Protein AF-0000000074719824 (afdb_homodimer)

Structure (mmCIF, N/CA/C/O backbone):
data_AF-0000000074719824-model_v1
#
loop_
_entity.id
_entity.type
_entity.pdbx_description
1 polymer 'Uncharacterized protein'
#
loop_
_atom_site.group_PDB
_atom_site.id
_atom_site.type_symbol
_atom_site.label_atom_id
_atom_site.label_alt_id
_atom_site.label_comp_id
_atom_site.label_asym_id
_atom_site.label_entity_id
_atom_site.label_seq_id
_atom_site.pdbx_PDB_ins_code
_atom_site.Cartn_x
_atom_site.Cartn_y
_atom_site.Cartn_z
_atom_site.occupancy
_atom_site.B_iso_or_equiv
_atom_site.auth_seq_id
_atom_site.auth_comp_id
_atom_site.auth_asym_id
_atom_site.auth_atom_id
_atom_site.pdbx_PDB_model_num
ATOM 1 N N . MET A 1 1 ? -11.031 21.469 0.148 1 66.62 1 MET A N 1
ATOM 2 C CA . MET A 1 1 ? -9.773 21 0.731 1 66.62 1 MET A CA 1
ATOM 3 C C . MET A 1 1 ? -9.664 21.422 2.191 1 66.62 1 MET A C 1
ATOM 5 O O . MET A 1 1 ? -10.047 22.531 2.549 1 66.62 1 MET A O 1
ATOM 9 N N . PRO A 1 2 ? -9.133 20.484 2.832 1 76.75 2 PRO A N 1
ATOM 10 C CA . PRO A 1 2 ? -8.945 20.969 4.199 1 76.75 2 PRO A CA 1
ATOM 11 C C . PRO A 1 2 ? -7.859 22.047 4.301 1 76.75 2 PRO A C 1
ATOM 13 O O . PRO A 1 2 ? -6.699 21.781 3.973 1 76.75 2 PRO A O 1
ATOM 16 N N . VAL A 1 3 ? -8.273 23.266 4.398 1 85.31 3 VAL A N 1
ATOM 17 C CA . VAL A 1 3 ? -7.367 24.344 4.789 1 85.31 3 VAL A CA 1
ATOM 18 C C . VAL A 1 3 ? -7.469 24.594 6.293 1 85.31 3 VAL A C 1
ATOM 20 O O . VAL A 1 3 ? -8.352 25.312 6.75 1 85.31 3 VAL A O 1
ATOM 23 N N . PRO A 1 4 ? -6.551 24.062 6.957 1 84.12 4 PRO A N 1
ATOM 24 C CA . PRO A 1 4 ? -6.699 24 8.414 1 84.12 4 PRO A CA 1
ATOM 25 C C . PRO A 1 4 ? -6.934 25.375 9.039 1 84.12 4 PRO A C 1
ATOM 27 O O . PRO A 1 4 ? -7.656 25.5 10.031 1 84.12 4 PRO A O 1
ATOM 30 N N . TRP A 1 5 ? -6.445 26.484 8.453 1 79.25 5 TRP A N 1
ATOM 31 C CA . TRP A 1 5 ? -6.488 27.781 9.133 1 79.25 5 TRP A CA 1
ATOM 32 C C . TRP A 1 5 ? -7.742 28.562 8.742 1 79.25 5 TRP A C 1
ATOM 34 O O . TRP A 1 5 ? -8 29.641 9.281 1 79.25 5 TRP A O 1
ATOM 44 N N . MET A 1 6 ? -8.531 28.016 7.824 1 80.38 6 MET A N 1
ATOM 45 C CA . MET A 1 6 ? -9.742 28.703 7.383 1 80.38 6 MET A CA 1
ATOM 46 C C . MET A 1 6 ? -10.992 28.031 7.938 1 80.38 6 MET A C 1
ATOM 48 O O . MET A 1 6 ? -12.109 28.359 7.559 1 80.38 6 MET A O 1
ATOM 52 N N . LEU A 1 7 ? -10.781 27.047 8.688 1 74.38 7 LEU A N 1
ATOM 53 C CA . LEU A 1 7 ? -11.914 26.281 9.195 1 74.38 7 LEU A CA 1
ATOM 54 C C . LEU A 1 7 ? -12.781 27.141 10.117 1 74.38 7 LEU A C 1
ATOM 56 O O . LEU A 1 7 ? -14 26.984 10.156 1 74.38 7 LEU A O 1
ATOM 60 N N . HIS A 1 8 ? -12 28.078 10.844 1 75.5 8 HIS A N 1
ATOM 61 C CA . HIS A 1 8 ? -12.742 28.891 11.789 1 75.5 8 HIS A CA 1
ATOM 62 C C . HIS A 1 8 ? -12.562 30.375 11.492 1 75.5 8 HIS A C 1
ATOM 64 O O . HIS A 1 8 ? -11.461 30.828 11.148 1 75.5 8 HIS A O 1
ATOM 70 N N . LYS A 1 9 ? -13.617 31.047 11.602 1 73.38 9 LYS A N 1
ATOM 71 C CA . LYS A 1 9 ? -13.586 32.469 11.336 1 73.38 9 LYS A CA 1
ATOM 72 C C . LYS A 1 9 ? -12.742 33.219 12.375 1 73.38 9 LYS A C 1
ATOM 74 O O . LYS A 1 9 ? -12 34.125 12.039 1 73.38 9 LYS A O 1
ATOM 79 N N . HIS A 1 10 ? -12.883 32.656 13.656 1 81.5 10 HIS A N 1
ATOM 80 C CA . HIS A 1 10 ? -12.148 33.281 14.742 1 81.5 10 HIS A CA 1
ATOM 81 C C . HIS A 1 10 ? -11.273 32.281 15.477 1 81.5 10 HIS A C 1
ATOM 83 O O . HIS A 1 10 ? -11.586 31.094 15.523 1 81.5 10 HIS A O 1
ATOM 89 N N . ARG A 1 11 ? -10.18 32.875 15.922 1 84 11 ARG A N 1
ATOM 90 C CA . ARG A 1 11 ? -9.312 32 16.719 1 84 11 ARG A CA 1
ATOM 91 C C . ARG A 1 11 ? -9.953 31.703 18.078 1 84 11 ARG A C 1
ATOM 93 O O . ARG A 1 11 ? -10.75 32.5 18.578 1 84 11 ARG A O 1
ATOM 100 N N . SER A 1 12 ? -9.57 30.625 18.625 1 89.88 12 SER A N 1
ATOM 101 C CA . SER A 1 12 ? -10 30.25 19.969 1 89.88 12 SER A CA 1
ATOM 102 C C . SER A 1 12 ? -8.938 30.625 21.016 1 89.88 12 SER A C 1
ATOM 104 O O . SER A 1 12 ? -7.738 30.469 20.75 1 89.88 12 SER A O 1
ATOM 106 N N . TYR A 1 13 ? -9.414 31.203 22.047 1 91.75 13 TYR A N 1
ATOM 107 C CA . TYR A 1 13 ? -8.492 31.469 23.141 1 91.75 13 TYR A CA 1
ATOM 108 C C . TYR A 1 13 ? -8.43 30.297 24.109 1 91.75 13 TYR A C 1
ATOM 110 O O . TYR A 1 13 ? -9.438 29.922 24.703 1 91.75 13 TYR A O 1
ATOM 118 N N . ILE A 1 14 ? -7.23 29.766 24.266 1 94.81 14 ILE A N 1
ATOM 119 C CA . ILE A 1 14 ? -7.012 28.625 25.141 1 94.81 14 ILE A CA 1
ATOM 120 C C . ILE A 1 14 ? -5.891 28.938 26.125 1 94.81 14 ILE A C 1
ATOM 122 O O . ILE A 1 14 ? -4.715 28.703 25.844 1 94.81 14 ILE A O 1
ATOM 126 N N . PRO A 1 15 ? -6.207 29.328 27.281 1 91.25 15 PRO A N 1
ATOM 127 C CA . PRO A 1 15 ? -5.195 29.812 28.219 1 91.25 15 PRO A CA 1
ATOM 128 C C . PRO A 1 15 ? -4.312 28.688 28.766 1 91.25 15 PRO A C 1
ATOM 130 O O . PRO A 1 15 ? -3.117 28.891 28.984 1 91.25 15 PRO A O 1
ATOM 133 N N . HIS A 1 16 ? -4.906 27.547 29 1 93.31 16 HIS A N 1
ATOM 134 C CA . HIS A 1 16 ? -4.117 26.422 29.484 1 93.31 16 HIS A CA 1
ATOM 135 C C . HIS A 1 16 ? -3.379 25.719 28.344 1 93.31 16 HIS A C 1
ATOM 137 O O . HIS A 1 16 ? -3.963 24.906 27.625 1 93.31 16 HIS A O 1
ATOM 143 N N . ILE A 1 17 ? -2.146 25.859 28.312 1 94.31 17 ILE A N 1
ATOM 144 C CA . ILE A 1 17 ? -1.336 25.422 27.188 1 94.31 17 ILE A CA 1
ATOM 145 C C . ILE A 1 17 ? -1.427 23.906 27.031 1 94.31 17 ILE A C 1
ATOM 147 O O . ILE A 1 17 ? -1.361 23.375 25.922 1 94.31 17 ILE A O 1
ATOM 151 N N . ALA A 1 18 ? -1.631 23.219 28.125 1 94.38 18 ALA A N 1
ATOM 152 C CA . ALA A 1 18 ? -1.726 21.766 28.094 1 94.38 18 ALA A CA 1
ATOM 153 C C . ALA A 1 18 ? -2.945 21.312 27.297 1 94.38 18 ALA A C 1
ATOM 155 O O . ALA A 1 18 ? -3.002 20.156 26.828 1 94.38 18 ALA A O 1
ATOM 156 N N . GLU A 1 19 ? -3.834 22.234 27.062 1 96.25 19 GLU A N 1
ATOM 157 C CA . GLU A 1 19 ? -5.062 21.891 26.359 1 96.25 19 GLU A CA 1
ATOM 158 C C . GLU A 1 19 ? -5.004 22.344 24.906 1 96.25 19 GLU A C 1
ATOM 160 O O . GLU A 1 19 ? -6.027 22.406 24.219 1 96.25 19 GLU A O 1
ATOM 165 N N . ARG A 1 20 ? -3.852 22.672 24.484 1 97.44 20 ARG A N 1
ATOM 166 C CA . ARG A 1 20 ? -3.643 23.078 23.094 1 97.44 20 ARG A CA 1
ATOM 167 C C . ARG A 1 20 ? -3.131 21.906 22.25 1 97.44 20 ARG A C 1
ATOM 169 O O . ARG A 1 20 ? -2.17 22.047 21.5 1 97.44 20 ARG A O 1
ATOM 176 N N . ALA A 1 21 ? -3.783 20.766 22.438 1 97.25 21 ALA A N 1
ATOM 177 C CA . ALA A 1 21 ? -3.459 19.594 21.625 1 97.25 21 ALA A CA 1
ATOM 178 C C . ALA A 1 21 ? -4.125 19.688 20.25 1 97.25 21 ALA A C 1
ATOM 180 O O . ALA A 1 21 ? -5.055 20.484 20.062 1 97.25 21 ALA A O 1
ATOM 181 N N . LEU A 1 22 ? -3.584 19.016 19.297 1 96.44 22 LEU A N 1
ATOM 182 C CA . LEU A 1 22 ? -4.207 18.875 17.984 1 96.44 22 LEU A CA 1
ATOM 183 C C . LEU A 1 22 ? -4.809 17.484 17.828 1 96.44 22 LEU A C 1
ATOM 185 O O . LEU A 1 22 ? -4.215 16.484 18.25 1 96.44 22 LEU A O 1
ATOM 189 N N . THR A 1 23 ? -5.945 17.438 17.188 1 91.69 23 THR A N 1
ATOM 190 C CA . THR A 1 23 ? -6.496 16.141 16.828 1 91.69 23 THR A CA 1
ATOM 191 C C . THR A 1 23 ? -5.727 15.531 15.664 1 91.69 23 THR A C 1
ATOM 193 O O . THR A 1 23 ? -5.039 16.234 14.93 1 91.69 23 THR A O 1
ATOM 196 N N . VAL A 1 24 ? -5.867 14.219 15.539 1 91.75 24 VAL A N 1
ATOM 197 C CA . VAL A 1 24 ? -5.266 13.523 14.406 1 91.75 24 VAL A CA 1
ATOM 198 C C . VAL A 1 24 ? -5.805 14.094 13.094 1 91.75 24 VAL A C 1
ATOM 200 O O . VAL A 1 24 ? -5.059 14.273 12.133 1 91.75 24 VAL A O 1
ATOM 203 N N . LYS A 1 25 ? -7.012 14.469 13.062 1 87.94 25 LYS A N 1
ATOM 204 C CA . LYS A 1 25 ? -7.621 15.062 11.875 1 87.94 25 LYS A CA 1
ATOM 205 C C . LYS A 1 25 ? -6.949 16.391 11.516 1 87.94 25 LYS A C 1
ATOM 207 O O . LYS A 1 25 ? -6.629 16.625 10.352 1 87.94 25 LYS A O 1
ATOM 212 N N . GLN A 1 26 ? -6.773 17.172 12.5 1 92.44 26 GLN A N 1
ATOM 213 C CA . GLN A 1 26 ? -6.164 18.469 12.273 1 92.44 26 GLN A CA 1
ATOM 214 C C . GLN A 1 26 ? -4.73 18.328 11.766 1 92.44 26 GLN A C 1
ATOM 216 O O . GLN A 1 26 ? -4.281 19.125 10.93 1 92.44 26 GLN A O 1
ATOM 221 N N . LEU A 1 27 ? -4.016 17.328 12.258 1 94.56 27 LEU A N 1
ATOM 222 C CA . LEU A 1 27 ? -2.664 17.047 11.781 1 94.56 27 LEU A CA 1
ATOM 223 C C . LEU A 1 27 ? -2.686 16.578 10.336 1 94.56 27 LEU A C 1
ATOM 225 O O . LEU A 1 27 ? -1.843 16.969 9.531 1 94.56 27 LEU A O 1
ATOM 229 N N . CYS A 1 28 ? -3.629 15.75 10.039 1 92.25 28 CYS A N 1
ATOM 230 C CA . CYS A 1 28 ? -3.762 15.25 8.672 1 92.25 28 CYS A CA 1
ATOM 231 C C . CYS A 1 28 ? -4.109 16.375 7.711 1 92.25 28 CYS A C 1
ATOM 233 O O . CYS A 1 28 ? -3.615 16.406 6.582 1 92.25 28 CYS A O 1
ATOM 235 N N . ASP A 1 29 ? -4.953 17.297 8.164 1 92.56 29 ASP A N 1
ATOM 236 C CA . ASP A 1 29 ? -5.293 18.453 7.344 1 92.56 29 ASP A CA 1
ATOM 237 C C . ASP A 1 29 ? -4.055 19.297 7.055 1 92.56 29 ASP A C 1
ATOM 239 O O . ASP A 1 29 ? -3.883 19.797 5.938 1 92.56 29 ASP A O 1
ATOM 243 N N . LEU A 1 30 ? -3.252 19.469 8.078 1 95.69 30 LEU A N 1
ATOM 244 C CA . LEU A 1 30 ? -2.01 20.203 7.875 1 95.69 30 LEU A CA 1
ATOM 245 C C . LEU A 1 30 ? -1.107 19.5 6.879 1 95.69 30 LEU A C 1
ATOM 247 O O . LEU A 1 30 ? -0.512 20.125 6.004 1 95.69 30 LEU A O 1
ATOM 251 N N . ARG A 1 31 ? -0.983 18.188 7.016 1 95.12 31 ARG A N 1
ATOM 252 C CA . ARG A 1 31 ? -0.19 17.391 6.09 1 95.12 31 ARG A CA 1
ATOM 253 C C . ARG A 1 31 ? -0.635 17.609 4.652 1 95.12 31 ARG A C 1
ATOM 255 O O . ARG A 1 31 ? 0.193 17.859 3.771 1 95.12 31 ARG A O 1
ATOM 262 N N . ILE A 1 32 ? -1.917 17.531 4.418 1 93.94 32 ILE A N 1
ATOM 263 C CA . ILE A 1 32 ? -2.486 17.703 3.084 1 93.94 32 ILE A CA 1
ATOM 264 C C . ILE A 1 32 ? -2.197 19.109 2.566 1 93.94 32 ILE A C 1
ATOM 266 O O . ILE A 1 32 ? -1.807 19.281 1.409 1 93.94 32 ILE A O 1
ATOM 270 N N . PHE A 1 33 ? -2.355 20.062 3.438 1 95.62 33 PHE A N 1
ATOM 271 C CA . PHE A 1 33 ? -2.125 21.453 3.082 1 95.62 33 PHE A CA 1
ATOM 272 C C . PHE A 1 33 ? -0.678 21.688 2.662 1 95.62 33 PHE A C 1
ATOM 274 O O . PHE A 1 33 ? -0.412 22.297 1.63 1 95.62 33 PHE A O 1
ATOM 281 N N . LEU A 1 34 ? 0.245 21.125 3.414 1 96.62 34 LEU A N 1
ATOM 282 C CA . LEU A 1 34 ? 1.668 21.25 3.121 1 96.62 34 LEU A CA 1
ATOM 283 C C . LEU A 1 34 ? 2.021 20.531 1.821 1 96.62 34 LEU A C 1
ATOM 285 O O . LEU A 1 34 ? 2.809 21.047 1.021 1 96.62 34 LEU A O 1
ATOM 289 N N . GLN A 1 35 ? 1.52 19.344 1.572 1 95.19 35 GLN A N 1
ATOM 290 C CA . GLN A 1 35 ? 1.752 18.609 0.334 1 95.19 35 GLN A CA 1
ATOM 291 C C . GLN A 1 35 ? 1.313 19.422 -0.881 1 95.19 35 GLN A C 1
ATOM 293 O O . GLN A 1 35 ? 2.029 19.484 -1.883 1 95.19 35 GLN A O 1
ATOM 298 N N . ARG A 1 36 ? 0.176 20.047 -0.738 1 95.38 36 ARG A N 1
ATOM 299 C CA . ARG A 1 36 ? -0.362 20.844 -1.843 1 95.38 36 ARG A CA 1
ATOM 300 C C . ARG A 1 36 ? 0.542 22.031 -2.16 1 95.38 36 ARG A C 1
ATOM 302 O O . ARG A 1 36 ? 0.82 22.312 -3.328 1 95.38 36 ARG A O 1
ATOM 309 N N . LEU A 1 37 ? 0.993 22.703 -1.109 1 96 37 LEU A N 1
ATOM 310 C CA . LEU A 1 37 ? 1.884 23.844 -1.312 1 96 37 LEU A CA 1
ATOM 311 C C . LEU A 1 37 ? 3.193 23.406 -1.955 1 96 37 LEU A C 1
ATOM 313 O O . LEU A 1 37 ? 3.711 24.078 -2.848 1 96 37 LEU A O 1
ATOM 317 N N . CYS A 1 38 ? 3.686 22.234 -1.544 1 94.81 38 CYS A N 1
ATOM 318 C CA . CYS A 1 38 ? 4.961 21.75 -2.053 1 94.81 38 CYS A CA 1
ATOM 319 C C . CYS A 1 38 ? 4.836 21.312 -3.506 1 94.81 38 CYS A C 1
ATOM 321 O O . CYS A 1 38 ? 5.672 21.656 -4.34 1 94.81 38 CYS A O 1
ATOM 323 N N . LYS A 1 39 ? 3.826 20.531 -3.828 1 93.5 39 LYS A N 1
ATOM 324 C CA . LYS A 1 39 ? 3.727 20.016 -5.188 1 93.5 39 LYS A CA 1
ATOM 325 C C . LYS A 1 39 ? 3.428 21.141 -6.184 1 93.5 39 LYS A C 1
ATOM 327 O O . LYS A 1 39 ? 3.775 21.031 -7.363 1 93.5 39 LYS A O 1
ATOM 332 N N . ALA A 1 40 ? 2.791 22.266 -5.691 1 95.19 40 ALA A N 1
ATOM 333 C CA . ALA A 1 40 ? 2.549 23.422 -6.539 1 95.19 40 ALA A CA 1
ATOM 334 C C . ALA A 1 40 ? 3.744 24.375 -6.523 1 95.19 40 ALA A C 1
ATOM 336 O O . ALA A 1 40 ? 3.709 25.438 -7.145 1 95.19 40 ALA A O 1
ATOM 337 N N . LYS A 1 41 ? 4.828 24.062 -5.801 1 93.69 41 LYS A N 1
ATOM 338 C CA . LYS A 1 41 ? 6.07 24.812 -5.707 1 93.69 41 LYS A CA 1
ATOM 339 C C . LYS A 1 41 ? 5.82 26.219 -5.164 1 93.69 41 LYS A C 1
ATOM 341 O O . LYS A 1 41 ? 6.383 27.203 -5.668 1 93.69 41 LYS A O 1
ATOM 346 N N . LEU A 1 42 ? 4.969 26.312 -4.191 1 95.19 42 LEU A N 1
ATOM 347 C CA . LEU A 1 42 ? 4.625 27.625 -3.648 1 95.19 42 LEU A CA 1
ATOM 348 C C . LEU A 1 42 ? 5.363 27.875 -2.338 1 95.19 42 LEU A C 1
ATOM 350 O O . LEU A 1 42 ? 5.496 29.031 -1.909 1 95.19 42 LEU A O 1
ATOM 354 N N . LEU A 1 43 ? 5.75 26.812 -1.681 1 93.94 43 LEU A N 1
ATOM 355 C CA . LEU A 1 43 ? 6.461 26.938 -0.414 1 93.94 43 LEU A CA 1
ATOM 356 C C . LEU A 1 43 ? 7.961 27.109 -0.646 1 93.94 43 LEU A C 1
ATOM 358 O O . LEU A 1 43 ? 8.602 26.234 -1.233 1 93.94 43 LEU A O 1
ATOM 362 N N . THR A 1 44 ? 8.492 28.219 -0.263 1 91.31 44 THR A N 1
ATOM 363 C CA . THR A 1 44 ? 9.898 28.531 -0.455 1 91.31 44 THR A CA 1
ATOM 364 C C . THR A 1 44 ? 10.555 28.922 0.865 1 91.31 44 THR A C 1
ATOM 366 O O . THR A 1 44 ? 9.859 29.297 1.814 1 91.31 44 THR A O 1
ATOM 369 N N . ARG A 1 45 ? 11.852 28.812 0.874 1 86.19 45 ARG A N 1
ATOM 370 C CA . ARG A 1 45 ? 12.578 29.297 2.041 1 86.19 45 ARG A CA 1
ATOM 371 C C . ARG A 1 45 ? 12.805 30.812 1.965 1 86.19 45 ARG A C 1
ATOM 373 O O . ARG A 1 45 ? 13.555 31.281 1.116 1 86.19 45 ARG A O 1
ATOM 380 N N . ARG A 1 46 ? 12.227 31.562 2.709 1 72.75 46 ARG A N 1
ATOM 381 C CA . ARG A 1 46 ? 12.281 33.031 2.652 1 72.75 46 ARG A CA 1
ATOM 382 C C . ARG A 1 46 ? 13.656 33.531 3.076 1 72.75 46 ARG A C 1
ATOM 384 O O . ARG A 1 46 ? 14.156 34.5 2.518 1 72.75 46 ARG A O 1
ATOM 391 N N . GLN A 1 47 ? 14.188 32.906 4.074 1 64.75 47 GLN A N 1
ATOM 392 C CA . GLN A 1 47 ? 15.438 33.406 4.602 1 64.75 47 GLN A CA 1
ATOM 393 C C . GLN A 1 47 ? 16.625 33.031 3.715 1 64.75 47 GLN A C 1
ATOM 395 O O . GLN A 1 47 ? 17.719 33.562 3.846 1 64.75 47 GLN A O 1
ATOM 400 N N . ALA A 1 48 ? 16.406 32.094 2.736 1 58.88 48 ALA A N 1
ATOM 401 C CA . ALA A 1 48 ? 17.547 31.641 1.94 1 58.88 48 ALA A CA 1
ATOM 402 C C . ALA A 1 48 ? 17.703 32.5 0.693 1 58.88 48 ALA A C 1
ATOM 404 O O . ALA A 1 48 ? 16.734 33.062 0.181 1 58.88 48 ALA A O 1
ATOM 405 N N . SER A 1 49 ? 18.859 33.062 0.486 1 56.59 49 SER A N 1
ATOM 406 C CA . SER A 1 49 ? 19.234 33.906 -0.641 1 56.59 49 SER A CA 1
ATOM 407 C C . SER A 1 49 ? 18.594 33.406 -1.937 1 56.59 49 SER A C 1
ATOM 409 O O . SER A 1 49 ? 18.234 34.219 -2.799 1 56.59 49 SER A O 1
ATOM 411 N N . ASN A 1 50 ? 18.531 32 -1.997 1 59.66 50 ASN A N 1
ATOM 412 C CA . ASN A 1 50 ? 17.938 31.453 -3.201 1 59.66 50 ASN A CA 1
ATOM 413 C C . ASN A 1 50 ? 16.531 30.891 -2.924 1 59.66 50 ASN A C 1
ATOM 415 O O . ASN A 1 50 ? 16.344 30.109 -1.985 1 59.66 50 ASN A O 1
ATOM 419 N N . ALA A 1 51 ? 15.523 31.531 -3.246 1 68.81 51 ALA A N 1
ATOM 420 C CA . ALA A 1 51 ? 14.125 31.188 -3.041 1 68.81 51 ALA A CA 1
ATOM 421 C C . ALA A 1 51 ? 13.789 29.844 -3.67 1 68.81 51 ALA A C 1
ATOM 423 O O . ALA A 1 51 ? 12.859 29.734 -4.473 1 68.81 51 ALA A O 1
ATOM 424 N N . ASP A 1 52 ? 14.578 28.844 -3.297 1 82.31 52 ASP A N 1
ATOM 425 C CA . ASP A 1 52 ? 14.328 27.516 -3.846 1 82.31 52 ASP A CA 1
ATOM 426 C C . ASP A 1 52 ? 13.102 26.875 -3.193 1 82.31 52 ASP A C 1
ATOM 428 O O . ASP A 1 52 ? 12.93 26.953 -1.977 1 82.31 52 ASP A O 1
ATOM 432 N N . PRO A 1 53 ? 12.289 26.312 -4.035 1 88 53 PRO A N 1
ATOM 433 C CA . PRO A 1 53 ? 11.102 25.656 -3.49 1 88 53 PRO A CA 1
ATOM 434 C C . PRO A 1 53 ? 11.453 24.5 -2.551 1 88 53 PRO A C 1
ATOM 436 O O . PRO A 1 53 ? 12.422 23.766 -2.791 1 88 53 PRO A O 1
ATOM 439 N N . LEU A 1 54 ? 10.805 24.438 -1.438 1 91.88 54 LEU A N 1
ATOM 440 C CA . LEU A 1 54 ? 10.969 23.344 -0.494 1 91.88 54 LEU A CA 1
ATOM 441 C C . LEU A 1 54 ? 10.25 22.094 -0.987 1 91.88 54 LEU A C 1
ATOM 443 O O . LEU A 1 54 ? 9.094 22.156 -1.408 1 91.88 54 LEU A O 1
ATOM 447 N N . GLN A 1 55 ? 10.969 20.984 -0.946 1 89.69 55 GLN A N 1
ATOM 448 C CA . GLN A 1 55 ? 10.398 19.703 -1.392 1 89.69 55 GLN A CA 1
ATOM 449 C C . GLN A 1 55 ? 9.719 18.969 -0.239 1 89.69 55 GLN A C 1
ATOM 451 O O . GLN A 1 55 ? 10.172 19.062 0.907 1 89.69 55 GLN A O 1
ATOM 456 N N . TRP A 1 56 ? 8.711 18.203 -0.558 1 91.56 56 TRP A N 1
ATOM 457 C CA . TRP A 1 56 ? 7.867 17.516 0.413 1 91.56 56 TRP A CA 1
ATOM 458 C C . TRP A 1 56 ? 8.695 16.609 1.314 1 91.56 56 TRP A C 1
ATOM 460 O O . TRP A 1 56 ? 8.555 16.641 2.539 1 91.56 56 TRP A O 1
ATOM 470 N N . HIS A 1 57 ? 9.695 15.867 0.786 1 88.75 57 HIS A N 1
ATOM 471 C CA . HIS A 1 57 ? 10.43 14.867 1.551 1 88.75 57 HIS A CA 1
ATOM 472 C C . HIS A 1 57 ? 11.578 15.5 2.326 1 88.75 57 HIS A C 1
ATOM 474 O O . HIS A 1 57 ? 12.234 14.836 3.133 1 88.75 57 HIS A O 1
ATOM 480 N N . GLN A 1 58 ? 11.688 16.828 2.191 1 87 58 GLN A N 1
ATOM 481 C CA . GLN A 1 58 ? 12.781 17.5 2.875 1 87 58 GLN A CA 1
ATOM 482 C C . GLN A 1 58 ? 12.266 18.406 3.984 1 87 58 GLN A C 1
ATOM 484 O O . GLN A 1 58 ? 13.047 18.953 4.766 1 87 58 GLN A O 1
ATOM 489 N N . LEU A 1 59 ? 10.977 18.594 4.051 1 92.88 59 LEU A N 1
ATOM 490 C CA . LEU A 1 59 ? 10.391 19.469 5.062 1 92.88 59 LEU A CA 1
ATOM 491 C C . LEU A 1 59 ? 10.672 18.938 6.465 1 92.88 59 LEU A C 1
ATOM 493 O O . LEU A 1 59 ? 10.602 17.734 6.711 1 92.88 59 LEU A O 1
ATOM 497 N N . ASN A 1 60 ? 11.055 19.812 7.297 1 93.12 60 ASN A N 1
ATOM 498 C CA . ASN A 1 60 ? 11.102 19.516 8.727 1 93.12 60 ASN A CA 1
ATOM 499 C C . ASN A 1 60 ? 10.258 20.516 9.523 1 93.12 60 ASN A C 1
ATOM 501 O O . ASN A 1 60 ? 9.562 21.344 8.953 1 93.12 60 ASN A O 1
ATOM 505 N N . LEU A 1 61 ? 10.219 20.422 10.797 1 94.44 61 LEU A N 1
ATOM 506 C CA . LEU A 1 61 ? 9.297 21.219 11.602 1 94.44 61 LEU A CA 1
ATOM 507 C C . LEU A 1 61 ? 9.789 22.656 11.719 1 94.44 61 LEU A C 1
ATOM 509 O O . LEU A 1 61 ? 9.008 23.562 12.016 1 94.44 61 LEU A O 1
ATOM 513 N N . TYR A 1 62 ? 11.102 22.906 11.492 1 93.81 62 TYR A N 1
ATOM 514 C CA . TYR A 1 62 ? 11.57 24.281 11.406 1 93.81 62 TYR A CA 1
ATOM 515 C C . TYR A 1 62 ? 10.992 24.969 10.18 1 93.81 62 TYR A C 1
ATOM 517 O O . TYR A 1 62 ? 10.516 26.109 10.266 1 93.81 62 TYR A O 1
ATOM 525 N N . HIS A 1 63 ? 10.992 24.266 9.078 1 94.88 63 HIS A N 1
ATOM 526 C CA . HIS A 1 63 ? 10.406 24.797 7.848 1 94.88 63 HIS A CA 1
ATOM 527 C C . HIS 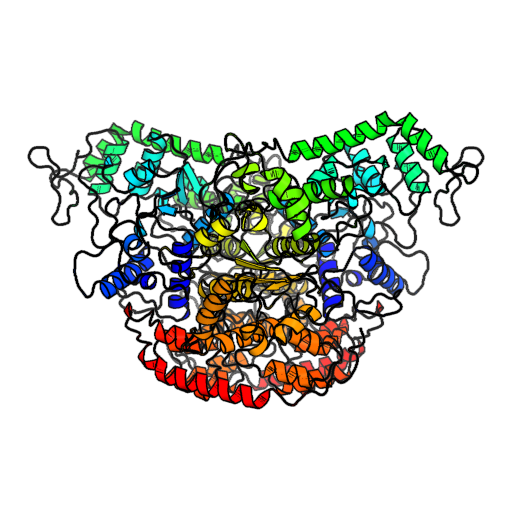A 1 63 ? 8.914 25.062 8.016 1 94.88 63 HIS A C 1
ATOM 529 O O . HIS A 1 63 ? 8.43 26.141 7.645 1 94.88 63 HIS A O 1
ATOM 535 N N . VAL A 1 64 ? 8.203 24.125 8.578 1 96.19 64 VAL A N 1
ATOM 536 C CA . VAL A 1 64 ? 6.754 24.219 8.734 1 96.19 64 VAL A CA 1
ATOM 537 C C . VAL A 1 64 ? 6.414 25.422 9.625 1 96.19 64 VAL A C 1
ATOM 539 O O . VAL A 1 64 ? 5.488 26.188 9.32 1 96.19 64 VAL A O 1
ATOM 542 N N . THR A 1 65 ? 7.16 25.562 10.703 1 95.38 65 THR A N 1
ATOM 543 C CA . THR A 1 65 ? 6.906 26.656 11.648 1 95.38 65 THR A CA 1
ATOM 544 C C . THR A 1 65 ? 7.227 28 11.016 1 95.38 65 THR A C 1
ATOM 546 O O . THR A 1 65 ? 6.41 28.922 11.062 1 95.38 65 THR A O 1
ATOM 549 N N . ASP A 1 66 ? 8.305 28.078 10.359 1 94 66 ASP A N 1
ATOM 550 C CA . ASP A 1 66 ? 8.812 29.359 9.883 1 94 66 ASP A CA 1
ATOM 551 C C . ASP A 1 66 ? 8.109 29.781 8.586 1 94 66 ASP A C 1
ATOM 553 O O . ASP A 1 66 ? 7.93 30.969 8.336 1 94 66 ASP A O 1
ATOM 557 N N . GLU A 1 67 ? 7.73 28.812 7.824 1 94.94 67 GLU A N 1
ATOM 558 C CA . GLU A 1 67 ? 7.254 29.156 6.488 1 94.94 67 GLU A CA 1
ATOM 559 C C . GLU A 1 67 ? 5.738 29.047 6.395 1 94.94 67 GLU A C 1
ATOM 561 O O . GLU A 1 67 ? 5.129 29.547 5.445 1 94.94 67 GLU A O 1
ATOM 566 N N . VAL A 1 68 ? 5.098 28.438 7.324 1 95.69 68 VAL A N 1
ATOM 567 C CA . VAL A 1 68 ? 3.656 28.266 7.199 1 95.69 68 VAL A CA 1
ATOM 568 C C . VAL A 1 68 ? 2.963 28.75 8.477 1 95.69 68 VAL A C 1
ATOM 570 O O . VAL A 1 68 ? 2.176 29.688 8.445 1 95.69 68 VAL A O 1
ATOM 573 N N . ILE A 1 69 ? 3.363 28.219 9.617 1 95.06 69 ILE A N 1
ATOM 574 C CA . ILE A 1 69 ? 2.65 28.484 10.859 1 95.06 69 ILE A CA 1
ATOM 575 C C . ILE A 1 69 ? 2.729 29.969 11.203 1 95.06 69 ILE A C 1
ATOM 577 O O . ILE A 1 69 ? 1.699 30.625 11.359 1 95.06 69 ILE A O 1
ATOM 581 N N . LYS A 1 70 ? 3.887 30.516 11.281 1 93.38 70 LYS A N 1
ATOM 582 C CA . LYS A 1 70 ? 4.059 31.922 11.664 1 93.38 70 LYS A CA 1
ATOM 583 C C . LYS A 1 70 ? 3.479 32.844 10.602 1 93.38 70 LYS A C 1
ATOM 585 O O . LYS A 1 70 ? 2.729 33.781 10.93 1 93.38 70 LYS A O 1
ATOM 590 N N . PRO A 1 71 ? 3.756 32.562 9.359 1 93.06 71 PRO A N 1
ATOM 591 C CA . PRO A 1 71 ? 3.203 33.438 8.336 1 93.06 71 PRO A CA 1
ATOM 592 C C . PRO A 1 71 ? 1.677 33.406 8.297 1 93.06 71 PRO A C 1
ATOM 594 O O . PRO A 1 71 ? 1.045 34.469 8.086 1 93.06 71 PRO A O 1
ATOM 597 N N . VAL A 1 72 ? 1.053 32.312 8.438 1 93.69 72 VAL A N 1
ATOM 598 C CA . VAL A 1 72 ? -0.403 32.188 8.422 1 93.69 72 VAL A CA 1
ATOM 599 C C . VAL A 1 72 ? -0.989 33 9.578 1 93.69 72 VAL A C 1
ATOM 601 O O . VAL A 1 72 ? -1.95 33.75 9.406 1 93.69 72 VAL A O 1
ATOM 604 N N . ILE A 1 73 ? -0.41 32.844 10.727 1 92.25 73 ILE A N 1
ATOM 605 C CA . ILE A 1 73 ? -0.908 33.5 11.914 1 92.25 73 ILE A CA 1
ATOM 606 C C . ILE A 1 73 ? -0.737 35.031 11.75 1 92.25 73 ILE A C 1
ATOM 608 O O . ILE A 1 73 ? -1.642 35.781 12.078 1 92.25 73 ILE A O 1
ATOM 612 N N . SER A 1 74 ? 0.38 35.438 11.25 1 90.69 74 SER A N 1
ATOM 613 C CA . SER A 1 74 ? 0.617 36.844 11 1 90.69 74 SER A CA 1
ATOM 614 C C . SER A 1 74 ? -0.37 37.406 9.977 1 90.69 74 SER A C 1
ATOM 616 O O . SER A 1 74 ? -0.842 38.531 10.109 1 90.69 74 SER A O 1
ATOM 618 N N . PHE A 1 75 ? -0.561 36.625 8.969 1 89.69 75 PHE A N 1
ATOM 619 C CA . PHE A 1 75 ? -1.486 37.031 7.906 1 89.69 75 PHE A CA 1
ATOM 620 C C . PHE A 1 75 ? -2.895 37.188 8.461 1 89.69 75 PHE A C 1
ATOM 622 O O . PHE A 1 75 ? -3.6 38.125 8.086 1 89.69 75 PHE A O 1
ATOM 629 N N . ARG A 1 76 ? -3.305 36.344 9.273 1 87.88 76 ARG A N 1
ATOM 630 C CA . ARG A 1 76 ? -4.648 36.375 9.844 1 87.88 76 ARG A CA 1
ATOM 631 C C . ARG A 1 76 ? -4.77 37.469 10.898 1 87.88 76 ARG A C 1
ATOM 633 O O . ARG A 1 76 ? -5.832 38.062 11.055 1 87.88 76 ARG A O 1
ATOM 640 N N . ALA A 1 77 ? -3.711 37.656 11.672 1 79.56 77 ALA A N 1
ATOM 641 C CA . ALA A 1 77 ? -3.734 38.625 12.766 1 79.56 77 ALA A CA 1
ATOM 642 C C . ALA A 1 77 ? -3.582 40.062 12.234 1 79.56 77 ALA A C 1
ATOM 644 O O . ALA A 1 77 ? -3.785 41.031 12.969 1 79.56 77 ALA A O 1
ATOM 645 N N . LYS A 1 78 ? -3.689 40.375 10.906 1 70.56 78 LYS A N 1
ATOM 646 C CA . LYS A 1 78 ? -3.564 41.656 10.25 1 70.56 78 LYS A CA 1
ATOM 647 C C . LYS A 1 78 ? -2.486 42.5 10.922 1 70.56 78 LYS A C 1
ATOM 649 O O . LYS A 1 78 ? -2.705 43.688 11.195 1 70.56 78 LYS A O 1
ATOM 654 N N . GLY A 1 79 ? -1.367 41.938 11.289 1 57.94 79 GLY A N 1
ATOM 655 C CA . GLY A 1 79 ? -0.231 42.719 11.766 1 57.94 79 GLY A CA 1
ATOM 656 C C . GLY A 1 79 ? -0.148 42.812 13.273 1 57.94 79 GLY A C 1
ATOM 657 O O . GLY A 1 79 ? 0.792 43.375 13.82 1 57.94 79 GLY A O 1
ATOM 658 N N . ALA A 1 80 ? -1.243 42.5 14.055 1 54.97 80 ALA A N 1
ATOM 659 C CA . ALA A 1 80 ? -1.157 42.75 15.5 1 54.97 80 ALA A CA 1
ATOM 660 C C . ALA A 1 80 ? -0.211 41.75 16.156 1 54.97 80 ALA A C 1
ATOM 662 O O . ALA A 1 80 ? -0.072 40.625 15.695 1 54.97 80 ALA A O 1
ATOM 663 N N . HIS A 1 81 ? 0.85 42.156 16.812 1 55.91 81 HIS A N 1
ATOM 664 C CA . HIS A 1 81 ? 2.125 41.656 17.297 1 55.91 81 HIS A CA 1
ATOM 665 C C . HIS A 1 81 ? 1.935 40.375 18.094 1 55.91 81 HIS A C 1
ATOM 667 O O . HIS A 1 81 ? 2.887 39.594 18.297 1 55.91 81 HIS A O 1
ATOM 673 N N . ALA A 1 82 ? 1.004 40.156 19.188 1 58.97 82 ALA A N 1
ATOM 674 C CA . ALA A 1 82 ? 1.281 39.156 20.234 1 58.97 82 ALA A CA 1
ATOM 675 C C . ALA A 1 82 ? 1.107 37.75 19.719 1 58.97 82 ALA A C 1
ATOM 677 O O . ALA A 1 82 ? 1.592 36.781 20.328 1 58.97 82 ALA A O 1
ATOM 678 N N . GLY A 1 83 ? 1.104 37.312 18.391 1 78.38 83 GLY A N 1
ATOM 679 C CA . GLY A 1 83 ? 0.912 36 17.75 1 78.38 83 GLY A CA 1
ATOM 680 C C . GLY A 1 83 ? 0.238 35 18.656 1 78.38 83 GLY A C 1
ATOM 681 O O . GLY A 1 83 ? -0.06 35.281 19.812 1 78.38 83 GLY A O 1
ATOM 682 N N . TYR A 1 84 ? -0.41 34.031 18.391 1 88.38 84 TYR A N 1
ATOM 683 C CA . TYR A 1 84 ? -1.003 32.906 19.094 1 88.38 84 TYR A CA 1
ATOM 684 C C . TYR A 1 84 ? -0.542 31.578 18.484 1 88.38 84 TYR A C 1
ATOM 686 O O . TYR A 1 84 ? 0.256 31.562 17.547 1 88.38 84 TYR A O 1
ATOM 694 N N . SER A 1 85 ? -0.912 30.547 19.25 1 93.75 85 SER A N 1
ATOM 695 C CA . SER A 1 85 ? -0.455 29.219 18.812 1 93.75 85 SER A CA 1
ATOM 696 C C . SER A 1 85 ? -1.285 28.719 17.641 1 93.75 85 SER A C 1
ATOM 698 O O . SER A 1 85 ? -2.395 29.188 17.406 1 93.75 85 SER A O 1
ATOM 700 N N . TRP A 1 86 ? -0.725 27.812 16.922 1 95.5 86 TRP A N 1
ATOM 701 C CA . TRP A 1 86 ? -1.44 27.172 15.82 1 95.5 86 TRP A CA 1
ATOM 702 C C . TRP A 1 86 ? -2.689 26.469 16.328 1 95.5 86 TRP A C 1
ATOM 704 O O . TRP A 1 86 ? -3.73 26.484 15.672 1 95.5 86 TRP A O 1
ATOM 714 N N . ALA A 1 87 ? -2.572 25.812 17.484 1 95.88 87 ALA A N 1
ATOM 715 C CA . ALA A 1 87 ? -3.711 25.125 18.078 1 95.88 87 ALA A CA 1
ATOM 716 C C . ALA A 1 87 ? -4.887 26.078 18.281 1 95.88 87 ALA A C 1
ATOM 718 O O . ALA A 1 87 ? -6.043 25.703 18.062 1 95.88 87 ALA A O 1
ATOM 719 N N . GLU A 1 88 ? -4.621 27.25 18.656 1 93.94 88 GLU A N 1
ATOM 720 C CA . GLU A 1 88 ? -5.672 28.234 18.906 1 93.94 88 GLU A CA 1
ATOM 721 C C . GLU A 1 88 ? -6.324 28.672 17.594 1 93.94 88 GLU A C 1
ATOM 723 O O . GLU A 1 88 ? -7.465 29.141 17.594 1 93.94 88 GLU A O 1
ATOM 728 N N . LEU A 1 89 ? -5.59 28.547 16.562 1 92.81 89 LEU A N 1
ATOM 729 C CA . LEU A 1 89 ? -6.113 28.922 15.25 1 92.81 89 LEU A CA 1
ATOM 730 C C . LEU A 1 89 ? -7.027 27.828 14.703 1 92.81 89 LEU A C 1
ATOM 732 O O . LEU A 1 89 ? -8.062 28.125 14.109 1 92.81 89 LEU A O 1
ATOM 736 N N . VAL A 1 90 ? -6.688 26.531 14.891 1 92.88 90 VAL A N 1
ATOM 737 C CA . VAL A 1 90 ? -7.352 25.469 14.141 1 92.88 90 VAL A CA 1
ATOM 738 C C . VAL A 1 90 ? -8.359 24.766 15.031 1 92.88 90 VAL A C 1
ATOM 740 O O . VAL A 1 90 ? -9.227 24.031 14.547 1 92.88 90 VAL A O 1
ATOM 743 N N . ALA A 1 91 ? -8.227 24.938 16.328 1 91.81 91 ALA A N 1
ATOM 744 C CA . ALA A 1 91 ? -9.148 24.266 17.234 1 91.81 91 ALA A CA 1
ATOM 745 C C . ALA A 1 91 ? -10.352 25.141 17.562 1 91.81 91 ALA A C 1
ATOM 747 O O . ALA A 1 91 ? -10.234 26.359 17.625 1 91.81 91 ALA A O 1
ATOM 748 N N . GLU A 1 92 ? -11.469 24.562 17.828 1 86.56 92 GLU A N 1
ATOM 749 C CA . GLU A 1 92 ? -12.672 25.297 18.219 1 86.56 92 GLU A CA 1
ATOM 750 C C . GLU A 1 92 ? -12.648 25.656 19.703 1 86.56 92 GLU A C 1
ATOM 752 O O . GLU A 1 92 ? -13.328 26.578 20.141 1 86.56 92 GLU A O 1
ATOM 757 N N . GLY A 1 93 ? -11.875 24.938 20.406 1 91.44 93 GLY A N 1
ATOM 758 C CA . GLY A 1 93 ? -11.727 25.109 21.844 1 91.44 93 GLY A CA 1
ATOM 759 C C . GLY A 1 93 ? -10.633 24.25 22.453 1 91.44 93 GLY A C 1
ATOM 760 O O . GLY A 1 93 ? -9.789 23.719 21.719 1 91.44 93 GLY A O 1
ATOM 761 N N . PRO A 1 94 ? -10.688 24.234 23.797 1 94.62 94 PRO A N 1
ATOM 762 C CA . PRO A 1 94 ? -9.648 23.438 24.438 1 94.62 94 PRO A CA 1
ATOM 763 C C . PRO A 1 94 ? -9.711 21.953 24.047 1 94.62 94 PRO A C 1
ATOM 765 O O . PRO A 1 94 ? -10.805 21.406 23.906 1 94.62 94 PRO A O 1
ATOM 768 N N . GLN A 1 95 ? -8.602 21.422 23.812 1 94.19 95 GLN A N 1
ATOM 769 C CA . GLN A 1 95 ? -8.453 20 23.469 1 94.19 95 GLN A CA 1
ATOM 770 C C . GLN A 1 95 ? -7.477 19.312 24.422 1 94.19 95 GLN A C 1
ATOM 772 O O . GLN A 1 95 ? -6.262 19.438 24.266 1 94.19 95 GLN A O 1
ATOM 777 N N . LYS A 1 96 ? -7.969 18.5 25.297 1 94.06 96 LYS A N 1
ATOM 778 C CA . LYS A 1 96 ? -7.125 17.766 26.234 1 94.06 96 LYS A CA 1
ATOM 779 C C . LYS A 1 96 ? -6.332 16.672 25.531 1 94.06 96 LYS A C 1
ATOM 781 O O . LYS A 1 96 ? -6.891 15.906 24.734 1 94.06 96 LYS A O 1
ATOM 786 N N . PRO A 1 97 ? -5.035 16.609 25.844 1 95.5 97 PRO A N 1
ATOM 787 C CA . PRO A 1 97 ? -4.23 15.609 25.125 1 95.5 97 PRO A CA 1
ATOM 788 C C . PRO A 1 97 ? -4.461 14.188 25.625 1 95.5 97 PRO A C 1
ATOM 790 O O . PRO A 1 97 ? -4.555 13.969 26.844 1 95.5 97 PRO A O 1
ATOM 793 N N . GLN A 1 98 ? -4.574 13.32 24.781 1 93.31 98 GLN A N 1
ATOM 794 C CA . GLN A 1 98 ? -4.516 11.898 25.109 1 93.31 98 GLN A CA 1
ATOM 795 C C . GLN A 1 98 ? -3.072 11.414 25.188 1 93.31 98 GLN A C 1
ATOM 797 O O . GLN A 1 98 ? -2.744 10.539 25.984 1 93.31 98 GLN A O 1
ATOM 802 N N . LEU A 1 99 ? -2.295 11.938 24.281 1 96.31 99 LEU A N 1
ATOM 803 C CA . LEU A 1 99 ? -0.88 11.586 24.234 1 96.31 99 LEU A CA 1
ATOM 804 C C . LEU A 1 99 ? -0.012 12.836 24.172 1 96.31 99 LEU A C 1
ATOM 806 O O . LEU A 1 99 ? -0.404 13.844 23.562 1 96.31 99 LEU A O 1
ATOM 810 N N . MET A 1 100 ? 1.104 12.742 24.828 1 97.38 100 MET A N 1
ATOM 811 C CA . MET A 1 100 ? 2.17 13.727 24.672 1 97.38 100 MET A CA 1
ATOM 812 C C . MET A 1 100 ? 3.246 13.219 23.719 1 97.38 100 MET A C 1
ATOM 814 O O . MET A 1 100 ? 3.789 12.133 23.906 1 97.38 100 MET A O 1
ATOM 818 N N . VAL A 1 101 ? 3.576 14 22.672 1 96.56 101 VAL A N 1
ATOM 819 C CA . VAL A 1 101 ? 4.523 13.539 21.656 1 96.56 101 VAL A CA 1
ATOM 820 C C . VAL A 1 101 ? 5.824 14.328 21.781 1 96.56 101 VAL A C 1
ATOM 822 O O . VAL A 1 101 ? 5.867 15.516 21.453 1 96.56 101 VAL A O 1
ATOM 825 N N . SER A 1 102 ? 6.832 13.688 22.203 1 94.56 102 SER A N 1
ATOM 826 C CA . SER A 1 102 ? 8.188 14.234 22.219 1 94.56 102 SER A CA 1
ATOM 827 C C . SER A 1 102 ? 8.891 13.992 20.875 1 94.56 102 SER A C 1
ATOM 829 O O . SER A 1 102 ? 8.805 12.898 20.312 1 94.56 102 SER A O 1
ATOM 831 N N . HIS A 1 103 ? 9.523 15.047 20.375 1 92.31 103 HIS A N 1
ATOM 832 C CA . HIS A 1 103 ? 10.086 14.93 19.031 1 92.31 103 HIS A CA 1
ATOM 833 C C . HIS A 1 103 ? 11.18 15.969 18.797 1 92.31 103 HIS A C 1
ATOM 835 O O . HIS A 1 103 ? 11.305 16.922 19.562 1 92.31 103 HIS A O 1
ATOM 841 N N . TRP A 1 104 ? 11.938 15.727 17.766 1 91.56 104 TRP A N 1
ATOM 842 C CA . TRP A 1 104 ? 12.93 16.688 17.297 1 91.56 104 TRP A CA 1
ATOM 843 C C . TRP A 1 104 ? 12.43 17.438 16.062 1 91.56 104 TRP A C 1
ATOM 845 O O . TRP A 1 104 ? 11.812 16.844 15.18 1 91.56 104 TRP A O 1
ATOM 855 N N . TRP A 1 105 ? 12.758 18.703 15.977 1 92.69 105 TRP A N 1
ATOM 856 C CA . TRP A 1 105 ? 12.234 19.547 14.906 1 92.69 105 TRP A CA 1
ATOM 857 C C . TRP A 1 105 ? 13.016 19.328 13.617 1 92.69 105 TRP A C 1
ATOM 859 O O . TRP A 1 105 ? 12.531 19.656 12.523 1 92.69 105 TRP A O 1
ATOM 869 N N . GLY A 1 106 ? 14.234 18.844 13.711 1 89.62 106 GLY A N 1
ATOM 870 C CA . GLY A 1 106 ? 15.117 18.75 12.555 1 89.62 106 GLY A CA 1
ATOM 871 C C . GLY A 1 106 ? 14.883 17.516 11.719 1 89.62 106 GLY A C 1
ATOM 872 O O . GLY A 1 106 ? 15.383 17.406 10.594 1 89.62 106 GLY A O 1
ATOM 873 N N . GLY A 1 107 ? 14.148 16.578 12.273 1 88.12 107 GLY A N 1
ATOM 874 C CA . GLY A 1 107 ? 13.797 15.414 11.477 1 88.12 107 GLY A CA 1
ATOM 875 C C . GLY A 1 107 ? 12.805 15.719 10.375 1 88.12 107 GLY A C 1
ATOM 876 O O . GLY A 1 107 ? 12.133 16.75 10.398 1 88.12 107 GLY A O 1
ATOM 877 N N . ARG A 1 108 ? 12.68 14.914 9.398 1 90.25 108 ARG A N 1
ATOM 878 C CA . ARG A 1 108 ? 11.742 15.117 8.289 1 90.25 108 ARG A CA 1
ATOM 879 C C . ARG A 1 108 ? 10.297 15.078 8.781 1 90.25 108 ARG A C 1
ATOM 881 O O . ARG A 1 108 ? 9.93 14.219 9.586 1 90.25 108 ARG A O 1
ATOM 888 N N . PHE A 1 109 ? 9.555 15.953 8.289 1 93.81 109 PHE A N 1
ATOM 889 C CA . PHE A 1 109 ? 8.141 16.031 8.664 1 93.81 109 PHE A CA 1
ATOM 890 C C . PHE A 1 109 ? 7.406 14.766 8.211 1 93.81 109 PHE A C 1
ATOM 892 O O . PHE A 1 109 ? 6.5 14.297 8.906 1 93.81 109 PHE A O 1
ATOM 899 N N . VAL A 1 110 ? 7.809 14.227 7.074 1 91.94 110 VAL A N 1
ATOM 900 C CA . VAL A 1 110 ? 7.168 13.023 6.555 1 91.94 110 VAL A CA 1
ATOM 901 C C . VAL A 1 110 ? 7.363 11.875 7.535 1 91.94 110 VAL A C 1
ATOM 903 O O . VAL A 1 110 ? 6.441 11.086 7.773 1 91.94 110 VAL A O 1
ATOM 906 N N . ASP A 1 111 ? 8.5 11.75 8.117 1 89.44 111 ASP A N 1
ATOM 907 C CA . ASP A 1 111 ? 8.766 10.719 9.109 1 89.44 111 ASP A CA 1
ATOM 908 C C . ASP A 1 111 ? 7.934 10.93 10.375 1 89.44 111 ASP A C 1
ATOM 910 O O . ASP A 1 111 ? 7.445 9.969 10.977 1 89.44 111 ASP A O 1
ATOM 914 N N . PHE A 1 112 ? 7.836 12.172 10.734 1 93 112 PHE A N 1
ATOM 915 C CA . PHE A 1 112 ? 7.004 12.531 11.875 1 93 112 PHE A CA 1
ATOM 916 C C . PHE A 1 112 ? 5.566 12.062 11.664 1 93 112 PHE A C 1
ATOM 918 O O . PHE A 1 112 ? 4.98 11.422 12.531 1 93 112 PHE A O 1
ATOM 925 N N . MET A 1 113 ? 5.027 12.289 10.5 1 94.31 113 MET A N 1
ATOM 926 C CA . MET A 1 113 ? 3.641 11.93 10.195 1 94.31 113 MET A CA 1
ATOM 927 C C . MET A 1 113 ? 3.48 10.422 10.07 1 94.31 113 MET A C 1
ATOM 929 O O . MET A 1 113 ? 2.443 9.867 10.445 1 94.31 113 MET A O 1
ATOM 933 N N . TYR A 1 114 ? 4.488 9.797 9.5 1 90.69 114 TYR A N 1
ATOM 934 C CA . TYR A 1 114 ? 4.422 8.344 9.422 1 90.69 114 TYR A CA 1
ATOM 935 C C . TYR A 1 114 ? 4.398 7.719 10.812 1 90.69 114 TYR A C 1
ATOM 937 O O . TYR A 1 114 ? 3.703 6.727 11.047 1 90.69 114 TYR A O 1
ATOM 945 N N . ALA A 1 115 ? 5.176 8.266 11.703 1 91.5 115 ALA A N 1
ATOM 946 C CA . ALA A 1 115 ? 5.148 7.785 13.078 1 91.5 115 ALA A CA 1
ATOM 947 C C . ALA A 1 115 ? 3.766 7.973 13.695 1 91.5 115 ALA A C 1
ATOM 949 O O . ALA A 1 115 ? 3.266 7.09 14.398 1 91.5 115 ALA A O 1
ATOM 950 N N . ILE A 1 116 ? 3.193 9.109 13.445 1 94.44 116 ILE A N 1
ATOM 951 C CA . ILE A 1 116 ? 1.85 9.375 13.945 1 94.44 116 ILE A CA 1
ATOM 952 C C . ILE A 1 116 ? 0.877 8.336 13.383 1 94.44 116 ILE A C 1
ATOM 954 O O . ILE A 1 116 ? 0.053 7.789 14.125 1 94.44 116 ILE A O 1
ATOM 958 N N . ASP A 1 117 ? 1.015 8.07 12.117 1 91.25 117 ASP A N 1
ATOM 959 C CA . ASP A 1 117 ? 0.152 7.066 11.5 1 91.25 117 ASP A CA 1
ATOM 960 C C . ASP A 1 117 ? 0.29 5.715 12.203 1 91.25 117 ASP A C 1
ATOM 962 O O . ASP A 1 117 ? -0.704 5.02 12.422 1 91.25 117 ASP A O 1
ATOM 966 N N . ARG A 1 118 ? 1.488 5.375 12.508 1 89.69 118 ARG A N 1
ATOM 967 C CA . ARG A 1 118 ? 1.743 4.098 13.172 1 89.69 118 ARG A CA 1
ATOM 968 C C . ARG A 1 118 ? 1.129 4.07 14.562 1 89.69 118 ARG A C 1
ATOM 970 O O . ARG A 1 118 ? 0.572 3.053 14.984 1 89.69 118 ARG A O 1
ATOM 977 N N . ILE A 1 119 ? 1.228 5.168 15.25 1 91.19 119 ILE A N 1
ATOM 978 C CA . ILE A 1 119 ? 0.67 5.277 16.594 1 91.19 119 ILE A CA 1
ATOM 979 C C . ILE A 1 119 ? -0.847 5.117 16.531 1 91.19 119 ILE A C 1
ATOM 981 O O . ILE A 1 119 ? -1.427 4.363 17.328 1 91.19 119 ILE A O 1
ATOM 985 N N . VAL A 1 120 ? -1.407 5.801 15.633 1 88.25 120 VAL A N 1
ATOM 986 C CA . VAL A 1 120 ? -2.857 5.766 15.484 1 88.25 120 VAL A CA 1
ATOM 987 C C . VAL A 1 120 ? -3.311 4.34 15.164 1 88.25 120 VAL A C 1
ATOM 989 O O . VAL A 1 120 ? -4.297 3.857 15.727 1 88.25 120 VAL A O 1
ATOM 992 N N . ASP A 1 121 ? -2.562 3.689 14.312 1 82.06 121 ASP A N 1
ATOM 993 C CA . ASP A 1 121 ? -2.887 2.318 13.93 1 82.06 121 ASP A CA 1
ATOM 994 C C . ASP A 1 121 ? -2.678 1.355 15.094 1 82.06 121 ASP A C 1
ATOM 996 O O . ASP A 1 121 ? -3.543 0.524 15.383 1 82.06 121 ASP A O 1
ATOM 1000 N N . ASP A 1 122 ? -1.563 1.486 15.727 1 81.62 122 ASP A N 1
ATOM 1001 C CA . ASP A 1 122 ? -1.186 0.575 16.797 1 81.62 122 ASP A CA 1
ATOM 1002 C C . ASP A 1 122 ? -2.139 0.702 17.984 1 81.62 122 ASP A C 1
ATOM 1004 O O . ASP A 1 122 ? -2.453 -0.291 18.641 1 81.62 122 ASP A O 1
ATOM 1008 N N . LYS A 1 123 ? -2.602 1.906 18.203 1 81.75 123 LYS A N 1
ATOM 1009 C CA . LYS A 1 123 ? -3.418 2.156 19.391 1 81.75 123 LYS A CA 1
ATOM 1010 C C . LYS A 1 123 ? -4.898 2.229 19.031 1 81.75 123 LYS A C 1
ATOM 1012 O O . LYS A 1 123 ? -5.734 2.529 19.891 1 81.75 123 LYS A O 1
ATOM 1017 N N . ALA A 1 124 ? -5.211 2.096 17.734 1 74.56 124 ALA A N 1
ATOM 1018 C CA . ALA A 1 124 ? -6.586 2.146 17.25 1 74.56 124 ALA A CA 1
ATOM 1019 C C . ALA A 1 124 ? -7.262 3.455 17.656 1 74.56 124 ALA A C 1
ATOM 1021 O O . ALA A 1 124 ? -8.367 3.447 18.203 1 74.56 124 ALA A O 1
ATOM 1022 N N . LEU A 1 125 ? -6.52 4.488 17.422 1 80.06 125 LEU A N 1
ATOM 1023 C CA . LEU A 1 125 ? -7.055 5.805 17.75 1 80.06 125 LEU A CA 1
ATOM 1024 C C . LEU A 1 125 ? -7.969 6.309 16.641 1 80.06 125 LEU A C 1
ATOM 1026 O O . LEU A 1 125 ? -7.734 6.023 15.461 1 80.06 125 LEU A O 1
ATOM 1030 N N . GLY A 1 126 ? -8.977 7.035 17.016 1 74.06 126 GLY A N 1
ATOM 1031 C CA . GLY A 1 126 ? -9.797 7.73 16.031 1 74.06 126 GLY A CA 1
ATOM 1032 C C . GLY A 1 126 ? -9.195 9.047 15.57 1 74.06 126 GLY A C 1
ATOM 1033 O O . GLY A 1 126 ? -8.219 9.523 16.156 1 74.06 126 GLY A O 1
ATOM 1034 N N . VAL A 1 127 ? -9.734 9.656 14.609 1 80.38 127 VAL A N 1
ATOM 1035 C CA . VAL A 1 127 ? -9.211 10.898 14.047 1 80.38 127 VAL A CA 1
ATOM 1036 C C . VAL A 1 127 ? -9.414 12.039 15.031 1 80.38 127 VAL A C 1
ATOM 1038 O O . VAL A 1 127 ? -8.758 13.086 14.922 1 80.38 127 VAL A O 1
ATOM 1041 N N . GLY A 1 128 ? -10.242 11.867 16 1 80.75 128 GLY A N 1
ATOM 1042 C CA . GLY A 1 128 ? -10.5 12.891 17.016 1 80.75 128 GLY A CA 1
ATOM 1043 C C . GLY A 1 128 ? -9.547 12.82 18.188 1 80.75 128 GLY A C 1
ATOM 1044 O O . GLY A 1 128 ? -9.57 13.688 19.062 1 80.75 128 GLY A O 1
ATOM 1045 N N . ALA A 1 129 ? -8.711 11.797 18.203 1 87.25 129 ALA A N 1
ATOM 1046 C CA . ALA A 1 129 ? -7.723 11.719 19.266 1 87.25 129 ALA A CA 1
ATOM 1047 C C . ALA A 1 129 ? -6.809 12.945 19.266 1 87.25 129 ALA A C 1
ATOM 1049 O O . ALA A 1 129 ? -6.414 13.43 18.203 1 87.25 129 ALA A O 1
ATOM 1050 N N . ALA A 1 130 ? -6.488 13.422 20.469 1 93.88 130 ALA A N 1
ATOM 1051 C CA . ALA A 1 130 ? -5.727 14.656 20.594 1 93.88 130 ALA A CA 1
ATOM 1052 C C . ALA A 1 130 ? -4.289 14.375 21.016 1 93.88 130 ALA A C 1
ATOM 1054 O O . ALA A 1 130 ? -4.043 13.609 21.953 1 93.88 130 ALA A O 1
ATOM 1055 N N . LEU A 1 131 ? -3.363 14.977 20.344 1 97.25 131 LEU A N 1
ATOM 1056 C CA . LEU A 1 131 ? -1.933 14.844 20.594 1 97.25 131 LEU A CA 1
ATOM 1057 C C . LEU A 1 131 ? -1.31 16.203 20.922 1 97.25 131 LEU A C 1
ATOM 1059 O O . LEU A 1 131 ? -1.483 17.156 20.156 1 97.25 131 LEU A O 1
ATOM 1063 N N . TRP A 1 132 ? -0.638 16.203 22.031 1 98.06 132 TRP A N 1
ATOM 1064 C CA . TRP A 1 132 ? 0.057 17.453 22.344 1 98.06 132 TRP A CA 1
ATOM 1065 C C . TRP A 1 132 ? 1.438 17.484 21.703 1 98.06 132 TRP A C 1
ATOM 1067 O O . TRP A 1 132 ? 2.27 16.609 21.953 1 98.06 132 TRP A O 1
ATOM 1077 N N . ILE A 1 133 ? 1.691 18.438 20.891 1 97.44 133 ILE A N 1
ATOM 1078 C CA . ILE A 1 133 ? 2.934 18.672 20.156 1 97.44 133 ILE A CA 1
ATOM 1079 C C . ILE A 1 133 ? 3.393 20.109 20.359 1 97.44 133 ILE A C 1
ATOM 1081 O O . ILE A 1 133 ? 2.672 21.047 20.016 1 97.44 133 ILE A O 1
ATOM 1085 N N . CYS A 1 134 ? 4.547 20.281 20.828 1 95.31 134 CYS A N 1
ATOM 1086 C CA . CYS A 1 134 ? 5.008 21.578 21.297 1 95.31 134 CYS A CA 1
ATOM 1087 C C . CYS A 1 134 ? 4.953 22.609 20.172 1 95.31 134 CYS A C 1
ATOM 1089 O O . CYS A 1 134 ? 4.578 23.766 20.406 1 95.31 134 CYS A O 1
ATOM 1091 N N . THR A 1 135 ? 5.328 22.234 18.938 1 95.12 135 THR A N 1
ATOM 1092 C CA . THR A 1 135 ? 5.391 23.156 17.812 1 95.12 135 THR A CA 1
ATOM 1093 C C . THR A 1 135 ? 4.031 23.797 17.562 1 95.12 135 THR A C 1
ATOM 1095 O O . THR A 1 135 ? 3.957 24.969 17.156 1 95.12 135 THR A O 1
ATOM 1098 N N . PHE A 1 136 ? 2.988 23.109 17.859 1 97.19 136 PHE A N 1
ATOM 1099 C CA . PHE A 1 136 ? 1.651 23.594 17.531 1 97.19 136 PHE A CA 1
ATOM 1100 C C . PHE A 1 136 ? 0.955 24.156 18.766 1 97.19 136 PHE A C 1
ATOM 1102 O O . PHE A 1 136 ? 0.081 25.016 18.656 1 97.19 136 PHE A O 1
ATOM 1109 N N . ALA A 1 137 ? 1.351 23.688 19.891 1 97.06 137 ALA A N 1
ATOM 1110 C CA . ALA A 1 137 ? 0.722 24.094 21.141 1 97.06 137 ALA A CA 1
ATOM 1111 C C . ALA A 1 137 ? 1.274 25.438 21.609 1 97.06 137 ALA A C 1
ATOM 1113 O O . ALA A 1 137 ? 0.532 26.266 22.141 1 97.06 137 ALA A O 1
ATOM 1114 N N . ASN A 1 138 ? 2.551 25.625 21.422 1 94.5 138 ASN A N 1
ATOM 1115 C CA . ASN A 1 138 ? 3.205 26.844 21.906 1 94.5 138 ASN A CA 1
ATOM 1116 C C . ASN A 1 138 ? 3.035 28 20.922 1 94.5 138 ASN A C 1
ATOM 1118 O O . ASN A 1 138 ? 3.016 27.797 19.703 1 94.5 138 ASN A O 1
ATOM 1122 N N . ASN A 1 139 ? 2.965 29.156 21.5 1 93.06 139 ASN A N 1
ATOM 1123 C CA . ASN A 1 139 ? 3.055 30.359 20.688 1 93.06 139 ASN A CA 1
ATOM 1124 C C . ASN A 1 139 ? 4.461 30.562 20.125 1 93.06 139 ASN A C 1
ATOM 1126 O O . ASN A 1 139 ? 5.395 30.859 20.875 1 93.06 139 ASN A O 1
ATOM 1130 N N . GLN A 1 140 ? 4.613 30.547 18.875 1 91.12 140 GLN A N 1
ATOM 1131 C CA . GLN A 1 140 ? 5.934 30.516 18.25 1 91.12 140 GLN A CA 1
ATOM 1132 C C . GLN A 1 140 ? 6.52 31.922 18.125 1 91.12 140 GLN A C 1
ATOM 1134 O O . GLN A 1 140 ? 7.676 32.094 17.734 1 91.12 140 GLN A O 1
ATOM 1139 N N . PHE A 1 141 ? 5.773 32.906 18.453 1 89 141 PHE A N 1
ATOM 1140 C CA . PHE A 1 141 ? 6.266 34.281 18.469 1 89 141 PHE A CA 1
ATOM 1141 C C . PHE A 1 141 ? 6.844 34.625 19.844 1 89 141 PHE A C 1
ATOM 1143 O O . PHE A 1 141 ? 7.449 35.688 20.016 1 89 141 PHE A O 1
ATOM 1150 N N . GLY A 1 142 ? 6.645 33.688 20.75 1 84.62 142 GLY A N 1
ATOM 1151 C CA . GLY A 1 142 ? 7.102 33.844 22.125 1 84.62 142 GLY A CA 1
ATOM 1152 C C . GLY A 1 142 ? 6.141 33.281 23.141 1 84.62 142 GLY A C 1
ATOM 1153 O O . GLY A 1 142 ? 5.012 33.75 23.281 1 84.62 142 GLY A O 1
ATOM 1154 N N . GLU A 1 143 ? 6.535 32.219 23.703 1 83.56 143 GLU A N 1
ATOM 1155 C CA . GLU A 1 143 ? 5.734 31.578 24.734 1 83.56 143 GLU A CA 1
ATOM 1156 C C . GLU A 1 143 ? 6.367 31.766 26.109 1 83.56 143 GLU A C 1
ATOM 1158 O O . GLU A 1 143 ? 7.59 31.672 26.25 1 83.56 143 GLU A O 1
ATOM 1163 N N . ASP A 1 144 ? 5.559 32.031 27.062 1 81.56 144 ASP A N 1
ATOM 1164 C CA . ASP A 1 144 ? 6.031 32.125 28.438 1 81.56 144 ASP A CA 1
ATOM 1165 C C . ASP A 1 144 ? 6.109 30.766 29.078 1 81.56 144 ASP A C 1
ATOM 1167 O O . ASP A 1 144 ? 5.082 30.141 29.391 1 81.56 144 ASP A O 1
ATOM 1171 N N . PHE A 1 145 ? 7.344 30.375 29.328 1 86.25 145 PHE A N 1
ATOM 1172 C CA . PHE A 1 145 ? 7.535 29.047 29.906 1 86.25 145 PHE A CA 1
ATOM 1173 C C . PHE A 1 145 ? 7.562 29.109 31.422 1 86.25 145 PHE A C 1
ATOM 1175 O O . PHE A 1 145 ? 7.598 28.078 32.094 1 86.25 145 PHE A O 1
ATOM 1182 N N . GLY A 1 146 ? 7.523 30.344 31.938 1 82.38 146 GLY A N 1
ATOM 1183 C CA . GLY A 1 146 ? 7.59 30.5 33.375 1 82.38 146 GLY A CA 1
ATOM 1184 C C . GLY A 1 146 ? 9.008 30.484 33.938 1 82.38 146 GLY A C 1
ATOM 1185 O O . GLY A 1 146 ? 9.961 30.328 33.156 1 82.38 146 GLY A O 1
ATOM 1186 N N . ALA A 1 147 ? 9.102 30.578 35.25 1 84.44 147 ALA A N 1
ATOM 1187 C CA . ALA A 1 147 ? 10.414 30.672 35.875 1 84.44 147 ALA A CA 1
ATOM 1188 C C . ALA A 1 147 ? 10.93 29.281 36.25 1 84.44 147 ALA A C 1
ATOM 1190 O O . ALA A 1 147 ? 12.141 29.062 36.375 1 84.44 147 ALA A O 1
ATOM 1191 N N . ASN A 1 148 ? 9.953 28.391 36.438 1 89.81 148 ASN A N 1
ATOM 1192 C CA . ASN A 1 148 ? 10.32 27.047 36.906 1 89.81 148 ASN A CA 1
ATOM 1193 C C . ASN A 1 148 ? 9.977 25.984 35.875 1 89.81 148 ASN A C 1
ATOM 1195 O O . ASN A 1 148 ? 9.047 26.156 35.094 1 89.81 148 ASN A O 1
ATOM 1199 N N . ILE A 1 149 ? 10.742 24.953 35.938 1 91.94 149 ILE A N 1
ATOM 1200 C CA . ILE A 1 149 ? 10.578 23.844 35 1 91.94 149 ILE A CA 1
ATOM 1201 C C . ILE A 1 149 ? 9.164 23.266 35.156 1 91.94 149 ILE A C 1
ATOM 1203 O O . ILE A 1 149 ? 8.539 22.891 34.156 1 91.94 149 ILE A O 1
ATOM 1207 N N . ARG A 1 150 ? 8.633 23.203 36.25 1 91.06 150 ARG A N 1
ATOM 1208 C CA . ARG A 1 150 ? 7.324 22.609 36.5 1 91.06 150 ARG A CA 1
ATOM 1209 C C . ARG A 1 150 ? 6.207 23.453 35.906 1 91.06 150 ARG A C 1
ATOM 1211 O O . ARG A 1 150 ? 5.094 22.953 35.719 1 91.06 150 ARG A O 1
ATOM 1218 N N . ASP A 1 151 ? 6.586 24.703 35.562 1 88.69 151 ASP A N 1
ATOM 1219 C CA . ASP A 1 151 ? 5.598 25.609 35 1 88.69 151 ASP A CA 1
ATOM 1220 C C . ASP A 1 151 ? 5.586 25.5 33.469 1 88.69 151 ASP A C 1
ATOM 1222 O O . ASP A 1 151 ? 4.695 26.047 32.812 1 88.69 151 ASP A O 1
ATOM 1226 N N . THR A 1 152 ? 6.527 24.859 33 1 90.44 152 THR A N 1
ATOM 1227 C CA . THR A 1 152 ? 6.645 24.797 31.531 1 90.44 152 THR A CA 1
ATOM 1228 C C . THR A 1 152 ? 5.492 24 30.938 1 90.44 152 THR A C 1
ATOM 1230 O O . THR A 1 152 ? 4.945 23.109 31.578 1 90.44 152 THR A O 1
ATOM 1233 N N . PRO A 1 153 ? 5.137 24.312 29.703 1 91 153 PRO A N 1
ATOM 1234 C CA . PRO A 1 153 ? 4.055 23.594 29.031 1 91 153 PRO A CA 1
ATOM 1235 C C . PRO A 1 153 ? 4.336 22.109 28.875 1 91 153 PRO A C 1
ATOM 1237 O O . PRO A 1 153 ? 3.404 21.297 28.844 1 91 153 PRO A O 1
ATOM 1240 N N . PHE A 1 154 ? 5.512 21.703 28.844 1 93.12 154 PHE A N 1
ATOM 1241 C CA . PHE A 1 154 ? 5.898 20.312 28.625 1 93.12 154 PHE A CA 1
ATOM 1242 C C . PHE A 1 154 ? 5.504 19.453 29.812 1 93.12 154 PHE A C 1
ATOM 1244 O O . PHE A 1 154 ? 4.898 18.391 29.641 1 93.12 154 PHE A O 1
ATOM 1251 N N . VAL A 1 155 ? 5.828 19.984 30.953 1 93.88 155 VAL A N 1
ATOM 1252 C CA . VAL A 1 155 ? 5.52 19.266 32.188 1 93.88 155 VAL A CA 1
ATOM 1253 C C . VAL A 1 155 ? 4.004 19.203 32.375 1 93.88 155 VAL A C 1
ATOM 1255 O O . VAL A 1 155 ? 3.469 18.156 32.75 1 93.88 155 VAL A O 1
ATOM 1258 N N . GLN A 1 156 ? 3.383 20.234 32.062 1 93.81 156 GLN A N 1
ATOM 1259 C CA . GLN A 1 156 ? 1.931 20.281 32.219 1 93.81 156 GLN A CA 1
ATOM 1260 C C . GLN A 1 156 ? 1.252 19.312 31.25 1 93.81 156 GLN A C 1
ATOM 1262 O O . GLN A 1 156 ? 0.278 18.656 31.609 1 93.81 156 GLN A O 1
ATOM 1267 N N . ALA A 1 157 ? 1.717 19.281 30.062 1 95.56 157 ALA A N 1
ATOM 1268 C CA . ALA A 1 157 ? 1.169 18.375 29.062 1 95.56 157 ALA A CA 1
ATOM 1269 C C . ALA A 1 157 ? 1.346 16.922 29.5 1 95.56 157 ALA A C 1
ATOM 1271 O O . ALA A 1 157 ? 0.442 16.094 29.328 1 95.56 157 ALA A O 1
ATOM 1272 N N . ILE A 1 158 ? 2.475 16.594 30.062 1 95.94 158 ILE A N 1
ATOM 1273 C CA . ILE A 1 158 ? 2.76 15.234 30.516 1 95.94 158 ILE A CA 1
ATOM 1274 C C . ILE A 1 158 ? 1.813 14.859 31.641 1 95.94 158 ILE A C 1
ATOM 1276 O O . ILE A 1 158 ? 1.314 13.734 31.703 1 95.94 158 ILE A O 1
ATOM 1280 N N . GLN A 1 159 ? 1.55 15.773 32.5 1 94.25 159 GLN A N 1
ATOM 1281 C CA . GLN A 1 159 ? 0.665 15.523 33.625 1 94.25 159 GLN A CA 1
ATOM 1282 C C . GLN A 1 159 ? -0.744 15.172 33.156 1 94.25 159 GLN A C 1
ATOM 1284 O O . GLN A 1 159 ? -1.415 14.336 33.75 1 94.25 159 GLN A O 1
ATOM 1289 N N . GLN A 1 160 ? -1.086 15.727 32.094 1 94 160 GLN A N 1
ATOM 1290 C CA . GLN A 1 160 ? -2.459 15.562 31.641 1 94 160 GLN A CA 1
ATOM 1291 C C . GLN A 1 160 ? -2.582 14.367 30.703 1 94 160 GLN A C 1
ATOM 1293 O O . GLN A 1 160 ? -3.629 13.711 30.656 1 94 160 GLN A O 1
ATOM 1298 N N . ALA A 1 161 ? -1.603 14.078 29.953 1 95.44 161 ALA A N 1
ATOM 1299 C CA . ALA A 1 161 ? -1.654 13.023 28.938 1 95.44 161 ALA A CA 1
ATOM 1300 C C . ALA A 1 161 ? -1.624 11.641 29.578 1 95.44 161 ALA A C 1
ATOM 1302 O O . ALA A 1 161 ? -1.103 11.477 30.688 1 95.44 161 ALA A O 1
ATOM 1303 N N . ASP A 1 162 ? -2.125 10.703 28.875 1 91.62 162 ASP A N 1
ATOM 1304 C CA . ASP A 1 162 ? -2.131 9.32 29.359 1 91.62 162 ASP A CA 1
ATOM 1305 C C . ASP A 1 162 ? -0.75 8.688 29.219 1 91.62 162 ASP A C 1
ATOM 1307 O O . ASP A 1 162 ? -0.372 7.824 30.016 1 91.62 162 ASP A O 1
ATOM 1311 N N . ALA A 1 163 ? -0.152 9.062 28.203 1 94.19 163 ALA A N 1
ATOM 1312 C CA . ALA A 1 163 ? 1.153 8.484 27.906 1 94.19 163 ALA A CA 1
ATOM 1313 C C . ALA A 1 163 ? 2.025 9.461 27.125 1 94.19 163 ALA A C 1
ATOM 1315 O O . ALA A 1 163 ? 1.521 10.422 26.531 1 94.19 163 ALA A O 1
ATOM 1316 N N . THR A 1 164 ? 3.318 9.25 27.172 1 95 164 THR A N 1
ATOM 1317 C CA . THR A 1 164 ? 4.289 10.008 26.391 1 95 164 THR A CA 1
ATOM 1318 C C . THR A 1 164 ? 4.926 9.141 25.312 1 95 164 THR A C 1
ATOM 1320 O O . THR A 1 164 ? 5.371 8.023 25.594 1 95 164 THR A O 1
ATOM 1323 N N . ILE A 1 165 ? 4.914 9.688 24.172 1 94.81 165 ILE A N 1
ATOM 1324 C CA . ILE A 1 165 ? 5.566 9.016 23.047 1 94.81 165 ILE A CA 1
ATOM 1325 C C . ILE A 1 165 ? 6.832 9.781 22.656 1 94.81 165 ILE A C 1
ATOM 1327 O O . ILE A 1 165 ? 6.781 10.984 22.406 1 94.81 165 ILE A O 1
ATOM 1331 N N . LEU A 1 166 ? 7.879 9.125 22.625 1 90.88 166 LEU A N 1
ATOM 1332 C CA . LEU A 1 166 ? 9.094 9.703 22.062 1 90.88 166 LEU A CA 1
ATOM 1333 C C . LEU A 1 166 ? 9.297 9.242 20.625 1 90.88 166 LEU A C 1
ATOM 1335 O O . LEU A 1 166 ? 9.43 8.047 20.359 1 90.88 166 LEU A O 1
ATOM 1339 N N . MET A 1 167 ? 9.289 10.188 19.75 1 89.75 167 MET A N 1
ATOM 1340 C CA . MET A 1 167 ? 9.57 9.891 18.359 1 89.75 167 MET A CA 1
ATOM 1341 C C . MET A 1 167 ? 11.07 9.961 18.078 1 89.75 167 MET A C 1
ATOM 1343 O O . MET A 1 167 ? 11.711 10.969 18.375 1 89.75 167 MET A O 1
ATOM 1347 N N . VAL A 1 168 ? 11.445 8.898 17.516 1 77.19 168 VAL A N 1
ATOM 1348 C CA . VAL A 1 168 ? 12.875 8.828 17.266 1 77.19 168 VAL A CA 1
ATOM 1349 C C . VAL A 1 168 ? 13.133 8.727 15.758 1 77.19 168 VAL A C 1
ATOM 1351 O O . VAL A 1 168 ? 12.609 7.832 15.094 1 77.19 168 VAL A O 1
ATOM 1354 N N . ASP A 1 169 ? 13.812 9.719 15.273 1 71.56 169 ASP A N 1
ATOM 1355 C CA . ASP A 1 169 ? 14.18 9.68 13.859 1 71.56 169 ASP A CA 1
ATOM 1356 C C . ASP A 1 169 ? 15.359 8.75 13.625 1 71.56 169 ASP A C 1
ATOM 1358 O O . ASP A 1 169 ? 15.859 8.125 14.562 1 71.56 169 ASP A O 1
ATOM 1362 N N . ARG A 1 170 ? 15.867 8.633 12.445 1 62.47 170 ARG A N 1
ATOM 1363 C CA . ARG A 1 170 ? 16.922 7.695 12.047 1 62.47 170 ARG A CA 1
ATOM 1364 C C . ARG A 1 170 ? 18.234 8.023 12.742 1 62.47 170 ARG A C 1
ATOM 1366 O O . ARG A 1 170 ? 19.031 7.125 13.031 1 62.47 170 ARG A O 1
ATOM 1373 N N . ASP A 1 171 ? 18.328 9.336 13.109 1 64.38 171 ASP A N 1
ATOM 1374 C CA . ASP A 1 171 ? 19.578 9.773 13.727 1 64.38 171 ASP A CA 1
ATOM 1375 C C . ASP A 1 171 ? 19.406 9.93 15.234 1 64.38 171 ASP A C 1
ATOM 1377 O O . ASP A 1 171 ? 20.344 10.367 15.922 1 64.38 171 ASP A O 1
ATOM 1381 N N . ALA A 1 172 ? 18.281 9.586 15.734 1 75.38 172 ALA A N 1
ATOM 1382 C CA . ALA A 1 172 ? 17.938 9.719 17.141 1 75.38 172 ALA A CA 1
ATOM 1383 C C . ALA A 1 172 ? 18.188 11.141 17.641 1 75.38 172 ALA A C 1
ATOM 1385 O O . ALA A 1 172 ? 18.734 11.344 18.734 1 75.38 172 ALA A O 1
ATOM 1386 N N . GLY A 1 173 ? 17.922 12.039 16.812 1 77.94 173 GLY A N 1
ATOM 1387 C CA . GLY A 1 173 ? 18.125 13.438 17.156 1 77.94 173 GLY A CA 1
ATOM 1388 C C . GLY A 1 173 ? 17.328 13.867 18.375 1 77.94 173 GLY A C 1
ATOM 1389 O O . GLY A 1 173 ? 17.781 14.727 19.141 1 77.94 173 GLY A O 1
ATOM 1390 N N . SER A 1 174 ? 16.203 13.25 18.578 1 86.5 174 SER A N 1
ATOM 1391 C CA . SER A 1 174 ? 15.352 13.617 19.703 1 86.5 174 SER A CA 1
ATOM 1392 C C . SER A 1 174 ? 16.047 13.344 21.031 1 86.5 174 SER A C 1
ATOM 1394 O O . SER A 1 174 ? 15.875 14.094 22 1 86.5 174 SER A O 1
ATOM 1396 N N . LEU A 1 175 ? 16.859 12.383 21.094 1 83.94 175 LEU A N 1
ATOM 1397 C CA . LEU A 1 175 ? 17.531 12.016 22.328 1 83.94 175 LEU A CA 1
ATOM 1398 C C . LEU A 1 175 ? 18.688 12.977 22.625 1 83.94 175 LEU A C 1
ATOM 1400 O O . LEU A 1 175 ? 19.203 13 23.75 1 83.94 175 LEU A O 1
ATOM 1404 N N . ARG A 1 176 ? 18.984 13.742 21.672 1 85.94 176 ARG A N 1
ATOM 1405 C CA . ARG A 1 176 ? 20.078 14.688 21.859 1 85.94 176 ARG A CA 1
ATOM 1406 C C . ARG A 1 176 ? 19.547 16.078 22.172 1 85.94 176 ARG A C 1
ATOM 1408 O O . ARG A 1 176 ? 20.312 17.047 22.25 1 85.94 176 ARG A O 1
ATOM 1415 N N . ARG A 1 177 ? 18.359 16.141 22.406 1 91.06 177 ARG A N 1
ATOM 1416 C CA . ARG A 1 177 ? 17.75 17.422 22.734 1 91.06 177 ARG A CA 1
ATOM 1417 C C . ARG A 1 177 ? 17.359 17.5 24.203 1 91.06 177 ARG A C 1
ATOM 1419 O O . ARG A 1 177 ? 16.641 16.625 24.703 1 91.06 177 ARG A O 1
ATOM 1426 N N . SER A 1 178 ? 17.766 18.578 24.859 1 92.62 178 SER A N 1
ATOM 1427 C CA . SER A 1 178 ? 17.594 18.688 26.312 1 92.62 178 SER A CA 1
ATOM 1428 C C . SER A 1 178 ? 16.109 18.672 26.688 1 92.62 178 SER A C 1
ATOM 1430 O O . SER A 1 178 ? 15.734 18.109 27.719 1 92.62 178 SER A O 1
ATOM 1432 N N . TRP A 1 179 ? 15.344 19.297 25.922 1 93.31 179 TRP A N 1
ATOM 1433 C CA . TRP A 1 179 ? 13.914 19.344 26.234 1 93.31 179 TRP A CA 1
ATOM 1434 C C . TRP A 1 179 ? 13.305 17.953 26.172 1 93.31 179 TRP A C 1
ATOM 1436 O O . TRP A 1 179 ? 12.438 17.609 26.984 1 93.31 179 TRP A O 1
ATOM 1446 N N . CYS A 1 180 ? 13.672 17.156 25.203 1 92.06 180 CYS A N 1
ATOM 1447 C CA . CYS A 1 180 ? 13.203 15.781 25.125 1 92.06 180 CYS A CA 1
ATOM 1448 C C . CYS A 1 180 ? 13.664 14.984 26.344 1 92.06 180 CYS A C 1
ATOM 1450 O O . CYS A 1 180 ? 12.914 14.148 26.859 1 92.06 180 CYS A O 1
ATOM 1452 N N . CYS A 1 181 ? 14.828 15.297 26.75 1 91.12 181 CYS A N 1
ATOM 1453 C CA . CYS A 1 181 ? 15.344 14.625 27.938 1 91.12 181 CYS A CA 1
ATOM 1454 C C . CYS A 1 181 ? 14.508 14.969 29.172 1 91.12 181 CYS A C 1
ATOM 1456 O O . CYS A 1 181 ? 14.258 14.109 30.016 1 91.12 181 CYS A O 1
ATOM 1458 N N . LEU A 1 182 ? 14.203 16.219 29.266 1 93.44 182 LEU A N 1
ATOM 1459 C CA . LEU A 1 182 ? 13.32 16.641 30.344 1 93.44 182 LEU A CA 1
ATOM 1460 C C . LEU A 1 182 ? 12.008 15.852 30.312 1 93.44 182 LEU A C 1
ATOM 1462 O O . LEU A 1 182 ? 11.539 15.383 31.344 1 93.44 182 LEU A O 1
ATOM 1466 N N . GLU A 1 183 ? 11.469 15.766 29.141 1 93.75 183 GLU A N 1
ATOM 1467 C CA . GLU A 1 183 ? 10.203 15.062 28.969 1 93.75 183 GLU A CA 1
ATOM 1468 C C . GLU A 1 183 ? 10.32 13.594 29.375 1 93.75 183 GLU A C 1
ATOM 1470 O O . GLU A 1 183 ? 9.43 13.055 30.031 1 93.75 183 GLU A O 1
ATOM 1475 N N . LEU A 1 184 ? 11.383 13.008 29 1 90.69 184 LEU A N 1
ATOM 1476 C CA . LEU A 1 184 ? 11.633 11.625 29.391 1 90.69 184 LEU A CA 1
ATOM 1477 C C . LEU A 1 184 ? 11.734 11.5 30.906 1 90.69 184 LEU A C 1
ATOM 1479 O O . LEU A 1 184 ? 11.07 10.648 31.516 1 90.69 184 LEU A O 1
ATOM 1483 N N . HIS A 1 185 ? 12.523 12.305 31.469 1 90.69 185 HIS A N 1
ATOM 1484 C CA . HIS A 1 185 ? 12.766 12.273 32.906 1 90.69 185 HIS A CA 1
ATOM 1485 C C . HIS A 1 185 ? 11.477 12.469 33.688 1 90.69 185 HIS A C 1
ATOM 1487 O O . HIS A 1 185 ? 11.18 11.703 34.625 1 90.69 185 HIS A O 1
ATOM 1493 N N . TYR A 1 186 ? 10.797 13.453 33.281 1 93.56 186 TYR A N 1
ATOM 1494 C CA . TYR A 1 186 ? 9.586 13.773 34.031 1 93.56 186 TYR A CA 1
ATOM 1495 C C . TYR A 1 186 ? 8.539 12.68 33.844 1 93.56 186 TYR A C 1
ATOM 1497 O O . TYR A 1 186 ? 7.777 12.383 34.781 1 93.56 186 TYR A O 1
ATOM 1505 N N . THR A 1 187 ? 8.375 12.141 32.719 1 93.56 187 THR A N 1
ATOM 1506 C CA . THR A 1 187 ? 7.457 11.031 32.5 1 93.56 187 THR A CA 1
ATOM 1507 C C . THR A 1 187 ? 7.77 9.867 33.406 1 93.56 187 THR A C 1
ATOM 1509 O O . THR A 1 187 ? 6.863 9.281 34.031 1 93.56 187 THR A O 1
ATOM 1512 N N . ILE A 1 188 ? 8.984 9.547 33.531 1 88.19 188 ILE A N 1
ATOM 1513 C CA . ILE A 1 188 ? 9.422 8.461 34.406 1 88.19 188 ILE A CA 1
ATOM 1514 C C . ILE A 1 188 ? 9.141 8.812 35.844 1 88.19 188 ILE A C 1
ATOM 1516 O O . ILE A 1 188 ? 8.672 7.973 36.625 1 88.19 188 ILE A O 1
ATOM 1520 N N . LEU A 1 189 ? 9.43 10.039 36.156 1 87.25 189 LEU A N 1
ATOM 1521 C CA . LEU A 1 189 ? 9.188 10.516 37.531 1 87.25 189 LEU A CA 1
ATOM 1522 C C . LEU A 1 189 ? 7.715 10.375 37.906 1 87.25 189 LEU A C 1
ATOM 1524 O O . LEU A 1 189 ? 7.391 10.062 39.031 1 87.25 189 LEU A O 1
ATOM 1528 N N . GLN A 1 190 ? 6.887 10.609 36.906 1 91.12 190 GLN A N 1
ATOM 1529 C CA . GLN A 1 190 ? 5.445 10.547 37.125 1 91.12 190 GLN A CA 1
ATOM 1530 C C . GLN A 1 190 ? 4.93 9.117 37 1 91.12 190 GLN A C 1
ATOM 1532 O O . GLN A 1 190 ? 3.727 8.867 37.125 1 91.12 190 GLN A O 1
ATOM 1537 N N . GLU A 1 191 ? 5.719 8.18 36.625 1 88.5 191 GLU A N 1
ATOM 1538 C CA . GLU A 1 191 ? 5.375 6.773 36.438 1 88.5 191 GLU A CA 1
ATOM 1539 C C . GLU A 1 191 ? 4.305 6.613 35.344 1 88.5 191 GLU A C 1
ATOM 1541 O O . GLU A 1 191 ? 3.35 5.855 35.531 1 88.5 191 GLU A O 1
ATOM 1546 N N . LYS A 1 192 ? 4.453 7.426 34.406 1 90.62 192 LYS A N 1
ATOM 1547 C CA . LYS A 1 192 ? 3.561 7.32 33.25 1 90.62 192 LYS A CA 1
ATOM 1548 C C . LYS A 1 192 ? 4.152 6.414 32.188 1 90.62 192 LYS A C 1
ATOM 1550 O O . LYS A 1 192 ? 5.363 6.188 32.156 1 90.62 192 LYS A O 1
ATOM 1555 N N . SER A 1 193 ? 3.305 5.969 31.359 1 90.25 193 SER A N 1
ATOM 1556 C CA . SER A 1 193 ? 3.742 5.105 30.266 1 90.25 193 SER A CA 1
ATOM 1557 C C . SER A 1 193 ? 4.613 5.867 29.266 1 90.25 193 SER A C 1
ATOM 1559 O O . SER A 1 193 ? 4.281 6.992 28.875 1 90.25 193 SER A O 1
ATOM 1561 N N . LEU A 1 194 ? 5.75 5.32 28.984 1 90 194 LEU A N 1
ATOM 1562 C CA . LEU A 1 194 ? 6.691 5.852 28 1 90 194 LEU A CA 1
ATOM 1563 C C . LEU A 1 194 ? 6.902 4.867 26.859 1 90 194 LEU A C 1
ATOM 1565 O O . LEU A 1 194 ? 7.293 3.721 27.078 1 90 194 LEU A O 1
ATOM 1569 N N . GLU A 1 195 ? 6.633 5.316 25.641 1 88.19 195 GLU A N 1
ATOM 1570 C CA . GLU A 1 195 ? 6.766 4.461 24.469 1 88.19 195 GLU A CA 1
ATOM 1571 C C . GLU A 1 195 ? 7.66 5.102 23.422 1 88.19 195 GLU A C 1
ATOM 1573 O O . GLU A 1 195 ? 7.742 6.328 23.328 1 88.19 195 GLU A O 1
ATOM 1578 N N . PHE A 1 196 ? 8.297 4.312 22.625 1 86.19 196 PHE A N 1
ATOM 1579 C CA . PHE A 1 196 ? 9.227 4.773 21.594 1 86.19 196 PHE A CA 1
ATOM 1580 C C . PHE A 1 196 ? 8.766 4.355 20.203 1 86.19 196 PHE A C 1
ATOM 1582 O O . PHE A 1 196 ? 8.469 3.182 19.969 1 86.19 196 PHE A O 1
ATOM 1589 N N . TYR A 1 197 ? 8.695 5.328 19.328 1 87.31 197 TYR A N 1
ATOM 1590 C CA . TYR A 1 197 ? 8.25 5.039 17.969 1 87.31 197 TYR A CA 1
ATOM 1591 C C . TYR A 1 197 ? 9.211 5.617 16.938 1 87.31 197 TYR A C 1
ATOM 1593 O O . TYR A 1 197 ? 9.766 6.699 17.141 1 87.31 197 TYR A O 1
ATOM 1601 N N . THR A 1 198 ? 9.438 4.957 15.852 1 84.81 198 THR A N 1
ATOM 1602 C CA . THR A 1 198 ? 10.031 5.473 14.625 1 84.81 198 THR A CA 1
ATOM 1603 C C . THR A 1 198 ? 8.992 5.551 13.508 1 84.81 198 THR A C 1
ATOM 1605 O O . THR A 1 198 ? 7.832 5.18 13.703 1 84.81 198 THR A O 1
ATOM 1608 N N . SER A 1 199 ? 9.422 6.055 12.359 1 84.12 199 SER A N 1
ATOM 1609 C CA . SER A 1 199 ? 8.531 6.094 11.203 1 84.12 199 SER A CA 1
ATOM 1610 C C . SER A 1 199 ? 8.156 4.691 10.742 1 84.12 199 SER A C 1
ATOM 1612 O O . SER A 1 199 ? 7.156 4.504 10.047 1 84.12 199 SER A O 1
ATOM 1614 N N . ALA A 1 200 ? 8.922 3.678 11.195 1 8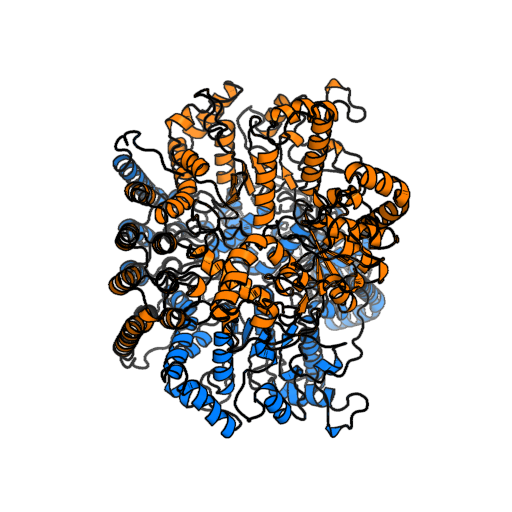0.88 200 ALA A N 1
ATOM 1615 C CA . ALA A 1 200 ? 8.672 2.303 10.773 1 80.88 200 ALA A CA 1
ATOM 1616 C C . ALA A 1 200 ? 7.812 1.562 11.797 1 80.88 200 ALA A C 1
ATOM 1618 O O . ALA A 1 200 ? 7.289 0.482 11.508 1 80.88 200 ALA A O 1
ATOM 1619 N N . GLY A 1 201 ? 7.703 2.133 13.055 1 82.62 201 GLY A N 1
ATOM 1620 C CA . GLY A 1 201 ? 6.918 1.481 14.086 1 82.62 201 GLY A CA 1
ATOM 1621 C C . GLY A 1 201 ? 7.547 1.584 15.469 1 82.62 201 GLY A C 1
ATOM 1622 O O . GLY A 1 201 ? 8.516 2.32 15.656 1 82.62 201 GLY A O 1
ATOM 1623 N N . PRO A 1 202 ? 6.926 0.876 16.359 1 84.06 202 PRO A N 1
ATOM 1624 C CA . PRO A 1 202 ? 7.457 0.937 17.719 1 84.06 202 PRO A CA 1
ATOM 1625 C C . PRO A 1 202 ? 8.789 0.196 17.859 1 84.06 202 PRO A C 1
ATOM 1627 O O . PRO A 1 202 ? 8.977 -0.861 17.266 1 84.06 202 PRO A O 1
ATOM 1630 N N . ILE A 1 203 ? 9.555 0.718 18.609 1 80.88 203 ILE A N 1
ATOM 1631 C CA . ILE A 1 203 ? 10.836 0.074 18.891 1 80.88 203 ILE A CA 1
ATOM 1632 C C . ILE A 1 203 ? 10.594 -1.246 19.625 1 80.88 203 ILE A C 1
ATOM 1634 O O . ILE A 1 203 ? 9.781 -1.315 20.547 1 80.88 203 ILE A O 1
ATOM 1638 N N . GLY A 1 204 ? 11.297 -2.266 19.188 1 75.31 204 GLY A N 1
ATOM 1639 C CA . GLY A 1 204 ? 11.125 -3.582 19.781 1 75.31 204 GLY A CA 1
ATOM 1640 C C . GLY A 1 204 ? 10.203 -4.48 18.984 1 75.31 204 GLY A C 1
ATOM 1641 O O . GLY A 1 204 ? 10.133 -5.688 19.234 1 75.31 204 GLY A O 1
ATOM 1642 N N . SER A 1 205 ? 9.492 -3.863 18.078 1 74.25 205 SER A N 1
ATOM 1643 C CA . SER A 1 205 ? 8.68 -4.664 17.156 1 74.25 205 SER A CA 1
ATOM 1644 C C . SER A 1 205 ? 9.539 -5.402 16.156 1 74.25 205 SER A C 1
ATOM 1646 O O . SER A 1 205 ? 10.758 -5.191 16.078 1 74.25 205 SER A O 1
ATOM 1648 N N . LYS A 1 206 ? 8.891 -6.242 15.406 1 69 206 LYS A N 1
ATOM 1649 C CA . LYS A 1 206 ? 9.609 -6.973 14.359 1 69 206 LYS A CA 1
ATOM 1650 C C . LYS A 1 206 ? 10.133 -6.023 13.289 1 69 206 LYS A C 1
ATOM 1652 O O . LYS A 1 206 ? 11.109 -6.336 12.594 1 69 206 LYS A O 1
ATOM 1657 N N . THR A 1 207 ? 9.516 -4.93 13.219 1 72.44 207 THR A N 1
ATOM 1658 C CA . THR A 1 207 ? 9.891 -3.977 12.18 1 72.44 207 THR A CA 1
ATOM 1659 C C . THR A 1 207 ? 11.117 -3.172 12.602 1 72.44 207 THR A C 1
ATOM 1661 O O . THR A 1 207 ? 11.914 -2.764 11.758 1 72.44 207 THR A O 1
ATOM 1664 N N . VAL A 1 208 ? 11.172 -2.91 13.891 1 75.5 208 VAL A N 1
ATOM 1665 C CA . VAL A 1 208 ? 12.281 -2.104 14.398 1 75.5 208 VAL A CA 1
ATOM 1666 C C . VAL A 1 208 ? 12.945 -2.82 15.57 1 75.5 208 VAL A C 1
ATOM 1668 O O . VAL A 1 208 ? 12.633 -2.553 16.734 1 75.5 208 VAL A O 1
ATOM 1671 N N . SER A 1 209 ? 13.719 -3.76 15.352 1 63.62 209 SER A N 1
ATOM 1672 C CA . SER A 1 209 ? 14.305 -4.547 16.422 1 63.62 209 SER A CA 1
ATOM 1673 C C . SER A 1 209 ? 15.797 -4.25 16.578 1 63.62 209 SER A C 1
ATOM 1675 O O . SER A 1 209 ? 16.406 -4.625 17.578 1 63.62 209 SER A O 1
ATOM 1677 N N . SER A 1 210 ? 16.312 -3.758 15.516 1 62.22 210 SER A N 1
ATOM 1678 C CA . SER A 1 210 ? 17.734 -3.455 15.516 1 62.22 210 SER A CA 1
ATOM 1679 C C . SER A 1 210 ? 18.031 -2.168 14.75 1 62.22 210 SER A C 1
ATOM 1681 O O . SER A 1 210 ? 17.109 -1.5 14.281 1 62.22 210 SER A O 1
ATOM 1683 N N . GLY A 1 211 ? 19.141 -1.453 15.008 1 56.94 211 GLY A N 1
ATOM 1684 C CA . GLY A 1 211 ? 19.5 -0.352 14.133 1 56.94 211 GLY A CA 1
ATOM 1685 C C . GLY A 1 211 ? 20.062 0.842 14.875 1 56.94 211 GLY A C 1
ATOM 1686 O O . GLY A 1 211 ? 20.359 0.75 16.062 1 56.94 211 GLY A O 1
ATOM 1687 N N . LEU A 1 212 ? 20.266 1.783 14.047 1 58.94 212 LEU A N 1
ATOM 1688 C CA . LEU A 1 212 ? 20.906 3.016 14.484 1 58.94 212 LEU A CA 1
ATOM 1689 C C . LEU A 1 212 ? 20.219 3.574 15.727 1 58.94 212 LEU A C 1
ATOM 1691 O O . LEU A 1 212 ? 20.891 4.035 16.656 1 58.94 212 LEU A O 1
ATOM 1695 N N . LEU A 1 213 ? 18.984 3.174 15.789 1 62.88 213 LEU A N 1
ATOM 1696 C CA . LEU A 1 213 ? 18.219 3.822 16.859 1 62.88 213 LEU A CA 1
ATOM 1697 C C . LEU A 1 213 ? 18.438 3.111 18.188 1 62.88 213 LEU A C 1
ATOM 1699 O O . LEU A 1 213 ? 18.625 3.758 19.219 1 62.88 213 LEU A O 1
ATOM 1703 N N . VAL A 1 214 ? 18.484 1.789 18.109 1 64.38 214 VAL A N 1
ATOM 1704 C CA . VAL A 1 214 ? 18.656 1.025 19.344 1 64.38 214 VAL A CA 1
ATOM 1705 C C . VAL A 1 214 ? 20.047 1.265 19.922 1 64.38 214 VAL A C 1
ATOM 1707 O O . VAL A 1 214 ? 20.219 1.451 21.125 1 64.38 214 VAL A O 1
ATOM 1710 N N . ASP A 1 215 ? 20.844 1.487 19.062 1 64.88 215 ASP A N 1
ATOM 1711 C CA . ASP A 1 215 ? 22.219 1.758 19.484 1 64.88 215 ASP A CA 1
ATOM 1712 C C . ASP A 1 215 ? 22.359 3.17 20.047 1 64.88 215 ASP A C 1
ATOM 1714 O O . ASP A 1 215 ? 23.016 3.377 21.062 1 64.88 215 ASP A O 1
ATOM 1718 N N . ALA A 1 216 ? 21.688 3.986 19.297 1 69.19 216 ALA A N 1
ATOM 1719 C CA . ALA A 1 216 ? 21.734 5.367 19.766 1 69.19 216 ALA A CA 1
ATOM 1720 C C . ALA A 1 216 ? 21.172 5.484 21.188 1 69.19 216 ALA A C 1
ATOM 1722 O O . ALA A 1 216 ? 21.719 6.223 22.016 1 69.19 216 ALA A O 1
ATOM 1723 N N . ILE A 1 217 ? 20.281 4.695 21.453 1 70.69 217 ILE A N 1
ATOM 1724 C CA . ILE A 1 217 ? 19.672 4.738 22.781 1 70.69 217 ILE A CA 1
ATOM 1725 C C . ILE A 1 217 ? 20.578 4.078 23.797 1 70.69 217 ILE A C 1
ATOM 1727 O O . ILE A 1 217 ? 20.719 4.559 24.938 1 70.69 217 ILE A O 1
ATOM 1731 N N . SER A 1 218 ? 21.297 3.102 23.297 1 68.88 218 SER A N 1
ATOM 1732 C CA . SER A 1 218 ? 22.219 2.41 24.203 1 68.88 218 SER A CA 1
ATOM 1733 C C . SER A 1 218 ? 23.406 3.293 24.578 1 68.88 218 SER A C 1
ATOM 1735 O O . SER A 1 218 ? 23.953 3.176 25.672 1 68.88 218 SER A O 1
ATOM 1737 N N . GLU A 1 219 ? 23.703 4.129 23.672 1 74.31 219 GLU A N 1
ATOM 1738 C CA . GLU A 1 219 ? 24.859 4.98 23.891 1 74.31 219 GLU A CA 1
ATOM 1739 C C . GLU A 1 219 ? 24.453 6.375 24.359 1 74.31 219 GLU A C 1
ATOM 1741 O O . GLU A 1 219 ? 25.297 7.23 24.609 1 74.31 219 GLU A O 1
ATOM 1746 N N . TRP A 1 220 ? 23.312 6.527 24.5 1 81.62 220 TRP A N 1
ATOM 1747 C CA . TRP A 1 220 ? 22.766 7.844 24.812 1 81.62 220 TRP A CA 1
ATOM 1748 C C . TRP A 1 220 ? 23.203 8.305 26.203 1 81.62 220 TRP A C 1
ATOM 1750 O O . TRP A 1 220 ? 23.203 7.52 27.141 1 81.62 220 TRP A O 1
ATOM 1760 N N . ASP A 1 221 ? 23.625 9.539 26.25 1 87.62 221 ASP A N 1
ATOM 1761 C CA . ASP A 1 221 ? 23.984 10.219 27.5 1 87.62 221 ASP A CA 1
ATOM 1762 C C . ASP A 1 221 ? 23.328 11.602 27.578 1 87.62 221 ASP A C 1
ATOM 1764 O O . ASP A 1 221 ? 23.625 12.477 26.766 1 87.62 221 ASP A O 1
ATOM 1768 N N . VAL A 1 222 ? 22.516 11.781 28.594 1 90.19 222 VAL A N 1
ATOM 1769 C CA . VAL A 1 222 ? 21.75 13.008 28.75 1 90.19 222 VAL A CA 1
ATOM 1770 C C . VAL A 1 222 ? 22.703 14.195 28.875 1 90.19 222 VAL A C 1
ATOM 1772 O O . VAL A 1 222 ? 22.359 15.32 28.516 1 90.19 222 VAL A O 1
ATOM 1775 N N . ARG A 1 223 ? 23.922 14.008 29.328 1 89.12 223 ARG A N 1
ATOM 1776 C CA . ARG A 1 223 ? 24.906 15.062 29.562 1 89.12 223 ARG A CA 1
ATOM 1777 C C . ARG A 1 223 ? 25.344 15.703 28.234 1 89.12 223 ARG A C 1
ATOM 1779 O O . ARG A 1 223 ? 25.812 16.844 28.219 1 89.12 223 ARG A O 1
ATOM 1786 N N . GLU A 1 224 ? 25.078 14.945 27.172 1 88.94 224 GLU A N 1
ATOM 1787 C CA . GLU A 1 224 ? 25.5 15.414 25.844 1 88.94 224 GLU A CA 1
ATOM 1788 C C . GLU A 1 224 ? 24.344 16.109 25.125 1 88.94 224 GLU A C 1
ATOM 1790 O O . GLU A 1 224 ? 24.5 16.516 23.969 1 88.94 224 GLU A O 1
ATOM 1795 N N . SER A 1 225 ? 23.281 16.266 25.766 1 90.44 225 SER A N 1
ATOM 1796 C CA . SER A 1 225 ? 22.125 16.891 25.141 1 90.44 225 SER A CA 1
ATOM 1797 C C . SER A 1 225 ? 22.344 18.375 24.906 1 90.44 225 SER A C 1
ATOM 1799 O O . SER A 1 225 ? 23.156 19 25.594 1 90.44 225 SER A O 1
ATOM 1801 N N . ALA A 1 226 ? 21.656 18.891 23.906 1 91.31 226 ALA A N 1
ATOM 1802 C CA . ALA A 1 226 ? 21.797 20.297 23.562 1 91.31 226 ALA A CA 1
ATOM 1803 C C . ALA A 1 226 ? 20.422 20.984 23.5 1 91.31 226 ALA A C 1
ATOM 1805 O O . ALA A 1 226 ? 19.406 20.312 23.344 1 91.31 226 ALA A O 1
ATOM 1806 N N . ALA A 1 227 ? 20.422 22.25 23.797 1 90.19 227 ALA A N 1
ATOM 1807 C CA . ALA A 1 227 ? 19.25 23.109 23.625 1 90.19 227 ALA A CA 1
ATOM 1808 C C . ALA A 1 227 ? 19.594 24.359 22.812 1 90.19 227 ALA A C 1
ATOM 1810 O O . ALA A 1 227 ? 20.766 24.734 22.719 1 90.19 227 ALA A O 1
ATOM 1811 N N . SER A 1 228 ? 18.656 24.891 22.203 1 84.94 228 SER A N 1
ATOM 1812 C CA . SER A 1 228 ? 18.891 26.109 21.438 1 84.94 228 SER A CA 1
ATOM 1813 C C . SER A 1 228 ? 19.422 27.219 22.328 1 84.94 228 SER A C 1
ATOM 1815 O O . SER A 1 228 ? 20.266 28.016 21.891 1 84.94 228 SER A O 1
ATOM 1817 N N . GLU A 1 229 ? 18.922 27.266 23.562 1 87.12 229 GLU A N 1
ATOM 1818 C CA . GLU A 1 229 ? 19.406 28.219 24.562 1 87.12 229 GLU A CA 1
ATOM 1819 C C . GLU A 1 229 ? 20.109 27.5 25.703 1 87.12 229 GLU A C 1
ATOM 1821 O O . GLU A 1 229 ? 19.516 26.672 26.391 1 87.12 229 GLU A O 1
ATOM 1826 N N . GLU A 1 230 ? 21.203 27.938 25.922 1 89.38 230 GLU A N 1
ATOM 1827 C CA . GLU A 1 230 ? 22.047 27.266 26.906 1 89.38 230 GLU A CA 1
ATOM 1828 C C . GLU A 1 230 ? 21.469 27.406 28.312 1 89.38 230 GLU A C 1
ATOM 1830 O O . GLU A 1 230 ? 21.609 26.5 29.141 1 89.38 230 GLU A O 1
ATOM 1835 N N . ALA A 1 231 ? 20.859 28.5 28.531 1 90.81 231 ALA A N 1
ATOM 1836 C CA . ALA A 1 231 ? 20.297 28.734 29.859 1 90.81 231 ALA A CA 1
ATOM 1837 C C . ALA A 1 231 ? 19.219 27.688 30.188 1 90.81 231 ALA A C 1
ATOM 1839 O O . ALA A 1 231 ? 19.125 27.219 31.328 1 90.81 231 ALA A O 1
ATOM 1840 N N . TYR A 1 232 ? 18.484 27.375 29.25 1 91.44 232 TYR A N 1
ATOM 1841 C CA . TYR A 1 232 ? 17.469 26.359 29.469 1 91.44 232 TYR A CA 1
ATOM 1842 C C . TYR A 1 232 ? 18.109 24.984 29.672 1 91.44 232 TYR A C 1
ATOM 1844 O O . TYR A 1 232 ? 17.641 24.188 30.469 1 91.44 232 TYR A O 1
ATOM 1852 N N . ARG A 1 233 ? 19.078 24.688 28.844 1 93.69 233 ARG A N 1
ATOM 1853 C CA . ARG A 1 233 ? 19.797 23.438 29.047 1 93.69 233 ARG A CA 1
ATOM 1854 C C . ARG A 1 233 ? 20.25 23.297 30.5 1 93.69 233 ARG A C 1
ATOM 1856 O O . ARG A 1 233 ? 20.047 22.25 31.125 1 93.69 233 ARG A O 1
ATOM 1863 N N . ARG A 1 234 ? 20.844 24.312 31 1 92.06 234 ARG A N 1
ATOM 1864 C CA . ARG A 1 234 ? 21.328 24.312 32.375 1 92.06 234 ARG A CA 1
ATOM 1865 C C . ARG A 1 234 ? 20.188 24.109 33.375 1 92.06 234 ARG A C 1
ATOM 1867 O O . ARG A 1 234 ? 20.312 23.297 34.281 1 92.06 234 ARG A O 1
ATOM 1874 N N . GLN A 1 235 ? 19.203 24.812 33.188 1 93.25 235 GLN A N 1
ATOM 1875 C CA . GLN A 1 235 ? 18.062 24.703 34.062 1 93.25 235 GLN A CA 1
ATOM 1876 C C . GLN A 1 235 ? 17.5 23.281 34.062 1 93.25 235 GLN A C 1
ATOM 1878 O O . GLN A 1 235 ? 17.172 22.75 35.125 1 93.25 235 GLN A O 1
ATOM 1883 N N . ILE A 1 236 ? 17.359 22.719 32.938 1 94.62 236 ILE A N 1
ATOM 1884 C CA . ILE A 1 236 ? 16.812 21.375 32.75 1 94.62 236 ILE A CA 1
ATOM 1885 C C . ILE A 1 236 ? 17.734 20.375 33.438 1 94.62 236 ILE A C 1
ATOM 1887 O O . ILE A 1 236 ? 17.266 19.5 34.188 1 94.62 236 ILE A O 1
ATOM 1891 N N . LEU A 1 237 ? 18.984 20.516 33.219 1 94 237 LEU A N 1
ATOM 1892 C CA . LEU A 1 237 ? 19.938 19.594 33.844 1 94 237 LEU A CA 1
ATOM 1893 C C . LEU A 1 237 ? 19.938 19.734 35.344 1 94 237 LEU A C 1
ATOM 1895 O O . LEU A 1 237 ? 20.094 18.75 36.094 1 94 237 LEU A O 1
ATOM 1899 N N . ASN A 1 238 ? 19.797 20.938 35.844 1 94.25 238 ASN A N 1
ATOM 1900 C CA . ASN A 1 238 ? 19.641 21.156 37.281 1 94.25 238 ASN A CA 1
ATOM 1901 C C . ASN A 1 238 ? 18.453 20.391 37.844 1 94.25 238 ASN A C 1
ATOM 1903 O O . ASN A 1 238 ? 18.531 19.766 38.875 1 94.25 238 ASN A O 1
ATOM 1907 N N . PHE A 1 239 ? 17.422 20.516 37.094 1 94.5 239 PHE A N 1
ATOM 1908 C CA . PHE A 1 239 ? 16.188 19.859 37.531 1 94.5 239 PHE A CA 1
ATOM 1909 C C . PHE A 1 239 ? 16.359 18.344 37.531 1 94.5 239 PHE A C 1
ATOM 1911 O O . PHE A 1 239 ? 15.938 17.688 38.5 1 94.5 239 PHE A O 1
ATOM 1918 N N . ILE A 1 240 ? 16.969 17.812 36.562 1 93.31 240 ILE A N 1
ATOM 1919 C CA . ILE A 1 240 ? 17.188 16.375 36.438 1 93.31 240 ILE A CA 1
ATOM 1920 C C . ILE A 1 240 ? 18.094 15.906 37.594 1 93.31 240 ILE A C 1
ATOM 1922 O O . ILE A 1 240 ? 17.875 14.844 38.156 1 93.31 240 ILE A O 1
ATOM 1926 N N . ALA A 1 241 ? 19.047 16.75 37.906 1 93.25 241 ALA A N 1
ATOM 1927 C CA . ALA A 1 241 ? 20.016 16.406 38.938 1 93.25 241 ALA A CA 1
ATOM 1928 C C . ALA A 1 241 ? 19.469 16.703 40.344 1 93.25 241 ALA A C 1
ATOM 1930 O O . ALA A 1 241 ? 20.125 16.391 41.344 1 93.25 241 ALA A O 1
ATOM 1931 N N . GLU A 1 242 ? 18.391 17.312 40.438 1 91.38 242 GLU A N 1
ATOM 1932 C CA . GLU A 1 242 ? 17.734 17.656 41.719 1 91.38 242 GLU A CA 1
ATOM 1933 C C . GLU A 1 242 ? 18.594 18.656 42.5 1 91.38 242 GLU A C 1
ATOM 1935 O O . GLU A 1 242 ? 18.828 18.453 43.688 1 91.38 242 GLU A O 1
ATOM 1940 N N . VAL A 1 243 ? 19.141 19.531 41.812 1 92.56 243 VAL A N 1
ATOM 1941 C CA . VAL A 1 243 ? 19.812 20.688 42.438 1 92.56 243 VAL A CA 1
ATOM 1942 C C . VAL A 1 243 ? 18.953 21.938 42.25 1 92.56 243 VAL A C 1
ATOM 1944 O O . VAL A 1 243 ? 17.969 21.906 41.5 1 92.56 243 VAL A O 1
ATOM 1947 N N . PRO A 1 244 ? 19.25 22.953 43 1 89.38 244 PRO A N 1
ATOM 1948 C CA . PRO A 1 244 ? 18.422 24.141 42.812 1 89.38 244 PRO A CA 1
ATOM 1949 C C . PRO A 1 244 ? 18.359 24.562 41.344 1 89.38 244 PRO A C 1
ATOM 1951 O O . PRO A 1 244 ? 19.391 24.734 40.688 1 89.38 244 PRO A O 1
ATOM 1954 N N . GLU A 1 245 ? 17.266 24.734 40.844 1 90.94 245 GLU A N 1
ATOM 1955 C CA . GLU A 1 245 ? 16.938 24.891 39.438 1 90.94 245 GLU A CA 1
ATOM 1956 C C . GLU A 1 245 ? 17.672 26.078 38.812 1 90.94 245 GLU A C 1
ATOM 1958 O O . GLU A 1 245 ? 17.969 26.078 37.625 1 90.94 245 GLU A O 1
ATOM 1963 N N . HIS A 1 246 ? 17.969 27.078 39.625 1 90.88 246 HIS A N 1
ATOM 1964 C CA . HIS A 1 246 ? 18.5 28.312 39.062 1 90.88 246 HIS A CA 1
ATOM 1965 C C . HIS A 1 246 ? 20 28.422 39.312 1 90.88 246 HIS A C 1
ATOM 1967 O O . HIS A 1 246 ? 20.609 29.453 39.062 1 90.88 246 HIS A O 1
ATOM 1973 N N . SER A 1 247 ? 20.516 27.312 39.781 1 89 247 SER A N 1
ATOM 1974 C CA . SER A 1 247 ? 21.969 27.281 39.969 1 89 247 SER A CA 1
ATOM 1975 C C . SER A 1 247 ? 22.703 27.516 38.656 1 89 247 SER A C 1
ATOM 1977 O O . SER A 1 247 ? 22.422 26.859 37.656 1 89 247 SER A O 1
ATOM 1979 N N . GLY A 1 248 ? 23.672 28.5 38.688 1 88.12 248 GLY A N 1
ATOM 1980 C CA . GLY A 1 248 ? 24.484 28.797 37.5 1 88.12 248 GLY A CA 1
ATOM 1981 C C . GLY A 1 248 ? 23.797 29.75 36.562 1 88.12 248 GLY A C 1
ATOM 1982 O O . GLY A 1 248 ? 24.344 30.062 35.5 1 88.12 248 GLY A O 1
ATOM 1983 N N . LEU A 1 249 ? 22.672 30.188 36.844 1 92.75 249 LEU A N 1
ATOM 1984 C CA . LEU A 1 249 ? 21.938 31.156 36.031 1 92.75 249 LEU A CA 1
ATOM 1985 C C . LEU A 1 249 ? 22 32.531 36.656 1 92.75 249 LEU A C 1
ATOM 1987 O O . LEU A 1 249 ? 22.391 32.688 37.812 1 92.75 249 LEU A O 1
ATOM 1991 N N . LEU A 1 250 ? 21.656 33.5 35.844 1 91.31 250 LEU A N 1
ATOM 1992 C CA . LEU A 1 250 ? 21.688 34.875 36.312 1 91.31 250 LEU A CA 1
ATOM 1993 C C . LEU A 1 250 ? 20.531 35.156 37.25 1 91.31 250 LEU A C 1
ATOM 1995 O O . LEU A 1 250 ? 19.359 35 36.875 1 91.31 250 LEU A O 1
ATOM 1999 N N . THR A 1 251 ? 20.891 35.406 38.531 1 89.44 251 THR A N 1
ATOM 2000 C CA . THR A 1 251 ? 19.875 35.688 39.531 1 89.44 251 THR A CA 1
ATOM 2001 C C . THR A 1 251 ? 20.125 37.031 40.219 1 89.44 251 THR A C 1
ATOM 2003 O O . THR A 1 251 ? 21.266 37.531 40.188 1 89.44 251 THR A O 1
ATOM 2006 N N . ALA A 1 252 ? 19.094 37.719 40.594 1 84.94 252 ALA A N 1
ATOM 2007 C CA . ALA A 1 252 ? 19.156 38.938 41.406 1 84.94 252 ALA A CA 1
ATOM 2008 C C . ALA A 1 252 ? 18.375 38.781 42.688 1 84.94 252 ALA A C 1
ATOM 2010 O O . ALA A 1 252 ? 17.172 38.562 42.656 1 84.94 252 ALA A O 1
ATOM 2011 N N . SER A 1 253 ? 19 39 43.875 1 84.12 253 SER A N 1
ATOM 2012 C CA . SER A 1 253 ? 18.391 38.844 45.188 1 84.12 253 SER A CA 1
ATOM 2013 C C . SER A 1 253 ? 17.703 37.5 45.312 1 84.12 253 SER A C 1
ATOM 2015 O O . SER A 1 253 ? 16.578 37.406 45.844 1 84.12 253 SER A O 1
ATOM 2017 N N . GLY A 1 254 ? 18.234 36.406 44.656 1 77.69 254 GLY A N 1
ATOM 2018 C CA . GLY A 1 254 ? 17.719 35.062 44.812 1 77.69 254 GLY A CA 1
ATOM 2019 C C . GLY A 1 254 ? 16.672 34.719 43.75 1 77.69 254 GLY A C 1
ATOM 2020 O O . GLY A 1 254 ? 16.172 33.594 43.75 1 77.69 254 GLY A O 1
ATOM 2021 N N . LYS A 1 255 ? 16.312 35.656 42.969 1 85.56 255 LYS A N 1
ATOM 2022 C CA . LYS A 1 255 ? 15.289 35.406 41.938 1 85.56 255 LYS A CA 1
ATOM 2023 C C . LYS A 1 255 ? 15.898 35.375 40.562 1 85.56 255 LYS A C 1
ATOM 2025 O O . LYS A 1 255 ? 16.828 36.125 40.25 1 85.56 255 LYS A O 1
ATOM 2030 N N . LEU A 1 256 ? 15.383 34.438 39.781 1 88.44 256 LEU A N 1
ATOM 2031 C CA . LEU A 1 256 ? 15.844 34.281 38.406 1 88.44 256 LEU A CA 1
ATOM 2032 C C . LEU A 1 256 ? 15.625 35.562 37.625 1 88.44 256 LEU A C 1
ATOM 2034 O O . LEU A 1 256 ? 14.531 36.156 37.656 1 88.44 256 LEU A O 1
ATOM 2038 N N . LEU A 1 257 ? 16.672 36.094 36.969 1 85.69 257 LEU A N 1
ATOM 2039 C CA . LEU A 1 257 ? 16.547 37.281 36.125 1 85.69 257 LEU A CA 1
ATOM 2040 C C . LEU A 1 257 ? 16.281 36.875 34.656 1 85.69 257 LEU A C 1
ATOM 2042 O O . LEU A 1 257 ? 17.094 36.156 34.062 1 85.69 257 LEU A O 1
ATOM 2046 N N . LEU A 1 258 ? 15.188 37.25 34.156 1 84.62 258 LEU A N 1
ATOM 2047 C CA . LEU A 1 258 ? 14.805 36.906 32.812 1 84.62 258 LEU A CA 1
ATOM 2048 C C . LEU A 1 258 ? 15.18 38.031 31.828 1 84.62 258 LEU A C 1
ATOM 2050 O O . LEU A 1 258 ? 15.227 39.188 32.188 1 84.62 258 LEU A O 1
ATOM 2054 N N . SER A 1 259 ? 15.555 37.688 30.688 1 82.88 259 SER A N 1
ATOM 2055 C CA . SER A 1 259 ? 15.828 38.656 29.609 1 82.88 259 SER A CA 1
ATOM 2056 C C . SER A 1 259 ? 14.555 39.375 29.188 1 82.88 259 SER A C 1
ATOM 2058 O O . SER A 1 259 ? 13.469 39.062 29.688 1 82.88 259 SER A O 1
ATOM 2060 N N . ASP A 1 260 ? 14.711 40.25 28.266 1 73.62 260 ASP A N 1
ATOM 2061 C CA . ASP A 1 260 ? 13.578 41.031 27.734 1 73.62 260 ASP A CA 1
ATOM 2062 C C . ASP A 1 260 ? 12.57 40.094 27.062 1 73.62 260 ASP A C 1
ATOM 2064 O O . ASP A 1 260 ? 11.367 40.375 27.062 1 73.62 260 ASP A O 1
ATOM 2068 N N . ASP A 1 261 ? 13.062 39 26.703 1 73.81 261 ASP A N 1
ATOM 2069 C CA . ASP A 1 261 ? 12.188 38.031 26.031 1 73.81 261 ASP A CA 1
ATOM 2070 C C . ASP A 1 261 ? 11.656 37 27.016 1 73.81 261 ASP A C 1
ATOM 2072 O O . ASP A 1 261 ? 11.164 35.969 26.609 1 73.81 261 ASP A O 1
ATOM 2076 N N . GLN A 1 262 ? 11.914 37.281 28.297 1 77.56 262 GLN A N 1
ATOM 2077 C CA . GLN A 1 262 ? 11.422 36.469 29.391 1 77.56 262 GLN A CA 1
ATOM 2078 C C . GLN A 1 262 ? 12.086 35.094 29.375 1 77.56 262 GLN A C 1
ATOM 2080 O O . GLN A 1 262 ? 11.406 34.062 29.547 1 77.56 262 GLN A O 1
ATOM 2085 N N . ARG A 1 263 ? 13.328 35.125 29.078 1 84.75 263 ARG A N 1
ATOM 2086 C CA . ARG A 1 263 ? 14.102 33.875 29.047 1 84.75 263 ARG A CA 1
ATOM 2087 C C . ARG A 1 263 ? 15.211 33.906 30.094 1 84.75 263 ARG A C 1
ATOM 2089 O O . ARG A 1 263 ? 15.75 34.969 30.422 1 84.75 263 ARG A O 1
ATOM 2096 N N . PRO A 1 264 ? 15.477 32.781 30.594 1 87.94 264 PRO A N 1
ATOM 2097 C CA . PRO A 1 264 ? 16.594 32.719 31.531 1 87.94 264 PRO A CA 1
ATOM 2098 C C . PRO A 1 264 ? 17.938 33.031 30.859 1 87.94 264 PRO A C 1
ATOM 2100 O O . PRO A 1 264 ? 18.047 32.938 29.625 1 87.94 264 PRO A O 1
ATOM 2103 N N . GLN A 1 265 ? 18.875 33.469 31.641 1 90.12 265 GLN A N 1
ATOM 2104 C CA . GLN A 1 265 ? 20.219 33.75 31.156 1 90.12 265 GLN A CA 1
ATOM 2105 C C . GLN A 1 265 ? 21.281 33.094 32 1 90.12 265 GLN A C 1
ATOM 2107 O O . GLN A 1 265 ? 21.109 32.938 33.219 1 90.12 265 GLN A O 1
ATOM 2112 N N . VAL A 1 266 ? 22.328 32.75 31.375 1 91.12 266 VAL A N 1
ATOM 2113 C CA . VAL A 1 266 ? 23.438 32.156 32.125 1 91.12 266 VAL A CA 1
ATOM 2114 C C . VAL A 1 266 ? 24.203 33.281 32.844 1 91.12 266 VAL A C 1
ATOM 2116 O O . VAL A 1 266 ? 24.297 34.406 32.375 1 91.12 266 VAL A O 1
ATOM 2119 N N . ASP A 1 267 ? 24.719 32.906 33.969 1 87.69 267 ASP A N 1
ATOM 2120 C CA . ASP A 1 267 ? 25.547 33.844 34.719 1 87.69 267 ASP A CA 1
ATOM 2121 C C . ASP A 1 267 ? 26.875 34.125 34 1 87.69 267 ASP A C 1
ATOM 2123 O O . ASP A 1 267 ? 27.719 33.219 33.906 1 87.69 267 ASP A O 1
ATOM 2127 N N . PRO A 1 268 ? 27.031 35.312 33.5 1 84.81 268 PRO A N 1
ATOM 2128 C CA . PRO A 1 268 ? 28.25 35.625 32.75 1 84.81 268 PRO A CA 1
ATOM 2129 C C . PRO A 1 268 ? 29.5 35.594 33.625 1 84.81 268 PRO A C 1
ATOM 2131 O O . PRO A 1 268 ? 30.625 35.531 33.125 1 84.81 268 PRO A O 1
ATOM 2134 N N . SER A 1 269 ? 29.391 35.656 34.938 1 83.25 269 SER A N 1
ATOM 2135 C CA . SER A 1 269 ? 30.516 35.719 35.844 1 83.25 269 SER A CA 1
ATOM 2136 C C . SER A 1 269 ? 31.172 34.375 36.062 1 83.25 269 SER A C 1
ATOM 2138 O O . SER A 1 269 ? 32.312 34.281 36.531 1 83.25 269 SER A O 1
ATOM 2140 N N . VAL A 1 270 ? 30.5 33.406 35.656 1 80.38 270 VAL A N 1
ATOM 2141 C CA . VAL A 1 270 ? 30.969 32.062 35.906 1 80.38 270 VAL A CA 1
ATOM 2142 C C . VAL A 1 270 ? 31.578 31.5 34.625 1 80.38 270 VAL A C 1
ATOM 2144 O O . VAL A 1 270 ? 31.062 31.734 33.531 1 80.38 270 VAL A O 1
ATOM 2147 N N . ASN A 1 271 ? 32.75 30.906 34.719 1 85 271 ASN A N 1
ATOM 2148 C CA . ASN A 1 271 ? 33.281 30.141 33.625 1 85 271 ASN A CA 1
ATOM 2149 C C . ASN A 1 271 ? 32.406 28.953 33.281 1 85 271 ASN A C 1
ATOM 2151 O O . ASN A 1 271 ? 32.438 27.938 33.969 1 85 271 ASN A O 1
ATOM 2155 N N . GLN A 1 272 ? 31.812 29.109 32.188 1 85 272 GLN A N 1
ATOM 2156 C CA . GLN A 1 272 ? 30.766 28.156 31.844 1 85 272 GLN A CA 1
ATOM 2157 C C . GLN A 1 272 ? 31.328 26.766 31.625 1 85 272 GLN A C 1
ATOM 2159 O O . GLN A 1 272 ? 30.734 25.766 32.031 1 85 272 GLN A O 1
ATOM 2164 N N . GLU A 1 273 ? 32.469 26.656 31 1 85.81 273 GLU A N 1
ATOM 2165 C CA . GLU A 1 273 ? 33.062 25.359 30.703 1 85.81 273 GLU A CA 1
ATOM 2166 C C . GLU A 1 273 ? 33.469 24.641 32 1 85.81 273 GLU A C 1
ATOM 2168 O O . GLU A 1 273 ? 33.25 23.453 32.156 1 85.81 273 GLU A O 1
ATOM 2173 N N . GLN A 1 274 ? 34.125 25.344 32.844 1 85.75 274 GLN A N 1
ATOM 2174 C CA . GLN A 1 274 ? 34.562 24.766 34.094 1 85.75 274 GLN A CA 1
ATOM 2175 C C . GLN A 1 274 ? 33.375 24.391 34.969 1 85.75 274 GLN A C 1
ATOM 2177 O O . GLN A 1 274 ? 33.344 23.328 35.594 1 85.75 274 GLN A O 1
ATOM 2182 N N . TYR A 1 275 ? 32.469 25.219 35.031 1 87.06 275 TYR A N 1
ATOM 2183 C CA . TYR A 1 275 ? 31.25 24.969 35.812 1 87.06 275 TYR A CA 1
ATOM 2184 C C . TYR A 1 275 ? 30.562 23.688 35.344 1 87.06 275 TYR A C 1
ATOM 2186 O O . TYR A 1 275 ? 30.156 22.859 36.156 1 87.06 275 TYR A O 1
ATOM 2194 N N . GLU A 1 276 ? 30.438 23.625 34.094 1 88.31 276 GLU A N 1
ATOM 2195 C CA . GLU A 1 276 ? 29.75 22.469 33.5 1 88.31 276 GLU A CA 1
ATOM 2196 C C . GLU A 1 276 ? 30.5 21.172 33.844 1 88.31 276 GLU A C 1
ATOM 2198 O O . GLU A 1 276 ? 29.875 20.156 34.156 1 88.31 276 GLU A O 1
ATOM 2203 N N . ARG A 1 277 ? 31.75 21.203 33.656 1 88.19 277 ARG A N 1
ATOM 2204 C CA . ARG A 1 277 ? 32.562 20.016 33.938 1 88.19 277 ARG A CA 1
ATOM 2205 C C . ARG A 1 277 ? 32.406 19.578 35.406 1 88.19 277 ARG A C 1
ATOM 2207 O O . ARG A 1 277 ? 32.188 18.391 35.688 1 88.19 277 ARG A O 1
ATOM 2214 N N . GLU A 1 278 ? 32.5 20.484 36.25 1 88.25 278 GLU A N 1
ATOM 2215 C CA . GLU A 1 278 ? 32.375 20.188 37.688 1 88.25 278 GLU A CA 1
ATOM 2216 C C . GLU A 1 278 ? 30.953 19.703 38 1 88.25 278 GLU A C 1
ATOM 2218 O O . GLU A 1 278 ? 30.797 18.766 38.812 1 88.25 278 GLU A O 1
ATOM 2223 N N . PHE A 1 279 ? 30.078 20.391 37.438 1 90.06 279 PHE A N 1
ATOM 2224 C CA . PHE A 1 279 ? 28.688 20.031 37.656 1 90.06 279 PHE A CA 1
ATOM 2225 C C . PHE A 1 279 ? 28.406 18.609 37.156 1 90.06 279 PHE A C 1
ATOM 2227 O O . PHE A 1 279 ? 27.766 17.828 37.844 1 90.06 279 PHE A O 1
ATOM 2234 N N . MET A 1 280 ? 28.891 18.234 36 1 90.56 280 MET A N 1
ATOM 2235 C CA . MET A 1 280 ? 28.688 16.906 35.438 1 90.56 280 MET A CA 1
ATOM 2236 C C . MET A 1 280 ? 29.344 15.828 36.281 1 90.56 280 MET A C 1
ATOM 2238 O O . MET A 1 280 ? 28.812 14.727 36.406 1 90.56 280 MET A O 1
ATOM 2242 N N . ASP A 1 281 ? 30.438 16.203 36.844 1 89.06 281 ASP A N 1
ATOM 2243 C CA . ASP A 1 281 ? 31.156 15.258 37.688 1 89.06 281 ASP A CA 1
ATOM 2244 C C . ASP A 1 281 ? 30.469 15.094 39.031 1 89.06 281 ASP A C 1
ATOM 2246 O O . ASP A 1 281 ? 30.344 13.984 39.531 1 89.06 281 ASP A O 1
ATOM 2250 N N . SER A 1 282 ? 30.062 16.125 39.594 1 90 282 SER A N 1
ATOM 2251 C CA . SER A 1 282 ? 29.469 16.109 40.906 1 90 282 SER A CA 1
ATOM 2252 C C . SER A 1 282 ? 28.109 15.43 40.906 1 90 282 SER A C 1
ATOM 2254 O O . SER A 1 282 ? 27.719 14.797 41.875 1 90 282 SER A O 1
ATOM 2256 N N . GLN A 1 283 ? 27.391 15.594 39.844 1 90.88 283 GLN A N 1
ATOM 2257 C CA . GLN A 1 283 ? 26.047 15.047 39.781 1 90.88 283 GLN A CA 1
ATOM 2258 C C . GLN A 1 283 ? 25.984 13.836 38.844 1 90.88 283 GLN A C 1
ATOM 2260 O O . GLN A 1 283 ? 24.938 13.555 38.25 1 90.88 283 GLN A O 1
ATOM 2265 N N . ARG A 1 284 ? 27 13.203 38.656 1 89.69 284 ARG A N 1
ATOM 2266 C CA . ARG A 1 284 ? 27.156 12.086 37.719 1 89.69 284 ARG A CA 1
ATOM 2267 C C . ARG A 1 284 ? 26.125 10.992 38.031 1 89.69 284 ARG A C 1
ATOM 2269 O O . ARG A 1 284 ? 25.578 10.398 37.094 1 89.69 284 ARG A O 1
ATOM 2276 N N . LYS A 1 285 ? 25.844 10.781 39.188 1 89.44 285 LYS A N 1
ATOM 2277 C CA . LYS A 1 285 ? 24.938 9.695 39.594 1 89.44 285 LYS A CA 1
ATOM 2278 C C . LYS A 1 285 ? 23.531 9.961 39.094 1 89.44 285 LYS A C 1
ATOM 2280 O O . LYS A 1 285 ? 22.859 9.055 38.562 1 89.44 285 LYS A O 1
ATOM 2285 N N . ALA A 1 286 ? 23.078 11.141 39.25 1 89.19 286 ALA A N 1
ATOM 2286 C CA . ALA A 1 286 ? 21.719 11.492 38.844 1 89.19 286 ALA A CA 1
ATOM 2287 C C . ALA A 1 286 ? 21.547 11.305 37.344 1 89.19 286 ALA A C 1
ATOM 2289 O O . ALA A 1 286 ? 20.516 10.805 36.875 1 89.19 286 ALA A O 1
ATOM 2290 N N . PHE A 1 287 ? 22.5 11.703 36.594 1 92 287 PHE A N 1
ATOM 2291 C CA . PHE A 1 287 ? 22.453 11.594 35.156 1 92 287 PHE A CA 1
ATOM 2292 C C . PHE A 1 287 ? 22.547 10.141 34.719 1 92 287 PHE A C 1
ATOM 2294 O O . PHE A 1 287 ? 21.828 9.711 33.812 1 92 287 PHE A O 1
ATOM 2301 N N . GLU A 1 288 ? 23.328 9.391 35.375 1 89.25 288 GLU A N 1
ATOM 2302 C CA . GLU A 1 288 ? 23.469 7.973 35.031 1 89.25 288 GLU A CA 1
ATOM 2303 C C . GLU A 1 288 ? 22.203 7.203 35.375 1 89.25 288 GLU A C 1
ATOM 2305 O O . GLU A 1 288 ? 21.844 6.25 34.656 1 89.25 288 GLU A O 1
ATOM 2310 N N . ASP A 1 289 ? 21.609 7.629 36.375 1 86.56 289 ASP A N 1
ATOM 2311 C CA . ASP A 1 289 ? 20.344 6.992 36.719 1 86.56 289 ASP A CA 1
ATOM 2312 C C . ASP A 1 289 ? 19.312 7.18 35.625 1 86.56 289 ASP A C 1
ATOM 2314 O O . ASP A 1 289 ? 18.609 6.23 35.25 1 86.56 289 ASP A O 1
ATOM 2318 N N . LEU A 1 290 ? 19.25 8.398 35.188 1 85.5 290 LEU A N 1
ATOM 2319 C CA . LEU A 1 290 ? 18.312 8.641 34.062 1 85.5 290 LEU A CA 1
ATOM 2320 C C . LEU A 1 290 ? 18.719 7.84 32.844 1 85.5 290 LEU A C 1
ATOM 2322 O O . LEU A 1 290 ? 17.859 7.242 32.188 1 85.5 290 LEU A O 1
ATOM 2326 N N . ASN A 1 291 ? 19.953 7.844 32.531 1 86.62 291 ASN A N 1
ATOM 2327 C CA . ASN A 1 291 ? 20.453 7.074 31.391 1 86.62 291 ASN A CA 1
ATOM 2328 C C . ASN A 1 291 ? 20.062 5.602 31.5 1 86.62 291 ASN A C 1
ATOM 2330 O O . ASN A 1 291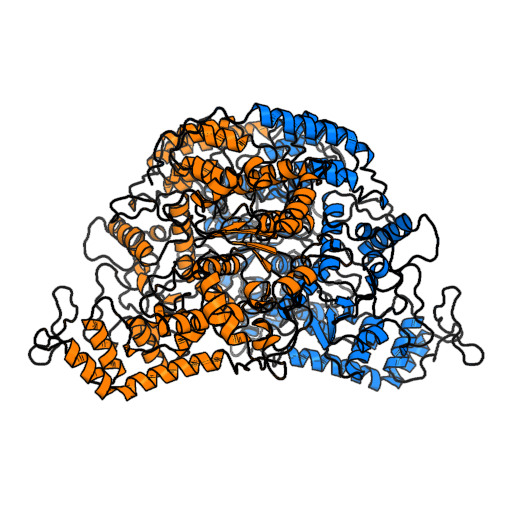 ? 19.578 5.012 30.531 1 86.62 291 ASN A O 1
ATOM 2334 N N . MET A 1 292 ? 20.203 5.102 32.594 1 83.94 292 MET A N 1
ATOM 2335 C CA . MET A 1 292 ? 19.938 3.686 32.844 1 83.94 292 MET A CA 1
ATOM 2336 C C . MET A 1 292 ? 18.438 3.391 32.719 1 83.94 292 MET A C 1
ATOM 2338 O O . MET A 1 292 ? 18.047 2.371 32.156 1 83.94 292 MET A O 1
ATOM 2342 N N . ASN A 1 293 ? 17.688 4.223 33.25 1 82.38 293 ASN A N 1
ATOM 2343 C CA . ASN A 1 293 ? 16.234 4.023 33.219 1 82.38 293 ASN A CA 1
ATOM 2344 C C . ASN A 1 293 ? 15.734 3.998 31.766 1 82.38 293 ASN A C 1
ATOM 2346 O O . ASN A 1 293 ? 14.898 3.17 31.406 1 82.38 293 ASN A O 1
ATOM 2350 N N . VAL A 1 294 ? 16.25 4.934 31.078 1 78.81 294 VAL A N 1
ATOM 2351 C CA . VAL A 1 294 ? 15.836 5.004 29.672 1 78.81 294 VAL A CA 1
ATOM 2352 C C . VAL A 1 294 ? 16.328 3.771 28.938 1 78.81 294 VAL A C 1
ATOM 2354 O O . VAL A 1 294 ? 15.578 3.152 28.172 1 78.81 294 VAL A O 1
ATOM 2357 N N . ARG A 1 295 ? 17.516 3.383 29.141 1 78.12 295 ARG A N 1
ATOM 2358 C CA . ARG A 1 295 ? 18.078 2.205 28.5 1 78.12 295 ARG A CA 1
ATOM 2359 C C . ARG A 1 295 ? 17.312 0.945 28.875 1 78.12 295 ARG A C 1
ATOM 2361 O O . ARG A 1 295 ? 17.031 0.105 28.016 1 78.12 295 ARG A O 1
ATOM 2368 N N . PHE A 1 296 ? 16.922 0.903 30.062 1 75.94 296 PHE A N 1
ATOM 2369 C CA . PHE A 1 296 ? 16.172 -0.26 30.547 1 75.94 296 PHE A CA 1
ATOM 2370 C C . PHE A 1 296 ? 14.797 -0.33 29.891 1 75.94 296 PHE A C 1
ATOM 2372 O O . PHE A 1 296 ? 14.32 -1.415 29.547 1 75.94 296 PHE A O 1
ATOM 2379 N N . SER A 1 297 ? 14.242 0.769 29.797 1 73.31 297 SER A N 1
ATOM 2380 C CA . SER A 1 297 ? 12.922 0.808 29.172 1 73.31 297 SER A CA 1
ATOM 2381 C C . SER A 1 297 ? 12.984 0.345 27.719 1 73.31 297 SER A C 1
ATOM 2383 O O . SER A 1 297 ? 12.094 -0.372 27.25 1 73.31 297 SER A O 1
ATOM 2385 N N . VAL A 1 298 ? 13.992 0.72 27.078 1 71.88 298 VAL A N 1
ATOM 2386 C CA . VAL A 1 298 ? 14.141 0.362 25.672 1 71.88 298 VAL A CA 1
ATOM 2387 C C . VAL A 1 298 ? 14.539 -1.107 25.547 1 71.88 298 VAL A C 1
ATOM 2389 O O . VAL A 1 298 ? 13.984 -1.842 24.734 1 71.88 298 VAL A O 1
ATOM 2392 N N . ILE A 1 299 ? 15.461 -1.506 26.312 1 67.94 299 ILE A N 1
ATOM 2393 C CA . ILE A 1 299 ? 15.93 -2.889 26.281 1 67.94 299 ILE A CA 1
ATOM 2394 C C . ILE A 1 299 ? 14.781 -3.826 26.641 1 67.94 299 ILE A C 1
ATOM 2396 O O . ILE A 1 299 ? 14.648 -4.906 26.047 1 67.94 299 ILE A O 1
ATOM 2400 N N . GLY A 1 300 ? 14.039 -3.361 27.531 1 68.19 300 GLY A N 1
ATOM 2401 C CA . GLY A 1 300 ? 12.867 -4.148 27.891 1 68.19 300 GLY A CA 1
ATOM 2402 C C . GLY A 1 300 ? 11.891 -4.332 26.734 1 68.19 300 GLY A C 1
ATOM 2403 O O . GLY A 1 300 ? 11.297 -5.402 26.594 1 68.19 300 GLY A O 1
ATOM 2404 N N . SER A 1 301 ? 11.852 -3.418 25.984 1 68.69 301 SER A N 1
ATOM 2405 C CA . SER A 1 301 ? 10.922 -3.475 24.859 1 68.69 301 SER A CA 1
ATOM 2406 C C . SER A 1 301 ? 11.469 -4.359 23.734 1 68.69 301 SER A C 1
ATOM 2408 O O . SER A 1 301 ? 10.695 -4.965 22.984 1 68.69 301 SER A O 1
ATOM 2410 N N . ILE A 1 302 ? 12.711 -4.348 23.484 1 68.12 302 ILE A N 1
ATOM 2411 C CA . ILE A 1 302 ? 13.336 -5.113 22.422 1 68.12 302 ILE A CA 1
ATOM 2412 C C . ILE A 1 302 ? 13.43 -6.582 22.828 1 68.12 302 ILE A C 1
ATOM 2414 O O . ILE A 1 302 ? 13.344 -7.477 21.969 1 68.12 302 ILE A O 1
ATOM 2418 N N . GLY A 1 303 ? 13.281 -6.867 24.016 1 60.41 303 GLY A N 1
ATOM 2419 C CA . GLY A 1 303 ? 13.43 -8.234 24.484 1 60.41 303 GLY A CA 1
ATOM 2420 C C . GLY A 1 303 ? 14.867 -8.727 24.438 1 60.41 303 GLY A C 1
ATOM 2421 O O . GLY A 1 303 ? 15.781 -7.953 24.172 1 60.41 303 GLY A O 1
ATOM 2422 N N . ARG A 1 304 ? 15.102 -10.016 24.797 1 56.28 304 ARG A N 1
ATOM 2423 C CA . ARG A 1 304 ? 16.422 -10.633 24.828 1 56.28 304 ARG A CA 1
ATOM 2424 C C . ARG A 1 304 ? 16.984 -10.789 23.422 1 56.28 304 ARG A C 1
ATOM 2426 O O . ARG A 1 304 ? 16.312 -11.312 22.531 1 56.28 304 ARG A O 1
ATOM 2433 N N . GLN A 1 305 ? 18.062 -10.008 23.094 1 57.84 305 GLN A N 1
ATOM 2434 C CA . GLN A 1 305 ? 18.75 -10.203 21.812 1 57.84 305 GLN A CA 1
ATOM 2435 C C . GLN A 1 305 ? 19.766 -11.336 21.891 1 57.84 305 GLN A C 1
ATOM 2437 O O . GLN A 1 305 ? 20.594 -11.375 22.797 1 57.84 305 GLN A O 1
ATOM 2442 N N . ASN A 1 306 ? 19.469 -12.375 21.219 1 57.91 306 ASN A N 1
ATOM 2443 C CA . ASN A 1 306 ? 20.422 -13.469 21.188 1 57.91 306 ASN A CA 1
ATOM 2444 C C . ASN A 1 306 ? 21.578 -13.172 20.234 1 57.91 306 ASN A C 1
ATOM 2446 O O . ASN A 1 306 ? 21.375 -12.688 19.125 1 57.91 306 ASN A O 1
ATOM 2450 N N . ARG A 1 307 ? 22.797 -13.148 20.812 1 62.72 307 ARG A N 1
ATOM 2451 C CA . ARG A 1 307 ? 23.969 -13.047 19.938 1 62.72 307 ARG A CA 1
ATOM 2452 C C . ARG A 1 307 ? 24.109 -14.281 19.062 1 62.72 307 ARG A C 1
ATOM 2454 O O . ARG A 1 307 ? 24.109 -15.414 19.562 1 62.72 307 ARG A O 1
ATOM 2461 N N . ALA A 1 308 ? 24.156 -13.945 17.766 1 73.5 308 ALA A N 1
ATOM 2462 C CA . ALA A 1 308 ? 24.328 -15.055 16.828 1 73.5 308 ALA A CA 1
ATOM 2463 C C . ALA A 1 308 ? 25.688 -15.727 17.031 1 73.5 308 ALA A C 1
ATOM 2465 O O . ALA A 1 308 ? 26.688 -15.055 17.234 1 73.5 308 ALA A O 1
ATOM 2466 N N . LYS A 1 309 ? 25.812 -16.953 17.219 1 76.25 309 LYS A N 1
ATOM 2467 C CA . LYS A 1 309 ? 27.047 -17.719 17.422 1 76.25 309 LYS A CA 1
ATOM 2468 C C . LYS A 1 309 ? 27.781 -17.922 16.109 1 76.25 309 LYS A C 1
ATOM 2470 O O . LYS A 1 309 ? 28.953 -18.297 16.094 1 76.25 309 LYS A O 1
ATOM 2475 N N . GLY A 1 310 ? 27.25 -17.484 15 1 82.38 310 GLY A N 1
ATOM 2476 C CA . GLY A 1 310 ? 27.859 -17.766 13.703 1 82.38 310 GLY A CA 1
ATOM 2477 C C . GLY A 1 310 ? 27.688 -19.203 13.258 1 82.38 310 GLY A C 1
ATOM 2478 O O . GLY A 1 310 ? 27.5 -20.094 14.086 1 82.38 310 GLY A O 1
ATOM 2479 N N . CYS A 1 311 ? 27.688 -19.453 12.008 1 88.19 311 CYS A N 1
ATOM 2480 C CA . CYS A 1 311 ? 27.562 -20.812 11.469 1 88.19 311 CYS A CA 1
ATOM 2481 C C . CYS A 1 311 ? 28.094 -20.891 10.047 1 88.19 311 CYS A C 1
ATOM 2483 O O . CYS A 1 311 ? 28.109 -19.875 9.328 1 88.19 311 CYS A O 1
ATOM 2485 N N . ARG A 1 312 ? 28.609 -22.031 9.805 1 89.56 312 ARG A N 1
ATOM 2486 C CA . ARG A 1 312 ? 29.078 -22.25 8.445 1 89.56 312 ARG A CA 1
ATOM 2487 C C . ARG A 1 312 ? 27.922 -22.422 7.477 1 89.56 312 ARG A C 1
ATOM 2489 O O . ARG A 1 312 ? 27 -23.203 7.742 1 89.56 312 ARG A O 1
ATOM 2496 N N . ILE A 1 313 ? 28.016 -21.719 6.406 1 91.12 313 ILE A N 1
ATOM 2497 C CA . ILE A 1 313 ? 27.031 -21.797 5.332 1 91.12 313 ILE A CA 1
ATOM 2498 C C . ILE A 1 313 ? 27.75 -22.047 4 1 91.12 313 ILE A C 1
ATOM 2500 O O . ILE A 1 313 ? 28.203 -21.094 3.355 1 91.12 313 ILE A O 1
ATOM 2504 N N . PRO A 1 314 ? 27.75 -23.219 3.588 1 89.19 314 PRO A N 1
ATOM 2505 C CA . PRO A 1 314 ? 28.562 -23.547 2.418 1 89.19 314 PRO A CA 1
ATOM 2506 C C . PRO A 1 314 ? 28.062 -22.875 1.14 1 89.19 314 PRO A C 1
ATOM 2508 O O . PRO A 1 314 ? 28.859 -22.469 0.301 1 89.19 314 PRO A O 1
ATOM 2511 N N . ASP A 1 315 ? 26.812 -22.734 0.985 1 89.5 315 ASP A N 1
ATOM 2512 C CA . ASP A 1 315 ? 26.234 -22.141 -0.211 1 89.5 315 ASP A CA 1
ATOM 2513 C C . ASP A 1 315 ? 26.172 -20.625 -0.091 1 89.5 315 ASP A C 1
ATOM 2515 O O . ASP A 1 315 ? 25.344 -20.078 0.649 1 89.5 315 ASP A O 1
ATOM 2519 N N . ALA A 1 316 ? 26.938 -19.938 -0.878 1 92.25 316 ALA A N 1
ATOM 2520 C CA . ALA A 1 316 ? 27.047 -18.469 -0.789 1 92.25 316 ALA A CA 1
ATOM 2521 C C . ALA A 1 316 ? 25.719 -17.812 -1.128 1 92.25 316 ALA A C 1
ATOM 2523 O O . ALA A 1 316 ? 25.453 -16.688 -0.693 1 92.25 316 ALA A O 1
ATOM 2524 N N . SER A 1 317 ? 24.891 -18.5 -1.9 1 89.81 317 SER A N 1
ATOM 2525 C CA . SER A 1 317 ? 23.609 -17.938 -2.287 1 89.81 317 SER A CA 1
ATOM 2526 C C . SER A 1 317 ? 22.672 -17.828 -1.088 1 89.81 317 SER A C 1
ATOM 2528 O O . SER A 1 317 ? 21.672 -17.125 -1.145 1 89.81 317 SER A O 1
ATOM 2530 N N . GLN A 1 318 ? 23.062 -18.484 0.036 1 88.5 318 GLN A N 1
ATOM 2531 C CA . GLN A 1 318 ? 22.25 -18.484 1.246 1 88.5 318 GLN A CA 1
ATOM 2532 C C . GLN A 1 318 ? 22.859 -17.578 2.32 1 88.5 318 GLN A C 1
ATOM 2534 O O . GLN A 1 318 ? 22.453 -17.641 3.484 1 88.5 318 GLN A O 1
ATOM 2539 N N . ARG A 1 319 ? 23.828 -16.875 1.912 1 94.44 319 ARG A N 1
ATOM 2540 C CA . ARG A 1 319 ? 24.516 -15.984 2.846 1 94.44 319 ARG A CA 1
ATOM 2541 C C . ARG A 1 319 ? 23.984 -14.555 2.721 1 94.44 319 ARG A C 1
ATOM 2543 O O . ARG A 1 319 ? 24.766 -13.609 2.576 1 94.44 319 ARG A O 1
ATOM 2550 N N . GLY A 1 320 ? 22.625 -14.438 2.832 1 93.69 320 GLY A N 1
ATOM 2551 C CA . GLY A 1 320 ? 22.016 -13.117 2.926 1 93.69 320 GLY A CA 1
ATOM 2552 C C . GLY A 1 320 ? 22.203 -12.469 4.285 1 93.69 320 GLY A C 1
ATOM 2553 O O . GLY A 1 320 ? 22.562 -13.141 5.254 1 93.69 320 GLY A O 1
ATOM 2554 N N . ILE A 1 321 ? 22.047 -11.203 4.328 1 94.5 321 ILE A N 1
ATOM 2555 C CA . ILE A 1 321 ? 22.172 -10.445 5.566 1 94.5 321 ILE A CA 1
ATOM 2556 C C . ILE A 1 321 ? 20.875 -9.68 5.836 1 94.5 321 ILE A C 1
ATOM 2558 O O . ILE A 1 321 ? 20.344 -9.016 4.941 1 94.5 321 ILE A O 1
ATOM 2562 N N . THR A 1 322 ? 20.359 -9.781 7.027 1 89 322 THR A N 1
ATOM 2563 C CA . THR A 1 322 ? 19.141 -9.047 7.352 1 89 322 THR A CA 1
ATOM 2564 C C . THR A 1 322 ? 19.406 -7.547 7.43 1 89 322 THR A C 1
ATOM 2566 O O . THR A 1 322 ? 20.547 -7.129 7.648 1 89 322 THR A O 1
ATOM 2569 N N . LEU A 1 323 ? 18.422 -6.77 7.203 1 89.81 323 LEU A N 1
ATOM 2570 C CA . LEU A 1 323 ? 18.562 -5.32 7.312 1 89.81 323 LEU A CA 1
ATOM 2571 C C . LEU A 1 323 ? 19.094 -4.93 8.688 1 89.81 323 LEU A C 1
ATOM 2573 O O . LEU A 1 323 ? 19.953 -4.047 8.805 1 89.81 323 LEU A O 1
ATOM 2577 N N . GLY A 1 324 ? 18.578 -5.594 9.727 1 83.81 324 GLY A N 1
ATOM 2578 C CA . GLY A 1 324 ? 19.078 -5.336 11.07 1 83.81 324 GLY A CA 1
ATOM 2579 C C . GLY A 1 324 ? 20.562 -5.629 11.219 1 83.81 324 GLY A C 1
ATOM 2580 O O . GLY A 1 324 ? 21.297 -4.836 11.805 1 83.81 324 GLY A O 1
ATOM 2581 N N . GLN A 1 325 ? 20.984 -6.754 10.703 1 87.19 325 GLN A N 1
ATOM 2582 C CA . GLN A 1 325 ? 22.391 -7.141 10.758 1 87.19 325 GLN A CA 1
ATOM 2583 C C . GLN A 1 325 ? 23.25 -6.176 9.945 1 87.19 325 GLN A C 1
ATOM 2585 O O . GLN A 1 325 ? 24.375 -5.867 10.336 1 87.19 325 GLN A O 1
ATOM 2590 N N . LEU A 1 326 ? 22.75 -5.754 8.844 1 92.44 326 LEU A N 1
ATOM 2591 C CA . LEU A 1 326 ? 23.484 -4.82 7.992 1 92.44 326 LEU A CA 1
ATOM 2592 C C . LEU A 1 326 ? 23.672 -3.479 8.695 1 92.44 326 LEU A C 1
ATOM 2594 O O . LEU A 1 326 ? 24.766 -2.889 8.641 1 92.44 326 LEU A O 1
ATOM 2598 N N . ARG A 1 327 ? 22.688 -3.039 9.297 1 86.25 327 ARG A N 1
ATOM 2599 C CA . ARG A 1 327 ? 22.766 -1.806 10.07 1 86.25 327 ARG A CA 1
ATOM 2600 C C . ARG A 1 327 ? 23.781 -1.934 11.195 1 86.25 327 ARG A C 1
ATOM 2602 O O . ARG A 1 327 ? 24.562 -1.012 11.438 1 86.25 327 ARG A O 1
ATOM 2609 N N . THR A 1 328 ? 23.75 -3.037 11.859 1 83.81 328 THR A N 1
ATOM 2610 C CA . THR A 1 328 ? 24.719 -3.301 12.922 1 83.81 328 THR A CA 1
ATOM 2611 C C . THR A 1 328 ? 26.141 -3.322 12.359 1 83.81 328 THR A C 1
ATOM 2613 O O . THR A 1 328 ? 27.062 -2.775 12.969 1 83.81 328 THR A O 1
ATOM 2616 N N . PHE A 1 329 ? 26.281 -3.963 11.305 1 92.19 329 PHE A N 1
ATOM 2617 C CA . PHE A 1 329 ? 27.578 -3.998 10.648 1 92.19 329 PHE A CA 1
ATOM 2618 C C . PHE A 1 329 ? 28.094 -2.588 10.383 1 92.19 329 PHE A C 1
ATOM 2620 O O . PHE A 1 329 ? 29.25 -2.271 10.695 1 92.19 329 PHE A O 1
ATOM 2627 N N . ALA A 1 330 ? 27.266 -1.769 9.719 1 90.5 330 ALA A N 1
ATOM 2628 C CA . ALA A 1 330 ? 27.656 -0.404 9.367 1 90.5 330 ALA A CA 1
ATOM 2629 C C . ALA A 1 330 ? 28.094 0.375 10.609 1 90.5 330 ALA A C 1
ATOM 2631 O O . ALA A 1 330 ? 29.078 1.124 10.562 1 90.5 330 ALA A O 1
ATOM 2632 N N . ARG A 1 331 ? 27.516 0.186 11.617 1 84 331 ARG A N 1
ATOM 2633 C CA . ARG A 1 331 ? 27.844 0.871 12.859 1 84 331 ARG A CA 1
ATOM 2634 C C . ARG A 1 331 ? 29.188 0.4 13.406 1 84 331 ARG A C 1
ATOM 2636 O O . ARG A 1 331 ? 30.016 1.215 13.82 1 84 331 ARG A O 1
ATOM 2643 N N . LYS A 1 332 ? 29.297 -0.881 13.492 1 87 332 LYS A N 1
ATOM 2644 C CA . LYS A 1 332 ? 30.547 -1.438 13.984 1 87 332 LYS A CA 1
ATOM 2645 C C . LYS A 1 332 ? 31.734 -0.979 13.125 1 87 332 LYS A C 1
ATOM 2647 O O . LYS A 1 332 ? 32.781 -0.643 13.656 1 87 332 LYS A O 1
ATOM 2652 N N . ALA A 1 333 ? 31.484 -0.997 11.906 1 93.5 333 ALA A N 1
ATOM 2653 C CA . ALA A 1 333 ? 32.531 -0.548 11 1 93.5 333 ALA A CA 1
ATOM 2654 C C . ALA A 1 333 ? 32.844 0.928 11.219 1 93.5 333 ALA A C 1
ATOM 2656 O O . ALA A 1 333 ? 34.031 1.313 11.289 1 93.5 333 ALA A O 1
ATOM 2657 N N . SER A 1 334 ? 31.875 1.746 11.289 1 90.56 334 SER A N 1
ATOM 2658 C CA . SER A 1 334 ? 32.062 3.178 11.5 1 90.56 334 SER A CA 1
ATOM 2659 C C . SER A 1 334 ? 32.844 3.443 12.789 1 90.56 334 SER A C 1
ATOM 2661 O O . SER A 1 334 ? 33.75 4.258 12.812 1 90.56 334 SER A O 1
ATOM 2663 N N . ARG A 1 335 ? 32.5 2.775 13.828 1 86.31 335 ARG A N 1
ATOM 2664 C CA . ARG A 1 335 ? 33.156 2.932 15.109 1 86.31 335 ARG A CA 1
ATOM 2665 C C . ARG A 1 335 ? 34.625 2.504 15.016 1 86.31 335 ARG A C 1
ATOM 2667 O O . ARG A 1 335 ? 35.5 3.154 15.586 1 86.31 335 ARG A O 1
ATOM 2674 N N . ALA A 1 336 ? 34.812 1.391 14.43 1 92.31 336 ALA A N 1
ATOM 2675 C CA . ALA A 1 336 ? 36.156 0.898 14.258 1 92.31 336 ALA A CA 1
ATOM 2676 C C . ALA A 1 336 ? 37.031 1.908 13.5 1 92.31 336 ALA A C 1
ATOM 2678 O O . ALA A 1 336 ? 38.188 2.15 13.859 1 92.31 336 ALA A O 1
ATOM 2679 N N . PHE A 1 337 ? 36.5 2.494 12.484 1 93.94 337 PHE A N 1
ATOM 2680 C CA . PHE A 1 337 ? 37.25 3.465 11.68 1 93.94 337 PHE A CA 1
ATOM 2681 C C . PHE A 1 337 ? 37.5 4.742 12.477 1 93.94 337 PHE A C 1
ATOM 2683 O O . PHE A 1 337 ? 38.562 5.359 12.352 1 93.94 337 PHE A O 1
ATOM 2690 N N . LYS A 1 338 ? 36.531 5.121 13.258 1 89.81 338 LYS A N 1
ATOM 2691 C CA . LYS A 1 338 ? 36.719 6.301 14.094 1 89.81 338 LYS A CA 1
ATOM 2692 C C . LYS A 1 338 ? 37.844 6.094 15.094 1 89.81 338 LYS A C 1
ATOM 2694 O O . LYS A 1 338 ? 38.562 7.035 15.43 1 89.81 338 LYS A O 1
ATOM 2699 N N . LYS A 1 339 ? 37.969 4.941 15.555 1 91.38 339 LYS A N 1
ATOM 2700 C CA . LYS A 1 339 ? 39.031 4.605 16.5 1 91.38 339 LYS A CA 1
ATOM 2701 C C . LYS A 1 339 ? 40.406 4.527 15.797 1 91.38 339 LYS A C 1
ATOM 2703 O O . LYS A 1 339 ? 41.406 5.02 16.312 1 91.38 339 LYS A O 1
ATOM 2708 N N . MET A 1 340 ? 40.375 3.893 14.648 1 92.5 340 MET A N 1
ATOM 2709 C CA . MET A 1 340 ? 41.625 3.674 13.906 1 92.5 340 MET A CA 1
ATOM 2710 C C . MET A 1 340 ? 42.125 4.973 13.289 1 92.5 340 MET A C 1
ATOM 2712 O O . MET A 1 340 ? 43.312 5.25 13.297 1 92.5 340 MET A O 1
ATOM 2716 N N . TRP A 1 341 ? 41.188 5.738 12.719 1 92.94 341 TRP A N 1
ATOM 2717 C CA . TRP A 1 341 ? 41.531 6.977 12.023 1 92.94 341 TRP A CA 1
ATOM 2718 C C . TRP A 1 341 ? 40.562 8.102 12.414 1 92.94 341 TRP A C 1
ATOM 2720 O O . TRP A 1 341 ? 39.656 8.461 11.648 1 92.94 341 TRP A O 1
ATOM 2730 N N . PRO A 1 342 ? 40.781 8.727 13.492 1 88.75 342 PRO A N 1
ATOM 2731 C CA . PRO A 1 342 ? 39.875 9.742 14 1 88.75 342 PRO A CA 1
ATOM 2732 C C . PRO A 1 342 ? 39.75 10.945 13.062 1 88.75 342 PRO A C 1
ATOM 2734 O O . PRO A 1 342 ? 38.719 11.641 13.078 1 88.75 342 PRO A O 1
ATOM 2737 N N . GLU A 1 343 ? 40.656 11.125 12.188 1 90.19 343 GLU A N 1
ATOM 2738 C CA . GLU A 1 343 ? 40.656 12.312 11.328 1 90.19 343 GLU A CA 1
ATOM 2739 C C . GLU A 1 343 ? 39.875 12.07 10.047 1 90.19 343 GLU A C 1
ATOM 2741 O O . GLU A 1 343 ? 39.531 13.016 9.344 1 90.19 343 GLU A O 1
ATOM 2746 N N . VAL A 1 344 ? 39.656 10.844 9.797 1 90.69 344 VAL A N 1
ATOM 2747 C CA . VAL A 1 344 ? 38.969 10.516 8.547 1 90.69 344 VAL A CA 1
ATOM 2748 C C . VAL A 1 344 ? 37.438 10.586 8.742 1 90.69 344 VAL A C 1
ATOM 2750 O O . VAL A 1 344 ? 36.906 10.016 9.703 1 90.69 344 VAL A O 1
ATOM 2753 N N . ASP A 1 345 ? 36.875 11.289 7.816 1 91.75 345 ASP A N 1
ATOM 2754 C CA . ASP A 1 345 ? 35.406 11.383 7.816 1 91.75 345 ASP A CA 1
ATOM 2755 C C . ASP A 1 345 ? 34.781 10.086 7.312 1 91.75 345 ASP A C 1
ATOM 2757 O O . ASP A 1 345 ? 35.062 9.648 6.195 1 91.75 345 ASP A O 1
ATOM 2761 N N . TRP A 1 346 ? 33.969 9.484 8.062 1 91.31 346 TRP A N 1
ATOM 2762 C CA . TRP A 1 346 ? 33.281 8.234 7.723 1 91.31 346 TRP A CA 1
ATOM 2763 C C . TRP A 1 346 ? 32.562 8.352 6.391 1 91.31 346 TRP A C 1
ATOM 2765 O O . TRP A 1 346 ? 32.5 7.387 5.625 1 91.31 346 TRP A O 1
ATOM 2775 N N . GLN A 1 347 ? 32.094 9.547 6.105 1 89.94 347 GLN A N 1
ATOM 2776 C CA . GLN A 1 347 ? 31.312 9.781 4.891 1 89.94 347 GLN A CA 1
ATOM 2777 C C . GLN A 1 347 ? 32.188 9.695 3.65 1 89.94 347 GLN A C 1
ATOM 2779 O O . GLN A 1 347 ? 31.688 9.602 2.527 1 89.94 347 GLN A O 1
ATOM 2784 N N . LYS A 1 348 ? 33.469 9.602 3.916 1 90.5 348 LYS A N 1
ATOM 2785 C CA . LYS A 1 348 ? 34.406 9.57 2.797 1 90.5 348 LYS A CA 1
ATOM 2786 C C . LYS A 1 348 ? 35.188 8.266 2.781 1 90.5 348 LYS A C 1
ATOM 2788 O O . LYS A 1 348 ? 36.219 8.164 2.096 1 90.5 348 LYS A O 1
ATOM 2793 N N . VAL A 1 349 ? 34.719 7.32 3.541 1 94.31 349 VAL A N 1
ATOM 2794 C CA . VAL A 1 349 ? 35.375 6.012 3.541 1 94.31 349 VAL A CA 1
ATOM 2795 C C . VAL A 1 349 ? 34.812 5.145 2.428 1 94.31 349 VAL A C 1
ATOM 2797 O O . VAL A 1 349 ? 33.594 4.938 2.365 1 94.31 349 VAL A O 1
ATOM 2800 N N . SER A 1 350 ? 35.656 4.652 1.598 1 91.94 350 SER A N 1
ATOM 2801 C CA . SER A 1 350 ? 35.219 3.838 0.475 1 91.94 350 SER A CA 1
ATOM 2802 C C . SER A 1 350 ? 34.875 2.416 0.92 1 91.94 350 SER A C 1
ATOM 2804 O O . SER A 1 350 ? 35.312 1.979 1.986 1 91.94 350 SER A O 1
ATOM 2806 N N . THR A 1 351 ? 34.125 1.69 0.115 1 94 351 THR A N 1
ATOM 2807 C CA . THR A 1 351 ? 33.75 0.308 0.405 1 94 351 THR A CA 1
ATOM 2808 C C . THR A 1 351 ? 35 -0.599 0.343 1 94 351 THR A C 1
ATOM 2810 O O . THR A 1 351 ? 35.094 -1.561 1.107 1 94 351 THR A O 1
ATOM 2813 N N . ASP A 1 352 ? 35.906 -0.263 -0.505 1 94.12 352 ASP A N 1
ATOM 2814 C CA . ASP A 1 352 ? 37.156 -0.983 -0.565 1 94.12 352 ASP A CA 1
ATOM 2815 C C . ASP A 1 352 ? 37.906 -0.882 0.759 1 94.12 352 ASP A C 1
ATOM 2817 O O . ASP A 1 352 ? 38.469 -1.868 1.234 1 94.12 352 ASP A O 1
ATOM 2821 N N . GLN A 1 353 ? 37.906 0.263 1.293 1 95.62 353 GLN A N 1
ATOM 2822 C CA . GLN A 1 353 ? 38.594 0.478 2.574 1 95.62 353 GLN A CA 1
ATOM 2823 C C . GLN A 1 353 ? 37.906 -0.305 3.689 1 95.62 353 GLN A C 1
ATOM 2825 O O . GLN A 1 353 ? 38.562 -0.863 4.566 1 95.62 353 GLN A O 1
ATOM 2830 N N . VAL A 1 354 ? 36.594 -0.335 3.643 1 97.25 354 VAL A N 1
ATOM 2831 C CA . VAL A 1 354 ? 35.844 -1.103 4.637 1 97.25 354 VAL A CA 1
ATOM 2832 C C . VAL A 1 354 ? 36.219 -2.584 4.512 1 97.25 354 VAL A C 1
ATOM 2834 O O . VAL A 1 354 ? 36.375 -3.277 5.52 1 97.25 354 VAL A O 1
ATOM 2837 N N . CYS A 1 355 ? 36.281 -3.062 3.273 1 96.94 355 CYS A N 1
ATOM 2838 C CA . CYS A 1 355 ? 36.656 -4.457 3.043 1 96.94 355 CYS A CA 1
ATOM 2839 C C . CYS A 1 355 ? 38.031 -4.762 3.588 1 96.94 355 CYS A C 1
ATOM 2841 O O . CYS A 1 355 ? 38.219 -5.723 4.336 1 96.94 355 CYS A O 1
ATOM 2843 N N . GLU A 1 356 ? 38.969 -3.904 3.346 1 96.12 356 GLU A N 1
ATOM 2844 C CA . GLU A 1 356 ? 40.375 -4.137 3.658 1 96.12 356 GLU A CA 1
ATOM 2845 C C . GLU A 1 356 ? 40.625 -3.99 5.152 1 96.12 356 GLU A C 1
ATOM 2847 O O . GLU A 1 356 ? 41.406 -4.758 5.73 1 96.12 356 GLU A O 1
ATOM 2852 N N . HIS A 1 357 ? 39.969 -3.049 5.719 1 96.19 357 HIS A N 1
ATOM 2853 C CA . HIS A 1 357 ? 40.406 -2.676 7.059 1 96.19 357 HIS A CA 1
ATOM 2854 C C . HIS A 1 357 ? 39.406 -3.145 8.109 1 96.19 357 HIS A C 1
ATOM 2856 O O . HIS A 1 357 ? 39.688 -3.061 9.312 1 96.19 357 HIS A O 1
ATOM 2862 N N . PHE A 1 358 ? 38.344 -3.684 7.695 1 96.5 358 PHE A N 1
ATOM 2863 C CA . PHE A 1 358 ? 37.375 -4.133 8.695 1 96.5 358 PHE A CA 1
ATOM 2864 C C . PHE A 1 358 ? 36.938 -5.562 8.414 1 96.5 358 PHE A C 1
ATOM 2866 O O . PHE A 1 358 ? 37.031 -6.434 9.281 1 96.5 358 PHE A O 1
ATOM 2873 N N . VAL A 1 359 ? 36.438 -5.871 7.191 1 96.94 359 VAL A N 1
ATOM 2874 C CA . VAL A 1 359 ? 35.875 -7.172 6.875 1 96.94 359 VAL A CA 1
ATOM 2875 C C . VAL A 1 359 ? 36.938 -8.25 6.922 1 96.94 359 VAL A C 1
ATOM 2877 O O . VAL A 1 359 ? 36.812 -9.258 7.605 1 96.94 359 VAL A O 1
ATOM 2880 N N . LEU A 1 360 ? 38.031 -8.023 6.23 1 95.06 360 LEU A N 1
ATOM 2881 C CA . LEU A 1 360 ? 39.094 -9.031 6.125 1 95.06 360 LEU A CA 1
ATOM 2882 C C . LEU A 1 360 ? 39.688 -9.336 7.5 1 95.06 360 LEU A C 1
ATOM 2884 O O . LEU A 1 360 ? 39.812 -10.508 7.875 1 95.06 360 LEU A O 1
ATOM 2888 N N . PRO A 1 361 ? 39.906 -8.297 8.281 1 92.81 361 PRO A N 1
ATOM 2889 C CA . PRO A 1 361 ? 40.438 -8.609 9.609 1 92.81 361 PRO A CA 1
ATOM 2890 C C . PRO A 1 361 ? 39.438 -9.367 10.484 1 92.81 361 PRO A C 1
ATOM 2892 O O . PRO A 1 361 ? 39.844 -10.227 11.273 1 92.81 361 PRO A O 1
ATOM 2895 N N . GLN A 1 362 ? 38.219 -9.117 10.367 1 92.06 362 GLN A N 1
ATOM 2896 C CA . GLN A 1 362 ? 37.188 -9.734 11.219 1 92.06 362 GLN A CA 1
ATOM 2897 C C . GLN A 1 362 ? 36.938 -11.188 10.805 1 92.06 362 GLN A C 1
ATOM 2899 O O . GLN A 1 362 ? 36.531 -12.008 11.625 1 92.06 362 GLN A O 1
ATOM 2904 N N . THR A 1 363 ? 37.219 -11.531 9.516 1 92.94 363 THR A N 1
ATOM 2905 C CA . THR A 1 363 ? 36.812 -12.82 8.992 1 92.94 363 THR A CA 1
ATOM 2906 C C . THR A 1 363 ? 38 -13.758 8.844 1 92.94 363 THR A C 1
ATOM 2908 O O . THR A 1 363 ? 37.875 -14.836 8.258 1 92.94 363 THR A O 1
ATOM 2911 N N . ARG A 1 364 ? 39.094 -13.336 9.242 1 86.88 364 ARG A N 1
ATOM 2912 C CA . ARG A 1 364 ? 40.312 -14.109 9.078 1 86.88 364 ARG A CA 1
ATOM 2913 C C . ARG A 1 364 ? 40.281 -15.383 9.922 1 86.88 364 ARG A C 1
ATOM 2915 O O . ARG A 1 364 ? 40.75 -16.438 9.492 1 86.88 364 ARG A O 1
ATOM 2922 N N . HIS A 1 365 ? 39.719 -15.195 11.148 1 75.06 365 HIS A N 1
ATOM 2923 C CA . HIS A 1 365 ? 39.75 -16.328 12.062 1 75.06 365 HIS A CA 1
ATOM 2924 C C . HIS A 1 365 ? 38.344 -16.828 12.336 1 75.06 365 HIS A C 1
ATOM 2926 O O . HIS A 1 365 ? 37.469 -16.078 12.812 1 75.06 365 HIS A O 1
ATOM 2932 N N . PHE A 1 366 ? 37.875 -17.812 11.625 1 66 366 PHE A N 1
ATOM 2933 C CA . PHE A 1 366 ? 36.562 -18.359 11.875 1 66 366 PHE A CA 1
ATOM 2934 C C . PHE A 1 366 ? 36.656 -19.797 12.359 1 66 366 PHE A C 1
ATOM 2936 O O . PHE A 1 366 ? 37.031 -20.688 11.602 1 66 366 PHE A O 1
ATOM 2943 N N . GLN A 1 367 ? 36.156 -20.062 13.477 1 62.31 367 GLN A N 1
ATOM 2944 C CA . GLN A 1 367 ? 36.125 -21.375 14.109 1 62.31 367 GLN A CA 1
ATOM 2945 C C . GLN A 1 367 ? 37.375 -22.172 13.805 1 62.31 367 GLN A C 1
ATOM 2947 O O . GLN A 1 367 ? 38.5 -21.656 13.875 1 62.31 367 GLN A O 1
ATOM 2952 N N . SER A 1 368 ? 37.25 -23.562 13.484 1 57.31 368 SER A N 1
ATOM 2953 C CA . SER A 1 368 ? 38.312 -24.562 13.406 1 57.31 368 SER A CA 1
ATOM 2954 C C . SER A 1 368 ? 38.969 -24.562 12.031 1 57.31 368 SER A C 1
ATOM 2956 O O . SER A 1 368 ? 39.75 -25.469 11.711 1 57.31 368 SER A O 1
ATOM 2958 N N . LEU A 1 369 ? 38.562 -23.531 11.266 1 59.69 369 LEU A N 1
ATOM 2959 C CA . LEU A 1 369 ? 39.156 -23.625 9.938 1 59.69 369 LEU A CA 1
ATOM 2960 C C . LEU A 1 369 ? 40.531 -22.984 9.922 1 59.69 369 LEU A C 1
ATOM 2962 O O . LEU A 1 369 ? 40.844 -22.078 10.711 1 59.69 369 LEU A O 1
ATOM 2966 N N . PRO A 1 370 ? 41.469 -23.641 9.219 1 59.44 370 PRO A N 1
ATOM 2967 C CA . PRO A 1 370 ? 42.781 -23 9.094 1 59.44 370 PRO A CA 1
ATOM 2968 C C . PRO A 1 370 ? 42.688 -21.547 8.656 1 59.44 370 PRO A C 1
ATOM 2970 O O . PRO A 1 370 ? 41.781 -21.172 7.91 1 59.44 370 PRO A O 1
ATOM 2973 N N . PRO A 1 371 ? 43.438 -20.703 9.328 1 55.56 371 PRO A N 1
ATOM 2974 C CA . PRO A 1 371 ? 43.406 -19.25 9.117 1 55.56 371 PRO A CA 1
ATOM 2975 C C . PRO A 1 371 ? 43.375 -18.875 7.637 1 55.56 371 PRO A C 1
ATOM 2977 O O . PRO A 1 371 ? 42.812 -17.828 7.27 1 55.56 371 PRO A O 1
ATOM 2980 N N . HIS A 1 372 ? 43.875 -19.672 6.707 1 60.31 372 HIS A N 1
ATOM 2981 C CA . HIS A 1 372 ? 44 -19.297 5.301 1 60.31 372 HIS A CA 1
ATOM 2982 C C . HIS A 1 372 ? 42.656 -19.422 4.59 1 60.31 372 HIS A C 1
ATOM 2984 O O . HIS A 1 372 ? 42.438 -18.828 3.531 1 60.31 372 HIS A O 1
ATOM 2990 N N . VAL A 1 373 ? 41.75 -20.016 5.188 1 71.88 373 VAL A N 1
ATOM 2991 C CA . VAL A 1 373 ? 40.531 -20.281 4.453 1 71.88 373 VAL A CA 1
ATOM 2992 C C . VAL A 1 373 ? 39.531 -19.172 4.73 1 71.88 373 VAL A C 1
ATOM 2994 O O . VAL A 1 373 ? 38.812 -18.719 3.82 1 71.88 373 VAL A O 1
ATOM 2997 N N . GLY A 1 374 ? 39.531 -18.5 5.789 1 87.56 374 GLY A N 1
ATOM 2998 C CA . GLY A 1 374 ? 38.625 -17.438 6.203 1 87.56 374 GLY A CA 1
ATOM 2999 C C . GLY A 1 374 ? 37.188 -17.781 6.023 1 87.56 374 GLY A C 1
ATOM 3000 O O . GLY A 1 374 ? 36.812 -18.953 5.859 1 87.56 374 GLY A O 1
ATOM 3001 N N . CYS A 1 375 ? 36.281 -16.906 6.297 1 92.31 375 CYS A N 1
ATOM 3002 C CA . CYS A 1 375 ? 34.844 -17.062 6.121 1 92.31 375 CYS A CA 1
ATOM 3003 C C . CYS A 1 375 ? 34.188 -15.75 5.676 1 92.31 375 CYS A C 1
ATOM 3005 O O . CYS A 1 375 ? 34.875 -14.734 5.52 1 92.31 375 CYS A O 1
ATOM 3007 N N . SER A 1 376 ? 33.031 -15.852 5.277 1 94.69 376 SER A N 1
ATOM 3008 C CA . SER A 1 376 ? 32.312 -14.625 4.988 1 94.69 376 SER A CA 1
ATOM 3009 C C . SER A 1 376 ? 31.828 -13.953 6.27 1 94.69 376 SER A C 1
ATOM 3011 O O . SER A 1 376 ? 31.734 -14.594 7.316 1 94.69 376 SER A O 1
ATOM 3013 N N . TYR A 1 377 ? 31.547 -12.688 6.211 1 96.12 377 TYR A N 1
ATOM 3014 C CA . TYR A 1 377 ? 31.062 -11.977 7.391 1 96.12 377 TYR A CA 1
ATOM 3015 C C . TYR A 1 377 ? 29.719 -12.516 7.848 1 96.12 377 TYR A C 1
ATOM 3017 O O . TYR A 1 377 ? 29.438 -12.562 9.047 1 96.12 377 TYR A O 1
ATOM 3025 N N . VAL A 1 378 ? 28.859 -12.891 6.914 1 95.56 378 VAL A N 1
ATOM 3026 C CA . VAL A 1 378 ? 27.531 -13.406 7.242 1 95.56 378 VAL A CA 1
ATOM 3027 C C . VAL A 1 378 ? 27.672 -14.664 8.094 1 95.56 378 VAL A C 1
ATOM 3029 O O . VAL A 1 378 ? 26.875 -14.883 9.016 1 95.56 378 VAL A O 1
ATOM 3032 N N . GLU A 1 379 ? 28.609 -15.422 7.859 1 93.75 379 GLU A N 1
ATOM 3033 C CA . GLU A 1 379 ? 28.812 -16.656 8.617 1 93.75 379 GLU A CA 1
ATOM 3034 C C . GLU A 1 379 ? 29.203 -16.359 10.062 1 93.75 379 GLU A C 1
ATOM 3036 O O . GLU A 1 379 ? 29.062 -17.219 10.93 1 93.75 379 GLU A O 1
ATOM 3041 N N . LEU A 1 380 ? 29.656 -15.195 10.352 1 91.75 380 LEU A N 1
ATOM 3042 C CA . LEU A 1 380 ? 29.984 -14.781 11.711 1 91.75 380 LEU A CA 1
ATOM 3043 C C . LEU A 1 380 ? 28.734 -14.391 12.484 1 91.75 380 LEU A C 1
ATOM 3045 O O . LEU A 1 380 ? 28.703 -14.5 13.719 1 91.75 380 LEU A O 1
ATOM 3049 N N . VAL A 1 381 ? 27.719 -13.922 11.727 1 90.69 381 VAL A N 1
ATOM 3050 C CA . VAL A 1 381 ? 26.625 -13.258 12.438 1 90.69 381 VAL A CA 1
ATOM 3051 C C . VAL A 1 381 ? 25.328 -14.039 12.242 1 90.69 381 VAL A C 1
ATOM 3053 O O . VAL A 1 381 ? 24.312 -13.719 12.867 1 90.69 381 VAL A O 1
ATOM 3056 N N . ALA A 1 382 ? 25.297 -14.969 11.391 1 88.88 382 ALA A N 1
ATOM 3057 C CA . ALA A 1 382 ? 24.078 -15.727 11.117 1 88.88 382 ALA A CA 1
ATOM 3058 C C . ALA A 1 382 ? 24.047 -17.031 11.922 1 88.88 382 ALA A C 1
ATOM 3060 O O . ALA A 1 382 ? 25.094 -17.625 12.18 1 88.88 382 ALA A O 1
ATOM 3061 N N . ASP A 1 383 ? 22.844 -17.469 12.258 1 86.56 383 ASP A N 1
ATOM 3062 C CA . ASP A 1 383 ? 22.672 -18.734 12.977 1 86.56 383 ASP A CA 1
ATOM 3063 C C . ASP A 1 383 ? 22.312 -19.859 12.016 1 86.56 383 ASP A C 1
ATOM 3065 O O . ASP A 1 383 ? 22.141 -21.016 12.43 1 86.56 383 ASP A O 1
ATOM 3069 N N . GLY A 1 384 ? 22.234 -19.516 10.789 1 83.94 384 GLY A N 1
ATOM 3070 C CA . GLY A 1 384 ? 21.875 -20.438 9.719 1 83.94 384 GLY A CA 1
ATOM 3071 C C . GLY A 1 384 ? 21.719 -19.766 8.375 1 83.94 384 GLY A C 1
ATOM 3072 O O . GLY A 1 384 ? 22.062 -18.594 8.227 1 83.94 384 GLY A O 1
ATOM 3073 N N . PRO A 1 385 ? 21.281 -20.578 7.441 1 86.12 385 PRO A N 1
ATOM 3074 C CA . PRO A 1 385 ? 21.094 -19.984 6.117 1 86.12 385 PRO A CA 1
ATOM 3075 C C . PRO A 1 385 ? 20.078 -18.859 6.113 1 86.12 385 PRO A C 1
ATOM 3077 O O . PRO A 1 385 ? 19.062 -18.922 6.812 1 86.12 385 PRO A O 1
ATOM 3080 N N . GLN A 1 386 ? 20.391 -17.797 5.434 1 88 386 GLN A N 1
ATOM 3081 C CA . GLN A 1 386 ? 19.516 -16.656 5.23 1 88 386 GLN A CA 1
ATOM 3082 C C . GLN A 1 386 ? 19.266 -16.406 3.746 1 88 386 GLN A C 1
ATOM 3084 O O . GLN A 1 386 ? 20.125 -15.898 3.039 1 88 386 GLN A O 1
ATOM 3089 N N . PHE A 1 387 ? 18.141 -16.656 3.27 1 85.44 387 PHE A N 1
ATOM 3090 C CA . PHE A 1 387 ? 17.797 -16.547 1.856 1 85.44 387 PHE A CA 1
ATOM 3091 C C . PHE A 1 387 ? 17.484 -15.094 1.499 1 85.44 387 PHE A C 1
ATOM 3093 O O . PHE A 1 387 ? 16.531 -14.516 2.02 1 85.44 387 PHE A O 1
ATOM 3100 N N . PRO A 1 388 ? 18.219 -14.547 0.576 1 91.38 388 PRO A N 1
ATOM 3101 C CA . PRO A 1 388 ? 18.016 -13.125 0.28 1 91.38 388 PRO A CA 1
ATOM 3102 C C . PRO A 1 388 ? 16.797 -12.875 -0.613 1 91.38 388 PRO A C 1
ATOM 3104 O O . PRO A 1 388 ? 16.438 -13.742 -1.408 1 91.38 388 PRO A O 1
ATOM 3107 N N . SER A 1 389 ? 16.25 -11.664 -0.476 1 90.19 389 SER A N 1
ATOM 3108 C CA . SER A 1 389 ? 15.109 -11.242 -1.292 1 90.19 389 SER A CA 1
ATOM 3109 C C . SER A 1 389 ? 15.469 -10.055 -2.17 1 90.19 389 SER A C 1
ATOM 3111 O O . SER A 1 389 ? 14.805 -9.789 -3.172 1 90.19 389 SER A O 1
ATOM 3113 N N . ILE A 1 390 ? 16.484 -9.305 -1.777 1 95 390 ILE A N 1
ATOM 3114 C CA . ILE A 1 390 ? 16.891 -8.109 -2.506 1 95 390 ILE A CA 1
ATOM 3115 C C . ILE A 1 390 ? 18.391 -8.164 -2.787 1 95 390 ILE A C 1
ATOM 3117 O O . ILE A 1 390 ? 19.203 -8.336 -1.868 1 95 390 ILE A O 1
ATOM 3121 N N . TYR A 1 391 ? 18.766 -8.031 -3.996 1 96.56 391 TYR A N 1
ATOM 3122 C CA . TYR A 1 391 ? 20.156 -8.047 -4.41 1 96.56 391 TYR A CA 1
ATOM 3123 C C . TYR A 1 391 ? 20.719 -6.629 -4.5 1 96.56 391 TYR A C 1
ATOM 3125 O O . TYR A 1 391 ? 20.141 -5.777 -5.188 1 96.56 391 TYR A O 1
ATOM 3133 N N . ILE A 1 392 ? 21.797 -6.359 -3.863 1 97.12 392 ILE A N 1
ATOM 3134 C CA . ILE A 1 392 ? 22.422 -5.043 -3.902 1 97.12 392 ILE A CA 1
ATOM 3135 C C . ILE A 1 392 ? 23.531 -5.027 -4.945 1 97.12 392 ILE A C 1
ATOM 3137 O O . ILE A 1 392 ? 24.516 -5.777 -4.832 1 97.12 392 ILE A O 1
ATOM 3141 N N . ASP A 1 393 ? 23.391 -4.238 -5.918 1 95.56 393 ASP A N 1
ATOM 3142 C CA . ASP A 1 393 ? 24.469 -3.951 -6.855 1 95.56 393 ASP A CA 1
ATOM 3143 C C . ASP A 1 393 ? 25.156 -2.637 -6.508 1 95.56 393 ASP A C 1
ATOM 3145 O O . ASP A 1 393 ? 24.5 -1.603 -6.359 1 95.56 393 ASP A O 1
ATOM 3149 N N . TYR A 1 394 ? 26.438 -2.691 -6.355 1 92.75 394 TYR A N 1
ATOM 3150 C CA . TYR A 1 394 ? 27.25 -1.554 -5.93 1 92.75 394 TYR A CA 1
ATOM 3151 C C . TYR A 1 394 ? 28.656 -1.644 -6.508 1 92.75 394 TYR A C 1
ATOM 3153 O O . TYR A 1 394 ? 28.984 -2.574 -7.25 1 92.75 394 TYR A O 1
ATOM 3161 N N . GLN A 1 395 ? 29.453 -0.659 -6.246 1 88.62 395 GLN A N 1
ATOM 3162 C CA . GLN A 1 395 ? 30.875 -0.666 -6.598 1 88.62 395 GLN A CA 1
ATOM 3163 C C . GLN A 1 395 ? 31.75 -0.471 -5.363 1 88.62 395 GLN A C 1
ATOM 3165 O O . GLN A 1 395 ? 31.406 0.3 -4.465 1 88.62 395 GLN A O 1
ATOM 3170 N N . PHE A 1 396 ? 32.875 -1.058 -5.383 1 89.81 396 PHE A N 1
ATOM 3171 C CA . PHE A 1 396 ? 33.781 -1.008 -4.238 1 89.81 396 PHE A CA 1
ATOM 3172 C C . PHE A 1 396 ? 34.344 0.395 -4.062 1 89.81 396 PHE A C 1
ATOM 3174 O O . PHE A 1 396 ? 34.75 0.765 -2.963 1 89.81 396 PHE A O 1
ATOM 3181 N N . SER A 1 397 ? 34.312 1.2 -5.133 1 86.44 397 SER A N 1
ATOM 3182 C CA . SER A 1 397 ? 34.875 2.551 -5.07 1 86.44 397 SER A CA 1
ATOM 3183 C C . SER A 1 397 ? 33.906 3.518 -4.418 1 86.44 397 SER A C 1
ATOM 3185 O O . SER A 1 397 ? 34.25 4.633 -4.047 1 86.44 397 SER A O 1
ATOM 3187 N N . MET A 1 398 ? 32.656 3.162 -4.227 1 89.69 398 MET A N 1
ATOM 3188 C CA . MET A 1 398 ? 31.625 4.012 -3.609 1 89.69 398 MET A CA 1
ATOM 3189 C C . MET A 1 398 ? 31.891 4.18 -2.117 1 89.69 398 MET A C 1
ATOM 3191 O O . MET A 1 398 ? 32.469 3.299 -1.481 1 89.69 398 MET A O 1
ATOM 3195 N N . PHE A 1 399 ? 31.516 5.324 -1.709 1 92.06 399 PHE A N 1
ATOM 3196 C CA . PHE A 1 399 ? 31.531 5.496 -0.261 1 92.06 399 PHE A CA 1
ATOM 3197 C C . PHE A 1 399 ? 30.531 4.559 0.404 1 92.06 399 PHE A C 1
ATOM 3199 O O . PHE A 1 399 ? 29.391 4.418 -0.063 1 92.06 399 PHE A O 1
ATOM 3206 N N . PHE A 1 400 ? 31 3.945 1.441 1 94.62 400 PHE A N 1
ATOM 3207 C CA . PHE A 1 400 ? 30.156 2.961 2.1 1 94.62 400 PHE A CA 1
ATOM 3208 C C . PHE A 1 400 ? 28.906 3.621 2.668 1 94.62 400 PHE A C 1
ATOM 3210 O O . PHE A 1 400 ? 27.812 3.053 2.602 1 94.62 400 PHE A O 1
ATOM 3217 N N . ALA A 1 401 ? 29.047 4.809 3.174 1 92 401 ALA A N 1
ATOM 3218 C CA . ALA A 1 401 ? 27.922 5.551 3.729 1 92 401 ALA A CA 1
ATOM 3219 C C . ALA A 1 401 ? 26.859 5.809 2.662 1 92 401 ALA A C 1
ATOM 3221 O O . ALA A 1 401 ? 25.656 5.824 2.961 1 92 401 ALA A O 1
ATOM 3222 N N . ASP A 1 402 ? 27.25 5.988 1.434 1 92 402 ASP A N 1
ATOM 3223 C CA . ASP A 1 402 ? 26.312 6.195 0.338 1 92 402 ASP A CA 1
ATOM 3224 C C . ASP A 1 402 ? 25.5 4.93 0.057 1 92 402 ASP A C 1
ATOM 3226 O O . ASP A 1 402 ? 24.312 5 -0.215 1 92 402 ASP A O 1
ATOM 3230 N N . ILE A 1 403 ? 26.188 3.822 0.108 1 94.81 403 ILE A N 1
ATOM 3231 C CA . ILE A 1 403 ? 25.5 2.553 -0.126 1 94.81 403 ILE A CA 1
ATOM 3232 C C . ILE A 1 403 ? 24.453 2.324 0.96 1 94.81 403 ILE A C 1
ATOM 3234 O O . ILE A 1 403 ? 23.328 1.922 0.667 1 94.81 403 ILE A O 1
ATOM 3238 N N . MET A 1 404 ? 24.812 2.627 2.164 1 93.25 404 MET A N 1
ATOM 3239 C CA . MET A 1 404 ? 23.875 2.451 3.271 1 93.25 404 MET A CA 1
ATOM 3240 C C . MET A 1 404 ? 22.688 3.393 3.135 1 93.25 404 MET A C 1
ATOM 3242 O O . MET A 1 404 ? 21.562 3.018 3.447 1 93.25 404 MET A O 1
ATOM 3246 N N . ALA A 1 405 ? 23.016 4.602 2.695 1 91.25 405 ALA A N 1
ATOM 3247 C CA . ALA A 1 405 ? 21.922 5.539 2.463 1 91.25 405 ALA A CA 1
ATOM 3248 C C . ALA A 1 405 ? 20.953 5.008 1.412 1 91.25 405 ALA A C 1
ATOM 3250 O O . ALA A 1 405 ? 19.734 5.133 1.561 1 91.25 405 ALA A O 1
ATOM 3251 N N . CYS A 1 406 ? 21.5 4.418 0.368 1 94.69 406 CYS A N 1
ATOM 3252 C CA . CYS A 1 406 ? 20.688 3.816 -0.68 1 94.69 406 CYS A CA 1
ATOM 3253 C C . CYS A 1 406 ? 19.781 2.725 -0.112 1 94.69 406 CYS A C 1
ATOM 3255 O O . CYS A 1 406 ? 18.578 2.686 -0.405 1 94.69 406 CYS A O 1
ATOM 3257 N N . VAL A 1 407 ? 20.359 1.898 0.71 1 95.12 407 VAL A N 1
ATOM 3258 C CA . VAL A 1 407 ? 19.625 0.789 1.313 1 95.12 407 VAL A CA 1
ATOM 3259 C C . VAL A 1 407 ? 18.5 1.329 2.193 1 95.12 407 VAL A C 1
ATOM 3261 O O . VAL A 1 407 ? 17.391 0.814 2.166 1 95.12 407 VAL A O 1
ATOM 3264 N N . GLU A 1 408 ? 18.766 2.359 2.91 1 88.81 408 GLU A N 1
ATOM 3265 C CA . GLU A 1 408 ? 17.781 2.924 3.826 1 88.81 408 GLU A CA 1
ATOM 3266 C C . GLU A 1 408 ? 16.609 3.547 3.066 1 88.81 408 GLU A C 1
ATOM 3268 O O . GLU A 1 408 ? 15.453 3.424 3.48 1 88.81 408 GLU A O 1
ATOM 3273 N N . TRP A 1 409 ? 16.938 4.219 2.01 1 91.38 409 TRP A N 1
ATOM 3274 C CA . TRP A 1 409 ? 15.875 4.801 1.206 1 91.38 409 TRP A CA 1
ATOM 3275 C C . TRP A 1 409 ? 14.977 3.713 0.625 1 91.38 409 TRP A C 1
ATOM 3277 O O . TRP A 1 409 ? 13.75 3.861 0.592 1 91.38 409 TRP A O 1
ATOM 3287 N N . LEU A 1 410 ? 15.602 2.662 0.167 1 95.31 410 LEU A N 1
ATOM 3288 C CA . LEU A 1 410 ? 14.797 1.562 -0.36 1 95.31 410 LEU A CA 1
ATOM 3289 C C . LEU A 1 410 ? 13.953 0.929 0.74 1 95.31 410 LEU A C 1
ATOM 3291 O O . LEU A 1 410 ? 12.789 0.604 0.522 1 95.31 410 LEU A O 1
ATOM 3295 N N . ALA A 1 411 ? 14.594 0.73 1.898 1 90.69 411 ALA A N 1
ATOM 3296 C CA . ALA A 1 411 ? 13.898 0.114 3.023 1 90.69 411 ALA A CA 1
ATOM 3297 C C . ALA A 1 411 ? 12.656 0.916 3.404 1 90.69 411 ALA A C 1
ATOM 3299 O O . ALA A 1 411 ? 11.602 0.343 3.686 1 90.69 411 ALA A O 1
ATOM 3300 N N . GLU A 1 412 ? 12.773 2.191 3.373 1 86.56 412 GLU A N 1
ATOM 3301 C CA . GLU A 1 412 ? 11.633 3.053 3.686 1 86.56 412 GLU A CA 1
ATOM 3302 C C . GLU A 1 412 ? 10.57 2.975 2.596 1 86.56 412 GLU A C 1
ATOM 3304 O O . GLU A 1 412 ? 9.375 2.883 2.895 1 86.56 412 GLU A O 1
ATOM 3309 N N . ALA A 1 413 ? 10.992 3.059 1.382 1 91.44 413 ALA A N 1
ATOM 3310 C CA . ALA A 1 413 ? 10.062 3.057 0.255 1 91.44 413 ALA A CA 1
ATOM 3311 C C . ALA A 1 413 ? 9.258 1.76 0.208 1 91.44 413 ALA A C 1
ATOM 3313 O O . ALA A 1 413 ? 8.07 1.77 -0.119 1 91.44 413 ALA A O 1
ATOM 3314 N N . LEU A 1 414 ? 9.953 0.653 0.604 1 92.44 414 LEU A N 1
ATOM 3315 C CA . LEU A 1 414 ? 9.312 -0.657 0.528 1 92.44 414 LEU A CA 1
ATOM 3316 C C . LEU A 1 414 ? 8.742 -1.061 1.882 1 92.44 414 LEU A C 1
ATOM 3318 O O . LEU A 1 414 ? 8.148 -2.135 2.014 1 92.44 414 LEU A O 1
ATOM 3322 N N . ARG A 1 415 ? 8.977 -0.289 2.902 1 84.56 415 ARG A N 1
ATOM 3323 C CA . ARG A 1 415 ? 8.531 -0.589 4.258 1 84.56 415 ARG A CA 1
ATOM 3324 C C . ARG A 1 415 ? 9.102 -1.916 4.742 1 84.56 415 ARG A C 1
ATOM 3326 O O . ARG A 1 415 ? 8.359 -2.787 5.207 1 84.56 415 ARG A O 1
ATOM 3333 N N . LEU A 1 416 ? 10.352 -2.064 4.613 1 88.12 416 LEU A N 1
ATOM 3334 C CA . LEU A 1 416 ? 11.023 -3.309 4.98 1 88.12 416 LEU A CA 1
ATOM 3335 C C . LEU A 1 416 ? 11.172 -3.418 6.492 1 88.12 416 LEU A C 1
ATOM 3337 O O . LEU A 1 416 ? 11.289 -2.404 7.188 1 88.12 416 LEU A O 1
ATOM 3341 N N . LYS A 1 417 ? 11.211 -4.648 6.988 1 83.12 417 LYS A N 1
ATOM 3342 C CA . LYS A 1 417 ? 11.492 -4.965 8.383 1 83.12 417 LYS A CA 1
ATOM 3343 C C . LYS A 1 417 ? 12.969 -5.281 8.594 1 83.12 417 LYS A C 1
ATOM 3345 O O . LYS A 1 417 ? 13.688 -5.562 7.629 1 83.12 417 LYS A O 1
ATOM 3350 N N . ASP A 1 418 ? 13.312 -5.262 9.766 1 83.69 418 ASP A N 1
ATOM 3351 C CA . ASP A 1 418 ? 14.695 -5.59 10.094 1 83.69 418 ASP A CA 1
ATOM 3352 C C . ASP A 1 418 ? 15.023 -7.031 9.711 1 83.69 418 ASP A C 1
ATOM 3354 O O . ASP A 1 418 ? 16.188 -7.371 9.508 1 83.69 418 ASP A O 1
ATOM 3358 N N . SER A 1 419 ? 14.062 -7.824 9.57 1 81.81 419 SER A N 1
ATOM 3359 C CA . SER A 1 419 ? 14.266 -9.234 9.273 1 81.81 419 SER A CA 1
ATOM 3360 C C . SER A 1 419 ? 14.383 -9.477 7.773 1 81.81 419 SER A C 1
ATOM 3362 O O . SER A 1 419 ? 14.75 -10.57 7.34 1 81.81 419 SER A O 1
ATOM 3364 N N . ASP A 1 420 ? 14.062 -8.461 7.004 1 87.81 420 ASP A N 1
ATOM 3365 C CA . ASP A 1 420 ? 14.219 -8.641 5.562 1 87.81 420 ASP A CA 1
ATOM 3366 C C . ASP A 1 420 ? 15.68 -8.867 5.188 1 87.81 420 ASP A C 1
ATOM 3368 O O . ASP A 1 420 ? 16.578 -8.312 5.812 1 87.81 420 ASP A O 1
ATOM 3372 N N . VAL A 1 421 ? 15.906 -9.648 4.16 1 91.62 421 VAL A N 1
ATOM 3373 C CA . VAL A 1 421 ? 17.25 -10.141 3.895 1 91.62 421 VAL A CA 1
ATOM 3374 C C . VAL A 1 421 ? 17.75 -9.602 2.555 1 91.62 421 VAL A C 1
ATOM 3376 O O . VAL A 1 421 ? 17.047 -9.711 1.539 1 91.62 421 VAL A O 1
ATOM 3379 N N . PHE A 1 422 ? 18.906 -9.023 2.562 1 95.31 422 PHE A N 1
ATOM 3380 C CA . PHE A 1 422 ? 19.609 -8.555 1.376 1 95.31 422 PHE A CA 1
ATOM 3381 C C . PHE A 1 422 ? 20.734 -9.508 1.002 1 95.31 422 PHE A C 1
ATOM 3383 O O . PHE A 1 422 ? 21.203 -10.273 1.842 1 95.31 422 PHE A O 1
ATOM 3390 N N . TYR A 1 423 ? 21.047 -9.539 -0.218 1 96.44 423 TYR A N 1
ATOM 3391 C CA . TYR A 1 423 ? 22.328 -10.117 -0.603 1 96.44 423 TYR A CA 1
ATOM 3392 C C . TYR A 1 423 ? 23.344 -9.031 -0.904 1 96.44 423 TYR A C 1
ATOM 3394 O O . TYR A 1 423 ? 23.156 -8.227 -1.819 1 96.44 423 TYR A O 1
ATOM 3402 N N . PHE A 1 424 ? 24.328 -8.992 -0.162 1 97.69 424 PHE A N 1
ATOM 3403 C CA . PHE A 1 424 ? 25.438 -8.055 -0.254 1 97.69 424 PHE A CA 1
ATOM 3404 C C . PHE A 1 424 ? 26.766 -8.805 -0.374 1 97.69 424 PHE A C 1
ATOM 3406 O O . PHE A 1 424 ? 27.297 -9.289 0.625 1 97.69 424 PHE A O 1
ATOM 3413 N N . ASN A 1 425 ? 27.266 -8.867 -1.588 1 95.12 425 ASN A N 1
ATOM 3414 C CA . ASN A 1 425 ? 28.391 -9.773 -1.826 1 95.12 425 ASN A CA 1
ATOM 3415 C C . ASN A 1 425 ? 29.609 -9.383 -0.993 1 95.12 425 ASN A C 1
ATOM 3417 O O . ASN A 1 425 ? 30.469 -10.227 -0.715 1 95.12 425 ASN A O 1
ATOM 3421 N N . LEU A 1 426 ? 29.734 -8.109 -0.584 1 96.56 426 LEU A N 1
ATOM 3422 C CA . LEU A 1 426 ? 30.797 -7.703 0.325 1 96.56 426 LEU A CA 1
ATOM 3423 C C . LEU A 1 426 ? 30.781 -8.555 1.589 1 96.56 426 LEU A C 1
ATOM 3425 O O . LEU A 1 426 ? 31.844 -8.898 2.121 1 96.56 426 LEU A O 1
ATOM 3429 N N . LEU A 1 427 ? 29.594 -8.891 2.012 1 97.62 427 LEU A N 1
ATOM 3430 C CA . LEU A 1 427 ? 29.453 -9.578 3.291 1 97.62 427 LEU A CA 1
ATOM 3431 C C . LEU A 1 427 ? 29.125 -11.055 3.082 1 97.62 427 LEU A C 1
ATOM 3433 O O . LEU A 1 427 ? 29.312 -11.867 3.982 1 97.62 427 LEU A O 1
ATOM 3437 N N . GLY A 1 428 ? 28.594 -11.344 1.951 1 96.31 428 GLY A N 1
ATOM 3438 C CA . GLY A 1 428 ? 28.172 -12.703 1.662 1 96.31 428 GLY A CA 1
ATOM 3439 C C . GLY A 1 428 ? 29.297 -13.586 1.141 1 96.31 428 GLY A C 1
ATOM 3440 O O . GLY A 1 428 ? 29.297 -14.797 1.368 1 96.31 428 GLY A O 1
ATOM 3441 N N . TYR A 1 429 ? 30.234 -13.023 0.459 1 95.38 429 TYR A N 1
ATOM 3442 C CA . TYR A 1 429 ? 31.375 -13.766 -0.05 1 95.38 429 TYR A CA 1
ATOM 3443 C C . TYR A 1 429 ? 32.5 -13.828 0.989 1 95.38 429 TYR A C 1
ATOM 3445 O O . TYR A 1 429 ? 32.656 -12.906 1.797 1 95.38 429 TYR A O 1
ATOM 3453 N N . ASN A 1 430 ? 33.219 -14.93 0.923 1 94.62 430 ASN A N 1
ATOM 3454 C CA . ASN A 1 430 ? 34.5 -14.961 1.591 1 94.62 430 ASN A CA 1
ATOM 3455 C C . ASN A 1 430 ? 35.531 -14.109 0.848 1 94.62 430 ASN A C 1
ATOM 3457 O O . ASN A 1 430 ? 36.062 -14.531 -0.179 1 94.62 430 ASN A O 1
ATOM 3461 N N . GLN A 1 431 ? 35.844 -13.008 1.437 1 94 431 GLN A N 1
ATOM 3462 C CA . GLN A 1 431 ? 36.688 -12.023 0.745 1 94 431 GLN A CA 1
ATOM 3463 C C . GLN A 1 431 ? 38.125 -12.484 0.663 1 94 431 GLN A C 1
ATOM 3465 O O . GLN A 1 431 ? 38.938 -11.922 -0.095 1 94 431 GLN A O 1
ATOM 3470 N N . HIS A 1 432 ? 38.5 -13.539 1.378 1 92.06 432 HIS A N 1
ATOM 3471 C CA . HIS A 1 432 ? 39.812 -14.109 1.294 1 92.06 432 HIS A CA 1
ATOM 3472 C C . HIS A 1 432 ? 40 -14.961 0.037 1 92.06 432 HIS A C 1
ATOM 3474 O O . HIS A 1 432 ? 41.094 -15.203 -0.414 1 92.06 432 HIS A O 1
ATOM 3480 N N . CYS A 1 433 ? 38.875 -15.438 -0.494 1 91.06 433 CYS A N 1
ATOM 3481 C CA . CYS A 1 433 ? 38.875 -16.234 -1.718 1 91.06 433 CYS A CA 1
ATOM 3482 C C . CYS A 1 433 ? 37.719 -15.789 -2.639 1 91.06 433 CYS A C 1
ATOM 3484 O O . CYS A 1 433 ? 36.938 -16.625 -3.082 1 91.06 433 CYS A O 1
ATOM 3486 N N . VAL A 1 434 ? 37.688 -14.539 -2.926 1 90 434 VAL A N 1
ATOM 3487 C CA . VAL A 1 434 ? 36.562 -13.938 -3.639 1 90 434 VAL A CA 1
ATOM 3488 C C . VAL A 1 434 ? 36.5 -14.484 -5.062 1 90 434 VAL A C 1
ATOM 3490 O O . VAL A 1 434 ? 35.406 -14.68 -5.613 1 90 434 VAL A O 1
ATOM 3493 N N . GLY A 1 435 ? 37.594 -14.727 -5.688 1 86.5 435 GLY A N 1
ATOM 3494 C CA . GLY A 1 435 ? 37.625 -15.289 -7.027 1 86.5 435 GLY A CA 1
ATOM 3495 C C . GLY A 1 435 ? 36.906 -16.625 -7.125 1 86.5 435 GLY A C 1
ATOM 3496 O O . GLY A 1 435 ? 36.156 -16.875 -8.07 1 86.5 435 GLY A O 1
ATOM 3497 N N . GLU A 1 436 ? 37.156 -17.406 -6.16 1 88.69 436 GLU A N 1
ATOM 3498 C CA . GLU A 1 436 ? 36.531 -18.719 -6.125 1 88.69 436 GLU A CA 1
ATOM 3499 C C . GLU A 1 436 ? 35.031 -18.594 -5.895 1 88.69 436 GLU A C 1
ATOM 3501 O O . GLU A 1 436 ? 34.25 -19.359 -6.477 1 88.69 436 GLU A O 1
ATOM 3506 N N . GLU A 1 437 ? 34.688 -17.703 -5.062 1 91.31 437 GLU A N 1
ATOM 3507 C CA . GLU A 1 437 ? 33.281 -17.484 -4.77 1 91.31 437 GLU A CA 1
ATOM 3508 C C . GLU A 1 437 ? 32.531 -17.031 -6.016 1 91.31 437 GLU A C 1
ATOM 3510 O O . GLU A 1 437 ? 31.422 -17.516 -6.293 1 91.31 437 GLU A O 1
ATOM 3515 N N . ILE A 1 438 ? 33.094 -16.141 -6.734 1 88.19 438 ILE A N 1
ATOM 3516 C CA . ILE A 1 438 ? 32.5 -15.609 -7.945 1 88.19 438 ILE A CA 1
ATOM 3517 C C . ILE A 1 438 ? 32.344 -16.734 -8.977 1 88.19 438 ILE A C 1
ATOM 3519 O O . ILE A 1 438 ? 31.281 -16.859 -9.609 1 88.19 438 ILE A O 1
ATOM 3523 N N . ARG A 1 439 ? 33.312 -17.516 -9.086 1 88.12 439 ARG A N 1
ATOM 3524 C CA . ARG A 1 439 ? 33.281 -18.609 -10.047 1 88.12 439 ARG A CA 1
ATOM 3525 C C . ARG A 1 439 ? 32.188 -19.609 -9.672 1 88.12 439 ARG A C 1
ATOM 3527 O O . ARG A 1 439 ? 31.453 -20.094 -10.539 1 88.12 439 ARG A O 1
ATOM 3534 N N . ALA A 1 440 ? 32.094 -19.859 -8.492 1 88.44 440 ALA A N 1
ATOM 3535 C CA . ALA A 1 440 ? 31.109 -20.828 -8.016 1 88.44 440 ALA A CA 1
ATOM 3536 C C . ALA A 1 440 ? 29.688 -20.312 -8.164 1 88.44 440 ALA A C 1
ATOM 3538 O O . ALA A 1 440 ? 28.766 -21.078 -8.398 1 88.44 440 ALA A O 1
ATOM 3539 N N . ASN A 1 441 ? 29.531 -19.047 -8.125 1 89.31 441 ASN A N 1
ATOM 3540 C CA . ASN A 1 441 ? 28.188 -18.484 -8.055 1 89.31 441 ASN A CA 1
ATOM 3541 C C . ASN A 1 441 ? 27.734 -17.938 -9.414 1 89.31 441 ASN A C 1
ATOM 3543 O O . ASN A 1 441 ? 26.531 -17.781 -9.648 1 89.31 441 ASN A O 1
ATOM 3547 N N . SER A 1 442 ? 28.656 -17.656 -10.297 1 88.56 442 SER A N 1
ATOM 3548 C CA . SER A 1 442 ? 28.281 -16.953 -11.523 1 88.56 442 SER A CA 1
ATOM 3549 C C . SER A 1 442 ? 28.703 -17.734 -12.758 1 88.56 442 SER A C 1
ATOM 3551 O O . SER A 1 442 ? 28.625 -17.219 -13.875 1 88.56 442 SER A O 1
ATOM 3553 N N . TYR A 1 443 ? 29.234 -18.938 -12.562 1 88.88 443 TYR A N 1
ATOM 3554 C CA . TYR A 1 443 ? 29.625 -19.797 -13.672 1 88.88 443 TYR A CA 1
ATOM 3555 C C . TYR A 1 443 ? 29.078 -21.203 -13.5 1 88.88 443 TYR A C 1
ATOM 3557 O O . TYR A 1 443 ? 28.922 -21.688 -12.367 1 88.88 443 TYR A O 1
ATOM 3565 N N . ASP A 1 444 ? 28.719 -21.766 -14.617 1 86.75 444 ASP A N 1
ATOM 3566 C CA . ASP A 1 444 ? 28.234 -23.141 -14.562 1 86.75 444 ASP A CA 1
ATOM 3567 C C . ASP A 1 444 ? 29.391 -24.141 -14.633 1 86.75 444 ASP A C 1
ATOM 3569 O O . ASP A 1 444 ? 30.562 -23.734 -14.57 1 86.75 444 ASP A O 1
ATOM 3573 N N . GLN A 1 445 ? 29.047 -25.422 -14.711 1 83.69 445 GLN A N 1
ATOM 3574 C CA . GLN A 1 445 ? 30.047 -26.484 -14.695 1 83.69 445 GLN A CA 1
ATOM 3575 C C . GLN A 1 445 ? 30.922 -26.438 -15.938 1 83.69 445 GLN A C 1
ATOM 3577 O O . GLN A 1 445 ? 32.062 -26.859 -15.906 1 83.69 445 GLN A O 1
ATOM 3582 N N . ASP A 1 446 ? 30.406 -25.812 -16.984 1 86.56 446 ASP A N 1
ATOM 3583 C CA . ASP A 1 446 ? 31.156 -25.703 -18.25 1 86.56 446 ASP A CA 1
ATOM 3584 C C . ASP A 1 446 ? 31.859 -24.359 -18.359 1 86.56 446 ASP A C 1
ATOM 3586 O O . ASP A 1 446 ? 32.281 -23.969 -19.438 1 86.56 446 ASP A O 1
ATOM 3590 N N . ASN A 1 447 ? 31.875 -23.578 -17.266 1 85.62 447 ASN A N 1
ATOM 3591 C CA . ASN A 1 447 ? 32.562 -22.297 -17.172 1 85.62 447 ASN A CA 1
ATOM 3592 C C . ASN A 1 447 ? 31.891 -21.234 -18.031 1 85.62 447 ASN A C 1
ATOM 3594 O O . ASN A 1 447 ? 32.562 -20.344 -18.578 1 85.62 447 ASN A O 1
ATOM 3598 N N . ASN A 1 448 ? 30.688 -21.406 -18.266 1 88.5 448 ASN A N 1
ATOM 3599 C CA . ASN A 1 448 ? 29.891 -20.359 -18.906 1 88.5 448 ASN A CA 1
ATOM 3600 C C . ASN A 1 448 ? 29.25 -19.438 -17.875 1 88.5 448 ASN A C 1
ATOM 3602 O O . ASN A 1 448 ? 28.953 -19.859 -16.75 1 88.5 448 ASN A O 1
ATOM 3606 N N . LEU A 1 449 ? 29.094 -18.25 -18.328 1 90 449 LEU A N 1
ATOM 3607 C CA . LEU A 1 449 ? 28.438 -17.297 -17.438 1 90 449 LEU A CA 1
ATOM 3608 C C . LEU A 1 449 ? 27.016 -17.766 -17.094 1 90 449 LEU A C 1
ATOM 3610 O O . LEU A 1 449 ? 26.297 -18.25 -17.969 1 90 449 LEU A O 1
ATOM 3614 N N . ALA A 1 450 ? 26.75 -17.719 -15.875 1 89.19 450 ALA A N 1
ATOM 3615 C CA . ALA A 1 450 ? 25.406 -18 -15.367 1 89.19 450 ALA A CA 1
ATOM 3616 C C . ALA A 1 450 ? 24.938 -16.906 -14.422 1 89.19 450 ALA A C 1
ATOM 3618 O O . ALA A 1 450 ? 25.75 -16.156 -13.883 1 89.19 450 ALA A O 1
ATOM 3619 N N . VAL A 1 451 ? 23.672 -16.781 -14.32 1 88.25 451 VAL A N 1
ATOM 3620 C CA . VAL A 1 451 ? 23.125 -15.82 -13.367 1 88.25 451 VAL A CA 1
ATOM 3621 C C . VAL A 1 451 ? 23.625 -16.156 -11.961 1 88.25 451 VAL A C 1
ATOM 3623 O O . VAL A 1 451 ? 23.672 -17.328 -11.57 1 88.25 451 VAL A O 1
ATOM 3626 N N . ASP A 1 452 ? 24.047 -15.094 -11.273 1 89.56 452 ASP A N 1
ATOM 3627 C CA . ASP A 1 452 ? 24.438 -15.266 -9.883 1 89.56 452 ASP A CA 1
ATOM 3628 C C . ASP A 1 452 ? 23.359 -16.016 -9.094 1 89.56 452 ASP A C 1
ATOM 3630 O O . ASP A 1 452 ? 22.188 -15.641 -9.117 1 89.56 452 ASP A O 1
ATOM 3634 N N . LYS A 1 453 ? 23.766 -17.031 -8.43 1 87.56 453 LYS A N 1
ATOM 3635 C CA . LYS A 1 453 ? 22.828 -17.891 -7.734 1 87.56 453 LYS A CA 1
ATOM 3636 C C . LYS A 1 453 ? 22.031 -17.125 -6.68 1 87.56 453 LYS A C 1
ATOM 3638 O O . LYS A 1 453 ? 20.859 -17.391 -6.445 1 87.56 453 LYS A O 1
ATOM 3643 N N . ALA A 1 454 ? 22.672 -16.219 -6.02 1 89.94 454 ALA A N 1
ATOM 3644 C CA . ALA A 1 454 ? 21.969 -15.398 -5.035 1 89.94 454 ALA A CA 1
ATOM 3645 C C . ALA A 1 454 ? 20.969 -14.469 -5.707 1 89.94 454 ALA A C 1
ATOM 3647 O O . ALA A 1 454 ? 19.844 -14.305 -5.227 1 89.94 454 ALA A O 1
ATOM 3648 N N . GLN A 1 455 ? 21.391 -13.898 -6.797 1 91.38 455 GLN A N 1
ATOM 3649 C CA . GLN A 1 455 ? 20.516 -13 -7.531 1 91.38 455 GLN A CA 1
ATOM 3650 C C . GLN A 1 455 ? 19.281 -13.734 -8.047 1 91.38 455 GLN A C 1
ATOM 3652 O O . GLN A 1 455 ? 18.172 -13.18 -8.062 1 91.38 455 GLN A O 1
ATOM 3657 N N . SER A 1 456 ? 19.469 -14.93 -8.438 1 87 456 SER A N 1
ATOM 3658 C CA . SER A 1 456 ? 18.391 -15.719 -9 1 87 456 SER A CA 1
ATOM 3659 C C . SER A 1 456 ? 17.266 -15.93 -7.984 1 87 456 SER A C 1
ATOM 3661 O O . SER A 1 456 ? 16.109 -16.094 -8.359 1 87 456 SER A O 1
ATOM 3663 N N . GLY A 1 457 ? 17.656 -15.914 -6.75 1 82.06 457 GLY A N 1
ATOM 3664 C CA . GLY A 1 457 ? 16.688 -16.141 -5.699 1 82.06 457 GLY A CA 1
ATOM 3665 C C . GLY A 1 457 ? 16.047 -14.867 -5.191 1 82.06 457 GLY A C 1
ATOM 3666 O O . GLY A 1 457 ? 15.156 -14.914 -4.332 1 82.06 457 GLY A O 1
ATOM 3667 N N . CYS A 1 458 ? 16.328 -13.75 -5.746 1 89.88 458 CYS A N 1
ATOM 3668 C CA . CYS A 1 458 ? 15.82 -12.469 -5.27 1 89.88 458 CYS A CA 1
ATOM 3669 C C . CYS A 1 458 ? 14.641 -12.008 -6.113 1 89.88 458 CYS A C 1
ATOM 3671 O O . CYS A 1 458 ? 14.508 -12.398 -7.273 1 89.88 458 CYS A O 1
ATOM 3673 N N . HIS A 1 459 ? 13.781 -11.258 -5.508 1 88.94 459 HIS A N 1
ATOM 3674 C CA . HIS A 1 459 ? 12.664 -10.719 -6.27 1 88.94 459 HIS A CA 1
ATOM 3675 C C . HIS A 1 459 ? 12.891 -9.25 -6.625 1 88.94 459 HIS A C 1
ATOM 3677 O O . HIS A 1 459 ? 12.156 -8.688 -7.441 1 88.94 459 HIS A O 1
ATOM 3683 N N . SER A 1 460 ? 13.898 -8.641 -6.035 1 93.81 460 SER A N 1
ATOM 3684 C CA . SER A 1 460 ? 14.188 -7.23 -6.285 1 93.81 460 SER A CA 1
ATOM 3685 C C . SER A 1 460 ? 15.68 -7 -6.492 1 93.81 460 SER A C 1
ATOM 3687 O O . SER A 1 460 ? 16.516 -7.773 -6.008 1 93.81 460 SER A O 1
ATOM 3689 N N . PHE A 1 461 ? 15.992 -6.012 -7.246 1 96.62 461 PHE A N 1
ATOM 3690 C CA . PHE A 1 461 ? 17.359 -5.629 -7.586 1 96.62 461 PHE A CA 1
ATOM 3691 C C . PHE A 1 461 ? 17.594 -4.145 -7.309 1 96.62 461 PHE A C 1
ATOM 3693 O O . PHE A 1 461 ? 16.922 -3.289 -7.895 1 96.62 461 PHE A O 1
ATOM 3700 N N . LEU A 1 462 ? 18.516 -3.846 -6.395 1 97.19 462 LEU A N 1
ATOM 3701 C CA . LEU A 1 462 ? 18.859 -2.475 -6.027 1 97.19 462 LEU A CA 1
ATOM 3702 C C . LEU A 1 462 ? 20.125 -2.029 -6.73 1 97.19 462 LEU A C 1
ATOM 3704 O O . LEU A 1 462 ? 21.203 -2.578 -6.477 1 97.19 462 LEU A O 1
ATOM 3708 N N . LEU A 1 463 ? 20 -1.079 -7.566 1 95.31 463 LEU A N 1
ATOM 3709 C CA . LEU A 1 463 ? 21.141 -0.446 -8.195 1 95.31 463 LEU A CA 1
ATOM 3710 C C . LEU A 1 463 ? 21.578 0.792 -7.418 1 95.31 463 LEU A C 1
ATOM 3712 O O . LEU A 1 463 ? 21.062 1.888 -7.645 1 95.31 463 LEU A O 1
ATOM 3716 N N . ALA A 1 464 ? 22.547 0.633 -6.566 1 93.69 464 ALA A N 1
ATOM 3717 C CA . ALA A 1 464 ? 23.047 1.756 -5.781 1 93.69 464 ALA A CA 1
ATOM 3718 C C . ALA A 1 464 ? 23.938 2.664 -6.629 1 93.69 464 ALA A C 1
ATOM 3720 O O . ALA A 1 464 ? 24.781 2.186 -7.379 1 93.69 464 ALA A O 1
ATOM 3721 N N . SER A 1 465 ? 23.625 3.961 -6.551 1 87.94 465 SER A N 1
ATOM 3722 C CA . SER A 1 465 ? 24.391 4.938 -7.316 1 87.94 465 SER A CA 1
ATOM 3723 C C . SER A 1 465 ? 24.812 6.117 -6.445 1 87.94 465 SER A C 1
ATOM 3725 O O . SER A 1 465 ? 24.156 6.41 -5.434 1 87.94 465 SER A O 1
ATOM 3727 N N . SER A 1 466 ? 25.938 6.672 -6.625 1 81.62 466 SER A N 1
ATOM 3728 C CA . SER A 1 466 ? 26.438 7.848 -5.914 1 81.62 466 SER A CA 1
ATOM 3729 C C . SER A 1 466 ? 27.125 8.82 -6.863 1 81.62 466 SER A C 1
ATOM 3731 O O . SER A 1 466 ? 27.438 8.461 -8 1 81.62 466 SER A O 1
ATOM 3733 N N . ALA A 1 467 ? 27.172 10.203 -6.359 1 63.28 467 ALA A N 1
ATOM 3734 C CA . ALA A 1 467 ? 27.906 11.188 -7.145 1 63.28 467 ALA A CA 1
ATOM 3735 C C . ALA A 1 467 ? 29.375 10.789 -7.27 1 63.28 467 ALA A C 1
ATOM 3737 O O . ALA A 1 467 ? 29.938 10.141 -6.379 1 63.28 467 ALA A O 1
ATOM 3738 N N . ALA A 1 468 ? 29.875 10.797 -8.461 1 51.38 468 ALA A N 1
ATOM 3739 C CA . ALA A 1 468 ? 31.266 10.453 -8.727 1 51.38 468 ALA A CA 1
ATOM 3740 C C . ALA A 1 468 ? 32.219 11.164 -7.75 1 51.38 468 ALA A C 1
ATOM 3742 O O . ALA A 1 468 ? 31.984 12.328 -7.406 1 51.38 468 ALA A O 1
ATOM 3743 N N . THR A 1 469 ? 32.719 10.609 -6.727 1 49.03 469 THR A N 1
ATOM 3744 C CA . THR A 1 469 ? 33.844 11.18 -5.984 1 49.03 469 THR A CA 1
ATOM 3745 C C . THR A 1 469 ? 34.812 11.859 -6.93 1 49.03 469 THR A C 1
ATOM 3747 O O . THR A 1 469 ? 35.062 11.383 -8.039 1 49.03 469 THR A O 1
ATOM 3750 N N . ALA A 1 470 ? 34.938 13.258 -6.867 1 39.97 470 ALA A N 1
ATOM 3751 C CA . ALA A 1 470 ? 35.938 14.039 -7.555 1 39.97 470 ALA A CA 1
ATOM 3752 C C . ALA A 1 470 ? 37.281 13.266 -7.621 1 39.97 470 ALA A C 1
ATOM 3754 O O . ALA A 1 470 ? 38.219 13.602 -6.922 1 39.97 470 ALA A O 1
ATOM 3755 N N . THR A 1 471 ? 37.531 12.172 -7.355 1 37.66 471 THR A N 1
ATOM 3756 C CA . THR A 1 471 ? 38.938 12.008 -7.641 1 37.66 471 THR A CA 1
ATOM 3757 C C . THR A 1 471 ? 39.281 12.539 -9.031 1 37.66 471 THR A C 1
ATOM 3759 O O . THR A 1 471 ? 38.406 12.617 -9.898 1 37.66 471 THR A O 1
ATOM 3762 N N . ASP A 1 472 ? 40.594 13.039 -9.32 1 34.69 472 ASP A N 1
ATOM 3763 C CA . ASP A 1 472 ? 41.25 13.773 -10.406 1 34.69 472 ASP A CA 1
ATOM 3764 C C . ASP A 1 472 ? 40.656 13.383 -11.758 1 34.69 472 ASP A C 1
ATOM 3766 O O . ASP A 1 472 ? 40.375 14.25 -12.602 1 34.69 472 ASP A O 1
ATOM 3770 N N . THR A 1 473 ? 41.25 12.195 -12.469 1 35.28 473 THR A N 1
ATOM 3771 C CA . THR A 1 473 ? 41.406 11.977 -13.898 1 35.28 473 THR A CA 1
ATOM 3772 C C . THR A 1 473 ? 40.031 11.844 -14.586 1 35.28 473 THR A C 1
ATOM 3774 O O . THR A 1 473 ? 39.031 11.555 -13.938 1 35.28 473 THR A O 1
ATOM 3777 N N . SER A 1 474 ? 39.969 12.07 -16.078 1 39.19 474 SER A N 1
ATOM 3778 C CA . SER A 1 474 ? 39.094 11.898 -17.234 1 39.19 474 SER A CA 1
ATOM 3779 C C . SER A 1 474 ? 38.125 10.734 -17.031 1 39.19 474 SER A C 1
ATOM 3781 O O . SER A 1 474 ? 37.219 10.523 -17.828 1 39.19 474 SER A O 1
ATOM 3783 N N . GLU A 1 475 ? 38.531 9.703 -16.359 1 41.62 475 GLU A N 1
ATOM 3784 C CA . GLU A 1 475 ? 37.969 8.344 -16.359 1 41.62 475 GLU A CA 1
ATOM 3785 C C . GLU A 1 475 ? 36.688 8.273 -15.555 1 41.62 475 GLU A C 1
ATOM 3787 O O . GLU A 1 475 ? 36.188 7.184 -15.25 1 41.62 475 GLU A O 1
ATOM 3792 N N . GLU A 1 476 ? 36.281 9.359 -14.969 1 44.62 476 GLU A N 1
ATOM 3793 C CA . GLU A 1 476 ? 35.281 9.289 -13.914 1 44.62 476 GLU A CA 1
ATOM 3794 C C . GLU A 1 476 ? 33.875 9.039 -14.492 1 44.62 476 GLU A C 1
ATOM 3796 O O . GLU A 1 476 ? 32.875 9.398 -13.875 1 44.62 476 GLU A O 1
ATOM 3801 N N . LYS A 1 477 ? 33.781 9.102 -15.797 1 45.5 477 LYS A N 1
ATOM 3802 C CA . LYS A 1 477 ? 32.375 8.883 -16.188 1 45.5 477 LYS A CA 1
ATOM 3803 C C . LYS A 1 477 ? 31.734 7.773 -15.359 1 45.5 477 LYS A C 1
ATOM 3805 O O . LYS A 1 477 ? 32.438 6.871 -14.883 1 45.5 477 LYS A O 1
ATOM 3810 N N . TRP A 1 478 ? 30.359 7.648 -15.344 1 51.47 478 TRP A N 1
ATOM 3811 C CA . TRP A 1 478 ? 29.375 7.004 -14.477 1 51.47 478 TRP A CA 1
ATOM 3812 C C . TRP A 1 478 ? 29.75 5.543 -14.234 1 51.47 478 TRP A C 1
ATOM 3814 O O . TRP A 1 478 ? 30.141 4.836 -15.156 1 51.47 478 TRP A O 1
ATOM 3824 N N . THR A 1 479 ? 30.203 5.223 -12.984 1 59.28 479 THR A N 1
ATOM 3825 C CA . THR A 1 479 ? 30.203 3.969 -12.234 1 59.28 479 THR A CA 1
ATOM 3826 C C . THR A 1 479 ? 29.109 3.037 -12.727 1 59.28 479 THR A C 1
ATOM 3828 O O . THR A 1 479 ? 29.047 1.873 -12.328 1 59.28 479 THR A O 1
ATOM 3831 N N . LEU A 1 480 ? 28.297 3.523 -13.609 1 64 480 LEU A N 1
ATOM 3832 C CA . LEU A 1 480 ? 27.234 2.6 -13.977 1 64 480 LEU A CA 1
ATOM 3833 C C . LEU A 1 480 ? 27.688 1.665 -15.094 1 64 480 LEU A C 1
ATOM 3835 O O . LEU A 1 480 ? 27.125 0.584 -15.273 1 64 480 LEU A O 1
ATOM 3839 N N . CYS A 1 481 ? 28.812 2.094 -15.805 1 75.75 481 CYS A N 1
ATOM 3840 C CA . CYS A 1 481 ? 29.125 1.249 -16.953 1 75.75 481 CYS A CA 1
ATOM 3841 C C . CYS A 1 481 ? 30.266 0.289 -16.625 1 75.75 481 CYS A C 1
ATOM 3843 O O . CYS A 1 481 ? 31.391 0.483 -17.078 1 75.75 481 CYS A O 1
ATOM 3845 N N . ARG A 1 482 ? 29.984 -0.549 -15.844 1 88.81 482 ARG A N 1
ATOM 3846 C CA . ARG A 1 482 ? 30.859 -1.683 -15.578 1 88.81 482 ARG A CA 1
ATOM 3847 C C . ARG A 1 482 ? 30.266 -2.979 -16.125 1 88.81 482 ARG A C 1
ATOM 3849 O O . ARG A 1 482 ? 29.047 -3.182 -16.047 1 88.81 482 ARG A O 1
ATOM 3856 N N . ALA A 1 483 ? 31.125 -3.793 -16.578 1 92.19 483 ALA A N 1
ATOM 3857 C CA . ALA A 1 483 ? 30.672 -4.984 -17.281 1 92.19 483 ALA A CA 1
ATOM 3858 C C . ALA A 1 483 ? 29.781 -5.844 -16.406 1 92.19 483 ALA A C 1
ATOM 3860 O O . ALA A 1 483 ? 28.672 -6.207 -16.797 1 92.19 483 ALA A O 1
ATOM 3861 N N . TRP A 1 484 ? 30.234 -6.098 -15.18 1 91.88 484 TRP A N 1
ATOM 3862 C CA . TRP A 1 484 ? 29.453 -6.957 -14.281 1 91.88 484 TRP A CA 1
ATOM 3863 C C . TRP A 1 484 ? 28.109 -6.32 -13.938 1 91.88 484 TRP A C 1
ATOM 3865 O O . TRP A 1 484 ? 27.109 -7.016 -13.82 1 91.88 484 TRP A O 1
ATOM 3875 N N . ARG A 1 485 ? 28.078 -5.051 -13.758 1 92.19 485 ARG A N 1
ATOM 3876 C CA . ARG A 1 485 ? 26.828 -4.344 -13.461 1 92.19 485 ARG A CA 1
ATOM 3877 C C . ARG A 1 485 ? 25.828 -4.488 -14.609 1 92.19 485 ARG A C 1
ATOM 3879 O O . ARG A 1 485 ? 24.656 -4.762 -14.375 1 92.19 485 ARG A O 1
ATOM 3886 N N . LEU A 1 486 ? 26.344 -4.273 -15.766 1 94.06 486 LEU A N 1
ATOM 3887 C CA . LEU A 1 486 ? 25.484 -4.387 -16.938 1 94.06 486 LEU A CA 1
ATOM 3888 C C . LEU A 1 486 ? 24.953 -5.809 -17.094 1 94.06 486 LEU A C 1
ATOM 3890 O O . LEU A 1 486 ? 23.781 -6.004 -17.422 1 94.06 486 LEU A O 1
ATOM 3894 N N . TYR A 1 487 ? 25.844 -6.742 -16.828 1 94.19 487 TYR A N 1
ATOM 3895 C CA . TYR A 1 487 ? 25.453 -8.148 -16.875 1 94.19 487 TYR A CA 1
ATOM 3896 C C . TYR A 1 487 ? 24.359 -8.43 -15.844 1 94.19 487 TYR A C 1
ATOM 3898 O O . TYR A 1 487 ? 23.344 -9.047 -16.172 1 94.19 487 TYR A O 1
ATOM 3906 N N . ASN A 1 488 ? 24.531 -7.945 -14.641 1 93.88 488 ASN A N 1
ATOM 3907 C CA . ASN A 1 488 ? 23.578 -8.172 -13.57 1 93.88 488 ASN A CA 1
ATOM 3908 C C . ASN A 1 488 ? 22.234 -7.508 -13.859 1 93.88 488 ASN A C 1
ATOM 3910 O O . ASN A 1 488 ? 21.188 -8.039 -13.5 1 93.88 488 ASN A O 1
ATOM 3914 N N . ILE A 1 489 ? 22.234 -6.379 -14.461 1 93.94 489 ILE A N 1
ATOM 3915 C CA . ILE A 1 489 ? 21.016 -5.68 -14.82 1 93.94 489 ILE A CA 1
ATOM 3916 C C . ILE A 1 489 ? 20.203 -6.52 -15.812 1 93.94 489 ILE A C 1
ATOM 3918 O O . ILE A 1 489 ? 19.016 -6.746 -15.617 1 93.94 489 ILE A O 1
ATOM 3922 N N . GLU A 1 490 ? 20.875 -7.02 -16.781 1 92.56 490 GLU A N 1
ATOM 3923 C CA . GLU A 1 490 ? 20.188 -7.816 -17.797 1 92.56 490 GLU A CA 1
ATOM 3924 C C . GLU A 1 490 ? 19.641 -9.109 -17.203 1 92.56 490 GLU A C 1
ATOM 3926 O O . GLU A 1 490 ? 18.547 -9.555 -17.562 1 92.56 490 GLU A O 1
ATOM 3931 N N . CYS A 1 491 ? 20.438 -9.688 -16.328 1 92 491 CYS A N 1
ATOM 3932 C CA . CYS A 1 491 ? 19.969 -10.891 -15.656 1 92 491 CYS A CA 1
ATOM 3933 C C . CYS A 1 491 ? 18.734 -10.602 -14.82 1 92 491 CYS A C 1
ATOM 3935 O O . CYS A 1 491 ? 17.766 -11.375 -14.844 1 92 491 CYS A O 1
ATOM 3937 N N . ALA A 1 492 ? 18.734 -9.508 -14.086 1 93.31 492 ALA A N 1
ATOM 3938 C CA . ALA A 1 492 ? 17.609 -9.133 -13.227 1 93.31 492 ALA A CA 1
ATOM 3939 C C . ALA A 1 492 ? 16.344 -8.922 -14.047 1 93.31 492 ALA A C 1
ATOM 3941 O O . ALA A 1 492 ? 15.266 -9.383 -13.656 1 93.31 492 ALA A O 1
ATOM 3942 N N . VAL A 1 493 ? 16.484 -8.297 -15.148 1 90.88 493 VAL A N 1
ATOM 3943 C CA . VAL A 1 493 ? 15.344 -8.023 -16.016 1 90.88 493 VAL A CA 1
ATOM 3944 C C . VAL A 1 493 ? 14.789 -9.344 -16.562 1 90.88 493 VAL A C 1
ATOM 3946 O O . VAL A 1 493 ? 13.57 -9.547 -16.578 1 90.88 493 VAL A O 1
ATOM 3949 N N . SER A 1 494 ? 15.688 -10.172 -16.969 1 83.75 494 SER A N 1
ATOM 3950 C CA . SER A 1 494 ? 15.273 -11.461 -17.531 1 83.75 494 SER A CA 1
ATOM 3951 C C . SER A 1 494 ? 14.547 -12.305 -16.5 1 83.75 494 SER A C 1
ATOM 3953 O O . SER A 1 494 ? 13.688 -13.117 -16.844 1 83.75 494 SER A O 1
ATOM 3955 N N . LEU A 1 495 ? 14.914 -12.078 -15.281 1 84 495 LEU A N 1
ATOM 3956 C CA . LEU A 1 495 ? 14.297 -12.828 -14.188 1 84 495 LEU A CA 1
ATOM 3957 C C . LEU A 1 495 ? 13 -12.164 -13.734 1 84 495 LEU A C 1
ATOM 3959 O O . LEU A 1 495 ? 12.297 -12.695 -12.875 1 84 495 LEU A O 1
ATOM 3963 N N . GLY A 1 496 ? 12.672 -10.984 -14.273 1 84.56 496 GLY A N 1
ATOM 3964 C CA . GLY A 1 496 ? 11.461 -10.273 -13.898 1 84.56 496 GLY A CA 1
ATOM 3965 C C . GLY A 1 496 ? 11.547 -9.625 -12.523 1 84.56 496 GLY A C 1
ATOM 3966 O O . GLY A 1 496 ? 10.531 -9.453 -11.852 1 84.56 496 GLY A O 1
ATOM 3967 N N . GLN A 1 497 ? 12.688 -9.297 -12.039 1 90.75 497 GLN A N 1
ATOM 3968 C CA . GLN A 1 497 ? 12.875 -8.68 -10.727 1 90.75 497 GLN A CA 1
ATOM 3969 C C . GLN A 1 497 ? 12.461 -7.211 -10.75 1 90.75 497 GLN A C 1
ATOM 3971 O O . GLN A 1 497 ? 12.523 -6.559 -11.797 1 90.75 497 GLN A O 1
ATOM 3976 N N . ALA A 1 498 ? 11.984 -6.746 -9.617 1 93.88 498 ALA A N 1
ATOM 3977 C CA . ALA A 1 498 ? 11.719 -5.316 -9.484 1 93.88 498 ALA A CA 1
ATOM 3978 C C . ALA A 1 498 ? 13.023 -4.52 -9.461 1 93.88 498 ALA A C 1
ATOM 3980 O O . ALA A 1 498 ? 13.898 -4.781 -8.641 1 93.88 498 ALA A O 1
ATOM 3981 N N . MET A 1 499 ? 13.125 -3.561 -10.336 1 96.06 499 MET A N 1
ATOM 3982 C CA . MET A 1 499 ? 14.352 -2.789 -10.484 1 96.06 499 MET A CA 1
ATOM 3983 C C . MET A 1 499 ? 14.227 -1.434 -9.797 1 96.06 499 MET A C 1
ATOM 3985 O O . MET A 1 499 ? 13.289 -0.679 -10.07 1 96.06 499 MET A O 1
ATOM 3989 N N . TYR A 1 500 ? 15.219 -1.089 -8.953 1 97 500 TYR A N 1
ATOM 3990 C CA . TYR A 1 500 ? 15.266 0.2 -8.273 1 97 500 TYR A CA 1
ATOM 3991 C C . TYR A 1 500 ? 16.609 0.881 -8.477 1 97 500 TYR A C 1
ATOM 3993 O O . TYR A 1 500 ? 17.656 0.255 -8.312 1 97 500 TYR A O 1
ATOM 4001 N N . ILE A 1 501 ? 16.594 2.109 -8.906 1 95.44 501 ILE A N 1
ATOM 4002 C CA . ILE A 1 501 ? 17.797 2.943 -8.945 1 95.44 501 ILE A CA 1
ATOM 4003 C C . ILE A 1 501 ? 17.812 3.877 -7.738 1 95.44 501 ILE A C 1
ATOM 4005 O O . ILE A 1 501 ? 16.844 4.617 -7.504 1 95.44 501 ILE A O 1
ATOM 4009 N N . THR A 1 502 ? 18.891 3.787 -7.008 1 94.56 502 THR A N 1
ATOM 4010 C CA . THR A 1 502 ? 18.938 4.551 -5.766 1 94.56 502 THR A CA 1
ATOM 4011 C C . THR A 1 502 ? 20.172 5.449 -5.734 1 94.56 502 THR A C 1
ATOM 4013 O O . THR A 1 502 ? 21.156 5.168 -6.402 1 94.56 502 THR A O 1
ATOM 4016 N N . CYS A 1 503 ? 20.062 6.547 -5.102 1 92.19 503 CYS A N 1
ATOM 4017 C CA . CYS A 1 503 ? 21.141 7.457 -4.734 1 92.19 503 CYS A CA 1
ATOM 4018 C C . CYS A 1 503 ? 21.047 7.852 -3.268 1 92.19 503 CYS A C 1
ATOM 4020 O O . CYS A 1 503 ? 20.125 7.434 -2.564 1 92.19 503 CYS A O 1
ATOM 4022 N N . PRO A 1 504 ? 21.969 8.562 -2.742 1 89.69 504 PRO A N 1
ATOM 4023 C CA . PRO A 1 504 ? 22 8.82 -1.301 1 89.69 504 PRO A CA 1
ATOM 4024 C C . PRO A 1 504 ? 20.844 9.68 -0.824 1 89.69 504 PRO A C 1
ATOM 4026 O O . PRO A 1 504 ? 20.594 9.797 0.382 1 89.69 504 PRO A O 1
ATOM 4029 N N . SER A 1 505 ? 20.125 10.25 -1.789 1 89 505 SER A N 1
ATOM 4030 C CA . SER A 1 505 ? 19.062 11.156 -1.372 1 89 505 SER A CA 1
ATOM 4031 C C . SER A 1 505 ? 17.688 10.609 -1.745 1 89 505 SER A C 1
ATOM 4033 O O . SER A 1 505 ? 16.656 11.219 -1.435 1 89 505 SER A O 1
ATOM 4035 N N . GLY A 1 506 ? 17.703 9.5 -2.436 1 91.5 506 GLY A N 1
ATOM 4036 C CA . GLY A 1 506 ? 16.406 8.992 -2.82 1 91.5 506 GLY A CA 1
ATOM 4037 C C . GLY A 1 506 ? 16.469 7.723 -3.646 1 91.5 506 GLY A C 1
ATOM 4038 O O . GLY A 1 506 ? 17.547 7.168 -3.852 1 91.5 506 GLY A O 1
ATOM 4039 N N . VAL A 1 507 ? 15.312 7.203 -4.039 1 95.38 507 VAL A N 1
ATOM 4040 C CA . VAL A 1 507 ? 15.195 5.969 -4.805 1 95.38 507 VAL A CA 1
ATOM 4041 C C . VAL A 1 507 ? 14.07 6.098 -5.828 1 95.38 507 VAL A C 1
ATOM 4043 O O . VAL A 1 507 ? 13.07 6.785 -5.586 1 95.38 507 VAL A O 1
ATOM 4046 N N . MET A 1 508 ? 14.258 5.516 -6.965 1 95.75 508 MET A N 1
ATOM 4047 C CA . MET A 1 508 ? 13.219 5.504 -7.996 1 95.75 508 MET A CA 1
ATOM 4048 C C . MET A 1 508 ? 12.922 4.078 -8.453 1 95.75 508 MET A C 1
ATOM 4050 O O . MET A 1 508 ? 13.844 3.27 -8.617 1 95.75 508 MET A O 1
ATOM 4054 N N . ALA A 1 509 ? 11.672 3.768 -8.57 1 96.06 509 ALA A N 1
ATOM 4055 C CA . ALA A 1 509 ? 11.211 2.492 -9.109 1 96.06 509 ALA A CA 1
ATOM 4056 C C . ALA A 1 509 ? 11.219 2.506 -10.641 1 96.06 509 ALA A C 1
ATOM 4058 O O . ALA A 1 509 ? 10.734 3.455 -11.258 1 96.06 509 ALA A O 1
ATOM 4059 N N . CYS A 1 510 ? 11.711 1.442 -11.211 1 95.06 510 CYS A N 1
ATOM 4060 C CA . CYS A 1 510 ? 11.859 1.423 -12.664 1 95.06 510 CYS A CA 1
ATOM 4061 C C . CYS A 1 510 ? 10.875 0.45 -13.297 1 95.06 510 CYS A C 1
ATOM 4063 O O . CYS A 1 510 ? 10.438 0.653 -14.438 1 95.06 510 CYS A O 1
ATOM 4065 N N . THR A 1 511 ? 10.555 -0.614 -12.586 1 93.75 511 THR A N 1
ATOM 4066 C CA . THR A 1 511 ? 9.719 -1.631 -13.211 1 93.75 511 THR A CA 1
ATOM 4067 C C . THR A 1 511 ? 8.5 -1.934 -12.344 1 93.75 511 THR A C 1
ATOM 4069 O O . THR A 1 511 ? 7.469 -2.389 -12.852 1 93.75 511 THR A O 1
ATOM 4072 N N . LYS A 1 512 ? 8.602 -1.753 -11.078 1 92.38 512 LYS A N 1
ATOM 4073 C CA . LYS A 1 512 ? 7.504 -1.977 -10.141 1 92.38 512 LYS A CA 1
ATOM 4074 C C . LYS A 1 512 ? 7.379 -0.821 -9.156 1 92.38 512 LYS A C 1
ATOM 4076 O O . LYS A 1 512 ? 8.367 -0.412 -8.539 1 92.38 512 LYS A O 1
ATOM 4081 N N . LEU A 1 513 ? 6.184 -0.376 -9 1 93.06 513 LEU A N 1
ATOM 4082 C CA . LEU A 1 513 ? 5.938 0.755 -8.109 1 93.06 513 LEU A CA 1
ATOM 4083 C C . LEU A 1 513 ? 6.133 0.354 -6.656 1 93.06 513 LEU A C 1
ATOM 4085 O O . LEU A 1 513 ? 6.078 -0.831 -6.32 1 93.06 513 LEU A O 1
ATOM 4089 N N . PHE A 1 514 ? 6.375 1.33 -5.816 1 92.88 514 PHE A N 1
ATOM 4090 C CA . PHE A 1 514 ? 6.41 1.11 -4.375 1 92.88 514 PHE A CA 1
ATOM 4091 C C . PHE A 1 514 ? 5.02 0.769 -3.848 1 92.88 514 PHE A C 1
ATOM 4093 O O . PHE A 1 514 ? 4.02 0.989 -4.531 1 92.88 514 PHE A O 1
ATOM 4100 N N . PRO A 1 515 ? 4.961 0.239 -2.594 1 85.69 515 PRO A N 1
ATOM 4101 C CA . PRO A 1 515 ? 3.66 -0.133 -2.033 1 85.69 515 PRO A CA 1
ATOM 4102 C C . PRO A 1 515 ? 2.697 1.048 -1.943 1 85.69 515 PRO A C 1
ATOM 4104 O O . PRO A 1 515 ? 1.479 0.863 -2.008 1 85.69 515 PRO A O 1
ATOM 4107 N N . ASN A 1 516 ? 3.164 2.203 -1.896 1 83.25 516 ASN A N 1
ATOM 4108 C CA . ASN A 1 516 ? 2.289 3.365 -1.779 1 83.25 516 ASN A CA 1
ATOM 4109 C C . ASN A 1 516 ? 1.778 3.82 -3.145 1 83.25 516 ASN A C 1
ATOM 4111 O O . ASN A 1 516 ? 1.074 4.828 -3.244 1 83.25 516 ASN A O 1
ATOM 4115 N N . GLY A 1 517 ? 2.201 3.133 -4.168 1 86.69 517 GLY A N 1
ATOM 4116 C CA . GLY A 1 517 ? 1.692 3.416 -5.504 1 86.69 517 GLY A CA 1
ATOM 4117 C C . GLY A 1 517 ? 2.52 4.441 -6.254 1 86.69 517 GLY A C 1
ATOM 4118 O O . GLY A 1 517 ? 2.209 4.781 -7.395 1 86.69 517 GLY A O 1
ATOM 4119 N N . HIS A 1 518 ? 3.615 4.895 -5.676 1 90.56 518 HIS A N 1
ATOM 4120 C CA . HIS A 1 518 ? 4.453 5.895 -6.332 1 90.56 518 HIS A CA 1
ATOM 4121 C C . HIS A 1 518 ? 5.758 5.281 -6.828 1 90.56 518 HIS A C 1
ATOM 4123 O O . HIS A 1 518 ? 6.066 4.133 -6.508 1 90.56 518 HIS A O 1
ATOM 4129 N N . SER A 1 519 ? 6.441 6.078 -7.664 1 93.62 519 SER A N 1
ATOM 4130 C CA . SER A 1 519 ? 7.664 5.551 -8.258 1 93.62 519 SER A CA 1
ATOM 4131 C C . SER A 1 519 ? 8.898 6.273 -7.723 1 93.62 519 SER A C 1
ATOM 4133 O O . SER A 1 519 ? 10.031 5.875 -8.008 1 93.62 519 SER A O 1
ATOM 4135 N N . LYS A 1 520 ? 8.68 7.355 -6.98 1 93.69 520 LYS A N 1
ATOM 4136 C CA . LYS A 1 520 ? 9.789 8.125 -6.422 1 93.69 520 LYS A CA 1
ATOM 4137 C C . LYS A 1 520 ? 9.641 8.281 -4.914 1 93.69 520 LYS A C 1
ATOM 4139 O O . LYS A 1 520 ? 8.539 8.492 -4.406 1 93.69 520 LYS A O 1
ATOM 4144 N N . PHE A 1 521 ? 10.703 8.141 -4.242 1 91.62 521 PHE A N 1
ATOM 4145 C CA . PHE A 1 521 ? 10.781 8.352 -2.799 1 91.62 521 PHE A CA 1
ATOM 4146 C C . PHE A 1 521 ? 12.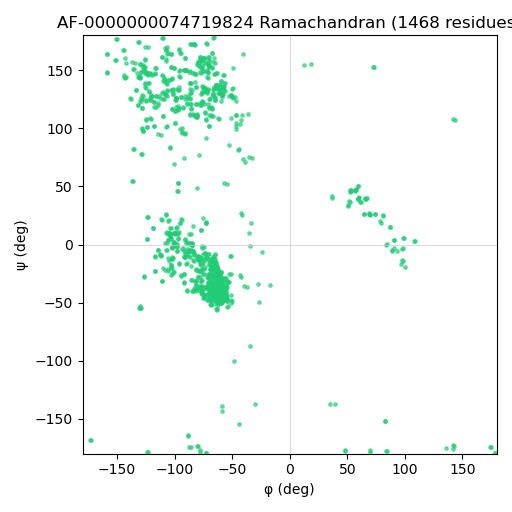047 9.102 -2.43 1 91.62 521 PHE A C 1
ATOM 4148 O O . PHE A 1 521 ? 13.133 8.773 -2.912 1 91.62 521 PHE A O 1
ATOM 4155 N N . GLY A 1 522 ? 11.867 10.195 -1.728 1 89.19 522 GLY A N 1
ATOM 4156 C CA . GLY A 1 522 ? 12.992 11.078 -1.479 1 89.19 522 GLY A CA 1
ATOM 4157 C C . GLY A 1 522 ? 13.266 12.031 -2.625 1 89.19 522 GLY A C 1
ATOM 4158 O O . GLY A 1 522 ? 12.336 12.5 -3.289 1 89.19 522 GLY A O 1
ATOM 4159 N N . THR A 1 523 ? 14.555 12.414 -2.725 1 88.31 523 THR A N 1
ATOM 4160 C CA . THR A 1 523 ? 14.977 13.305 -3.799 1 88.31 523 THR A CA 1
ATOM 4161 C C . THR A 1 523 ? 15.992 12.617 -4.707 1 88.31 523 THR A C 1
ATOM 4163 O O . THR A 1 523 ? 17.188 12.633 -4.426 1 88.31 523 THR A O 1
ATOM 4166 N N . VAL A 1 524 ? 15.508 12.188 -5.824 1 89.5 524 VAL A N 1
ATOM 4167 C CA . VAL A 1 524 ? 16.406 11.523 -6.766 1 89.5 524 VAL A CA 1
ATOM 4168 C C . VAL A 1 524 ? 17.266 12.555 -7.473 1 89.5 524 VAL A C 1
ATOM 4170 O O . VAL A 1 524 ? 16.766 13.477 -8.109 1 89.5 524 VAL A O 1
ATOM 4173 N N . ASP A 1 525 ? 18.484 12.438 -7.387 1 87.44 525 ASP A N 1
ATOM 4174 C CA . ASP A 1 525 ? 19.438 13.383 -7.965 1 87.44 525 ASP A CA 1
ATOM 4175 C C . ASP A 1 525 ? 19.391 13.344 -9.492 1 87.44 525 ASP A C 1
ATOM 4177 O O . ASP A 1 525 ? 19.781 12.352 -10.109 1 87.44 525 ASP A O 1
ATOM 4181 N N . PRO A 1 526 ? 19.031 14.391 -10.109 1 86.44 526 PRO A N 1
ATOM 4182 C CA . PRO A 1 526 ? 18.891 14.383 -11.57 1 86.44 526 PRO A CA 1
ATOM 4183 C C . PRO A 1 526 ? 20.234 14.195 -12.281 1 86.44 526 PRO A C 1
ATOM 4185 O O . PRO A 1 526 ? 20.266 13.664 -13.398 1 86.44 526 PRO A O 1
ATOM 4188 N N . SER A 1 527 ? 21.312 14.578 -11.68 1 84.69 527 SER A N 1
ATOM 4189 C CA . SER A 1 527 ? 22.609 14.438 -12.32 1 84.69 527 SER A CA 1
ATOM 4190 C C . SER A 1 527 ? 22.984 12.969 -12.5 1 84.69 527 SER A C 1
ATOM 4192 O O . SER A 1 527 ? 23.562 12.594 -13.531 1 84.69 527 SER A O 1
ATOM 4194 N N . ILE A 1 528 ? 22.672 12.219 -11.531 1 85.19 528 ILE A N 1
ATOM 4195 C CA . ILE A 1 528 ? 22.938 10.789 -11.602 1 85.19 528 ILE A CA 1
ATOM 4196 C C . ILE A 1 528 ? 22.062 10.148 -12.672 1 85.19 528 ILE A C 1
ATOM 4198 O O . ILE A 1 528 ? 22.547 9.359 -13.484 1 85.19 528 ILE A O 1
ATOM 4202 N N . ILE A 1 529 ? 20.844 10.539 -12.789 1 87.31 529 ILE A N 1
ATOM 4203 C CA . ILE A 1 529 ? 19.891 9.977 -13.742 1 87.31 529 ILE A CA 1
ATOM 4204 C C . ILE A 1 529 ? 20.25 10.414 -15.164 1 87.31 529 ILE A C 1
ATOM 4206 O O . ILE A 1 529 ? 20.125 9.641 -16.109 1 87.31 529 ILE A O 1
ATOM 4210 N N . LYS A 1 530 ? 20.719 11.617 -15.258 1 87.31 530 LYS A N 1
ATOM 4211 C CA . LYS A 1 530 ? 21.172 12.109 -16.562 1 87.31 530 LYS A CA 1
ATOM 4212 C C . LYS A 1 530 ? 22.359 11.297 -17.078 1 87.31 530 LYS A C 1
ATOM 4214 O O . LYS A 1 530 ? 22.453 11.023 -18.281 1 87.31 530 LYS A O 1
ATOM 4219 N N . THR A 1 531 ? 23.203 10.938 -16.188 1 86.25 531 THR A N 1
ATOM 4220 C CA . THR A 1 531 ? 24.359 10.125 -16.578 1 86.25 531 THR A CA 1
ATOM 4221 C C . THR A 1 531 ? 23.906 8.773 -17.125 1 86.25 531 THR A C 1
ATOM 4223 O O . THR A 1 531 ? 24.469 8.273 -18.094 1 86.25 531 THR A O 1
ATOM 4226 N N . ILE A 1 532 ? 22.969 8.203 -16.531 1 88.31 532 ILE A N 1
ATOM 4227 C CA . ILE A 1 532 ? 22.438 6.934 -17.016 1 88.31 532 ILE A CA 1
ATOM 4228 C C . ILE A 1 532 ? 21.766 7.133 -18.375 1 88.31 532 ILE A C 1
ATOM 4230 O O . ILE A 1 532 ? 21.953 6.32 -19.281 1 88.31 532 ILE A O 1
ATOM 4234 N N . PHE A 1 533 ? 21.094 8.211 -18.516 1 89.12 533 PHE A N 1
ATOM 4235 C CA . PHE A 1 533 ? 20.375 8.523 -19.75 1 89.12 533 PHE A CA 1
ATOM 4236 C C . PHE A 1 533 ? 21.359 8.688 -20.906 1 89.12 533 PHE A C 1
ATOM 4238 O O . PHE A 1 533 ? 21.062 8.305 -22.031 1 89.12 533 PHE A O 1
ATOM 4245 N N . GLU A 1 534 ? 22.531 9.211 -20.641 1 87.94 534 GLU A N 1
ATOM 4246 C CA . GLU A 1 534 ? 23.5 9.562 -21.672 1 87.94 534 GLU A CA 1
ATOM 4247 C C . GLU A 1 534 ? 24.422 8.391 -22 1 87.94 534 GLU A C 1
ATOM 4249 O O . GLU A 1 534 ? 25.312 8.5 -22.844 1 87.94 534 GLU A O 1
ATOM 4254 N N . THR A 1 535 ? 24.188 7.305 -21.375 1 89.19 535 THR A N 1
ATOM 4255 C CA . THR A 1 535 ? 24.969 6.109 -21.688 1 89.19 535 THR A CA 1
ATOM 4256 C C . THR A 1 535 ? 24.766 5.695 -23.141 1 89.19 535 THR A C 1
ATOM 4258 O O . THR A 1 535 ? 23.625 5.562 -23.594 1 89.19 535 THR A O 1
ATOM 4261 N N . THR A 1 536 ? 25.859 5.453 -23.859 1 90.19 536 THR A N 1
ATOM 4262 C CA . THR A 1 536 ? 25.797 5.082 -25.281 1 90.19 536 THR A CA 1
ATOM 4263 C C . THR A 1 536 ? 26.156 3.607 -25.453 1 90.19 536 THR A C 1
ATOM 4265 O O . THR A 1 536 ? 26.594 2.945 -24.516 1 90.19 536 THR A O 1
ATOM 4268 N N . GLU A 1 537 ? 25.891 3.141 -26.688 1 91.19 537 GLU A N 1
ATOM 4269 C CA . GLU A 1 537 ? 26.312 1.78 -27.016 1 91.19 537 GLU A CA 1
ATOM 4270 C C . GLU A 1 537 ? 27.812 1.61 -26.859 1 91.19 537 GLU A C 1
ATOM 4272 O O . GLU A 1 537 ? 28.297 0.559 -26.422 1 91.19 537 GLU A O 1
ATOM 4277 N N . ALA A 1 538 ? 28.531 2.656 -27.25 1 91.25 538 ALA A N 1
ATOM 4278 C CA . ALA A 1 538 ? 29.984 2.625 -27.125 1 91.25 538 ALA A CA 1
ATOM 4279 C C . ALA A 1 538 ? 30.422 2.477 -25.656 1 91.25 538 ALA A C 1
ATOM 4281 O O . ALA A 1 538 ? 31.375 1.76 -25.359 1 91.25 538 ALA A O 1
ATOM 4282 N N . ASP A 1 539 ? 29.734 3.162 -24.781 1 90.56 539 ASP A N 1
ATOM 4283 C CA . ASP A 1 539 ? 30.016 3.047 -23.359 1 90.56 539 ASP A CA 1
ATOM 4284 C C . ASP A 1 539 ? 29.828 1.612 -22.875 1 90.56 539 ASP A C 1
ATOM 4286 O O . ASP A 1 539 ? 30.625 1.104 -22.078 1 90.56 539 ASP A O 1
ATOM 4290 N N . ILE A 1 540 ? 28.766 0.958 -23.344 1 92.5 540 ILE A N 1
ATOM 4291 C CA . ILE A 1 540 ? 28.438 -0.408 -22.953 1 92.5 540 ILE A CA 1
ATOM 4292 C C . ILE A 1 540 ? 29.5 -1.368 -23.484 1 92.5 540 ILE A C 1
ATOM 4294 O O . ILE A 1 540 ? 29.984 -2.227 -22.734 1 92.5 540 ILE A O 1
ATOM 4298 N N . LEU A 1 541 ? 29.922 -1.158 -24.688 1 92.56 541 LEU A N 1
ATOM 4299 C CA . LEU A 1 541 ? 30.875 -2.055 -25.328 1 92.56 541 LEU A CA 1
ATOM 4300 C C . LEU A 1 541 ? 32.281 -1.868 -24.75 1 92.56 541 LEU A C 1
ATOM 4302 O O . LEU A 1 541 ? 33.094 -2.77 -24.828 1 92.56 541 LEU A O 1
ATOM 4306 N N . GLN A 1 542 ? 32.531 -0.729 -24.109 1 91.25 542 GLN A N 1
ATOM 4307 C CA . GLN A 1 542 ? 33.844 -0.445 -23.547 1 91.25 542 GLN A CA 1
ATOM 4308 C C . GLN A 1 542 ? 33.844 -0.562 -22.031 1 91.25 542 GLN A C 1
ATOM 4310 O O . GLN A 1 542 ? 34.781 -0.146 -21.359 1 91.25 542 GLN A O 1
ATOM 4315 N N . ALA A 1 543 ? 32.812 -1.071 -21.516 1 91.56 543 ALA A N 1
ATOM 4316 C CA . ALA A 1 543 ? 32.688 -1.169 -20.062 1 91.56 543 ALA A CA 1
ATOM 4317 C C . ALA A 1 543 ? 33.812 -1.979 -19.469 1 91.56 543 ALA A C 1
ATOM 4319 O O . ALA A 1 543 ? 34.094 -3.104 -19.906 1 91.56 543 ALA A O 1
ATOM 4320 N N . PRO A 1 544 ? 34.469 -1.476 -18.484 1 88.88 544 PRO A N 1
ATOM 4321 C CA . PRO A 1 544 ? 35.625 -2.162 -17.922 1 88.88 544 PRO A CA 1
ATOM 4322 C C . PRO A 1 544 ? 35.25 -3.307 -16.984 1 88.88 544 PRO A C 1
ATOM 4324 O O . PRO A 1 544 ? 34.125 -3.354 -16.5 1 88.88 544 PRO A O 1
ATOM 4327 N N . CYS A 1 545 ? 36.156 -4.203 -16.844 1 89.25 545 CYS A N 1
ATOM 4328 C CA . CYS A 1 545 ? 36.094 -5.336 -15.938 1 89.25 545 CYS A CA 1
ATOM 4329 C C . CYS A 1 545 ? 37.438 -5.652 -15.352 1 89.25 545 CYS A C 1
ATOM 4331 O O . CYS A 1 545 ? 38.469 -5.445 -16.016 1 89.25 545 CYS A O 1
ATOM 4333 N N . ALA A 1 546 ? 37.469 -6.066 -14.125 1 84 546 ALA A N 1
ATOM 4334 C CA . ALA A 1 546 ? 38.719 -6.391 -13.5 1 84 546 ALA A CA 1
ATOM 4335 C C . ALA A 1 546 ? 39.438 -7.504 -14.25 1 84 546 ALA A C 1
ATOM 4337 O O . ALA A 1 546 ? 40.656 -7.449 -14.445 1 84 546 ALA A O 1
ATOM 4338 N N . LEU A 1 547 ? 38.75 -8.523 -14.664 1 88.81 547 LEU A N 1
ATOM 4339 C CA . LEU A 1 547 ? 39.312 -9.633 -15.414 1 88.81 547 LEU A CA 1
ATOM 4340 C C . LEU A 1 547 ? 38.875 -9.578 -16.875 1 88.81 547 LEU A C 1
ATOM 4342 O O . LEU A 1 547 ? 37.688 -9.562 -17.172 1 88.81 547 LEU A O 1
ATOM 4346 N N . GLU A 1 548 ? 39.844 -9.656 -17.672 1 91.94 548 GLU A N 1
ATOM 4347 C CA . GLU A 1 548 ? 39.594 -9.516 -19.094 1 91.94 548 GLU A CA 1
ATOM 4348 C C . GLU A 1 548 ? 38.75 -10.695 -19.625 1 91.94 548 GLU A C 1
ATOM 4350 O O . GLU A 1 548 ? 37.938 -10.531 -20.531 1 91.94 548 GLU A O 1
ATOM 4355 N N . GLU A 1 549 ? 39 -11.82 -19.125 1 90.69 549 GLU A N 1
ATOM 4356 C CA . GLU A 1 549 ? 38.25 -12.992 -19.562 1 90.69 549 GLU A CA 1
ATOM 4357 C C . GLU A 1 549 ? 36.75 -12.852 -19.25 1 90.69 549 GLU A C 1
ATOM 4359 O O . GLU A 1 549 ? 35.906 -13.227 -20.062 1 90.69 549 GLU A O 1
ATOM 4364 N N . ASP A 1 550 ? 36.531 -12.336 -18.125 1 91.31 550 ASP A N 1
ATOM 4365 C CA . ASP A 1 550 ? 35.156 -12.094 -17.75 1 91.31 550 ASP A CA 1
ATOM 4366 C C . ASP A 1 550 ? 34.5 -11.039 -18.656 1 91.31 550 ASP A C 1
ATOM 4368 O O . ASP A 1 550 ? 33.344 -11.18 -19.062 1 91.31 550 ASP A O 1
ATOM 4372 N N . ARG A 1 551 ? 35.281 -10.07 -18.922 1 93.56 551 ARG A N 1
ATOM 4373 C CA . ARG A 1 551 ? 34.781 -8.992 -19.781 1 93.56 551 ARG A CA 1
ATOM 4374 C C . ARG A 1 551 ? 34.344 -9.523 -21.141 1 93.56 551 ARG A C 1
ATOM 4376 O O . ARG A 1 551 ? 33.25 -9.18 -21.609 1 93.56 551 ARG A O 1
ATOM 4383 N N . LYS A 1 552 ? 35.156 -10.328 -21.703 1 94.19 552 LYS A N 1
ATOM 4384 C CA . LYS A 1 552 ? 34.875 -10.891 -23.016 1 94.19 552 LYS A CA 1
ATOM 4385 C C . LYS A 1 552 ? 33.594 -11.719 -22.984 1 94.19 552 LYS A C 1
ATOM 4387 O O . LYS A 1 552 ? 32.781 -11.609 -23.891 1 94.19 552 LYS A O 1
ATOM 4392 N N . LYS A 1 553 ? 33.438 -12.477 -22.016 1 94.19 553 LYS A N 1
ATOM 4393 C CA . LYS A 1 553 ? 32.25 -13.32 -21.906 1 94.19 553 LYS A CA 1
ATOM 4394 C C . LYS A 1 553 ? 31 -12.484 -21.703 1 94.19 553 LYS A C 1
ATOM 4396 O O . LYS A 1 553 ? 29.953 -12.773 -22.297 1 94.19 553 LYS A O 1
ATOM 4401 N N . ILE A 1 554 ? 31.109 -11.5 -20.875 1 94.44 554 ILE A N 1
ATOM 4402 C CA . ILE A 1 554 ? 29.969 -10.633 -20.594 1 94.44 554 ILE A CA 1
ATOM 4403 C C . ILE A 1 554 ? 29.562 -9.883 -21.859 1 94.44 554 ILE A C 1
ATOM 4405 O O . ILE A 1 554 ? 28.375 -9.82 -22.188 1 94.44 554 ILE A O 1
ATOM 4409 N N . LEU A 1 555 ? 30.531 -9.398 -22.547 1 94.31 555 LEU A N 1
ATOM 4410 C CA . LEU A 1 555 ? 30.25 -8.648 -23.766 1 94.31 555 LEU A CA 1
ATOM 4411 C C . LEU A 1 555 ? 29.625 -9.555 -24.828 1 94.31 555 LEU A C 1
ATOM 4413 O O . LEU A 1 555 ? 28.734 -9.133 -25.562 1 94.31 555 LEU A O 1
ATOM 4417 N N . ALA A 1 556 ? 30.109 -10.75 -24.875 1 93.88 556 ALA A N 1
ATOM 4418 C CA . ALA A 1 556 ? 29.516 -11.719 -25.797 1 93.88 556 ALA A CA 1
ATOM 4419 C C . ALA A 1 556 ? 28.047 -11.984 -25.453 1 93.88 556 ALA A C 1
ATOM 4421 O O . ALA A 1 556 ? 27.203 -12.078 -26.344 1 93.88 556 ALA A O 1
ATOM 4422 N N . PHE A 1 557 ? 27.812 -12.109 -24.234 1 92.75 557 PHE A N 1
ATOM 4423 C CA . PHE A 1 557 ? 26.453 -12.312 -23.766 1 92.75 557 PHE A CA 1
ATOM 4424 C C . PHE A 1 557 ? 25.578 -11.133 -24.125 1 92.75 557 PHE A C 1
ATOM 4426 O O . PHE A 1 557 ? 24.469 -11.312 -24.641 1 92.75 557 PHE A O 1
ATOM 4433 N N . LEU A 1 558 ? 26.016 -9.969 -23.875 1 92.5 558 LEU A N 1
ATOM 4434 C CA . LEU A 1 558 ? 25.25 -8.766 -24.141 1 92.5 558 LEU A CA 1
ATOM 4435 C C . LEU A 1 558 ? 25 -8.594 -25.641 1 92.5 558 LEU A C 1
ATOM 4437 O O . LEU A 1 558 ? 23.875 -8.266 -26.047 1 92.5 558 LEU A O 1
ATOM 4441 N N . GLN A 1 559 ? 26.016 -8.828 -26.391 1 91.5 559 GLN A N 1
ATOM 4442 C CA . GLN A 1 559 ? 25.906 -8.648 -27.828 1 91.5 559 GLN A CA 1
ATOM 4443 C C . GLN A 1 559 ? 25.031 -9.719 -28.453 1 91.5 559 GLN A C 1
ATOM 4445 O O . GLN A 1 559 ? 24.328 -9.461 -29.438 1 91.5 559 GLN A O 1
ATOM 4450 N N . GLY A 1 560 ? 25.047 -10.891 -27.906 1 85.81 560 GLY A N 1
ATOM 4451 C CA . GLY A 1 560 ? 24.297 -12.008 -28.453 1 85.81 560 GLY A CA 1
ATOM 4452 C C . GLY A 1 560 ? 22.812 -11.977 -28.078 1 85.81 560 GLY A C 1
ATOM 4453 O O . GLY A 1 560 ? 22 -12.664 -28.703 1 85.81 560 GLY A O 1
ATOM 4454 N N . GLY A 1 561 ? 22.516 -11.109 -27.203 1 80.81 561 GLY A N 1
ATOM 4455 C CA . GLY A 1 561 ? 21.125 -11.039 -26.75 1 80.81 561 GLY A CA 1
ATOM 4456 C C . GLY A 1 561 ? 20.188 -10.453 -27.797 1 80.81 561 GLY A C 1
ATOM 4457 O O . GLY A 1 561 ? 20.594 -9.625 -28.609 1 80.81 561 GLY A O 1
ATOM 4458 N N . HIS A 1 562 ? 18.922 -10.93 -27.75 1 77.75 562 HIS A N 1
ATOM 4459 C CA . HIS A 1 562 ? 17.844 -10.422 -28.594 1 77.75 562 HIS A CA 1
ATOM 4460 C C . HIS A 1 562 ? 18.25 -10.445 -30.062 1 77.75 562 HIS A C 1
ATOM 4462 O O . HIS A 1 562 ? 18.172 -9.43 -30.766 1 77.75 562 HIS A O 1
ATOM 4468 N N . LYS A 1 563 ? 18.797 -11.469 -30.516 1 78.19 563 LYS A N 1
ATOM 4469 C CA . LYS A 1 563 ? 19.188 -11.719 -31.891 1 78.19 563 LYS A CA 1
ATOM 4470 C C . LYS A 1 563 ? 20.188 -10.672 -32.375 1 78.19 563 LYS A C 1
ATOM 4472 O O . LYS A 1 563 ? 20.016 -10.102 -33.469 1 78.19 563 LYS A O 1
ATOM 4477 N N . GLY A 1 564 ? 21.078 -10.305 -31.516 1 81.06 564 GLY A N 1
ATOM 4478 C CA . GLY A 1 564 ? 22.156 -9.406 -31.891 1 81.06 564 GLY A CA 1
ATOM 4479 C C . GLY A 1 564 ? 21.875 -7.957 -31.531 1 81.06 564 GLY A C 1
ATOM 4480 O O . GLY A 1 564 ? 22.719 -7.09 -31.703 1 81.06 564 GLY A O 1
ATOM 4481 N N . LEU A 1 565 ? 20.734 -7.625 -31.016 1 83.81 565 LEU A N 1
ATOM 4482 C CA . LEU A 1 565 ? 20.375 -6.254 -30.672 1 83.81 565 LEU A CA 1
ATOM 4483 C C . LEU A 1 565 ? 20.438 -6.039 -29.156 1 83.81 565 LEU A C 1
ATOM 4485 O O . LEU A 1 565 ? 19.859 -5.086 -28.641 1 83.81 565 LEU A O 1
ATOM 4489 N N . GLY A 1 566 ? 21.188 -6.914 -28.5 1 88.19 566 GLY A N 1
ATOM 4490 C CA . GLY A 1 566 ? 21.188 -6.887 -27.047 1 88.19 566 GLY A CA 1
ATOM 4491 C C . GLY A 1 566 ? 21.719 -5.586 -26.484 1 88.19 566 GLY A C 1
ATOM 4492 O O . GLY A 1 566 ? 21.172 -5.047 -25.531 1 88.19 566 GLY A O 1
ATOM 4493 N N . VAL A 1 567 ? 22.766 -5.055 -27.078 1 92 567 VAL A N 1
ATOM 4494 C CA . VAL A 1 567 ? 23.406 -3.84 -26.578 1 92 567 VAL A CA 1
ATOM 4495 C C . VAL A 1 567 ? 22.484 -2.645 -26.797 1 92 567 VAL A C 1
ATOM 4497 O O . VAL A 1 567 ? 22.312 -1.812 -25.906 1 92 567 VAL A O 1
ATOM 4500 N N . GLN A 1 568 ? 21.906 -2.578 -27.953 1 88.94 568 GLN A N 1
ATOM 4501 C CA . GLN A 1 568 ? 20.984 -1.492 -28.25 1 88.94 568 GLN A CA 1
ATOM 4502 C C . GLN A 1 568 ? 19.766 -1.53 -27.328 1 88.94 568 GLN A C 1
ATOM 4504 O O . GLN A 1 568 ? 19.312 -0.488 -26.859 1 88.94 568 GLN A O 1
ATOM 4509 N N . ARG A 1 569 ? 19.297 -2.689 -27.109 1 89.31 569 ARG A N 1
ATOM 4510 C CA . ARG A 1 569 ? 18.156 -2.859 -26.219 1 89.31 569 ARG A CA 1
ATOM 4511 C C . ARG A 1 569 ? 18.484 -2.408 -24.797 1 89.31 569 ARG A C 1
ATOM 4513 O O . ARG A 1 569 ? 17.672 -1.763 -24.141 1 89.31 569 ARG A O 1
ATOM 4520 N N . LEU A 1 570 ? 19.609 -2.855 -24.359 1 92.25 570 LEU A N 1
ATOM 4521 C CA . LEU A 1 570 ? 20.031 -2.463 -23.016 1 92.25 570 LEU A CA 1
ATOM 4522 C C . LEU A 1 570 ? 20.156 -0.946 -22.906 1 92.25 570 LEU A C 1
ATOM 4524 O O . LEU A 1 570 ? 19.734 -0.356 -21.906 1 92.25 570 LEU A O 1
ATOM 4528 N N . GLN A 1 571 ? 20.734 -0.339 -23.875 1 91.56 571 GLN A N 1
ATOM 4529 C CA . GLN A 1 571 ? 20.859 1.115 -23.891 1 91.56 571 GLN A CA 1
ATOM 4530 C C . GLN A 1 571 ? 19.5 1.788 -23.828 1 91.56 571 GLN A C 1
ATOM 4532 O O . GLN A 1 571 ? 19.297 2.713 -23.047 1 91.56 571 GLN A O 1
ATOM 4537 N N . LEU A 1 572 ? 18.594 1.354 -24.641 1 90.38 572 LEU A N 1
ATOM 4538 C CA . LEU A 1 572 ? 17.25 1.931 -24.688 1 90.38 572 LEU A CA 1
ATOM 4539 C C . LEU A 1 572 ? 16.547 1.737 -23.344 1 90.38 572 LEU A C 1
ATOM 4541 O O . LEU A 1 572 ? 15.789 2.609 -22.906 1 90.38 572 LEU A O 1
ATOM 4545 N N . ARG A 1 573 ? 16.734 0.608 -22.797 1 92 573 ARG A N 1
ATOM 4546 C CA . ARG A 1 573 ? 16.141 0.325 -21.484 1 92 573 ARG A CA 1
ATOM 4547 C C . ARG A 1 573 ? 16.625 1.323 -20.438 1 92 573 ARG A C 1
ATOM 4549 O O . ARG A 1 573 ? 15.828 1.892 -19.703 1 92 573 ARG A O 1
ATOM 4556 N N . LEU A 1 574 ? 17.906 1.51 -20.391 1 92.56 574 LEU A N 1
ATOM 4557 C CA . LEU A 1 574 ? 18.469 2.465 -19.438 1 92.56 574 LEU A CA 1
ATOM 4558 C C . LEU A 1 574 ? 17.953 3.873 -19.719 1 92.56 574 LEU A C 1
ATOM 4560 O O . LEU A 1 574 ? 17.656 4.617 -18.781 1 92.56 574 LEU A O 1
ATOM 4564 N N . GLN A 1 575 ? 17.844 4.211 -20.938 1 92.19 575 GLN A N 1
ATOM 4565 C CA . GLN A 1 575 ? 17.312 5.52 -21.312 1 92.19 575 GLN A CA 1
ATOM 4566 C C . GLN A 1 575 ? 15.867 5.672 -20.875 1 92.19 575 GLN A C 1
ATOM 4568 O O . GLN A 1 575 ? 15.477 6.719 -20.359 1 92.19 575 GLN A O 1
ATOM 4573 N N . ARG A 1 576 ? 15.156 4.664 -21.094 1 92.81 576 ARG A N 1
ATOM 4574 C CA . ARG A 1 576 ? 13.742 4.707 -20.719 1 92.81 576 ARG A CA 1
ATOM 4575 C C . ARG A 1 576 ? 13.586 4.879 -19.219 1 92.81 576 ARG A C 1
ATOM 4577 O O . ARG A 1 576 ? 12.812 5.727 -18.766 1 92.81 576 ARG A O 1
ATOM 4584 N N . TRP A 1 577 ? 14.281 4.086 -18.453 1 93.56 577 TRP A N 1
ATOM 4585 C CA . TRP A 1 577 ? 14.211 4.176 -17 1 93.56 577 TRP A CA 1
ATOM 4586 C C . TRP A 1 577 ? 14.57 5.578 -16.531 1 93.56 577 TRP A C 1
ATOM 4588 O O . TRP A 1 577 ? 13.891 6.141 -15.664 1 93.56 577 TRP A O 1
ATOM 4598 N N . SER A 1 578 ? 15.602 6.137 -17.094 1 92.5 578 SER A N 1
ATOM 4599 C CA . SER A 1 578 ? 16.047 7.473 -16.719 1 92.5 578 SER A CA 1
ATOM 4600 C C . SER A 1 578 ? 15.062 8.539 -17.172 1 92.5 578 SER A C 1
ATOM 4602 O O . SER A 1 578 ? 14.852 9.531 -16.469 1 92.5 578 SER A O 1
ATOM 4604 N N . ALA A 1 579 ? 14.492 8.312 -18.281 1 93.25 579 ALA A N 1
ATOM 4605 C CA . ALA A 1 579 ? 13.578 9.289 -18.875 1 93.25 579 ALA A CA 1
ATOM 4606 C C . ALA A 1 579 ? 12.375 9.531 -17.969 1 93.25 579 ALA A C 1
ATOM 4608 O O . ALA A 1 579 ? 11.844 10.641 -17.906 1 93.25 579 ALA A O 1
ATOM 4609 N N . PHE A 1 580 ? 11.961 8.547 -17.25 1 92.94 580 PHE A N 1
ATOM 4610 C CA . PHE A 1 580 ? 10.805 8.656 -16.375 1 92.94 580 PHE A CA 1
ATOM 4611 C C . PHE A 1 580 ? 10.992 9.789 -15.367 1 92.94 580 PHE A C 1
ATOM 4613 O O . PHE A 1 580 ? 10.039 10.5 -15.047 1 92.94 580 PHE A O 1
ATOM 4620 N N . HIS A 1 581 ? 12.18 9.93 -14.891 1 92.81 581 HIS A N 1
ATOM 4621 C CA . HIS A 1 581 ? 12.461 10.984 -13.922 1 92.81 581 HIS A CA 1
ATOM 4622 C C . HIS A 1 581 ? 12.875 12.281 -14.617 1 92.81 581 HIS A C 1
ATOM 4624 O O . HIS A 1 581 ? 12.438 13.367 -14.234 1 92.81 581 HIS A O 1
ATOM 4630 N N . LEU A 1 582 ? 13.656 12.195 -15.648 1 92.06 582 LEU A N 1
ATOM 4631 C CA . LEU A 1 582 ? 14.203 13.367 -16.328 1 92.06 582 LEU A CA 1
ATOM 4632 C C . LEU A 1 582 ? 13.102 14.18 -16.984 1 92.06 582 LEU A C 1
ATOM 4634 O O . LEU A 1 582 ? 13.18 15.414 -17.047 1 92.06 582 LEU A O 1
ATOM 4638 N N . ALA A 1 583 ? 12.109 13.508 -17.5 1 92.56 583 ALA A N 1
ATOM 4639 C CA . ALA A 1 583 ? 11 14.219 -18.125 1 92.56 583 ALA A CA 1
ATOM 4640 C C . ALA A 1 583 ? 10.312 15.148 -17.125 1 92.56 583 ALA A C 1
ATOM 4642 O O . ALA A 1 583 ? 9.945 16.281 -17.469 1 92.56 583 ALA A O 1
ATOM 4643 N N . LEU A 1 584 ? 10.172 14.734 -15.914 1 92.31 584 LEU A N 1
ATOM 4644 C CA . LEU A 1 584 ? 9.531 15.531 -14.867 1 92.31 584 LEU A CA 1
ATOM 4645 C C . LEU A 1 584 ? 10.406 16.719 -14.484 1 92.31 584 LEU A C 1
ATOM 4647 O O . LEU A 1 584 ? 9.906 17.844 -14.336 1 92.31 584 LEU A O 1
ATOM 4651 N N . VAL A 1 585 ? 11.648 16.406 -14.359 1 91.56 585 VAL A N 1
ATOM 4652 C CA . VAL A 1 585 ? 12.602 17.453 -13.977 1 91.56 585 VAL A CA 1
ATOM 4653 C C . VAL A 1 585 ? 12.633 18.531 -15.047 1 91.56 585 VAL A C 1
ATOM 4655 O O . VAL A 1 585 ? 12.539 19.719 -14.742 1 91.56 585 VAL A O 1
ATOM 4658 N N . LEU A 1 586 ? 12.703 18.141 -16.219 1 91.5 586 LEU A N 1
ATOM 4659 C CA . LEU A 1 586 ? 12.828 19.078 -17.344 1 91.5 586 LEU A CA 1
ATOM 4660 C C . LEU A 1 586 ? 11.531 19.844 -17.547 1 91.5 586 LEU A C 1
ATOM 4662 O O . LEU A 1 586 ? 11.555 21.016 -17.938 1 91.5 586 LEU A O 1
ATOM 4666 N N . ALA A 1 587 ? 10.414 19.172 -17.297 1 92.62 587 ALA A N 1
ATOM 4667 C CA . ALA A 1 587 ? 9.125 19.828 -17.469 1 92.62 587 ALA A CA 1
ATOM 4668 C C . ALA A 1 587 ? 8.977 21 -16.5 1 92.62 587 ALA A C 1
ATOM 4670 O O . ALA A 1 587 ? 8.383 22.031 -16.844 1 92.62 587 ALA A O 1
ATOM 4671 N N . GLY A 1 588 ? 9.516 20.891 -15.336 1 90.25 588 GLY A N 1
ATOM 4672 C CA . GLY A 1 588 ? 9.328 21.891 -14.312 1 90.25 588 GLY A CA 1
ATOM 4673 C C . GLY A 1 588 ? 10.406 22.953 -14.312 1 90.25 588 GLY A C 1
ATOM 4674 O O . GLY A 1 588 ? 10.305 23.953 -13.602 1 90.25 588 GLY A O 1
ATOM 4675 N N . ASN A 1 589 ? 11.414 22.734 -15.062 1 83.5 589 ASN A N 1
ATOM 4676 C CA . ASN A 1 589 ? 12.547 23.641 -15.023 1 83.5 589 ASN A CA 1
ATOM 4677 C C . ASN A 1 589 ? 12.672 24.438 -16.328 1 83.5 589 ASN A C 1
ATOM 4679 O O . ASN A 1 589 ? 11.969 24.156 -17.297 1 83.5 589 ASN A O 1
ATOM 4683 N N . ARG A 1 590 ? 13.383 25.516 -16.281 1 68.62 590 ARG A N 1
ATOM 4684 C CA . ARG A 1 590 ? 13.508 26.484 -17.344 1 68.62 590 ARG A CA 1
ATOM 4685 C C . ARG A 1 590 ? 14.359 25.953 -18.5 1 68.62 590 ARG A C 1
ATOM 4687 O O . ARG A 1 590 ? 14.703 26.688 -19.422 1 68.62 590 ARG A O 1
ATOM 4694 N N . ASP A 1 591 ? 14.484 24.75 -18.516 1 64.44 591 ASP A N 1
ATOM 4695 C CA . ASP A 1 591 ? 15.398 24.188 -19.5 1 64.44 591 ASP A CA 1
ATOM 4696 C C . ASP A 1 591 ? 14.773 24.188 -20.891 1 64.44 591 ASP A C 1
ATOM 4698 O O . ASP A 1 591 ? 13.586 24.469 -21.047 1 64.44 591 ASP A O 1
ATOM 4702 N N . ASP A 1 592 ? 15.539 24.234 -21.891 1 65.69 592 ASP A N 1
ATOM 4703 C CA . ASP A 1 592 ? 15.227 24.109 -23.297 1 65.69 592 ASP A CA 1
ATOM 4704 C C . ASP A 1 592 ? 14.297 22.922 -23.562 1 65.69 592 ASP A C 1
ATOM 4706 O O . ASP A 1 592 ? 14.617 21.781 -23.219 1 65.69 592 ASP A O 1
ATOM 4710 N N . PRO A 1 593 ? 13.078 23.156 -23.953 1 77.62 593 PRO A N 1
ATOM 4711 C CA . PRO A 1 593 ? 12.078 22.125 -24.25 1 77.62 593 PRO A CA 1
ATOM 4712 C C . PRO A 1 593 ? 12.578 21.078 -25.234 1 77.62 593 PRO A C 1
ATOM 4714 O O . PRO A 1 593 ? 11.977 20.016 -25.375 1 77.62 593 PRO A O 1
ATOM 4717 N N . SER A 1 594 ? 13.773 21.328 -25.875 1 79.25 594 SER A N 1
ATOM 4718 C CA . SER A 1 594 ? 14.266 20.422 -26.891 1 79.25 594 SER A CA 1
ATOM 4719 C C . SER A 1 594 ? 14.648 19.078 -26.297 1 79.25 594 SER A C 1
ATOM 4721 O O . SER A 1 594 ? 14.359 18.031 -26.891 1 79.25 594 SER A O 1
ATOM 4723 N N . LEU A 1 595 ? 15.25 19.156 -25.172 1 80.88 595 LEU A N 1
ATOM 4724 C CA . LEU A 1 595 ? 15.633 17.906 -24.531 1 80.88 595 LEU A CA 1
ATOM 4725 C C . LEU A 1 595 ? 14.398 17.109 -24.125 1 80.88 595 LEU A C 1
ATOM 4727 O O . LEU A 1 595 ? 14.391 15.875 -24.203 1 80.88 595 LEU A O 1
ATOM 4731 N N . LEU A 1 596 ? 13.438 17.797 -23.656 1 88.06 596 LEU A N 1
ATOM 4732 C CA . LEU A 1 596 ? 12.195 17.125 -23.281 1 88.06 596 LEU A CA 1
ATOM 4733 C C . LEU A 1 596 ? 11.547 16.469 -24.5 1 88.06 596 LEU A C 1
ATOM 4735 O O . LEU A 1 596 ? 11.062 15.336 -24.406 1 88.06 596 LEU A O 1
ATOM 4739 N N . GLN A 1 597 ? 11.609 17.125 -25.562 1 84.94 597 GLN A N 1
ATOM 4740 C CA . GLN A 1 597 ? 11.062 16.562 -26.797 1 84.94 597 GLN A CA 1
ATOM 4741 C C . GLN A 1 597 ? 11.828 15.305 -27.203 1 84.94 597 GLN A C 1
ATOM 4743 O O . GLN A 1 597 ? 11.227 14.328 -27.656 1 84.94 597 GLN A O 1
ATOM 4748 N N . LYS A 1 598 ? 13.094 15.375 -27.016 1 81.12 598 LYS A N 1
ATOM 4749 C CA . LYS A 1 598 ? 13.922 14.211 -27.312 1 81.12 598 LYS A CA 1
ATOM 4750 C C . LYS A 1 598 ? 13.562 13.031 -26.422 1 81.12 598 LYS A C 1
ATOM 4752 O O . LYS A 1 598 ? 13.469 11.898 -26.875 1 81.12 598 LYS A O 1
ATOM 4757 N N . ILE A 1 599 ? 13.367 13.328 -25.266 1 87.69 599 ILE A N 1
ATOM 4758 C CA . ILE A 1 599 ? 13.039 12.297 -24.281 1 87.69 599 ILE A CA 1
ATOM 4759 C C . ILE A 1 599 ? 11.688 11.672 -24.625 1 87.69 599 ILE A C 1
ATOM 4761 O O . ILE A 1 599 ? 11.516 10.453 -24.562 1 87.69 599 ILE A O 1
ATOM 4765 N N . LEU A 1 600 ? 10.766 12.477 -25.078 1 85.38 600 LEU A N 1
ATOM 4766 C CA . LEU A 1 600 ? 9.406 12.016 -25.344 1 85.38 600 LEU A CA 1
ATOM 4767 C C . LEU A 1 600 ? 9.367 11.156 -26.609 1 85.38 600 LEU A C 1
ATOM 4769 O O . LEU A 1 600 ? 8.406 10.422 -26.828 1 85.38 600 LEU A O 1
ATOM 4773 N N . SER A 1 601 ? 10.461 11.195 -27.375 1 82.94 601 SER A N 1
ATOM 4774 C CA . SER A 1 601 ? 10.492 10.477 -28.641 1 82.94 601 SER A CA 1
ATOM 4775 C C . SER A 1 601 ? 11.242 9.156 -28.5 1 82.94 601 SER A C 1
ATOM 4777 O O . SER A 1 601 ? 11.352 8.398 -29.469 1 82.94 601 SER A O 1
ATOM 4779 N N . ILE A 1 602 ? 11.711 8.867 -27.359 1 86.31 602 ILE A N 1
ATOM 4780 C CA . ILE A 1 602 ? 12.453 7.629 -27.172 1 86.31 602 ILE A CA 1
ATOM 4781 C C . ILE A 1 602 ? 11.516 6.438 -27.344 1 86.31 602 ILE A C 1
ATOM 4783 O O . ILE A 1 602 ? 10.445 6.383 -26.734 1 86.31 602 ILE A O 1
ATOM 4787 N N . PRO A 1 603 ? 11.977 5.461 -28.188 1 87.44 603 PRO A N 1
ATOM 4788 C CA . PRO A 1 603 ? 11.148 4.266 -28.344 1 87.44 603 PRO A CA 1
ATOM 4789 C C . PRO A 1 603 ? 10.922 3.541 -27.016 1 87.44 603 PRO A C 1
ATOM 4791 O O . PRO A 1 603 ? 11.852 3.393 -26.219 1 87.44 603 PRO A O 1
ATOM 4794 N N . GLY A 1 604 ? 9.664 3.191 -26.844 1 88.88 604 GLY A N 1
ATOM 4795 C CA . GLY A 1 604 ? 9.32 2.432 -25.641 1 88.88 604 GLY A CA 1
ATOM 4796 C C . GLY A 1 604 ? 8.977 3.307 -24.453 1 88.88 604 GLY A C 1
ATOM 4797 O O . GLY A 1 604 ? 8.547 2.809 -23.406 1 88.88 604 GLY A O 1
ATOM 4798 N N . PHE A 1 605 ? 9.125 4.574 -24.609 1 90.19 605 PHE A N 1
ATOM 4799 C CA . PHE A 1 605 ? 8.828 5.488 -23.516 1 90.19 605 PHE A CA 1
ATOM 4800 C C . PHE A 1 605 ? 7.418 6.055 -23.656 1 90.19 605 PHE A C 1
ATOM 4802 O O . PHE A 1 605 ? 6.988 6.406 -24.75 1 90.19 605 PHE A O 1
ATOM 4809 N N . SER A 1 606 ? 6.707 6.031 -22.578 1 87.56 606 SER A N 1
ATOM 4810 C CA . SER A 1 606 ? 5.41 6.691 -22.531 1 87.56 606 SER A CA 1
ATOM 4811 C C . SER A 1 606 ? 5.34 7.684 -21.375 1 87.56 606 SER A C 1
ATOM 4813 O O . SER A 1 606 ? 5.488 7.305 -20.203 1 87.56 606 SER A O 1
ATOM 4815 N N . ILE A 1 607 ? 5.051 8.898 -21.656 1 88.5 607 ILE A N 1
ATOM 4816 C CA . ILE A 1 607 ? 4.969 9.953 -20.656 1 88.5 607 ILE A CA 1
ATOM 4817 C C . ILE A 1 607 ? 3.74 9.734 -19.766 1 88.5 607 ILE A C 1
ATOM 4819 O O . ILE A 1 607 ? 3.613 10.352 -18.703 1 88.5 607 ILE A O 1
ATOM 4823 N N . HIS A 1 608 ? 2.83 8.812 -20.203 1 83.25 608 HIS A N 1
ATOM 4824 C CA . HIS A 1 608 ? 1.602 8.539 -19.469 1 83.25 608 HIS A CA 1
ATOM 4825 C C . HIS A 1 608 ? 1.815 7.445 -18.438 1 83.25 608 HIS A C 1
ATOM 4827 O O . HIS A 1 608 ? 0.934 7.18 -17.609 1 83.25 608 HIS A O 1
ATOM 4833 N N . SER A 1 609 ? 2.992 6.914 -18.453 1 88.31 609 SER A N 1
ATOM 4834 C CA . SER A 1 609 ? 3.297 5.836 -17.516 1 88.31 609 SER A CA 1
ATOM 4835 C C . SER A 1 609 ? 3.27 6.332 -16.078 1 88.31 609 SER A C 1
ATOM 4837 O O . SER A 1 609 ? 3.641 7.477 -15.797 1 88.31 609 SER A O 1
ATOM 4839 N N . GLU A 1 610 ? 2.838 5.422 -15.133 1 89.62 610 GLU A N 1
ATOM 4840 C CA . GLU A 1 610 ? 2.859 5.742 -13.711 1 89.62 610 GLU A CA 1
ATOM 4841 C C . GLU A 1 610 ? 4.281 5.996 -13.219 1 89.62 610 GLU A C 1
ATOM 4843 O O . GLU A 1 610 ? 4.488 6.699 -12.227 1 89.62 610 GLU A O 1
ATOM 4848 N N . PHE A 1 611 ? 5.273 5.508 -13.922 1 93.75 611 PHE A N 1
ATOM 4849 C CA . PHE A 1 611 ? 6.672 5.684 -13.539 1 93.75 611 PHE A CA 1
ATOM 4850 C C . PHE A 1 611 ? 7.156 7.082 -13.898 1 93.75 611 PHE A C 1
ATOM 4852 O O . PHE A 1 611 ? 8.203 7.523 -13.414 1 93.75 611 PHE A O 1
ATOM 4859 N N . ALA A 1 612 ? 6.41 7.762 -14.773 1 92.69 612 ALA A N 1
ATOM 4860 C CA . ALA A 1 612 ? 6.742 9.125 -15.164 1 92.69 612 ALA A CA 1
ATOM 4861 C C . ALA A 1 612 ? 5.988 10.141 -14.305 1 92.69 612 ALA A C 1
ATOM 4863 O O . ALA A 1 612 ? 5.758 11.273 -14.734 1 92.69 612 ALA A O 1
ATOM 4864 N N . LYS A 1 613 ? 5.547 9.758 -13.156 1 93.12 613 LYS A N 1
ATOM 4865 C CA . LYS A 1 613 ? 4.879 10.664 -12.227 1 93.12 613 LYS A CA 1
ATOM 4866 C C . LYS A 1 613 ? 5.773 11 -11.039 1 93.12 613 LYS A C 1
ATOM 4868 O O . LYS A 1 613 ? 6.75 10.289 -10.773 1 93.12 613 LYS A O 1
ATOM 4873 N N . GLY A 1 614 ? 5.434 12.109 -10.438 1 92 614 GLY A N 1
ATOM 4874 C CA . GLY A 1 614 ? 6.223 12.578 -9.305 1 92 614 GLY A CA 1
ATOM 4875 C C . GLY A 1 614 ? 5.883 11.859 -8.008 1 92 614 GLY A C 1
ATOM 4876 O O . GLY A 1 614 ? 5.191 10.844 -8.016 1 92 614 GLY A O 1
ATOM 4877 N N . ALA A 1 615 ? 6.461 12.328 -6.922 1 89.12 615 ALA A N 1
ATOM 4878 C CA . ALA A 1 615 ? 6.375 11.688 -5.613 1 89.12 615 ALA A CA 1
ATOM 4879 C C . ALA A 1 615 ? 4.953 11.75 -5.062 1 89.12 615 ALA A C 1
ATOM 4881 O O . ALA A 1 615 ? 4.594 10.977 -4.168 1 89.12 615 ALA A O 1
ATOM 4882 N N . LEU A 1 616 ? 4.145 12.641 -5.578 1 91.38 616 LEU A N 1
ATOM 4883 C CA . LEU A 1 616 ? 2.762 12.766 -5.129 1 91.38 616 LEU A CA 1
ATOM 4884 C C . LEU A 1 616 ? 1.794 12.609 -6.297 1 91.38 616 LEU A C 1
ATOM 4886 O O . LEU A 1 616 ? 0.718 13.211 -6.305 1 91.38 616 LEU A O 1
ATOM 4890 N N . GLY A 1 617 ? 2.264 11.938 -7.32 1 91.94 617 GLY A N 1
ATOM 4891 C CA . GLY A 1 617 ? 1.422 11.562 -8.445 1 91.94 617 GLY A CA 1
ATOM 4892 C C . GLY A 1 617 ? 1.343 12.633 -9.516 1 91.94 617 GLY A C 1
ATOM 4893 O O . GLY A 1 617 ? 0.488 12.578 -10.398 1 91.94 617 GLY A O 1
ATOM 4894 N N . GLU A 1 618 ? 2.203 13.641 -9.539 1 95.25 618 GLU A N 1
ATOM 4895 C CA . GLU A 1 618 ? 2.191 14.734 -10.508 1 95.25 618 GLU A CA 1
ATOM 4896 C C . GLU A 1 618 ? 2.666 14.258 -11.883 1 95.25 618 GLU A C 1
ATOM 4898 O O . GLU A 1 618 ? 3.688 13.578 -11.984 1 95.25 618 GLU A O 1
ATOM 4903 N N . SER A 1 619 ? 1.954 14.641 -12.844 1 94.38 619 SER A N 1
ATOM 4904 C CA . SER A 1 619 ? 2.41 14.422 -14.211 1 94.38 619 SER A CA 1
ATOM 4905 C C . SER A 1 619 ? 3.373 15.523 -14.656 1 94.38 619 SER A C 1
ATOM 4907 O O . SER A 1 619 ? 3.574 16.5 -13.938 1 94.38 619 SER A O 1
ATOM 4909 N N . ALA A 1 620 ? 3.973 15.328 -15.844 1 93.88 620 ALA A N 1
ATOM 4910 C CA . ALA A 1 620 ? 4.859 16.344 -16.406 1 93.88 620 ALA A CA 1
ATOM 4911 C C . ALA A 1 620 ? 4.125 17.672 -16.594 1 93.88 620 ALA A C 1
ATOM 4913 O O . ALA A 1 620 ? 4.707 18.734 -16.406 1 93.88 620 ALA A O 1
ATOM 4914 N N . LEU A 1 621 ? 2.873 17.578 -16.922 1 96.06 621 LEU A N 1
ATOM 4915 C CA . LEU A 1 621 ? 2.086 18.797 -17.109 1 96.06 621 LEU A CA 1
ATOM 4916 C C . LEU A 1 621 ? 1.897 19.531 -15.781 1 96.06 621 LEU A C 1
ATOM 4918 O O . LEU A 1 621 ? 1.983 20.766 -15.734 1 96.06 621 LEU A O 1
ATOM 4922 N N . HIS A 1 622 ? 1.608 18.812 -14.695 1 97.06 622 HIS A N 1
ATOM 4923 C CA . HIS A 1 622 ? 1.542 19.422 -13.375 1 97.06 622 HIS A CA 1
ATOM 4924 C C . HIS A 1 622 ? 2.83 20.172 -13.047 1 97.06 622 HIS A C 1
ATOM 4926 O O . HIS A 1 622 ? 2.787 21.297 -12.562 1 97.06 622 HIS A O 1
ATOM 4932 N N . LYS A 1 623 ? 3.932 19.453 -13.328 1 95.81 623 LYS A N 1
ATOM 4933 C CA . LYS A 1 623 ? 5.234 20.031 -13.023 1 95.81 623 LYS A CA 1
ATOM 4934 C C . LYS A 1 623 ? 5.465 21.312 -13.82 1 95.81 623 LYS A C 1
ATOM 4936 O O . LYS A 1 623 ? 5.984 22.297 -13.289 1 95.81 623 LYS A O 1
ATOM 4941 N N . ALA A 1 624 ? 5.141 21.281 -15.055 1 96.19 624 ALA A N 1
ATOM 4942 C CA . ALA A 1 624 ? 5.301 22.453 -15.914 1 96.19 624 ALA A CA 1
ATOM 4943 C C . ALA A 1 624 ? 4.445 23.625 -15.422 1 96.19 624 ALA A C 1
ATOM 4945 O O . ALA A 1 624 ? 4.895 24.766 -15.414 1 96.19 624 ALA A O 1
ATOM 4946 N N . VAL A 1 625 ? 3.197 23.359 -15.023 1 97.5 625 VAL A N 1
ATOM 4947 C CA . VAL A 1 625 ? 2.293 24.375 -14.516 1 97.5 625 VAL A CA 1
ATOM 4948 C C . VAL A 1 625 ? 2.832 24.922 -13.195 1 97.5 625 VAL A C 1
ATOM 4950 O O . VAL A 1 625 ? 2.871 26.141 -12.992 1 97.5 625 VAL A O 1
ATOM 4953 N N . ALA A 1 626 ? 3.26 24.062 -12.328 1 96.31 626 ALA A N 1
ATOM 4954 C CA . ALA A 1 626 ? 3.807 24.469 -11.039 1 96.31 626 ALA A CA 1
ATOM 4955 C C . ALA A 1 626 ? 5.051 25.344 -11.219 1 96.31 626 ALA A C 1
ATOM 4957 O O . ALA A 1 626 ? 5.301 26.25 -10.414 1 96.31 626 ALA A O 1
ATOM 4958 N N . GLY A 1 627 ? 5.816 25.047 -12.258 1 93.88 627 GLY A N 1
ATOM 4959 C CA . GLY A 1 627 ? 7.016 25.812 -12.547 1 93.88 627 GLY A CA 1
ATOM 4960 C C . GLY A 1 627 ? 6.742 27.062 -13.359 1 93.88 627 GLY A C 1
ATOM 4961 O O . GLY A 1 627 ? 7.668 27.781 -13.734 1 93.88 627 GLY A O 1
ATOM 4962 N N . ASN A 1 628 ? 5.48 27.344 -13.727 1 94.12 628 ASN A N 1
ATOM 4963 C CA . ASN A 1 628 ? 5.059 28.484 -14.531 1 94.12 628 ASN A CA 1
ATOM 4964 C C . ASN A 1 628 ? 5.766 28.516 -15.883 1 94.12 628 ASN A C 1
ATOM 4966 O O . ASN A 1 628 ? 6.34 29.547 -16.266 1 94.12 628 ASN A O 1
ATOM 4970 N N . ARG A 1 629 ? 5.766 27.375 -16.5 1 93.62 629 ARG A N 1
ATOM 4971 C CA . ARG A 1 629 ? 6.43 27.234 -17.797 1 93.62 629 ARG A CA 1
ATOM 4972 C C . ARG A 1 629 ? 5.414 27.188 -18.922 1 93.62 629 ARG A C 1
ATOM 4974 O O . ARG A 1 629 ? 5.141 26.125 -19.484 1 93.62 629 ARG A O 1
ATOM 4981 N N . LEU A 1 630 ? 4.973 28.297 -19.391 1 93.81 630 LEU A N 1
ATOM 4982 C CA . LEU A 1 630 ? 3.883 28.406 -20.344 1 93.81 630 LEU A CA 1
ATOM 4983 C C . LEU A 1 630 ? 4.227 27.688 -21.656 1 93.81 630 LEU A C 1
ATOM 4985 O O . LEU A 1 630 ? 3.402 26.953 -22.188 1 93.81 630 LEU A O 1
ATOM 4989 N N . ARG A 1 631 ? 5.453 27.844 -22.109 1 91.44 631 ARG A N 1
ATOM 4990 C CA . ARG A 1 631 ? 5.863 27.25 -23.375 1 91.44 631 ARG A CA 1
ATOM 4991 C C . ARG A 1 631 ? 5.902 25.719 -23.266 1 91.44 631 ARG A C 1
ATOM 4993 O O . ARG A 1 631 ? 5.504 25.016 -24.188 1 91.44 631 ARG A O 1
ATOM 5000 N N . THR A 1 632 ? 6.438 25.266 -22.141 1 93.44 632 THR A N 1
ATOM 5001 C CA . THR A 1 632 ? 6.492 23.812 -21.922 1 93.44 632 THR A CA 1
ATOM 5002 C C . THR A 1 632 ? 5.086 23.234 -21.828 1 93.44 632 THR A C 1
ATOM 5004 O O . THR A 1 632 ? 4.824 22.141 -22.328 1 93.44 632 THR A O 1
ATOM 5007 N N . VAL A 1 633 ? 4.164 23.969 -21.156 1 95.44 633 VAL A N 1
ATOM 5008 C CA . VAL A 1 633 ? 2.781 23.531 -21.031 1 95.44 633 VAL A CA 1
ATOM 5009 C C . VAL A 1 633 ? 2.15 23.391 -22.406 1 95.44 633 VAL A C 1
ATOM 5011 O O . VAL A 1 633 ? 1.544 22.359 -22.719 1 95.44 633 VAL A O 1
ATOM 5014 N N . GLU A 1 634 ? 2.371 24.375 -23.25 1 94 634 GLU A N 1
ATOM 5015 C CA . GLU A 1 634 ? 1.833 24.344 -24.609 1 94 634 GLU A CA 1
ATOM 5016 C C . GLU A 1 634 ? 2.395 23.156 -25.391 1 94 634 GLU A C 1
ATOM 5018 O O . GLU A 1 634 ? 1.65 22.453 -26.078 1 94 634 GLU A O 1
ATOM 5023 N N . MET A 1 635 ? 3.621 22.969 -25.25 1 90.94 635 MET A N 1
ATOM 5024 C CA . MET A 1 635 ? 4.281 21.875 -25.953 1 90.94 635 MET A CA 1
ATOM 5025 C C . MET A 1 635 ? 3.717 20.531 -25.531 1 90.94 635 MET A C 1
ATOM 5027 O O . MET A 1 635 ? 3.424 19.672 -26.359 1 90.94 635 MET A O 1
ATOM 5031 N N . LEU A 1 636 ? 3.592 20.328 -24.219 1 92.06 636 LEU A N 1
ATOM 5032 C CA . LEU A 1 636 ? 3.098 19.062 -23.688 1 92.06 636 LEU A CA 1
ATOM 5033 C C . LEU A 1 636 ? 1.661 18.797 -24.141 1 92.06 636 LEU A C 1
ATOM 5035 O O . LEU A 1 636 ? 1.296 17.672 -24.469 1 92.06 636 LEU A O 1
ATOM 5039 N N . LEU A 1 637 ? 0.865 19.844 -24.172 1 92.5 637 LEU A N 1
ATOM 5040 C CA . LEU A 1 637 ? -0.512 19.719 -24.641 1 92.5 637 LEU A CA 1
ATOM 5041 C C . LEU A 1 637 ? -0.556 19.406 -26.141 1 92.5 637 LEU A C 1
ATOM 5043 O O . LEU A 1 637 ? -1.376 18.594 -26.578 1 92.5 637 LEU A O 1
ATOM 5047 N N . ASP A 1 638 ? 0.347 19.984 -26.906 1 89.31 638 ASP A N 1
ATOM 5048 C CA . ASP A 1 638 ? 0.432 19.719 -28.328 1 89.31 638 ASP A CA 1
ATOM 5049 C C . ASP A 1 638 ? 0.833 18.266 -28.609 1 89.31 638 ASP A C 1
ATOM 5051 O O . ASP A 1 638 ? 0.421 17.688 -29.609 1 89.31 638 ASP A O 1
ATOM 5055 N N . LEU A 1 639 ? 1.541 17.75 -27.672 1 81.81 639 LEU A N 1
ATOM 5056 C CA . LEU A 1 639 ? 2.008 16.375 -27.828 1 81.81 639 LEU A CA 1
ATOM 5057 C C . LEU A 1 639 ? 0.933 15.391 -27.391 1 81.81 639 LEU A C 1
ATOM 5059 O O . LEU A 1 639 ? 1.127 14.18 -27.469 1 81.81 639 LEU A O 1
ATOM 5063 N N . GLY A 1 640 ? -0.132 15.906 -26.859 1 80.38 640 GLY A N 1
ATOM 5064 C CA . GLY A 1 640 ? -1.282 15.047 -26.625 1 80.38 640 GLY A CA 1
ATOM 5065 C C . GLY A 1 640 ? -1.505 14.734 -25.156 1 80.38 640 GLY A C 1
ATOM 5066 O O . GLY A 1 640 ? -2.387 13.945 -24.812 1 80.38 640 GLY A O 1
ATOM 5067 N N . LEU A 1 641 ? -0.721 15.281 -24.25 1 86.56 641 LEU A N 1
ATOM 5068 C CA . LEU A 1 641 ? -1.025 15.086 -22.844 1 86.56 641 LEU A CA 1
ATOM 5069 C C . LEU A 1 641 ? -2.359 15.734 -22.484 1 86.56 641 LEU A C 1
ATOM 5071 O O . LEU A 1 641 ? -2.658 16.844 -22.922 1 86.56 641 LEU A O 1
ATOM 5075 N N . SER A 1 642 ? -3.119 15.016 -21.703 1 89.19 642 SER A N 1
ATOM 5076 C CA . SER A 1 642 ? -4.441 15.508 -21.328 1 89.19 642 SER A CA 1
ATOM 5077 C C . SER A 1 642 ? -4.336 16.672 -20.344 1 89.19 642 SER A C 1
ATOM 5079 O O . SER A 1 642 ? -3.625 16.578 -19.344 1 89.19 642 SER A O 1
ATOM 5081 N N . PRO A 1 643 ? -5.027 17.75 -20.625 1 93.88 643 PRO A N 1
ATOM 5082 C CA . PRO A 1 643 ? -5.074 18.844 -19.641 1 93.88 643 PRO A CA 1
ATOM 5083 C C . PRO A 1 643 ? -5.785 18.438 -18.359 1 93.88 643 PRO A C 1
ATOM 5085 O O . PRO A 1 643 ? -5.746 19.188 -17.375 1 93.88 643 PRO A O 1
ATOM 5088 N N . ASN A 1 644 ? -6.414 17.219 -18.375 1 93.25 644 ASN A N 1
ATOM 5089 C CA . ASN A 1 644 ? -7.199 16.781 -17.219 1 93.25 644 ASN A CA 1
ATOM 5090 C C . ASN A 1 644 ? -6.531 15.617 -16.5 1 93.25 644 ASN A C 1
ATOM 5092 O O . ASN A 1 644 ? -7.207 14.82 -15.844 1 93.25 644 ASN A O 1
ATOM 5096 N N . SER A 1 645 ? -5.215 15.508 -16.734 1 91.5 645 SER A N 1
ATOM 5097 C CA . SER A 1 645 ? -4.477 14.547 -15.914 1 91.5 645 SER A CA 1
ATOM 5098 C C . SER A 1 645 ? -4.633 14.836 -14.43 1 91.5 645 SER A C 1
ATOM 5100 O O . SER A 1 645 ? -4.758 16 -14.031 1 91.5 645 SER A O 1
ATOM 5102 N N . THR A 1 646 ? -4.656 13.805 -13.633 1 92.94 646 THR A N 1
ATOM 5103 C CA . THR A 1 646 ? -4.848 14.016 -12.203 1 92.94 646 THR A CA 1
ATOM 5104 C C . THR A 1 646 ? -3.66 13.477 -11.414 1 92.94 646 THR A C 1
ATOM 5106 O O . THR A 1 646 ? -3.004 12.523 -11.844 1 92.94 646 THR A O 1
ATOM 5109 N N . ASP A 1 647 ? -3.342 14.125 -10.336 1 93.75 647 ASP A N 1
ATOM 5110 C CA . ASP A 1 647 ? -2.332 13.625 -9.406 1 93.75 647 ASP A CA 1
ATOM 5111 C C . ASP A 1 647 ? -2.959 12.711 -8.359 1 93.75 647 ASP A C 1
ATOM 5113 O O . ASP A 1 647 ? -4.066 12.203 -8.547 1 93.75 647 ASP A O 1
ATOM 5117 N N . ALA A 1 648 ? -2.252 12.438 -7.273 1 91.31 648 ALA A N 1
ATOM 5118 C CA . ALA A 1 648 ? -2.699 11.469 -6.273 1 91.31 648 ALA A CA 1
ATOM 5119 C C . ALA A 1 648 ? -3.914 11.992 -5.512 1 91.31 648 ALA A C 1
ATOM 5121 O O . ALA A 1 648 ? -4.66 11.219 -4.914 1 91.31 648 ALA A O 1
ATOM 5122 N N . MET A 1 649 ? -4.152 13.289 -5.5 1 92.56 649 MET A N 1
ATOM 5123 C CA . MET A 1 649 ? -5.312 13.906 -4.855 1 92.56 649 MET A CA 1
ATOM 5124 C C . MET A 1 649 ? -6.383 14.258 -5.879 1 92.56 649 MET A C 1
ATOM 5126 O O . MET A 1 649 ? -7.281 15.047 -5.598 1 92.56 649 MET A O 1
ATOM 5130 N N . GLN A 1 650 ? -6.191 13.781 -7.07 1 92.25 650 GLN A N 1
ATOM 5131 C CA . GLN A 1 650 ? -7.102 14.008 -8.188 1 92.25 650 GLN A CA 1
ATOM 5132 C C . GLN A 1 650 ? -7.16 15.484 -8.562 1 92.25 650 GLN A C 1
ATOM 5134 O O . GLN A 1 650 ? -8.203 15.984 -8.992 1 92.25 650 GLN A O 1
ATOM 5139 N N . GLU A 1 651 ? -6.168 16.156 -8.289 1 95.25 651 GLU A N 1
ATOM 5140 C CA . GLU A 1 651 ? -6.074 17.547 -8.719 1 95.25 651 GLU A CA 1
ATOM 5141 C C . GLU A 1 651 ? -5.504 17.641 -10.133 1 95.25 651 GLU A C 1
ATOM 5143 O O . GLU A 1 651 ? -4.59 16.906 -10.492 1 95.25 651 GLU A O 1
ATOM 5148 N N . THR A 1 652 ? -6.082 18.516 -10.875 1 96.69 652 THR A N 1
ATOM 5149 C CA . THR A 1 652 ? -5.652 18.734 -12.258 1 96.69 652 THR A CA 1
ATOM 5150 C C . THR A 1 652 ? -4.676 19.906 -12.344 1 96.69 652 THR A C 1
ATOM 5152 O O . THR A 1 652 ? -4.512 20.656 -11.375 1 96.69 652 THR A O 1
ATOM 5155 N N . PRO A 1 653 ? -4.004 20.031 -13.531 1 97.56 653 PRO A N 1
ATOM 5156 C CA . PRO A 1 653 ? -3.158 21.219 -13.727 1 97.56 653 PRO A CA 1
ATOM 5157 C C . PRO A 1 653 ? -3.912 22.531 -13.5 1 97.56 653 PRO A C 1
ATOM 5159 O O . PRO A 1 653 ? -3.334 23.5 -13.008 1 97.56 653 PRO A O 1
ATOM 5162 N N . LEU A 1 654 ? -5.207 22.562 -13.797 1 97.94 654 LEU A N 1
ATOM 5163 C CA . LEU A 1 654 ? -6.008 23.766 -13.555 1 97.94 654 LEU A CA 1
ATOM 5164 C C . LEU A 1 654 ? -6.07 24.094 -12.07 1 97.94 654 LEU A C 1
ATOM 5166 O O . LEU A 1 654 ? -5.961 25.25 -11.68 1 97.94 654 LEU A O 1
ATOM 5170 N N . HIS A 1 655 ? -6.25 23.078 -11.227 1 97.38 655 HIS A N 1
ATOM 5171 C CA . HIS A 1 655 ? -6.219 23.297 -9.789 1 97.38 655 HIS A CA 1
ATOM 5172 C C . HIS A 1 655 ? -4.914 23.953 -9.359 1 97.38 655 HIS A C 1
ATOM 5174 O O . HIS A 1 655 ? -4.918 24.859 -8.516 1 97.38 655 HIS A O 1
ATOM 5180 N N . TYR A 1 656 ? -3.801 23.422 -9.914 1 97.94 656 TYR A N 1
ATOM 5181 C CA . TYR A 1 656 ? -2.486 23.969 -9.594 1 97.94 656 TYR A CA 1
ATOM 5182 C C . TYR A 1 656 ? -2.396 25.438 -9.977 1 97.94 656 TYR A C 1
ATOM 5184 O O . TYR A 1 656 ? -1.948 26.266 -9.172 1 97.94 656 TYR A O 1
ATOM 5192 N N . ALA A 1 657 ? -2.783 25.766 -11.211 1 98.25 657 ALA A N 1
ATOM 5193 C CA . ALA A 1 657 ? -2.715 27.125 -11.727 1 98.25 657 ALA A CA 1
ATOM 5194 C C . ALA A 1 657 ? -3.551 28.078 -10.875 1 98.25 657 ALA A C 1
ATOM 5196 O O . ALA A 1 657 ? -3.129 29.203 -10.594 1 98.25 657 ALA A O 1
ATOM 5197 N N . VAL A 1 658 ? -4.691 27.625 -10.469 1 98 658 VAL A N 1
ATOM 5198 C CA . VAL A 1 658 ? -5.602 28.438 -9.68 1 98 658 VAL A CA 1
ATOM 5199 C C . VAL A 1 658 ? -5.016 28.672 -8.289 1 98 658 VAL A C 1
ATOM 5201 O O . VAL A 1 658 ? -5.02 29.797 -7.789 1 98 658 VAL A O 1
ATOM 5204 N N . LEU A 1 659 ? -4.535 27.625 -7.641 1 96.94 659 LEU A N 1
ATOM 5205 C CA . LEU A 1 659 ? -3.93 27.766 -6.32 1 96.94 659 LEU A CA 1
ATOM 5206 C C . LEU A 1 659 ? -2.797 28.781 -6.348 1 96.94 659 LEU A C 1
ATOM 5208 O O . LEU A 1 659 ? -2.617 29.547 -5.395 1 96.94 659 LEU A O 1
ATOM 5212 N N . ALA A 1 660 ? -2.068 28.828 -7.484 1 96.69 660 ALA A N 1
ATOM 5213 C CA . ALA A 1 660 ? -0.931 29.734 -7.645 1 96.69 660 ALA A CA 1
ATOM 5214 C C . ALA A 1 660 ? -1.395 31.141 -7.996 1 96.69 660 ALA A C 1
ATOM 5216 O O . ALA A 1 660 ? -0.595 32.062 -8.008 1 96.69 660 ALA A O 1
ATOM 5217 N N . GLY A 1 661 ? -2.688 31.297 -8.328 1 96.69 661 GLY A N 1
ATOM 5218 C CA . GLY A 1 661 ? -3.209 32.594 -8.734 1 96.69 661 GLY A CA 1
ATOM 5219 C C . GLY A 1 661 ? -2.691 33.062 -10.086 1 96.69 661 GLY A C 1
ATOM 5220 O O . GLY A 1 661 ? -2.531 34.25 -10.32 1 96.69 661 GLY A O 1
ATOM 5221 N N . ASP A 1 662 ? -2.324 32.188 -10.953 1 96.25 662 ASP A N 1
ATOM 5222 C CA . ASP A 1 662 ? -1.722 32.5 -12.25 1 96.25 662 ASP A CA 1
ATOM 5223 C C . ASP A 1 662 ? -2.789 32.625 -13.328 1 96.25 662 ASP A C 1
ATOM 5225 O O . ASP A 1 662 ? -3.1 31.656 -14.031 1 96.25 662 ASP A O 1
ATOM 5229 N N . ALA A 1 663 ? -3.203 33.781 -13.594 1 96.56 663 ALA A N 1
ATOM 5230 C CA . ALA A 1 663 ? -4.309 34.062 -14.508 1 96.56 663 ALA A CA 1
ATOM 5231 C C . ALA A 1 663 ? -3.961 33.625 -15.93 1 96.56 663 ALA A C 1
ATOM 5233 O O . ALA A 1 663 ? -4.805 33.062 -16.641 1 96.56 663 ALA A O 1
ATOM 5234 N N . ALA A 1 664 ? -2.77 33.875 -16.328 1 96.75 664 ALA A N 1
ATOM 5235 C CA . ALA A 1 664 ? -2.342 33.5 -17.688 1 96.75 664 ALA A CA 1
ATOM 5236 C C . ALA A 1 664 ? -2.389 32 -17.906 1 96.75 664 ALA A C 1
ATOM 5238 O O . ALA A 1 664 ? -2.84 31.531 -18.953 1 96.75 664 ALA A O 1
ATOM 5239 N N . MET A 1 665 ? -1.888 31.266 -16.938 1 97.44 665 MET A N 1
ATOM 5240 C CA . MET A 1 665 ? -1.896 29.812 -17 1 97.44 665 MET A CA 1
ATOM 5241 C C . MET A 1 665 ? -3.322 29.281 -17.016 1 97.44 665 MET A C 1
ATOM 5243 O O . MET A 1 665 ? -3.631 28.328 -17.75 1 97.44 665 MET A O 1
ATOM 5247 N N . VAL A 1 666 ? -4.195 29.859 -16.188 1 97.88 666 VAL A N 1
ATOM 5248 C CA . VAL A 1 666 ? -5.602 29.453 -16.141 1 97.88 666 VAL A CA 1
ATOM 5249 C C . VAL A 1 666 ? -6.246 29.672 -17.5 1 97.88 666 VAL A C 1
ATOM 5251 O O . VAL A 1 666 ? -6.926 28.781 -18.016 1 97.88 666 VAL A O 1
ATOM 5254 N N . ASP A 1 667 ? -5.961 30.812 -18.109 1 96.5 667 ASP A N 1
ATOM 5255 C CA . ASP A 1 667 ? -6.5 31.125 -19.422 1 96.5 667 ASP A CA 1
ATOM 5256 C C . ASP A 1 667 ? -6.035 30.109 -20.469 1 96.5 667 ASP A C 1
ATOM 5258 O O . ASP A 1 667 ? -6.84 29.625 -21.266 1 96.5 667 ASP A O 1
ATOM 5262 N N . LEU A 1 668 ? -4.812 29.781 -20.391 1 96.88 668 LEU A N 1
ATOM 5263 C CA . LEU A 1 668 ? -4.238 28.828 -21.328 1 96.88 668 LEU A CA 1
ATOM 5264 C C . LEU A 1 668 ? -4.891 27.469 -21.203 1 96.88 668 LEU A C 1
ATOM 5266 O O . LEU A 1 668 ? -5.285 26.859 -22.188 1 96.88 668 LEU A O 1
ATOM 5270 N N . LEU A 1 669 ? -4.992 26.984 -19.984 1 97.56 669 LEU A N 1
ATOM 5271 C CA . LEU A 1 669 ? -5.539 25.656 -19.734 1 97.56 669 LEU A CA 1
ATOM 5272 C C . LEU A 1 669 ? -7.004 25.578 -20.156 1 97.56 669 LEU A C 1
ATOM 5274 O O . LEU A 1 669 ? -7.434 24.609 -20.781 1 97.56 669 LEU A O 1
ATOM 5278 N N . ILE A 1 670 ? -7.766 26.641 -19.844 1 95.81 670 ILE A N 1
ATOM 5279 C CA . ILE A 1 670 ? -9.172 26.672 -20.234 1 95.81 670 ILE A CA 1
ATOM 5280 C C . ILE A 1 670 ? -9.289 26.703 -21.75 1 95.81 670 ILE A C 1
ATOM 5282 O O . ILE A 1 670 ? -10.117 25.984 -22.328 1 95.81 670 ILE A O 1
ATOM 5286 N N . ALA A 1 671 ? -8.461 27.469 -22.391 1 94.94 671 ALA A N 1
ATOM 5287 C CA . ALA A 1 671 ? -8.453 27.547 -23.844 1 94.94 671 ALA A CA 1
ATOM 5288 C C . ALA A 1 671 ? -8.117 26.203 -24.469 1 94.94 671 ALA A C 1
ATOM 5290 O O . ALA A 1 671 ? -8.578 25.891 -25.562 1 94.94 671 ALA A O 1
ATOM 5291 N N . ARG A 1 672 ? -7.309 25.469 -23.75 1 95.31 672 ARG A N 1
ATOM 5292 C CA . ARG A 1 672 ? -6.883 24.156 -24.234 1 95.31 672 ARG A CA 1
ATOM 5293 C C . ARG A 1 672 ? -7.77 23.047 -23.672 1 95.31 672 ARG A C 1
ATOM 5295 O O . ARG A 1 672 ? -7.328 21.906 -23.531 1 95.31 672 ARG A O 1
ATOM 5302 N N . LYS A 1 673 ? -8.938 23.359 -23.188 1 91.44 673 LYS A N 1
ATOM 5303 C CA . LYS A 1 673 ? -10.055 22.469 -22.891 1 91.44 673 LYS A CA 1
ATOM 5304 C C . LYS A 1 673 ? -9.867 21.766 -21.547 1 91.44 673 LYS A C 1
ATOM 5306 O O . LYS A 1 673 ? -10.289 20.625 -21.375 1 91.44 673 LYS A O 1
ATOM 5311 N N . ALA A 1 674 ? -9.125 22.359 -20.656 1 95.25 674 ALA A N 1
ATOM 5312 C CA . ALA A 1 674 ? -9.195 21.875 -19.281 1 95.25 674 ALA A CA 1
ATOM 5313 C C . ALA A 1 674 ? -10.625 21.938 -18.75 1 95.25 674 ALA A C 1
ATOM 5315 O O . ALA A 1 674 ? -11.328 22.938 -18.938 1 95.25 674 ALA A O 1
ATOM 5316 N N . ASP A 1 675 ? -11.109 20.875 -18.125 1 94.31 675 ASP A N 1
ATOM 5317 C CA . ASP A 1 675 ? -12.477 20.781 -17.609 1 94.31 675 ASP A CA 1
ATOM 5318 C C . ASP A 1 675 ? -12.602 21.484 -16.266 1 94.31 675 ASP A C 1
ATOM 5320 O O . ASP A 1 675 ? -12.078 21 -15.25 1 94.31 675 ASP A O 1
ATOM 5324 N N . PRO A 1 676 ? -13.305 22.578 -16.156 1 94.25 676 PRO A N 1
ATOM 5325 C CA . PRO A 1 676 ? -13.383 23.344 -14.914 1 94.25 676 PRO A CA 1
ATOM 5326 C C . PRO A 1 676 ? -14.242 22.656 -13.852 1 94.25 676 PRO A C 1
ATOM 5328 O O . PRO A 1 676 ? -14.25 23.078 -12.695 1 94.25 676 PRO A O 1
ATOM 5331 N N . ILE A 1 677 ? -14.922 21.594 -14.164 1 92.06 677 ILE A N 1
ATOM 5332 C CA . ILE A 1 677 ? -15.844 21 -13.203 1 92.06 677 ILE A CA 1
ATOM 5333 C C . ILE A 1 677 ? -15.203 19.766 -12.57 1 92.06 677 ILE A C 1
ATOM 5335 O O . ILE A 1 677 ? -15.789 19.141 -11.688 1 92.06 677 ILE A O 1
ATOM 5339 N N . MET A 1 678 ? -13.977 19.406 -13.016 1 93.06 678 MET A N 1
ATOM 5340 C CA . MET A 1 678 ? -13.281 18.281 -12.375 1 93.06 678 MET A CA 1
ATOM 5341 C C . MET A 1 678 ? -13.117 18.531 -10.883 1 93.06 678 MET A C 1
ATOM 5343 O O . MET A 1 678 ? -12.828 19.641 -10.453 1 93.06 678 MET A O 1
ATOM 5347 N N . GLU A 1 679 ? -13.32 17.469 -10.102 1 92.38 679 GLU A N 1
ATOM 5348 C CA . GLU A 1 679 ? -13.227 17.578 -8.648 1 92.38 679 GLU A CA 1
ATOM 5349 C C . GLU A 1 679 ? -11.984 16.859 -8.125 1 92.38 679 GLU A C 1
ATOM 5351 O O . GLU A 1 679 ? -11.586 15.82 -8.656 1 92.38 679 GLU A O 1
ATOM 5356 N N . SER A 1 680 ? -1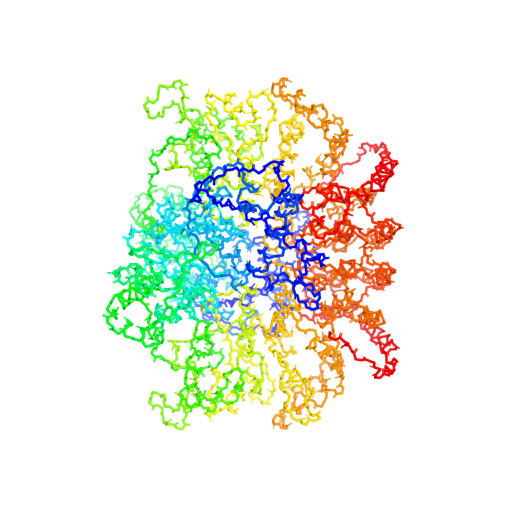1.367 17.453 -7.105 1 92.88 680 SER A N 1
ATOM 5357 C CA . SER A 1 680 ? -10.328 16.766 -6.352 1 92.88 680 SER A CA 1
ATOM 5358 C C . SER A 1 680 ? -10.922 15.68 -5.453 1 92.88 680 SER A C 1
ATOM 5360 O O . SER A 1 680 ? -12.141 15.508 -5.41 1 92.88 680 SER A O 1
ATOM 5362 N N . THR A 1 681 ? -10.078 15 -4.711 1 90.38 681 THR A N 1
ATOM 5363 C CA . THR A 1 681 ? -10.516 13.977 -3.777 1 90.38 681 THR A CA 1
ATOM 5364 C C . THR A 1 681 ? -11.344 14.586 -2.65 1 90.38 681 THR A C 1
ATOM 5366 O O . THR A 1 681 ? -12.062 13.875 -1.943 1 90.38 681 THR A O 1
ATOM 5369 N N . PHE A 1 682 ? -11.312 15.891 -2.561 1 89 682 PHE A N 1
ATOM 5370 C CA . PHE A 1 682 ? -12.031 16.594 -1.499 1 89 682 PHE A CA 1
ATOM 5371 C C . PHE A 1 682 ? -13.305 17.234 -2.035 1 89 682 PHE A C 1
ATOM 5373 O O . PHE A 1 682 ? -13.898 18.094 -1.383 1 89 682 PHE A O 1
ATOM 5380 N N . GLY A 1 683 ? -13.609 16.922 -3.283 1 87.69 683 GLY A N 1
ATOM 5381 C CA . GLY A 1 683 ? -14.836 17.406 -3.893 1 87.69 683 GLY A CA 1
ATOM 5382 C C . GLY A 1 683 ? -14.75 18.859 -4.34 1 87.69 683 GLY A C 1
ATOM 5383 O O . GLY A 1 683 ? -15.766 19.516 -4.555 1 87.69 683 GLY A O 1
ATOM 5384 N N . GLU A 1 684 ? -13.578 19.359 -4.512 1 91.38 684 GLU A N 1
ATOM 5385 C CA . GLU A 1 684 ? -13.422 20.766 -4.879 1 91.38 684 GLU A CA 1
ATOM 5386 C C . GLU A 1 684 ? -13.117 20.906 -6.367 1 91.38 684 GLU A C 1
ATOM 5388 O O . GLU A 1 684 ? -12.234 20.234 -6.898 1 91.38 684 GLU A O 1
ATOM 5393 N N . THR A 1 685 ? -13.812 21.797 -6.977 1 92.75 685 THR A N 1
ATOM 5394 C CA . THR A 1 685 ? -13.461 22.234 -8.328 1 92.75 685 THR A CA 1
ATOM 5395 C C . THR A 1 685 ? -12.414 23.344 -8.281 1 92.75 685 THR A C 1
ATOM 5397 O O . THR A 1 685 ? -12.078 23.844 -7.211 1 92.75 685 THR A O 1
ATOM 5400 N N . ALA A 1 686 ? -11.922 23.703 -9.484 1 95.31 686 ALA A N 1
ATOM 5401 C CA . ALA A 1 686 ? -10.969 24.812 -9.555 1 95.31 686 ALA A CA 1
ATOM 5402 C C . ALA A 1 686 ? -11.586 26.109 -9.031 1 95.31 686 ALA A C 1
ATOM 5404 O O . ALA A 1 686 ? -10.898 26.938 -8.43 1 95.31 686 ALA A O 1
ATOM 5405 N N . LEU A 1 687 ? -12.883 26.328 -9.234 1 94.12 687 LEU A N 1
ATOM 5406 C CA . LEU A 1 687 ? -13.594 27.5 -8.75 1 94.12 687 LEU A CA 1
ATOM 5407 C C . LEU A 1 687 ? -13.562 27.562 -7.223 1 94.12 687 LEU A C 1
ATOM 5409 O O . LEU A 1 687 ? -13.328 28.625 -6.641 1 94.12 687 LEU A O 1
ATOM 5413 N N . GLU A 1 688 ? -13.812 26.438 -6.617 1 91.56 688 GLU A N 1
ATOM 5414 C CA . GLU A 1 688 ? -13.812 26.391 -5.16 1 91.56 688 GLU A CA 1
ATOM 5415 C C . GLU A 1 688 ? -12.414 26.641 -4.602 1 91.56 688 GLU A C 1
ATOM 5417 O O . GLU A 1 688 ? -12.273 27.266 -3.547 1 91.56 688 GLU A O 1
ATOM 5422 N N . VAL A 1 689 ? -11.414 26.109 -5.289 1 94.38 689 VAL A N 1
ATOM 5423 C CA . VAL A 1 689 ? -10.031 26.375 -4.891 1 94.38 689 VAL A CA 1
ATOM 5424 C C . VAL A 1 689 ? -9.758 27.875 -4.969 1 94.38 689 VAL A C 1
ATOM 5426 O O . VAL A 1 689 ? -9.141 28.453 -4.07 1 94.38 689 VAL A O 1
ATOM 5429 N N . ALA A 1 690 ? -10.195 28.516 -6.02 1 95.69 690 ALA A N 1
ATOM 5430 C CA . ALA A 1 690 ? -10.016 29.953 -6.188 1 95.69 690 ALA A CA 1
ATOM 5431 C C . ALA A 1 690 ? -10.695 30.734 -5.059 1 95.69 690 ALA A C 1
ATOM 5433 O O . ALA A 1 690 ? -10.109 31.656 -4.496 1 95.69 690 ALA A O 1
ATOM 5434 N N . ALA A 1 691 ? -11.859 30.312 -4.719 1 91.56 691 ALA A N 1
ATOM 5435 C CA . ALA A 1 691 ? -12.648 31 -3.699 1 91.56 691 ALA A CA 1
ATOM 5436 C C . ALA A 1 691 ? -11.992 30.875 -2.326 1 91.56 691 ALA A C 1
ATOM 5438 O O . ALA A 1 691 ? -12.078 31.797 -1.508 1 91.56 691 ALA A O 1
ATOM 5439 N N . GLN A 1 692 ? -11.375 29.828 -2.061 1 91.12 692 GLN A N 1
ATOM 5440 C CA . GLN A 1 692 ? -10.727 29.594 -0.773 1 91.12 692 GLN A CA 1
ATOM 5441 C C . GLN A 1 692 ? -9.516 30.516 -0.599 1 91.12 692 GLN A C 1
ATOM 5443 O O . GLN A 1 692 ? -9.195 30.922 0.519 1 91.12 692 GLN A O 1
ATOM 5448 N N . ASN A 1 693 ? -8.789 30.797 -1.674 1 95.12 693 ASN A N 1
ATOM 5449 C CA . ASN A 1 693 ? -7.629 31.672 -1.66 1 95.12 693 ASN A CA 1
ATOM 5450 C C . ASN A 1 693 ? -6.625 31.266 -0.585 1 95.12 693 ASN A C 1
ATOM 5452 O O . ASN A 1 693 ? -6.148 32.094 0.177 1 95.12 693 ASN A O 1
ATOM 5456 N N . ALA A 1 694 ? -6.324 29.984 -0.526 1 93.81 694 ALA A N 1
ATOM 5457 C CA . ALA A 1 694 ? -5.602 29.375 0.583 1 93.81 694 ALA A CA 1
ATOM 5458 C C . ALA A 1 694 ? -4.145 29.812 0.609 1 93.81 694 ALA A C 1
ATOM 5460 O O . ALA A 1 694 ? -3.516 29.844 1.67 1 93.81 694 ALA A O 1
ATOM 5461 N N . ALA A 1 695 ? -3.531 30.188 -0.508 1 95.38 695 ALA A N 1
ATOM 5462 C CA . ALA A 1 695 ? -2.111 30.516 -0.571 1 95.38 695 ALA A CA 1
ATOM 5463 C C . ALA A 1 695 ? -1.904 32.031 -0.521 1 95.38 695 ALA A C 1
ATOM 5465 O O . ALA A 1 695 ? -0.802 32.531 -0.774 1 95.38 695 ALA A O 1
ATOM 5466 N N . ALA A 1 696 ? -2.906 32.781 -0.154 1 94.5 696 ALA A N 1
ATOM 5467 C CA . ALA A 1 696 ? -2.83 34.25 -0.128 1 94.5 696 ALA A CA 1
ATOM 5468 C C . ALA A 1 696 ? -1.771 34.719 0.861 1 94.5 696 ALA A C 1
ATOM 5470 O O . ALA A 1 696 ? -1.116 35.75 0.636 1 94.5 696 ALA A O 1
ATOM 5471 N N . PHE A 1 697 ? -1.535 33.969 1.981 1 93.12 697 PHE A N 1
ATOM 5472 C CA . PHE A 1 697 ? -0.57 34.375 3.006 1 93.12 697 PHE A CA 1
ATOM 5473 C C . PHE A 1 697 ? 0.849 34.312 2.451 1 93.12 697 PHE A C 1
ATOM 5475 O O . PHE A 1 697 ? 1.757 34.938 3.018 1 93.12 697 PHE A O 1
ATOM 5482 N N . LEU A 1 698 ? 1.047 33.656 1.343 1 94.19 698 LEU A N 1
ATOM 5483 C CA . LEU A 1 698 ? 2.34 33.594 0.673 1 94.19 698 LEU A CA 1
ATOM 5484 C C . LEU A 1 698 ? 2.424 34.594 -0.462 1 94.19 698 LEU A C 1
ATOM 5486 O O . LEU A 1 698 ? 3.41 34.625 -1.203 1 94.19 698 LEU A O 1
ATOM 5490 N N . GLY A 1 699 ? 1.353 35.312 -0.663 1 93.25 699 GLY A N 1
ATOM 5491 C CA . GLY A 1 699 ? 1.331 36.312 -1.702 1 93.25 699 GLY A CA 1
ATOM 5492 C C . GLY A 1 699 ? 0.678 35.844 -2.986 1 93.25 699 GLY A C 1
ATOM 5493 O O . GLY A 1 699 ? 0.691 36.562 -3.994 1 93.25 699 GLY A O 1
ATOM 5494 N N . HIS A 1 700 ? 0.099 34.656 -3.035 1 94.94 700 HIS A N 1
ATOM 5495 C CA . HIS A 1 700 ? -0.601 34.125 -4.199 1 94.94 700 HIS A CA 1
ATOM 5496 C C . HIS A 1 700 ? -2.111 34.281 -4.051 1 94.94 700 HIS A C 1
ATOM 5498 O O . HIS A 1 700 ? -2.766 33.469 -3.41 1 94.94 700 HIS A O 1
ATOM 5504 N N . GLU A 1 701 ? -2.68 35.219 -4.738 1 95.5 701 GLU A N 1
ATOM 5505 C CA . GLU A 1 701 ? -4.105 35.5 -4.637 1 95.5 701 GLU A CA 1
ATOM 5506 C C . GLU A 1 701 ? -4.887 34.812 -5.754 1 95.5 701 GLU A C 1
ATOM 5508 O O . GLU A 1 701 ? -4.723 35.156 -6.93 1 95.5 701 GLU A O 1
ATOM 5513 N N . SER A 1 702 ? -5.719 33.938 -5.359 1 95.44 702 SER A N 1
ATOM 5514 C CA . SER A 1 702 ? -6.48 33.188 -6.359 1 95.44 702 SER A CA 1
ATOM 5515 C C . SER A 1 702 ? -7.91 33.719 -6.465 1 95.44 702 SER A C 1
ATOM 5517 O O . SER A 1 702 ? -8.609 33.438 -7.438 1 95.44 702 SER A O 1
ATOM 5519 N N . ALA A 1 703 ? -8.438 34.531 -5.609 1 94.31 703 ALA A N 1
ATOM 5520 C CA . ALA A 1 703 ? -9.812 35 -5.527 1 94.31 703 ALA A CA 1
ATOM 5521 C C . ALA A 1 703 ? -10.227 35.719 -6.809 1 94.31 703 ALA A C 1
ATOM 5523 O O . ALA A 1 703 ? -11.344 35.531 -7.297 1 94.31 703 ALA A O 1
ATOM 5524 N N . PRO A 1 704 ? -9.375 36.438 -7.387 1 94.81 704 PRO A N 1
ATOM 5525 C CA . PRO A 1 704 ? -9.758 37.156 -8.602 1 94.81 704 PRO A CA 1
ATOM 5526 C C . PRO A 1 704 ? -10.062 36.219 -9.773 1 94.81 704 PRO A C 1
ATOM 5528 O O . PRO A 1 704 ? -10.734 36.625 -10.727 1 94.81 704 PRO A O 1
ATOM 5531 N N . LEU A 1 705 ? -9.578 35.031 -9.688 1 96.56 705 LEU A N 1
ATOM 5532 C CA . LEU A 1 705 ? -9.781 34.062 -10.773 1 96.56 705 LEU A CA 1
ATOM 5533 C C . LEU A 1 705 ? -11.188 33.469 -10.734 1 96.56 705 LEU A C 1
ATOM 5535 O O . LEU A 1 705 ? -11.617 32.844 -11.695 1 96.56 705 LEU A O 1
ATOM 5539 N N . ALA A 1 706 ? -11.953 33.688 -9.664 1 94.25 706 ALA A N 1
ATOM 5540 C CA . ALA A 1 706 ? -13.25 33.062 -9.43 1 94.25 706 ALA A CA 1
ATOM 5541 C C . ALA A 1 706 ? -14.242 33.406 -10.531 1 94.25 706 ALA A C 1
ATOM 5543 O O . ALA A 1 706 ? -15.008 32.562 -10.992 1 94.25 706 ALA A O 1
ATOM 5544 N N . ARG A 1 707 ? -14.234 34.625 -10.938 1 91.12 707 ARG A N 1
ATOM 5545 C CA . ARG A 1 707 ? -15.188 35.062 -11.945 1 91.12 707 ARG A CA 1
ATOM 5546 C C . ARG A 1 707 ? -14.977 34.344 -13.266 1 91.12 707 ARG A C 1
ATOM 5548 O O . ARG A 1 707 ? -15.93 33.844 -13.859 1 91.12 707 ARG A O 1
ATOM 5555 N N . GLN A 1 708 ? -13.797 34.281 -13.664 1 92.31 708 GLN A N 1
ATOM 5556 C CA . GLN A 1 708 ? -13.461 33.594 -14.906 1 92.31 708 GLN A CA 1
ATOM 5557 C C . GLN A 1 708 ? -13.812 32.125 -14.812 1 92.31 708 GLN A C 1
ATOM 5559 O O . GLN A 1 708 ? -14.312 31.531 -15.781 1 92.31 708 GLN A O 1
ATOM 5564 N N . LEU A 1 709 ? -13.547 31.547 -13.766 1 94.56 709 LEU A N 1
ATOM 5565 C CA . LEU A 1 709 ? -13.82 30.125 -13.562 1 94.56 709 LEU A CA 1
ATOM 5566 C C . LEU A 1 709 ? -15.32 29.859 -13.484 1 94.56 709 LEU A C 1
ATOM 5568 O O . LEU A 1 709 ? -15.797 28.812 -13.922 1 94.56 709 LEU A O 1
ATOM 5572 N N . GLU A 1 710 ? -16.062 30.797 -12.883 1 91.62 710 GLU A N 1
ATOM 5573 C CA . GLU A 1 710 ? -17.516 30.688 -12.844 1 91.62 710 GLU A CA 1
ATOM 5574 C C . GLU A 1 710 ? -18.094 30.656 -14.258 1 91.62 710 GLU A C 1
ATOM 5576 O O . GLU A 1 710 ? -19 29.859 -14.539 1 91.62 710 GLU A O 1
ATOM 5581 N N . GLU A 1 711 ? -17.578 31.484 -15.078 1 90.5 711 GLU A N 1
ATOM 5582 C CA . GLU A 1 711 ? -18.016 31.5 -16.469 1 90.5 711 GLU A CA 1
ATOM 5583 C C . GLU A 1 711 ? -17.688 30.188 -17.188 1 90.5 711 GLU A C 1
ATOM 5585 O O . GLU A 1 711 ? -18.5 29.672 -17.953 1 90.5 711 GLU A O 1
ATOM 5590 N N . ALA A 1 712 ? -16.516 29.75 -16.922 1 90.62 712 ALA A N 1
ATOM 5591 C CA . ALA A 1 712 ? -16.094 28.5 -17.547 1 90.62 712 ALA A CA 1
ATOM 5592 C C . ALA A 1 712 ? -16.953 27.328 -17.078 1 90.62 712 ALA A C 1
ATOM 5594 O O . ALA A 1 712 ? -17.297 26.438 -17.859 1 90.62 712 ALA A O 1
ATOM 5595 N N . GLU A 1 713 ? -17.281 27.281 -15.82 1 88.38 713 GLU A N 1
ATOM 5596 C CA . GLU A 1 713 ? -18.125 26.219 -15.266 1 88.38 713 GLU A CA 1
ATOM 5597 C C . GLU A 1 713 ? -19.531 26.281 -15.859 1 88.38 713 GLU A C 1
ATOM 5599 O O . GLU A 1 713 ? -20.125 25.234 -16.188 1 88.38 713 GLU A O 1
ATOM 5604 N N . GLN A 1 714 ? -20.047 27.453 -15.977 1 83.69 714 GLN A N 1
ATOM 5605 C CA . GLN A 1 714 ? -21.391 27.625 -16.547 1 83.69 714 GLN A CA 1
ATOM 5606 C C . GLN A 1 714 ? -21.438 27.141 -18 1 83.69 714 GLN A C 1
ATOM 5608 O O . GLN A 1 714 ? -22.391 26.5 -18.406 1 83.69 714 GLN A O 1
ATOM 5613 N N . ARG A 1 715 ? -20.438 27.453 -18.672 1 84.75 715 ARG A N 1
ATOM 5614 C CA . ARG A 1 715 ? -20.359 27.016 -20.062 1 84.75 715 ARG A CA 1
ATOM 5615 C C . ARG A 1 715 ? -20.297 25.484 -20.141 1 84.75 715 ARG A C 1
ATOM 5617 O O . ARG A 1 715 ? -20.922 24.875 -21.016 1 84.75 715 ARG A O 1
ATOM 5624 N N . ALA A 1 716 ? -19.531 24.922 -19.281 1 82.44 716 ALA A N 1
ATOM 5625 C CA . ALA A 1 716 ? -19.391 23.469 -19.266 1 82.44 716 ALA A CA 1
ATOM 5626 C C . ALA A 1 716 ? -20.719 22.781 -18.953 1 82.44 716 ALA A C 1
ATOM 5628 O O . ALA A 1 716 ? -21.047 21.75 -19.547 1 82.44 716 ALA A O 1
ATOM 5629 N N . PHE A 1 717 ? -21.5 23.344 -18.062 1 78.25 717 PHE A N 1
ATOM 5630 C CA . PHE A 1 717 ? -22.797 22.797 -17.688 1 78.25 717 PHE A CA 1
ATOM 5631 C C . PHE A 1 717 ? -23.781 22.906 -18.844 1 78.25 717 PHE A C 1
ATOM 5633 O O . PHE A 1 717 ? -24.562 21.984 -19.094 1 78.25 717 PHE A O 1
ATOM 5640 N N . LEU A 1 718 ? -23.734 23.969 -19.547 1 77.62 718 LEU A N 1
ATOM 5641 C CA . LEU A 1 718 ? -24.641 24.219 -20.672 1 77.62 718 LEU A CA 1
ATOM 5642 C C . LEU A 1 718 ? -24.344 23.266 -21.828 1 77.62 718 LEU A C 1
ATOM 5644 O O . LEU A 1 718 ? -25.281 22.781 -22.484 1 77.62 718 LEU A O 1
ATOM 5648 N N . GLU A 1 719 ? -23.125 22.984 -22.031 1 75.5 719 GLU A N 1
ATOM 5649 C CA . GLU A 1 719 ? -22.734 22.062 -23.094 1 75.5 719 GLU A CA 1
ATOM 5650 C C . GLU A 1 719 ? -23.156 20.641 -22.766 1 75.5 719 GLU A C 1
ATOM 5652 O O . GLU A 1 719 ? -23.469 19.859 -23.672 1 75.5 719 GLU A O 1
ATOM 5657 N N . SER A 1 720 ? -23.156 20.266 -21.531 1 71 720 SER A N 1
ATOM 5658 C CA . SER A 1 720 ? -23.547 18.922 -21.109 1 71 720 SER A CA 1
ATOM 5659 C C . SER A 1 720 ? -25.047 18.703 -21.297 1 71 720 SER A C 1
ATOM 5661 O O . SER A 1 720 ? -25.484 17.609 -21.656 1 71 720 SER A O 1
ATOM 5663 N N . GLU A 1 721 ? -25.844 19.594 -20.953 1 65.25 721 GLU A N 1
ATOM 5664 C CA . GLU A 1 721 ? -27.281 19.531 -21.109 1 65.25 721 GLU A CA 1
ATOM 5665 C C . GLU A 1 721 ? -27.672 19.375 -22.578 1 65.25 721 GLU A C 1
ATOM 5667 O O . GLU A 1 721 ? -28.625 18.656 -22.906 1 65.25 721 GLU A O 1
ATOM 5672 N N . SER A 1 722 ? -26.859 19.969 -23.375 1 58.06 722 SER A N 1
ATOM 5673 C CA . SER A 1 722 ? -27.156 19.891 -24.797 1 58.06 722 SER A CA 1
ATOM 5674 C C . SER A 1 722 ? -26.797 18.516 -25.359 1 58.06 722 SER A C 1
ATOM 5676 O O . SER A 1 722 ? -27.438 18.031 -26.297 1 58.06 722 SER A O 1
ATOM 5678 N N . ALA A 1 723 ? -25.781 17.859 -24.797 1 51.94 723 ALA A N 1
ATOM 5679 C CA . ALA A 1 723 ? -25.359 16.562 -25.281 1 51.94 723 ALA A CA 1
ATOM 5680 C C . ALA A 1 723 ? -26.281 15.461 -24.766 1 51.94 723 ALA A C 1
ATOM 5682 O O . ALA A 1 723 ? -26.266 14.336 -25.281 1 51.94 723 ALA A O 1
ATOM 5683 N N . SER A 1 724 ? -26.781 15.484 -23.672 1 50.72 724 SER A N 1
ATOM 5684 C CA . SER A 1 724 ? -27.641 14.461 -23.062 1 50.72 724 SER A CA 1
ATOM 5685 C C . SER A 1 724 ? -28.688 13.961 -24.047 1 50.72 724 SER A C 1
ATOM 5687 O O . SER A 1 724 ? -28.906 14.57 -25.094 1 50.72 724 SER A O 1
ATOM 5689 N N . PHE A 1 725 ? -29.984 13.383 -23.531 1 41.06 725 PHE A N 1
ATOM 5690 C CA . PHE A 1 725 ? -30.75 12.164 -23.781 1 41.06 725 PHE A CA 1
ATOM 5691 C C . PHE A 1 725 ? -31.531 12.273 -25.078 1 41.06 725 PHE A C 1
ATOM 5693 O O . PHE A 1 725 ? -32.5 13.039 -25.156 1 41.06 725 PHE A O 1
ATOM 5700 N N . PRO A 1 726 ? -31 12.141 -26.172 1 35.56 726 PRO A N 1
ATOM 5701 C CA . PRO A 1 726 ? -32.125 11.586 -26.938 1 35.56 726 PRO A CA 1
ATOM 5702 C C . PRO A 1 726 ? -32.844 10.445 -26.203 1 35.56 726 PRO A C 1
ATOM 5704 O O . PRO A 1 726 ? -32.219 9.766 -25.375 1 35.56 726 PRO A O 1
ATOM 5707 N N . SER A 1 727 ? -34.156 10.523 -25.953 1 32.41 727 SER A N 1
ATOM 5708 C CA . SER A 1 727 ? -35.031 9.5 -25.422 1 32.41 727 SER A CA 1
ATOM 5709 C C . SER A 1 727 ? -34.594 8.109 -25.859 1 32.41 727 SER A C 1
ATOM 5711 O O . SER A 1 727 ? -34.656 7.777 -27.047 1 32.41 727 SER A O 1
ATOM 5713 N N . ILE A 1 728 ? -33.625 7.625 -25.344 1 34.12 728 ILE A N 1
ATOM 5714 C CA . ILE A 1 728 ? -33.406 6.211 -25.641 1 34.12 728 ILE A CA 1
ATOM 5715 C C . ILE A 1 728 ? -34.719 5.453 -25.469 1 34.12 728 ILE A C 1
ATOM 5717 O O . ILE A 1 728 ? -35.344 5.488 -24.391 1 34.12 728 ILE A O 1
ATOM 5721 N N . SER A 1 729 ? -35.312 5.117 -26.531 1 28.11 729 SER A N 1
ATOM 5722 C CA . SER A 1 729 ? -36.344 4.078 -26.516 1 28.11 729 SER A CA 1
ATOM 5723 C C . SER A 1 729 ? -35.875 2.848 -25.75 1 28.11 729 SER A C 1
ATOM 5725 O O . SER A 1 729 ? -34.688 2.463 -25.844 1 28.11 729 SER A O 1
ATOM 5727 N N . PRO A 1 730 ? -36.656 2.381 -24.766 1 31.48 730 PRO A N 1
ATOM 5728 C CA . PRO A 1 730 ? -36.5 1.184 -23.938 1 31.48 730 PRO A CA 1
ATOM 5729 C C . PRO A 1 730 ? -36.031 -0.033 -24.734 1 31.48 730 PRO A C 1
ATOM 5731 O O . PRO A 1 730 ? -36.219 -1.171 -24.281 1 31.48 730 PRO A O 1
ATOM 5734 N N . SER A 1 731 ? -35.344 0.047 -25.844 1 26.88 731 SER A N 1
ATOM 5735 C CA . SER A 1 731 ? -35.344 -1.293 -26.422 1 26.88 731 SER A CA 1
ATOM 5736 C C . SER A 1 731 ? -34.719 -2.311 -25.469 1 26.88 731 SER A C 1
ATOM 5738 O O . SER A 1 731 ? -35.375 -3.283 -25.078 1 26.88 731 SER A O 1
ATOM 5740 N N . SER A 1 732 ? -33.781 -3.363 -26.094 1 27.08 732 SER A N 1
ATOM 5741 C CA . SER A 1 732 ? -33.625 -4.805 -25.938 1 27.08 732 SER A CA 1
ATOM 5742 C C . SER A 1 732 ? -32.812 -5.133 -24.703 1 27.08 732 SER A C 1
ATOM 5744 O O . SER A 1 732 ? -32.094 -4.277 -24.172 1 27.08 732 SER A O 1
ATOM 5746 N N . THR A 1 733 ? -33.031 -6.402 -24.141 1 26.81 733 THR A N 1
ATOM 5747 C CA . THR A 1 733 ? -32.656 -7.398 -23.156 1 26.81 733 THR A CA 1
ATOM 5748 C C . THR A 1 733 ? -31.125 -7.547 -23.078 1 26.81 733 THR A C 1
ATOM 5750 O O . THR A 1 733 ? -30.469 -7.82 -24.094 1 26.81 733 THR A O 1
ATOM 5753 N N . PHE A 1 734 ? -30.484 -6.727 -22.391 1 28.42 734 PHE A N 1
ATOM 5754 C CA . PHE A 1 734 ? -29.094 -7.023 -22.062 1 28.42 734 PHE A CA 1
ATOM 5755 C C . PHE A 1 734 ? -28.922 -8.5 -21.719 1 28.42 734 PHE A C 1
ATOM 5757 O O . PHE A 1 734 ? -29.438 -8.977 -20.703 1 28.42 734 PHE A O 1
ATOM 5764 N N . GLY A 1 735 ? -28.969 -9.391 -22.75 1 23.16 735 GLY A N 1
ATOM 5765 C CA . GLY A 1 735 ? -28.641 -10.781 -22.484 1 23.16 735 GLY A CA 1
ATOM 5766 C C . GLY A 1 735 ? -27.422 -10.945 -21.594 1 23.16 735 GLY A C 1
ATOM 5767 O O . GLY A 1 735 ? -26.375 -10.344 -21.844 1 23.16 735 GLY A O 1
ATOM 5768 N N . VAL A 1 736 ? -27.719 -11.258 -20.391 1 22.8 736 VAL A N 1
ATOM 5769 C CA . VAL A 1 736 ? -26.797 -11.875 -19.438 1 22.8 736 VAL A CA 1
ATOM 5770 C C . VAL A 1 736 ? -26.078 -13.047 -20.094 1 22.8 736 VAL A C 1
ATOM 5772 O O . VAL A 1 736 ? -26.703 -13.891 -20.75 1 22.8 736 VAL A O 1
ATOM 5775 N N . MET B 1 1 ? 8.055 -12.914 -19.375 1 66.31 1 MET B N 1
ATOM 5776 C CA . MET B 1 1 ? 7.094 -13.266 -18.328 1 66.31 1 MET B CA 1
ATOM 5777 C C . MET B 1 1 ? 7.383 -14.656 -17.766 1 66.31 1 MET B C 1
ATOM 5779 O O . MET B 1 1 ? 7.738 -15.57 -18.516 1 66.31 1 MET B O 1
ATOM 5783 N N . PRO B 1 2 ? 7.188 -14.617 -16.516 1 75.69 2 PRO B N 1
ATOM 5784 C CA . PRO B 1 2 ? 7.328 -16 -16.047 1 75.69 2 PRO B CA 1
ATOM 5785 C C . PRO B 1 2 ? 6.184 -16.891 -16.5 1 75.69 2 PRO B C 1
ATOM 5787 O O . PRO B 1 2 ? 5.02 -16.641 -16.188 1 75.69 2 PRO B O 1
ATOM 5790 N N . VAL B 1 3 ? 6.418 -17.688 -17.516 1 84.44 3 VAL B N 1
ATOM 5791 C CA . VAL B 1 3 ? 5.516 -18.781 -17.859 1 84.44 3 VAL B CA 1
ATOM 5792 C C . VAL B 1 3 ? 5.98 -20.062 -17.188 1 84.44 3 VAL B C 1
ATOM 5794 O O . VAL B 1 3 ? 6.859 -20.766 -17.688 1 84.44 3 VAL B O 1
ATOM 5797 N N . PRO B 1 4 ? 5.316 -20.344 -16.125 1 83.56 4 PRO B N 1
ATOM 5798 C CA . PRO B 1 4 ? 5.844 -21.391 -15.266 1 83.56 4 PRO B CA 1
ATOM 5799 C C . PRO B 1 4 ? 6.051 -22.719 -16 1 83.56 4 PRO B C 1
ATOM 5801 O O . PRO B 1 4 ? 6.98 -23.469 -15.688 1 83.56 4 PRO B O 1
ATOM 5804 N N . TRP B 1 5 ? 5.27 -23.047 -17.062 1 79.75 5 TRP B N 1
ATOM 5805 C CA . TRP B 1 5 ? 5.32 -24.375 -17.656 1 79.75 5 TRP B CA 1
ATOM 5806 C C . TRP B 1 5 ? 6.312 -24.422 -18.797 1 79.75 5 TRP B C 1
ATOM 5808 O O . TRP B 1 5 ? 6.547 -25.484 -19.391 1 79.75 5 TRP B O 1
ATOM 5818 N N . MET B 1 6 ? 6.934 -23.281 -19.125 1 80.38 6 MET B N 1
ATOM 5819 C CA . MET B 1 6 ? 7.898 -23.234 -20.219 1 80.38 6 MET B CA 1
ATOM 5820 C C . MET B 1 6 ? 9.32 -23.078 -19.688 1 80.38 6 MET B C 1
ATOM 5822 O O . MET B 1 6 ? 10.258 -22.859 -20.453 1 80.38 6 MET B O 1
ATOM 5826 N N . LEU B 1 7 ? 9.422 -23.047 -18.453 1 74.69 7 LEU B N 1
ATOM 5827 C CA . LEU B 1 7 ? 10.727 -22.828 -17.844 1 74.69 7 LEU B CA 1
ATOM 5828 C C . LEU B 1 7 ? 11.695 -23.953 -18.188 1 74.69 7 LEU B C 1
ATOM 5830 O O . LEU B 1 7 ? 12.891 -23.719 -18.359 1 74.69 7 LEU B O 1
ATOM 5834 N N . HIS B 1 8 ? 11.039 -25.203 -18.281 1 75.62 8 HIS B N 1
ATOM 5835 C CA . HIS B 1 8 ? 11.906 -26.344 -18.547 1 75.62 8 HIS B CA 1
ATOM 5836 C C . HIS B 1 8 ? 11.469 -27.078 -19.812 1 75.62 8 HIS B C 1
ATOM 5838 O O . HIS B 1 8 ? 10.273 -27.219 -20.078 1 75.62 8 HIS B O 1
ATOM 5844 N N . LYS B 1 9 ? 12.438 -27.438 -20.516 1 73.75 9 LYS B N 1
ATOM 5845 C CA . LYS B 1 9 ? 12.164 -28.156 -21.75 1 73.75 9 LYS B CA 1
ATOM 5846 C C . LYS B 1 9 ? 11.531 -29.516 -21.469 1 73.75 9 LYS B C 1
ATOM 5848 O O . LYS B 1 9 ? 10.617 -29.953 -22.172 1 73.75 9 LYS B O 1
ATOM 5853 N N . HIS B 1 10 ? 12.086 -30.109 -20.312 1 81.38 10 HIS B N 1
ATOM 5854 C CA . HIS B 1 10 ? 11.586 -31.438 -19.953 1 81.38 10 HIS B CA 1
ATOM 5855 C C . HIS B 1 10 ? 11.078 -31.469 -18.516 1 81.38 10 HIS B C 1
ATOM 5857 O O . HIS B 1 10 ? 11.547 -30.703 -17.672 1 81.38 10 HIS B O 1
ATOM 5863 N N . ARG B 1 11 ? 10.07 -32.312 -18.422 1 83.81 11 ARG B N 1
ATOM 5864 C CA . ARG B 1 11 ? 9.578 -32.469 -17.062 1 83.81 11 ARG B CA 1
ATOM 5865 C C . ARG B 1 11 ? 10.586 -33.219 -16.188 1 83.81 11 ARG B C 1
ATOM 5867 O O . ARG B 1 11 ? 11.375 -34.031 -16.703 1 83.81 11 ARG B O 1
ATOM 5874 N N . SER B 1 12 ? 10.516 -32.969 -14.945 1 89.62 12 SER B N 1
ATOM 5875 C CA . SER B 1 12 ? 11.328 -33.719 -13.977 1 89.62 12 SER B CA 1
ATOM 5876 C C . SER B 1 12 ? 10.547 -34.875 -13.359 1 89.62 12 SER B C 1
ATOM 5878 O O . SER B 1 12 ? 9.359 -34.719 -13.078 1 89.62 12 SER B O 1
ATOM 5880 N N . TYR B 1 13 ? 11.203 -35.969 -13.297 1 91.62 13 TYR B N 1
ATOM 5881 C CA . TYR B 1 13 ? 10.586 -37.062 -12.602 1 91.62 13 TYR B CA 1
ATOM 5882 C C . TYR B 1 13 ? 10.93 -37.062 -11.117 1 91.62 13 TYR B C 1
ATOM 5884 O O . TYR B 1 13 ? 12.102 -37.156 -10.742 1 91.62 13 TYR B O 1
ATOM 5892 N N . ILE B 1 14 ? 9.891 -37 -10.32 1 94.75 14 ILE B N 1
ATOM 5893 C CA . ILE B 1 14 ? 10.062 -36.938 -8.875 1 94.75 14 ILE B CA 1
ATOM 5894 C C . ILE B 1 14 ? 9.219 -38.031 -8.227 1 94.75 14 ILE B C 1
ATOM 5896 O O . ILE B 1 14 ? 8.047 -37.812 -7.918 1 94.75 14 ILE B O 1
ATOM 5900 N N . PRO B 1 15 ? 9.797 -39.125 -7.914 1 91.12 15 PRO B N 1
ATOM 5901 C CA . PRO B 1 15 ? 9.023 -40.281 -7.449 1 91.12 15 PRO B CA 1
ATOM 5902 C C . PRO B 1 15 ? 8.469 -40.094 -6.043 1 91.12 15 PRO B C 1
ATOM 5904 O O . PRO B 1 15 ? 7.355 -40.531 -5.746 1 91.12 15 PRO B O 1
ATOM 5907 N N . HIS B 1 16 ? 9.242 -39.438 -5.191 1 93.31 16 HIS B N 1
ATOM 5908 C CA . HIS B 1 16 ? 8.758 -39.188 -3.836 1 93.31 16 HIS B CA 1
ATOM 5909 C C . HIS B 1 16 ? 7.832 -38 -3.793 1 93.31 16 HIS B C 1
ATOM 5911 O O . HIS B 1 16 ? 8.297 -36.844 -3.773 1 93.31 16 HIS B O 1
ATOM 5917 N N . ILE B 1 17 ? 6.629 -38.219 -3.568 1 94.31 17 ILE B N 1
ATOM 5918 C CA . ILE B 1 17 ? 5.602 -37.188 -3.697 1 94.31 17 ILE B CA 1
ATOM 5919 C C . ILE B 1 17 ? 5.84 -36.094 -2.666 1 94.31 17 ILE B C 1
ATOM 5921 O O . ILE B 1 17 ? 5.543 -34.938 -2.918 1 94.31 17 ILE B O 1
ATOM 5925 N N . ALA B 1 18 ? 6.418 -36.469 -1.546 1 94.38 18 ALA B N 1
ATOM 5926 C CA . ALA B 1 18 ? 6.684 -35.5 -0.488 1 94.38 18 ALA B CA 1
ATOM 5927 C C . ALA B 1 18 ? 7.688 -34.438 -0.95 1 94.38 18 ALA B C 1
ATOM 5929 O O . ALA B 1 18 ? 7.758 -33.344 -0.379 1 94.38 18 ALA B O 1
ATOM 5930 N N . GLU B 1 19 ? 8.352 -34.719 -2.025 1 96.25 19 GLU B N 1
ATOM 5931 C CA . GLU B 1 19 ? 9.375 -33.812 -2.52 1 96.25 19 GLU B CA 1
ATOM 5932 C C . GLU B 1 19 ? 8.875 -33.031 -3.717 1 96.25 19 GLU B C 1
ATOM 5934 O O . GLU B 1 19 ? 9.656 -32.406 -4.438 1 96.25 19 GLU B O 1
ATOM 5939 N N . ARG B 1 20 ? 7.621 -33.062 -3.918 1 97.44 20 ARG B N 1
ATOM 5940 C CA . ARG B 1 20 ? 6.996 -32.312 -4.992 1 97.44 20 ARG B CA 1
ATOM 5941 C C . ARG B 1 20 ? 6.43 -31 -4.469 1 97.44 20 ARG B C 1
ATOM 5943 O O . ARG B 1 20 ? 5.289 -30.641 -4.773 1 97.44 20 ARG B O 1
ATOM 5950 N N . ALA B 1 21 ? 7.25 -30.312 -3.66 1 97.19 21 ALA B N 1
ATOM 5951 C CA . ALA B 1 21 ? 6.871 -28.984 -3.182 1 97.19 21 ALA B CA 1
ATOM 5952 C C . ALA B 1 21 ? 7.129 -27.922 -4.246 1 97.19 21 ALA B C 1
ATOM 5954 O O . ALA B 1 21 ? 7.863 -28.156 -5.207 1 97.19 21 ALA B O 1
ATOM 5955 N N . LEU B 1 22 ? 6.449 -26.828 -4.164 1 96.38 22 LEU B N 1
ATOM 5956 C CA . LEU B 1 22 ? 6.715 -25.672 -5 1 96.38 22 LEU B CA 1
ATOM 5957 C C . LEU B 1 22 ? 7.418 -24.578 -4.207 1 96.38 22 LEU B C 1
ATOM 5959 O O . LEU B 1 22 ? 7.098 -24.344 -3.039 1 96.38 22 LEU B O 1
ATOM 5963 N N . THR B 1 23 ? 8.336 -23.922 -4.852 1 91.5 23 THR B N 1
ATOM 5964 C CA . THR B 1 23 ? 8.93 -22.75 -4.223 1 91.5 23 THR B CA 1
ATOM 5965 C C . THR B 1 23 ? 7.957 -21.578 -4.246 1 91.5 23 THR B C 1
ATOM 5967 O O . THR B 1 23 ? 7.016 -21.547 -5.043 1 91.5 23 THR B O 1
ATOM 5970 N N . VAL B 1 24 ? 8.227 -20.625 -3.371 1 91.62 24 VAL B N 1
ATOM 5971 C CA . VAL B 1 24 ? 7.43 -19.406 -3.355 1 91.62 24 VAL B CA 1
ATOM 5972 C C . VAL B 1 24 ? 7.523 -18.703 -4.711 1 91.62 24 VAL B C 1
ATOM 5974 O O . VAL B 1 24 ? 6.527 -18.188 -5.223 1 91.62 24 VAL B O 1
ATOM 5977 N N . LYS B 1 25 ? 8.617 -18.766 -5.332 1 87.75 25 LYS B N 1
ATOM 5978 C CA . LYS B 1 25 ? 8.812 -18.172 -6.648 1 87.75 25 LYS B CA 1
ATOM 5979 C C . LYS B 1 25 ? 7.91 -18.828 -7.688 1 87.75 25 LYS B C 1
ATOM 5981 O O . LYS B 1 25 ? 7.258 -18.141 -8.477 1 87.75 25 LYS B O 1
ATOM 5986 N N . GLN B 1 26 ? 7.914 -20.094 -7.648 1 92.38 26 GLN B N 1
ATOM 5987 C CA . GLN B 1 26 ? 7.109 -20.828 -8.609 1 92.38 26 GLN B CA 1
ATOM 5988 C C . GLN B 1 26 ? 5.621 -20.547 -8.422 1 92.38 26 GLN B C 1
ATOM 5990 O O . GLN B 1 26 ? 4.867 -20.484 -9.398 1 92.38 26 GLN B O 1
ATOM 5995 N N . LEU B 1 27 ? 5.191 -20.375 -7.18 1 94.56 27 LEU B N 1
ATOM 5996 C CA . LEU B 1 27 ? 3.807 -20 -6.898 1 94.56 27 LEU B CA 1
ATOM 5997 C C . LEU B 1 27 ? 3.5 -18.594 -7.402 1 94.56 27 LEU B C 1
ATOM 5999 O O . LEU B 1 27 ? 2.43 -18.359 -7.965 1 94.56 27 LEU B O 1
ATOM 6003 N N . CYS B 1 28 ? 4.414 -17.719 -7.207 1 92.19 28 CYS B N 1
ATOM 6004 C CA . CYS B 1 28 ? 4.238 -16.359 -7.672 1 92.19 28 CYS B CA 1
ATOM 6005 C C . CYS B 1 28 ? 4.172 -16.297 -9.195 1 92.19 28 CYS B C 1
ATOM 6007 O O . CYS B 1 28 ? 3.395 -15.531 -9.758 1 92.19 28 CYS B O 1
ATOM 6009 N N . ASP B 1 29 ? 4.988 -17.125 -9.844 1 92.5 29 ASP B N 1
ATOM 6010 C CA . ASP B 1 29 ? 4.945 -17.203 -11.305 1 92.5 29 ASP B CA 1
ATOM 6011 C C . ASP B 1 29 ? 3.58 -17.672 -11.789 1 92.5 29 ASP B C 1
ATOM 6013 O O . ASP B 1 29 ? 3.055 -17.156 -12.773 1 92.5 29 ASP B O 1
ATOM 6017 N N . LEU B 1 30 ? 3.066 -18.656 -11.094 1 95.62 30 LEU B N 1
ATOM 6018 C CA . LEU B 1 30 ? 1.733 -19.141 -11.445 1 95.62 30 LEU B CA 1
ATOM 6019 C C . LEU B 1 30 ? 0.694 -18.047 -11.25 1 95.62 30 LEU B C 1
ATOM 6021 O O . LEU B 1 30 ? -0.187 -17.859 -12.094 1 95.62 30 LEU B O 1
ATOM 6025 N N . ARG B 1 31 ? 0.776 -17.328 -10.148 1 95.12 31 ARG B N 1
ATOM 6026 C CA . ARG B 1 31 ? -0.127 -16.219 -9.883 1 95.12 31 ARG B CA 1
ATOM 6027 C C . ARG B 1 31 ? -0.116 -15.211 -11.031 1 95.12 31 ARG B C 1
ATOM 6029 O O . ARG B 1 31 ? -1.173 -14.812 -11.523 1 95.12 31 ARG B O 1
ATOM 6036 N N . ILE B 1 32 ? 1.054 -14.828 -11.453 1 93.94 32 ILE B N 1
ATOM 6037 C CA . ILE B 1 32 ? 1.22 -13.844 -12.516 1 93.94 32 ILE B CA 1
ATOM 6038 C C . ILE B 1 32 ? 0.629 -14.391 -13.82 1 93.94 32 ILE B C 1
ATOM 6040 O O . ILE B 1 32 ? -0.073 -13.672 -14.539 1 93.94 32 ILE B O 1
ATOM 6044 N N . PHE B 1 33 ? 0.899 -15.641 -14.062 1 95.62 33 PHE B N 1
ATOM 6045 C CA . PHE B 1 33 ? 0.409 -16.281 -15.273 1 95.62 33 PHE B CA 1
ATOM 6046 C C . PHE B 1 33 ? -1.114 -16.297 -15.305 1 95.62 33 PHE B C 1
ATOM 6048 O O . PHE B 1 33 ? -1.721 -15.938 -16.312 1 95.62 33 PHE B O 1
ATOM 6055 N N . LEU B 1 34 ? -1.729 -16.625 -14.188 1 96.62 34 LEU B N 1
ATOM 6056 C CA . LEU B 1 34 ? -3.184 -16.672 -14.078 1 96.62 34 LEU B CA 1
ATOM 6057 C C . LEU B 1 34 ? -3.777 -15.273 -14.219 1 96.62 34 LEU B C 1
ATOM 6059 O O . LEU B 1 34 ? -4.805 -15.094 -14.875 1 96.62 34 LEU B O 1
ATOM 6063 N N . GLN B 1 35 ? -3.217 -14.258 -13.602 1 95.19 35 GLN B N 1
ATOM 6064 C CA . GLN B 1 35 ? -3.676 -12.883 -13.719 1 95.19 35 GLN B CA 1
ATOM 6065 C C . GLN B 1 35 ? -3.684 -12.422 -15.18 1 95.19 35 GLN B C 1
ATOM 6067 O O . GLN B 1 35 ? -4.641 -11.797 -15.633 1 95.19 35 GLN B O 1
ATOM 6072 N N . ARG B 1 36 ? -2.643 -12.789 -15.875 1 95.44 36 ARG B N 1
ATOM 6073 C CA . ARG B 1 36 ? -2.523 -12.391 -17.266 1 95.44 36 ARG B CA 1
ATOM 6074 C C . ARG B 1 36 ? -3.623 -13.023 -18.109 1 95.44 36 ARG B C 1
ATOM 6076 O O . ARG B 1 36 ? -4.234 -12.352 -18.953 1 95.44 36 ARG B O 1
ATOM 6083 N N . LEU B 1 37 ? -3.852 -14.305 -17.875 1 96 37 LEU B N 1
ATOM 6084 C CA . LEU B 1 37 ? -4.902 -14.992 -18.625 1 96 37 LEU B CA 1
ATOM 6085 C C . LEU B 1 37 ? -6.27 -14.383 -18.328 1 96 37 LEU B C 1
ATOM 6087 O O . LEU B 1 37 ? -7.082 -14.203 -19.234 1 96 37 LEU B O 1
ATOM 6091 N N . CYS B 1 38 ? -6.484 -14.016 -17.078 1 94.88 38 CYS B N 1
ATOM 6092 C CA . CYS B 1 38 ? -7.777 -13.477 -16.656 1 94.88 38 CYS B CA 1
ATOM 6093 C C . CYS B 1 38 ? -7.988 -12.078 -17.234 1 94.88 38 CYS B C 1
ATOM 6095 O O . CYS B 1 38 ? -9.055 -11.781 -17.766 1 94.88 38 CYS B O 1
ATOM 6097 N N . LYS B 1 39 ? -7.004 -11.219 -17.109 1 93.5 39 LYS B N 1
ATOM 6098 C CA . LYS B 1 39 ? -7.207 -9.844 -17.547 1 93.5 39 LYS B CA 1
ATOM 6099 C C . LYS B 1 39 ? -7.324 -9.766 -19.062 1 93.5 39 LYS B C 1
ATOM 6101 O O . LYS B 1 39 ? -7.953 -8.844 -19.594 1 93.5 39 LYS B O 1
ATOM 6106 N N . ALA B 1 40 ? -6.738 -10.773 -19.797 1 95.19 40 ALA B N 1
ATOM 6107 C CA . ALA B 1 40 ? -6.883 -10.844 -21.25 1 95.19 40 ALA B CA 1
ATOM 6108 C C . ALA B 1 40 ? -8.141 -11.617 -21.641 1 95.19 40 ALA B C 1
ATOM 6110 O O . ALA B 1 40 ? -8.406 -11.828 -22.828 1 95.19 40 ALA B O 1
ATOM 6111 N N . LYS B 1 41 ? -8.938 -12.102 -20.672 1 93.69 41 LYS B N 1
ATOM 6112 C CA . LYS B 1 41 ? -10.195 -12.82 -20.859 1 93.69 41 LYS B CA 1
ATOM 6113 C C . LYS B 1 41 ? -9.992 -14.094 -21.672 1 93.69 41 LYS B C 1
ATOM 6115 O O . LYS B 1 41 ? -10.789 -14.406 -22.562 1 93.69 41 LYS B O 1
ATOM 6120 N N . LEU B 1 42 ? -8.922 -14.781 -21.406 1 95.25 42 LEU B N 1
ATOM 6121 C CA . LEU B 1 42 ? -8.617 -15.984 -22.156 1 95.25 42 LEU B CA 1
ATOM 6122 C C . LEU B 1 42 ? -9.008 -17.234 -21.375 1 95.25 42 LEU B C 1
ATOM 6124 O O . LEU B 1 42 ? -9.156 -18.312 -21.953 1 95.25 42 LEU B O 1
ATOM 6128 N N . LEU B 1 43 ? -9.07 -17.094 -20.062 1 93.88 43 LEU B N 1
ATOM 6129 C CA . LEU B 1 43 ? -9.43 -18.234 -19.219 1 93.88 43 LEU B CA 1
ATOM 6130 C C . LEU B 1 43 ? -10.945 -18.344 -19.094 1 93.88 43 LEU B C 1
ATOM 6132 O O . LEU B 1 43 ? -11.602 -17.422 -18.594 1 93.88 43 LEU B O 1
ATOM 6136 N N . THR B 1 44 ? -11.492 -19.406 -19.562 1 91.38 44 THR B N 1
ATOM 6137 C CA . THR B 1 44 ? -12.93 -19.641 -19.531 1 91.38 44 THR B CA 1
ATOM 6138 C C . THR B 1 44 ? -13.258 -20.969 -18.875 1 91.38 44 THR B C 1
ATOM 6140 O O . THR B 1 44 ? -12.391 -21.844 -18.781 1 91.38 44 THR B O 1
ATOM 6143 N N . ARG B 1 45 ? -14.477 -21.062 -18.422 1 86.19 45 ARG B N 1
ATOM 6144 C CA . ARG B 1 45 ? -14.93 -22.359 -17.906 1 86.19 45 ARG B CA 1
ATOM 6145 C C . ARG B 1 45 ? -15.359 -23.281 -19.031 1 86.19 45 ARG B C 1
ATOM 6147 O O . ARG B 1 45 ? -16.359 -23.047 -19.703 1 86.19 45 ARG B O 1
ATOM 6154 N N . ARG B 1 46 ? -14.688 -24.266 -19.328 1 73 46 ARG B N 1
ATOM 6155 C CA . ARG B 1 46 ? -14.945 -25.156 -20.453 1 73 46 ARG B CA 1
ATOM 6156 C C . ARG B 1 46 ? -16.203 -25.984 -20.219 1 73 46 ARG B C 1
ATOM 6158 O O . ARG B 1 46 ? -16.953 -26.266 -21.156 1 73 46 ARG B O 1
ATOM 6165 N N . GLN B 1 47 ? -16.359 -26.406 -18.969 1 64.81 47 GLN B N 1
ATOM 6166 C CA . GLN B 1 47 ? -17.469 -27.312 -18.719 1 64.81 47 GLN B CA 1
ATOM 6167 C C . GLN B 1 47 ? -18.797 -26.531 -18.641 1 64.81 47 GLN B C 1
ATOM 6169 O O . GLN B 1 47 ? -19.875 -27.125 -18.703 1 64.81 47 GLN B O 1
ATOM 6174 N N . ALA B 1 48 ? -18.734 -25.156 -18.578 1 59.31 48 ALA B N 1
ATOM 6175 C CA . ALA B 1 48 ? -19.984 -24.422 -18.422 1 59.31 48 ALA B CA 1
ATOM 6176 C C . ALA B 1 48 ? -20.578 -24.047 -19.781 1 59.31 48 ALA B C 1
ATOM 6178 O O . ALA B 1 48 ? -19.844 -23.906 -20.75 1 59.31 48 ALA B O 1
ATOM 6179 N N . SER B 1 49 ? -21.812 -24.375 -20 1 56.81 49 SER B N 1
ATOM 6180 C CA . SER B 1 49 ? -22.562 -24.125 -21.219 1 56.81 49 SER B CA 1
ATOM 6181 C C . SER B 1 49 ? -22.234 -22.75 -21.797 1 56.81 49 SER B C 1
ATOM 6183 O O . SER B 1 49 ? -22.203 -22.562 -23.016 1 56.81 49 SER B O 1
ATOM 6185 N N . ASN B 1 50 ? -22.016 -21.797 -20.797 1 59.72 50 ASN B N 1
ATOM 6186 C CA . ASN B 1 50 ? -21.688 -20.453 -21.266 1 59.72 50 ASN B CA 1
ATOM 6187 C C . ASN B 1 50 ? -20.219 -20.125 -21.031 1 59.72 50 ASN B C 1
ATOM 6189 O O . ASN B 1 50 ? -19.688 -20.312 -19.938 1 59.72 50 ASN B O 1
ATOM 6193 N N . ALA B 1 51 ? -19.406 -20.188 -21.984 1 69.06 51 ALA B N 1
ATOM 6194 C CA . ALA B 1 51 ? -17.969 -19.938 -21.984 1 69.06 51 ALA B CA 1
ATOM 6195 C C . ALA B 1 51 ? -17.656 -18.562 -21.406 1 69.06 51 ALA B C 1
ATOM 6197 O O . ALA B 1 51 ? -16.969 -17.75 -22.062 1 69.06 51 ALA B O 1
ATOM 6198 N N . ASP B 1 52 ? -18.188 -18.297 -20.219 1 82.69 52 ASP B N 1
ATOM 6199 C CA . ASP B 1 52 ? -17.922 -17 -19.609 1 82.69 52 ASP B CA 1
ATOM 6200 C C . ASP B 1 52 ? -16.5 -16.922 -19.062 1 82.69 52 ASP B C 1
ATOM 6202 O O . ASP B 1 52 ? -16.016 -17.875 -18.438 1 82.69 52 ASP B O 1
ATOM 6206 N N . PRO B 1 53 ? -15.875 -15.82 -19.344 1 88.06 53 PRO B N 1
ATOM 6207 C CA . PRO B 1 53 ? -14.516 -15.656 -18.828 1 88.06 53 PRO B CA 1
ATOM 6208 C C . PRO B 1 53 ? -14.461 -15.672 -17.312 1 88.06 53 PRO B C 1
ATOM 6210 O O . PRO B 1 53 ? -15.359 -15.156 -16.641 1 88.06 53 PRO B O 1
ATOM 6213 N N . LEU B 1 54 ? -13.523 -16.406 -16.781 1 91.94 54 LEU B N 1
ATOM 6214 C CA . LEU B 1 54 ? -13.297 -16.438 -15.336 1 91.94 54 LEU B CA 1
ATOM 6215 C C . LEU B 1 54 ? -12.578 -15.172 -14.875 1 91.94 54 LEU B C 1
ATOM 6217 O O . LEU B 1 54 ? -11.594 -14.75 -15.477 1 91.94 54 LEU B O 1
ATOM 6221 N N . GLN B 1 55 ? -13.125 -14.57 -13.812 1 89.81 55 GLN B N 1
ATOM 6222 C CA . GLN B 1 55 ? -12.539 -13.352 -13.273 1 89.81 55 GLN B CA 1
ATOM 6223 C C . GLN B 1 55 ? -11.492 -13.672 -12.211 1 89.81 55 GLN B C 1
ATOM 6225 O O . GLN B 1 55 ? -11.625 -14.656 -11.477 1 89.81 55 GLN B O 1
ATOM 6230 N N . TRP B 1 56 ? -10.508 -12.812 -12.086 1 91.75 56 TRP B N 1
ATOM 6231 C CA . TRP B 1 56 ? -9.359 -13 -11.211 1 91.75 56 TRP B CA 1
ATOM 6232 C C . TRP B 1 56 ? -9.797 -13.219 -9.766 1 91.75 56 TRP B C 1
ATOM 6234 O O . TRP B 1 56 ? -9.328 -14.141 -9.102 1 91.75 56 TRP B O 1
ATOM 6244 N N . HIS B 1 57 ? -10.805 -12.469 -9.258 1 89 57 HIS B N 1
ATOM 6245 C CA . HIS B 1 57 ? -11.172 -12.508 -7.848 1 89 57 HIS B CA 1
ATOM 6246 C C . HIS B 1 57 ? -12.148 -13.648 -7.566 1 89 57 HIS B C 1
ATOM 6248 O O . HIS B 1 57 ? -12.469 -13.922 -6.406 1 89 57 HIS B O 1
ATOM 6254 N N . GLN B 1 58 ? -12.453 -14.398 -8.617 1 87.25 58 GLN B N 1
ATOM 6255 C CA . GLN B 1 58 ? -13.398 -15.492 -8.438 1 87.25 58 GLN B CA 1
ATOM 6256 C C . GLN B 1 58 ? -12.719 -16.844 -8.602 1 87.25 58 GLN B C 1
ATOM 6258 O O . GLN B 1 58 ? -13.32 -17.891 -8.336 1 87.25 58 GLN B O 1
ATOM 6263 N N . LEU B 1 59 ? -11.492 -16.844 -9.031 1 93 59 LEU B N 1
ATOM 6264 C CA . LEU B 1 59 ? -10.773 -18.094 -9.258 1 93 59 LEU B CA 1
ATOM 6265 C C . LEU B 1 59 ? -10.602 -18.859 -7.949 1 93 59 LEU B C 1
ATOM 6267 O O . LEU B 1 59 ? -10.312 -18.266 -6.91 1 93 59 LEU B O 1
ATOM 6271 N N . ASN B 1 60 ? -10.852 -20.109 -8.008 1 93.25 60 ASN B N 1
ATOM 6272 C CA . ASN B 1 60 ? -10.477 -21 -6.926 1 93.25 60 ASN B CA 1
ATOM 6273 C C . ASN B 1 60 ? -9.586 -22.141 -7.426 1 93.25 60 ASN B C 1
ATOM 6275 O O . ASN B 1 60 ? -9.188 -22.156 -8.594 1 93.25 60 ASN B O 1
ATOM 6279 N N . LEU B 1 61 ? -9.188 -23.031 -6.613 1 94.5 61 LEU B N 1
ATOM 6280 C CA . LEU B 1 61 ? -8.195 -24.031 -6.988 1 94.5 61 LEU B CA 1
ATOM 6281 C C . LEU B 1 61 ? -8.82 -25.109 -7.875 1 94.5 61 LEU B C 1
ATOM 6283 O O . LEU B 1 61 ? -8.109 -25.812 -8.586 1 94.5 61 LEU B O 1
ATOM 6287 N N . TYR B 1 62 ? -10.172 -25.266 -7.84 1 93.94 62 TYR B N 1
ATOM 6288 C CA . TYR B 1 62 ? -10.812 -26.141 -8.812 1 93.94 62 TYR B CA 1
ATOM 6289 C C . TYR B 1 62 ? -10.68 -25.578 -10.227 1 93.94 62 TYR B C 1
ATOM 6291 O O . TYR B 1 62 ? -10.344 -26.312 -11.156 1 93.94 62 TYR B O 1
ATOM 6299 N N . HIS B 1 63 ? -10.875 -24.281 -10.344 1 94.94 63 HIS B N 1
ATOM 6300 C CA . HIS B 1 63 ? -10.711 -23.625 -11.633 1 94.94 63 HIS B CA 1
ATOM 6301 C C . HIS B 1 63 ? -9.281 -23.734 -12.133 1 94.94 63 HIS B C 1
ATOM 6303 O O . HIS B 1 63 ? -9.055 -24.078 -13.297 1 94.94 63 HIS B O 1
ATOM 6309 N N . VAL B 1 64 ? -8.328 -23.453 -11.281 1 96.25 64 VAL B N 1
ATOM 6310 C CA . VAL B 1 64 ? -6.914 -23.453 -11.648 1 96.25 64 VAL B CA 1
ATOM 6311 C C . VAL B 1 64 ? -6.504 -24.859 -12.117 1 96.25 64 VAL B C 1
ATOM 6313 O O . VAL B 1 64 ? -5.801 -25 -13.117 1 96.25 64 VAL B O 1
ATOM 6316 N N . THR B 1 65 ? -6.953 -25.859 -11.391 1 95.44 65 THR B N 1
ATOM 6317 C CA . THR B 1 65 ? -6.594 -27.234 -11.719 1 95.44 65 THR B CA 1
ATOM 6318 C C . THR B 1 65 ? -7.238 -27.672 -13.031 1 95.44 65 THR B C 1
ATOM 6320 O O . THR B 1 65 ? -6.559 -28.188 -13.922 1 95.44 65 THR B O 1
ATOM 6323 N N . ASP B 1 66 ? -8.453 -27.344 -13.188 1 94.06 66 ASP B N 1
ATOM 6324 C CA . ASP B 1 66 ? -9.227 -27.875 -14.312 1 94.06 66 ASP B CA 1
ATOM 6325 C C . ASP B 1 66 ? -8.953 -27.078 -15.586 1 94.06 66 ASP B C 1
ATOM 6327 O O . ASP B 1 66 ? -9.008 -27.625 -16.688 1 94.06 66 ASP B O 1
ATOM 6331 N N . GLU B 1 67 ? -8.672 -25.812 -15.398 1 94.94 67 GLU B N 1
ATOM 6332 C CA . GLU B 1 67 ? -8.625 -24.969 -16.594 1 94.94 67 GLU B CA 1
ATOM 6333 C C . GLU B 1 67 ? -7.18 -24.625 -16.953 1 94.94 67 GLU B C 1
ATOM 6335 O O . GLU B 1 67 ? -6.914 -24.156 -18.062 1 94.94 67 GLU B O 1
ATOM 6340 N N . VAL B 1 68 ? -6.246 -24.875 -16.125 1 95.69 68 VAL B N 1
ATOM 6341 C CA . VAL B 1 68 ? -4.879 -24.484 -16.438 1 95.69 68 VAL B CA 1
ATOM 6342 C C . VAL B 1 68 ? -3.938 -25.656 -16.234 1 95.69 68 VAL B C 1
ATOM 6344 O O . VAL B 1 68 ? -3.32 -26.156 -17.188 1 95.69 68 VAL B O 1
ATOM 6347 N N . ILE B 1 69 ? -3.949 -26.25 -15.055 1 95.12 69 ILE B N 1
ATOM 6348 C CA . ILE B 1 69 ? -2.969 -27.266 -14.695 1 95.12 69 ILE B CA 1
ATOM 6349 C C . ILE B 1 69 ? -3.141 -28.484 -15.602 1 95.12 69 ILE B C 1
ATOM 6351 O O . ILE B 1 69 ? -2.199 -28.891 -16.281 1 95.12 69 ILE B O 1
ATOM 6355 N N . LYS B 1 70 ? -4.305 -29.047 -15.648 1 93.38 70 LYS B N 1
ATOM 6356 C CA . LYS B 1 70 ? -4.543 -30.25 -16.438 1 93.38 70 LYS B CA 1
ATOM 6357 C C . LYS B 1 70 ? -4.391 -29.969 -17.938 1 93.38 70 LYS B C 1
ATOM 6359 O O . LYS B 1 70 ? -3.703 -30.719 -18.641 1 93.38 70 LYS B O 1
ATOM 6364 N N . PRO B 1 71 ? -4.941 -28.875 -18.375 1 93.06 71 PRO B N 1
ATOM 6365 C CA . PRO B 1 71 ? -4.797 -28.594 -19.812 1 93.06 71 PRO B CA 1
ATOM 6366 C C . PRO B 1 71 ? -3.348 -28.359 -20.219 1 93.06 71 PRO B C 1
ATOM 6368 O O . PRO B 1 71 ? -2.93 -28.781 -21.297 1 93.06 71 PRO B O 1
ATOM 6371 N N . VAL B 1 72 ? -2.566 -27.688 -19.469 1 93.75 72 VAL B N 1
ATOM 6372 C CA . VAL B 1 72 ? -1.166 -27.422 -19.781 1 93.75 72 VAL B CA 1
ATOM 6373 C C . VAL B 1 72 ? -0.397 -28.734 -19.859 1 93.75 72 VAL B C 1
ATOM 6375 O O . VAL B 1 72 ? 0.373 -28.969 -20.797 1 93.75 72 VAL B O 1
ATOM 6378 N N . ILE B 1 73 ? -0.625 -29.562 -18.875 1 92.25 73 ILE B N 1
ATOM 6379 C CA . ILE B 1 73 ? 0.08 -30.844 -18.812 1 92.25 73 ILE B CA 1
ATOM 6380 C C . ILE B 1 73 ? -0.318 -31.703 -20.016 1 92.25 73 ILE B C 1
ATOM 6382 O O . ILE B 1 73 ? 0.535 -32.312 -20.641 1 92.25 73 ILE B O 1
ATOM 6386 N N . SER B 1 74 ? -1.574 -31.734 -20.344 1 90.69 74 SER B N 1
ATOM 6387 C CA . SER B 1 74 ? -2.047 -32.469 -21.5 1 90.69 74 SER B CA 1
ATOM 6388 C C . SER B 1 74 ? -1.447 -31.922 -22.781 1 90.69 74 SER B C 1
ATOM 6390 O O . SER B 1 74 ? -1.102 -32.688 -23.688 1 90.69 74 SER B O 1
ATOM 6392 N N . PHE B 1 75 ? -1.434 -30.641 -22.844 1 89.69 75 PHE B N 1
ATOM 6393 C CA . PHE B 1 75 ? -0.882 -29.969 -24.016 1 89.69 75 PHE B CA 1
ATOM 6394 C C . PHE B 1 75 ? 0.588 -30.328 -24.203 1 89.69 75 PHE B C 1
ATOM 6396 O O . PHE B 1 75 ? 1.038 -30.562 -25.328 1 89.69 75 PHE B O 1
ATOM 6403 N N . ARG B 1 76 ? 1.318 -30.344 -23.172 1 88 76 ARG B N 1
ATOM 6404 C CA . ARG B 1 76 ? 2.75 -30.625 -23.219 1 88 76 ARG B CA 1
ATOM 6405 C C . ARG B 1 76 ? 3.01 -32.125 -23.438 1 88 76 ARG B C 1
ATOM 6407 O O . ARG B 1 76 ? 3.99 -32.5 -24.094 1 88 76 ARG B O 1
ATOM 6414 N N . ALA B 1 77 ? 2.172 -32.969 -22.844 1 79.75 77 ALA B N 1
ATOM 6415 C CA . ALA B 1 77 ? 2.365 -34.406 -22.938 1 79.75 77 ALA B CA 1
ATOM 6416 C C . ALA B 1 77 ? 1.912 -34.938 -24.281 1 79.75 77 ALA B C 1
ATOM 6418 O O . ALA B 1 77 ? 2.186 -36.094 -24.641 1 79.75 77 ALA B O 1
ATOM 6419 N N . LYS B 1 78 ? 1.631 -34.094 -25.328 1 70.62 78 LYS B N 1
ATOM 6420 C CA . LYS B 1 78 ? 1.19 -34.469 -26.672 1 70.62 78 LYS B CA 1
ATOM 6421 C C . LYS B 1 78 ? 0.259 -35.656 -26.641 1 70.62 78 LYS B C 1
ATOM 6423 O O . LYS B 1 78 ? 0.427 -36.594 -27.422 1 70.62 78 LYS B O 1
ATOM 6428 N N . GLY B 1 79 ? -0.645 -35.781 -25.719 1 58.28 79 GLY B N 1
ATOM 6429 C CA . GLY B 1 79 ? -1.679 -36.812 -25.734 1 58.28 79 GLY B CA 1
ATOM 6430 C C . GLY B 1 79 ? -1.377 -38 -24.828 1 58.28 79 GLY B C 1
ATOM 6431 O O . GLY B 1 79 ? -2.189 -38.906 -24.703 1 58.28 79 GLY B O 1
ATOM 6432 N N . ALA B 1 80 ? -0.085 -38.219 -24.422 1 55.38 80 ALA B N 1
ATOM 6433 C CA . ALA B 1 80 ? 0.171 -39.438 -23.656 1 55.38 80 ALA B CA 1
ATOM 6434 C C . ALA B 1 80 ? -0.481 -39.375 -22.281 1 55.38 80 ALA B C 1
ATOM 6436 O O . ALA B 1 80 ? -0.602 -38.312 -21.688 1 55.38 80 ALA B O 1
ATOM 6437 N N . HIS B 1 81 ? -1.405 -40.281 -21.984 1 55.91 81 HIS B N 1
ATOM 6438 C CA . HIS B 1 81 ? -2.436 -40.438 -20.969 1 55.91 81 HIS B CA 1
ATOM 6439 C C . HIS B 1 81 ? -1.871 -40.25 -19.562 1 55.91 81 HIS B C 1
ATOM 6441 O O . HIS B 1 81 ? -2.625 -40.031 -18.609 1 55.91 81 HIS B O 1
ATOM 6447 N N . ALA B 1 82 ? -0.636 -40.781 -19.047 1 58.72 82 ALA B N 1
ATOM 6448 C CA . ALA B 1 82 ? -0.444 -41 -17.609 1 58.72 82 ALA B CA 1
ATOM 6449 C C . ALA B 1 82 ? -0.209 -39.688 -16.875 1 58.72 82 ALA B C 1
ATOM 6451 O O . ALA B 1 82 ? -0.359 -39.594 -15.656 1 58.72 82 ALA B O 1
ATOM 6452 N N . GLY B 1 83 ? -0.595 -38.438 -17.297 1 78.19 83 GLY B N 1
ATOM 6453 C CA . GLY B 1 83 ? -0.415 -37.094 -16.75 1 78.19 83 GLY B CA 1
ATOM 6454 C C . GLY B 1 83 ? 0.602 -37.031 -15.625 1 78.19 83 GLY B C 1
ATOM 6455 O O . GLY B 1 83 ? 1.16 -38.062 -15.242 1 78.19 83 GLY B O 1
ATOM 6456 N N . TYR B 1 84 ? 1.286 -36.156 -15.227 1 88.19 84 TYR B N 1
ATOM 6457 C CA . TYR B 1 84 ? 2.184 -35.875 -14.109 1 88.19 84 TYR B CA 1
ATOM 6458 C C . TYR B 1 84 ? 1.742 -34.625 -13.359 1 88.19 84 TYR B C 1
ATOM 6460 O O . TYR B 1 84 ? 0.729 -34.031 -13.703 1 88.19 84 TYR B O 1
ATOM 6468 N N . SER B 1 85 ? 2.43 -34.5 -12.211 1 93.75 85 SER B N 1
ATOM 6469 C CA . SER B 1 85 ? 2.035 -33.406 -11.352 1 93.75 85 SER B CA 1
ATOM 6470 C C . SER B 1 85 ? 2.578 -32.062 -11.883 1 93.75 85 SER B C 1
ATOM 6472 O O . SER B 1 85 ? 3.514 -32.062 -12.68 1 93.75 85 SER B O 1
ATOM 6474 N N . TRP B 1 86 ? 1.967 -31.016 -11.492 1 95.44 86 TRP B N 1
ATOM 6475 C CA . TRP B 1 86 ? 2.436 -29.688 -11.844 1 95.44 86 TRP B CA 1
ATOM 6476 C C . TRP B 1 86 ? 3.854 -29.453 -11.336 1 95.44 86 TRP B C 1
ATOM 6478 O O . TRP B 1 86 ? 4.672 -28.828 -12.016 1 95.44 86 TRP B O 1
ATOM 6488 N N . ALA B 1 87 ? 4.125 -29.922 -10.109 1 95.75 87 ALA B N 1
ATOM 6489 C CA . ALA B 1 87 ? 5.457 -29.797 -9.531 1 95.75 87 ALA B CA 1
ATOM 6490 C C . ALA B 1 87 ? 6.516 -30.406 -10.445 1 95.75 87 ALA B C 1
ATOM 6492 O O . ALA B 1 87 ? 7.605 -29.844 -10.602 1 95.75 87 ALA B O 1
ATOM 6493 N N . GLU B 1 88 ? 6.219 -31.484 -11.055 1 93.94 88 GLU B N 1
ATOM 6494 C CA . GLU B 1 88 ? 7.164 -32.156 -11.938 1 93.94 88 GLU B CA 1
ATOM 6495 C C . GLU B 1 88 ? 7.387 -31.359 -13.219 1 93.94 88 GLU B C 1
ATOM 6497 O O . GLU B 1 88 ? 8.414 -31.516 -13.875 1 93.94 88 GLU B O 1
ATOM 6502 N N . LEU B 1 89 ? 6.422 -30.609 -13.547 1 92.75 89 LEU B N 1
ATOM 6503 C CA . LEU B 1 89 ? 6.523 -29.781 -14.742 1 92.75 89 LEU B CA 1
ATOM 6504 C C . LEU B 1 89 ? 7.391 -28.547 -14.484 1 92.75 89 LEU B C 1
ATOM 6506 O O . LEU B 1 89 ? 8.188 -28.156 -15.336 1 92.75 89 LEU B O 1
ATOM 6510 N N . VAL B 1 90 ? 7.273 -27.906 -13.312 1 92.75 90 VAL B N 1
ATOM 6511 C CA . VAL B 1 90 ? 7.844 -26.578 -13.133 1 92.75 90 VAL B CA 1
ATOM 6512 C C . VAL B 1 90 ? 9.141 -26.672 -12.328 1 92.75 90 VAL B C 1
ATOM 6514 O O . VAL B 1 90 ? 9.922 -25.719 -12.289 1 92.75 90 VAL B O 1
ATOM 6517 N N . ALA B 1 91 ? 9.336 -27.781 -11.648 1 91.69 91 ALA B N 1
ATOM 6518 C CA . ALA B 1 91 ? 10.539 -27.922 -10.828 1 91.69 91 ALA B CA 1
ATOM 6519 C C . ALA B 1 91 ? 11.672 -28.562 -11.625 1 91.69 91 ALA B C 1
ATOM 6521 O O . ALA B 1 91 ? 11.422 -29.422 -12.484 1 91.69 91 ALA B O 1
ATOM 6522 N N . GLU B 1 92 ? 12.875 -28.25 -11.328 1 86.38 92 GLU B N 1
ATOM 6523 C CA . GLU B 1 92 ? 14.039 -28.859 -11.977 1 86.38 92 GLU B CA 1
ATOM 6524 C C . GLU B 1 92 ? 14.367 -30.219 -11.359 1 86.38 92 GLU B C 1
ATOM 6526 O O . GLU B 1 92 ? 15.016 -31.047 -11.992 1 86.38 92 GLU B O 1
ATOM 6531 N N . GLY B 1 93 ? 13.914 -30.391 -10.18 1 91.25 93 GLY B N 1
ATOM 6532 C CA . GLY B 1 93 ? 14.133 -31.609 -9.422 1 91.25 93 GLY B CA 1
ATOM 6533 C C . GLY B 1 93 ? 13.359 -31.656 -8.117 1 91.25 93 GLY B C 1
ATOM 6534 O O . GLY B 1 93 ? 12.422 -30.875 -7.922 1 91.25 93 GLY B O 1
ATOM 6535 N N . PRO B 1 94 ? 13.773 -32.656 -7.332 1 94.62 94 PRO B N 1
ATOM 6536 C CA . PRO B 1 94 ? 13.062 -32.781 -6.059 1 94.62 94 PRO B CA 1
ATOM 6537 C C . PRO B 1 94 ? 13.195 -31.531 -5.195 1 94.62 94 PRO B C 1
ATOM 6539 O O . PRO B 1 94 ? 14.273 -30.922 -5.152 1 94.62 94 PRO B O 1
ATOM 6542 N N . GLN B 1 95 ? 12.141 -31.141 -4.633 1 94.06 95 GLN B N 1
ATOM 6543 C CA . GLN B 1 95 ? 12.086 -30 -3.719 1 94.06 95 GLN B CA 1
ATOM 6544 C C . GLN B 1 95 ? 11.484 -30.406 -2.373 1 94.06 95 GLN B C 1
ATOM 6546 O O . GLN B 1 95 ? 10.266 -30.531 -2.242 1 94.06 95 GLN B O 1
ATOM 6551 N N . LYS B 1 96 ? 12.305 -30.484 -1.357 1 94 96 LYS B N 1
ATOM 6552 C CA . LYS B 1 96 ? 11.836 -30.828 -0.019 1 94 96 LYS B CA 1
ATOM 6553 C C . LYS B 1 96 ? 11.031 -29.703 0.599 1 94 96 LYS B C 1
ATOM 6555 O O . LYS B 1 96 ? 11.445 -28.531 0.555 1 94 96 LYS B O 1
ATOM 6560 N N . PRO B 1 97 ? 9.875 -30.062 1.169 1 95.5 97 PRO B N 1
ATOM 6561 C CA . PRO B 1 97 ? 9.031 -28.984 1.707 1 95.5 97 PRO B CA 1
ATOM 6562 C C . PRO B 1 97 ? 9.57 -28.422 3.023 1 95.5 97 PRO B C 1
ATOM 6564 O O . PRO B 1 97 ? 10 -29.188 3.891 1 95.5 97 PRO B O 1
ATOM 6567 N N . GLN B 1 98 ? 9.578 -27.203 3.145 1 93.31 98 GLN B N 1
ATOM 6568 C CA . GLN B 1 98 ? 9.789 -26.562 4.434 1 93.31 98 GLN B CA 1
ATOM 6569 C C . GLN B 1 98 ? 8.484 -26.484 5.23 1 93.31 98 GLN B C 1
ATOM 6571 O O . GLN B 1 98 ? 8.5 -26.609 6.457 1 93.31 98 GLN B O 1
ATOM 6576 N N . LEU B 1 99 ? 7.434 -26.25 4.512 1 96.25 99 LEU B N 1
ATOM 6577 C CA . LEU B 1 99 ? 6.113 -26.172 5.129 1 96.25 99 LEU B CA 1
ATOM 6578 C C . LEU B 1 99 ? 5.109 -27.031 4.371 1 96.25 99 LEU B C 1
ATOM 6580 O O . LEU B 1 99 ? 5.191 -27.156 3.148 1 96.25 99 LEU B O 1
ATOM 6584 N N . MET B 1 100 ? 4.242 -27.609 5.129 1 97.44 100 MET B N 1
ATOM 6585 C CA . MET B 1 100 ? 3.059 -28.25 4.57 1 97.44 100 MET B CA 1
ATOM 6586 C C . MET B 1 100 ? 1.838 -27.344 4.68 1 97.44 100 MET B C 1
ATOM 6588 O O . MET B 1 100 ? 1.507 -26.875 5.77 1 97.44 100 MET B O 1
ATOM 6592 N N . VAL B 1 101 ? 1.141 -27.094 3.555 1 96.69 101 VAL B N 1
ATOM 6593 C CA . VAL B 1 101 ? 0.021 -26.156 3.561 1 96.69 101 VAL B CA 1
ATOM 6594 C C . VAL B 1 101 ? -1.29 -26.922 3.377 1 96.69 101 VAL B C 1
ATOM 6596 O O . VAL B 1 101 ? -1.563 -27.453 2.297 1 96.69 101 VAL B O 1
ATOM 6599 N N . SER B 1 102 ? -2.051 -26.969 4.391 1 94.88 102 SER B N 1
ATOM 6600 C CA . SER B 1 102 ? -3.412 -27.484 4.348 1 94.88 102 SER B CA 1
ATOM 6601 C C . SER B 1 102 ? -4.402 -26.422 3.92 1 94.88 102 SER B C 1
ATOM 6603 O O . SER B 1 102 ? -4.34 -25.281 4.395 1 94.88 102 SER B O 1
ATOM 6605 N N . HIS B 1 103 ? -5.289 -26.781 2.977 1 92.31 103 HIS B N 1
ATOM 6606 C CA . HIS B 1 103 ? -6.164 -25.766 2.412 1 92.31 103 HIS B CA 1
ATOM 6607 C C . HIS B 1 103 ? -7.402 -26.391 1.778 1 92.31 103 HIS B C 1
ATOM 6609 O O . HIS B 1 103 ? -7.441 -27.594 1.544 1 92.31 103 HIS B O 1
ATOM 6615 N N . TRP B 1 104 ? -8.359 -25.547 1.551 1 91.62 104 TRP B N 1
ATOM 6616 C CA . TRP B 1 104 ? -9.562 -25.922 0.815 1 91.62 104 TRP B CA 1
ATOM 6617 C C . TRP B 1 104 ? -9.508 -25.406 -0.621 1 91.62 104 TRP B C 1
ATOM 6619 O O . TRP B 1 104 ? -9.062 -24.297 -0.871 1 91.62 104 TRP B O 1
ATOM 6629 N N . TRP B 1 105 ? -10.016 -26.203 -1.552 1 92.75 105 TRP B N 1
ATOM 6630 C CA . TRP B 1 105 ? -9.914 -25.859 -2.967 1 92.75 105 TRP B CA 1
ATOM 6631 C C . TRP B 1 105 ? -10.969 -24.844 -3.361 1 92.75 105 TRP B C 1
ATOM 6633 O O . TRP B 1 105 ? -10.844 -24.172 -4.387 1 92.75 105 TRP B O 1
ATOM 6643 N N . GLY B 1 106 ? -12.047 -24.75 -2.598 1 89.88 106 GLY B N 1
ATOM 6644 C CA . GLY B 1 106 ? -13.188 -23.938 -2.986 1 89.88 106 GLY B CA 1
ATOM 6645 C C . GLY B 1 106 ? -13.039 -22.469 -2.609 1 89.88 106 GLY B C 1
ATOM 6646 O O . GLY B 1 106 ? -13.805 -21.625 -3.062 1 89.88 106 GLY B O 1
ATOM 6647 N N . GLY B 1 107 ? -12.055 -22.203 -1.769 1 88.44 107 GLY B N 1
ATOM 6648 C CA . GLY B 1 107 ? -11.797 -20.812 -1.448 1 88.44 107 GLY B CA 1
ATOM 6649 C C . GLY B 1 107 ? -11.18 -20.031 -2.6 1 88.44 107 GLY B C 1
ATOM 6650 O O . GLY B 1 107 ? -10.672 -20.641 -3.553 1 88.44 107 GLY B O 1
ATOM 6651 N N . ARG B 1 108 ? -11.219 -18.766 -2.609 1 90.56 108 ARG B N 1
ATOM 6652 C CA . ARG B 1 108 ? -10.641 -17.938 -3.67 1 90.56 108 ARG B CA 1
ATOM 6653 C C . ARG B 1 108 ? -9.133 -18.109 -3.734 1 90.56 108 ARG B C 1
ATOM 6655 O O . ARG B 1 108 ? -8.453 -18.125 -2.701 1 90.56 108 ARG B O 1
ATOM 6662 N N . PHE B 1 109 ? -8.664 -18.203 -4.898 1 93.94 109 PHE B N 1
ATOM 6663 C CA . PHE B 1 109 ? -7.227 -18.344 -5.102 1 93.94 109 PHE B CA 1
ATOM 6664 C C . PHE B 1 109 ? -6.48 -17.109 -4.609 1 93.94 109 PHE B C 1
ATOM 6666 O O . PHE B 1 109 ? -5.375 -17.219 -4.074 1 93.94 109 PHE B O 1
ATOM 6673 N N . VAL B 1 110 ? -7.094 -15.953 -4.77 1 92.12 110 VAL B N 1
ATOM 6674 C CA . VAL B 1 110 ? -6.473 -14.703 -4.332 1 92.12 110 VAL B CA 1
ATOM 6675 C C . VAL B 1 110 ? -6.254 -14.734 -2.822 1 92.12 110 VAL B C 1
ATOM 6677 O O . VAL B 1 110 ? -5.215 -14.289 -2.328 1 92.12 110 VAL B O 1
ATOM 6680 N N . ASP B 1 111 ? -7.164 -15.25 -2.086 1 89.75 111 ASP B N 1
ATOM 6681 C CA . ASP B 1 111 ? -7.023 -15.375 -0.639 1 89.75 111 ASP B CA 1
ATOM 6682 C C . ASP B 1 111 ? -5.918 -16.359 -0.275 1 89.75 111 ASP B C 1
ATOM 6684 O O . ASP B 1 111 ? -5.172 -16.141 0.681 1 89.75 111 ASP B O 1
ATOM 6688 N N . PHE B 1 112 ? -5.895 -17.422 -1.023 1 93.06 112 PHE B N 1
ATOM 6689 C CA . PHE B 1 112 ? -4.84 -18.406 -0.833 1 93.06 112 PHE B CA 1
ATOM 6690 C C . PHE B 1 112 ? -3.465 -17.766 -0.993 1 93.06 112 PHE B C 1
ATOM 6692 O O . PHE B 1 112 ? -2.592 -17.938 -0.141 1 93.06 112 PHE B O 1
ATOM 6699 N N . MET B 1 113 ? -3.291 -16.953 -2.008 1 94.44 113 MET B N 1
ATOM 6700 C CA . MET B 1 113 ? -2.004 -16.328 -2.287 1 94.44 113 MET B CA 1
ATOM 6701 C C . MET B 1 113 ? -1.692 -15.242 -1.259 1 94.44 113 MET B C 1
ATOM 6703 O O . MET B 1 113 ? -0.532 -15.039 -0.895 1 94.44 113 MET B O 1
ATOM 6707 N N . TYR B 1 114 ? -2.736 -14.539 -0.846 1 90.94 114 TYR B N 1
ATOM 6708 C CA . TYR B 1 114 ? -2.514 -13.539 0.194 1 90.94 114 TYR B CA 1
ATOM 6709 C C . TYR B 1 114 ? -2.039 -14.195 1.486 1 90.94 114 TYR B C 1
ATOM 6711 O O . TYR B 1 114 ? -1.188 -13.648 2.191 1 90.94 114 TYR B O 1
ATOM 6719 N N . ALA B 1 115 ? -2.607 -15.312 1.799 1 91.69 115 ALA B N 1
ATOM 6720 C CA . ALA B 1 115 ? -2.152 -16.047 2.975 1 91.69 115 ALA B CA 1
ATOM 6721 C C . ALA B 1 115 ? -0.69 -16.469 2.83 1 91.69 115 ALA B C 1
ATOM 6723 O O . ALA B 1 115 ? 0.086 -16.359 3.783 1 91.69 115 ALA B O 1
ATOM 6724 N N . ILE B 1 116 ? -0.354 -16.922 1.674 1 94.56 116 ILE B N 1
ATOM 6725 C CA . ILE B 1 116 ? 1.031 -17.297 1.415 1 94.56 116 ILE B CA 1
ATOM 6726 C C . ILE B 1 116 ? 1.94 -16.094 1.61 1 94.56 116 ILE B C 1
ATOM 6728 O O . ILE B 1 116 ? 2.994 -16.188 2.244 1 94.56 116 ILE B O 1
ATOM 6732 N N . ASP B 1 117 ? 1.507 -14.977 1.1 1 91.38 117 ASP B N 1
ATOM 6733 C CA . ASP B 1 117 ? 2.291 -13.75 1.264 1 91.38 117 ASP B CA 1
ATOM 6734 C C . ASP B 1 117 ? 2.518 -13.438 2.74 1 91.38 117 ASP B C 1
ATOM 6736 O O . ASP B 1 117 ? 3.613 -13.039 3.135 1 91.38 117 ASP B O 1
ATOM 6740 N N . ARG B 1 118 ? 1.498 -13.609 3.494 1 89.88 118 ARG B N 1
ATOM 6741 C CA . ARG B 1 118 ? 1.593 -13.328 4.922 1 89.88 118 ARG B CA 1
ATOM 6742 C C . ARG B 1 118 ? 2.555 -14.297 5.609 1 89.88 118 ARG B C 1
ATOM 6744 O O . ARG B 1 118 ? 3.326 -13.891 6.484 1 89.88 118 ARG B O 1
ATOM 6751 N N . ILE B 1 119 ? 2.5 -15.523 5.203 1 91.31 119 ILE B N 1
ATOM 6752 C CA . ILE B 1 119 ? 3.377 -16.547 5.77 1 91.31 119 ILE B CA 1
ATOM 6753 C C . ILE B 1 119 ? 4.832 -16.203 5.453 1 91.31 119 ILE B C 1
ATOM 6755 O O . ILE B 1 119 ? 5.691 -16.25 6.336 1 91.31 119 ILE B O 1
ATOM 6759 N N . VAL B 1 120 ? 5.043 -15.891 4.246 1 88.19 120 VAL B N 1
ATOM 6760 C CA . VAL B 1 120 ? 6.391 -15.562 3.797 1 88.19 120 VAL B CA 1
ATOM 6761 C C . VAL B 1 120 ? 6.918 -14.359 4.574 1 88.19 120 VAL B C 1
ATOM 6763 O O . VAL B 1 120 ? 8.07 -14.352 5.012 1 88.19 120 VAL B O 1
ATOM 6766 N N . ASP B 1 121 ? 6.059 -13.398 4.762 1 82.31 121 ASP B N 1
ATOM 6767 C CA . ASP B 1 121 ? 6.434 -12.188 5.488 1 82.31 121 ASP B CA 1
ATOM 6768 C C . ASP B 1 121 ? 6.668 -12.484 6.969 1 82.31 121 ASP B C 1
ATOM 6770 O O . ASP B 1 121 ? 7.676 -12.062 7.539 1 82.31 121 ASP B O 1
ATOM 6774 N N . ASP B 1 122 ? 5.754 -13.188 7.543 1 81.69 122 ASP B N 1
ATOM 6775 C CA . ASP B 1 122 ? 5.797 -13.469 8.977 1 81.69 122 ASP B CA 1
ATOM 6776 C C . ASP B 1 122 ? 7.004 -14.328 9.328 1 81.69 122 ASP B C 1
ATOM 6778 O O . ASP B 1 122 ? 7.613 -14.148 10.391 1 81.69 122 ASP B O 1
ATOM 6782 N N . LYS B 1 123 ? 7.348 -15.219 8.43 1 81.81 123 LYS B N 1
ATOM 6783 C CA . LYS B 1 123 ? 8.414 -16.172 8.719 1 81.81 123 LYS B CA 1
ATOM 6784 C C . LYS B 1 123 ? 9.727 -15.758 8.062 1 81.81 123 LYS B C 1
ATOM 6786 O O . LYS B 1 123 ? 10.711 -16.484 8.117 1 81.81 123 LYS B O 1
ATOM 6791 N N . ALA B 1 124 ? 9.695 -14.641 7.316 1 74.44 124 ALA B N 1
ATOM 6792 C CA . ALA B 1 124 ? 10.875 -14.125 6.629 1 74.44 124 ALA B CA 1
ATOM 6793 C C . ALA B 1 124 ? 11.461 -15.18 5.691 1 74.44 124 ALA B C 1
ATOM 6795 O O . ALA B 1 124 ? 12.664 -15.453 5.73 1 74.44 124 ALA B O 1
ATOM 6796 N N . LEU B 1 125 ? 10.562 -15.766 4.965 1 80 125 LEU B N 1
ATOM 6797 C CA . LEU B 1 125 ? 11 -16.781 4.016 1 80 125 LEU B CA 1
ATOM 6798 C C . LEU B 1 125 ? 11.516 -16.141 2.732 1 80 125 LEU B C 1
ATOM 6800 O O . LEU B 1 125 ? 11.023 -15.094 2.312 1 80 125 LEU B O 1
ATOM 6804 N N . GLY B 1 126 ? 12.484 -16.766 2.143 1 73.94 126 GLY B N 1
ATOM 6805 C CA . GLY B 1 126 ? 12.922 -16.344 0.816 1 73.94 126 GLY B CA 1
ATOM 6806 C C . GLY B 1 126 ? 12.062 -16.922 -0.297 1 73.94 126 GLY B C 1
ATOM 6807 O O . GLY B 1 126 ? 11.227 -17.781 -0.057 1 73.94 126 GLY B O 1
ATOM 6808 N N . VAL B 1 127 ? 12.242 -16.516 -1.482 1 80.31 127 VAL B N 1
ATOM 6809 C CA . VAL B 1 127 ? 11.438 -16.938 -2.625 1 80.31 127 VAL B CA 1
ATOM 6810 C C . VAL B 1 127 ? 11.742 -18.406 -2.959 1 80.31 127 VAL B C 1
ATOM 6812 O O . VAL B 1 127 ? 10.961 -19.062 -3.645 1 80.31 127 VAL B O 1
ATOM 6815 N N . GLY B 1 128 ? 12.836 -18.906 -2.469 1 80.56 128 GLY B N 1
ATOM 6816 C CA . GLY B 1 128 ? 13.219 -20.297 -2.713 1 80.56 128 GLY B CA 1
ATOM 6817 C C . GLY B 1 128 ? 12.625 -21.266 -1.708 1 80.56 128 GLY B C 1
ATOM 6818 O O . GLY B 1 128 ? 12.781 -22.484 -1.844 1 80.56 128 GLY B O 1
ATOM 6819 N N . ALA B 1 129 ? 11.961 -20.719 -0.704 1 87.12 129 ALA B N 1
ATOM 6820 C CA . ALA B 1 129 ? 11.305 -21.609 0.256 1 87.12 129 ALA B CA 1
ATOM 6821 C C . ALA B 1 129 ? 10.281 -22.5 -0.433 1 87.12 129 ALA B C 1
ATOM 6823 O O . ALA B 1 129 ? 9.562 -22.062 -1.329 1 87.12 129 ALA B O 1
ATOM 6824 N N . ALA B 1 130 ? 10.242 -23.766 0.014 1 93.81 130 ALA B N 1
ATOM 6825 C CA . ALA B 1 130 ? 9.391 -24.75 -0.652 1 93.81 130 ALA B CA 1
ATOM 6826 C C . ALA B 1 130 ? 8.164 -25.078 0.191 1 93.81 130 ALA B C 1
ATOM 6828 O O . ALA B 1 130 ? 8.273 -25.312 1.396 1 93.81 130 ALA B O 1
ATOM 6829 N N . LEU B 1 131 ? 7.027 -25.078 -0.417 1 97.25 131 LEU B N 1
ATOM 6830 C CA . LEU B 1 131 ? 5.742 -25.359 0.209 1 97.25 131 LEU B CA 1
ATOM 6831 C C . LEU B 1 131 ? 5.062 -26.547 -0.464 1 97.25 131 LEU B C 1
ATOM 6833 O O . LEU B 1 131 ? 4.914 -26.578 -1.688 1 97.25 131 LEU B O 1
ATOM 6837 N N . TRP B 1 132 ? 4.719 -27.484 0.369 1 98.12 132 TRP B N 1
ATOM 6838 C CA . TRP B 1 132 ? 3.982 -28.609 -0.195 1 98.12 132 TRP B CA 1
ATOM 6839 C C . TRP B 1 132 ? 2.486 -28.312 -0.235 1 98.12 132 TRP B C 1
ATOM 6841 O O . TRP B 1 132 ? 1.872 -28.047 0.8 1 98.12 132 TRP B O 1
ATOM 6851 N N . ILE B 1 133 ? 1.898 -28.344 -1.376 1 97.5 133 ILE B N 1
ATOM 6852 C CA . ILE B 1 133 ? 0.488 -28.094 -1.648 1 97.5 133 ILE B CA 1
ATOM 6853 C C . ILE B 1 133 ? -0.084 -29.219 -2.5 1 97.5 133 ILE B C 1
ATOM 6855 O O . ILE B 1 133 ? 0.395 -29.469 -3.607 1 97.5 133 ILE B O 1
ATOM 6859 N N . CYS B 1 134 ? -1.083 -29.812 -2.033 1 95.38 134 CYS B N 1
ATOM 6860 C CA . CYS B 1 134 ? -1.566 -31.062 -2.613 1 95.38 134 CYS B CA 1
ATOM 6861 C C . CYS B 1 134 ? -1.94 -30.875 -4.078 1 95.38 134 CYS B C 1
ATOM 6863 O O . CYS B 1 134 ? -1.666 -31.75 -4.91 1 95.38 134 CYS B O 1
ATOM 6865 N N . THR B 1 135 ? -2.59 -29.75 -4.43 1 95.19 135 THR B N 1
ATOM 6866 C CA . THR B 1 135 ? -3.07 -29.484 -5.781 1 95.19 135 THR B CA 1
ATOM 6867 C C . THR B 1 135 ? -1.921 -29.547 -6.785 1 95.19 135 THR B C 1
ATOM 6869 O O . THR B 1 135 ? -2.105 -29.984 -7.926 1 95.19 135 THR B O 1
ATOM 6872 N N . PHE B 1 136 ? -0.75 -29.203 -6.371 1 97.19 136 PHE B N 1
ATOM 6873 C CA . PHE B 1 136 ? 0.376 -29.094 -7.289 1 97.19 136 PHE B CA 1
ATOM 6874 C C . PHE B 1 136 ? 1.299 -30.297 -7.168 1 97.19 136 PHE B C 1
ATOM 6876 O O . PHE B 1 136 ? 1.995 -30.656 -8.125 1 97.19 136 PHE B O 1
ATOM 6883 N N . ALA B 1 137 ? 1.292 -30.891 -6.02 1 97.06 137 ALA B N 1
ATOM 6884 C CA . ALA B 1 137 ? 2.176 -32.031 -5.754 1 97.06 137 ALA B CA 1
ATOM 6885 C C . ALA B 1 137 ? 1.607 -33.312 -6.336 1 97.06 137 ALA B C 1
ATOM 6887 O O . ALA B 1 137 ? 2.352 -34.156 -6.848 1 97.06 137 ALA B O 1
ATOM 6888 N N . ASN B 1 138 ? 0.309 -33.438 -6.262 1 94.62 138 ASN B N 1
ATOM 6889 C CA . ASN B 1 138 ? -0.341 -34.688 -6.719 1 94.62 138 ASN B CA 1
ATOM 6890 C C . ASN B 1 138 ? -0.588 -34.656 -8.227 1 94.62 138 ASN B C 1
ATOM 6892 O O . ASN B 1 138 ? -0.877 -33.594 -8.797 1 94.62 138 ASN B O 1
ATOM 6896 N N . ASN B 1 139 ? -0.504 -35.844 -8.781 1 93.19 139 ASN B N 1
ATOM 6897 C CA . ASN B 1 139 ? -0.958 -36 -10.156 1 93.19 139 ASN B CA 1
ATOM 6898 C C . ASN B 1 139 ? -2.477 -35.875 -10.266 1 93.19 139 ASN B C 1
ATOM 6900 O O . ASN B 1 139 ? -3.207 -36.75 -9.797 1 93.19 139 ASN B O 1
ATOM 6904 N N . GLN B 1 140 ? -2.957 -34.938 -10.969 1 91.38 140 GLN B N 1
ATOM 6905 C CA . GLN B 1 140 ? -4.379 -34.594 -10.953 1 91.38 140 GLN B CA 1
ATOM 6906 C C . GLN B 1 140 ? -5.152 -35.469 -11.945 1 91.38 140 GLN B C 1
ATOM 6908 O O . GLN B 1 140 ? -6.383 -35.438 -11.984 1 91.38 140 GLN B O 1
ATOM 6913 N N . PHE B 1 141 ? -4.48 -36.25 -12.688 1 89.12 141 PHE B N 1
ATOM 6914 C CA . PHE B 1 141 ? -5.117 -37.219 -13.586 1 89.12 141 PHE B CA 1
ATOM 6915 C C . PHE B 1 141 ? -5.352 -38.531 -12.875 1 89.12 141 PHE B C 1
ATOM 6917 O O . PHE B 1 141 ? -6.02 -39.438 -13.414 1 89.12 141 PHE B O 1
ATOM 6924 N N . GLY B 1 142 ? -4.816 -38.625 -11.695 1 84.94 142 GLY B N 1
ATOM 6925 C CA . GLY B 1 142 ? -4.906 -39.812 -10.875 1 84.94 142 GLY B CA 1
ATOM 6926 C C . GLY B 1 142 ? -3.643 -40.094 -10.078 1 84.94 142 GLY B C 1
ATOM 6927 O O . GLY B 1 142 ? -2.586 -40.344 -10.656 1 84.94 142 GLY B O 1
ATOM 6928 N N . GLU B 1 143 ? -3.732 -39.875 -8.852 1 83.94 143 GLU B N 1
ATOM 6929 C CA . GLU B 1 143 ? -2.611 -40.156 -7.961 1 83.94 143 GLU B CA 1
ATOM 6930 C C . GLU B 1 143 ? -2.869 -41.406 -7.109 1 83.94 143 GLU B C 1
ATOM 6932 O O . GLU B 1 143 ? -3.984 -41.594 -6.625 1 83.94 143 GLU B O 1
ATOM 6937 N N . ASP B 1 144 ? -1.879 -42.188 -6.973 1 82.06 144 ASP B N 1
ATOM 6938 C CA . ASP B 1 144 ? -1.97 -43.344 -6.102 1 82.06 144 ASP B CA 1
ATOM 6939 C C . ASP B 1 144 ? -1.707 -42.969 -4.645 1 82.06 144 ASP B C 1
ATOM 6941 O O . ASP B 1 144 ? -0.572 -42.656 -4.273 1 82.06 144 ASP B O 1
ATOM 6945 N N . PHE B 1 145 ? -2.771 -43.062 -3.889 1 86.69 145 PHE B N 1
ATOM 6946 C CA . PHE B 1 145 ? -2.641 -42.688 -2.488 1 86.69 145 PHE B CA 1
ATOM 6947 C C . PHE B 1 145 ? -2.262 -43.875 -1.626 1 86.69 145 PHE B C 1
ATOM 6949 O O . PHE B 1 145 ? -1.979 -43.719 -0.436 1 86.69 145 PHE B O 1
ATOM 6956 N N . GLY B 1 146 ? -2.242 -45.062 -2.256 1 82.88 146 GLY B N 1
ATOM 6957 C CA . GLY B 1 146 ? -1.938 -46.25 -1.497 1 82.88 146 GLY B CA 1
ATOM 6958 C C . GLY B 1 146 ? -3.148 -46.844 -0.785 1 82.88 146 GLY B C 1
ATOM 6959 O O . GLY B 1 146 ? -4.242 -46.281 -0.854 1 82.88 146 GLY B O 1
ATOM 6960 N N . ALA B 1 147 ? -2.908 -47.906 -0.049 1 84.81 147 ALA B N 1
ATOM 6961 C CA . ALA B 1 147 ? -3.996 -48.625 0.62 1 84.81 147 ALA B CA 1
ATOM 6962 C C . ALA B 1 147 ? -4.211 -48.094 2.033 1 84.81 147 ALA B C 1
ATOM 6964 O O . ALA B 1 147 ? -5.312 -48.188 2.582 1 84.81 147 ALA B O 1
ATOM 6965 N N . ASN B 1 148 ? -3.111 -47.531 2.557 1 90 148 ASN B N 1
ATOM 6966 C CA . ASN B 1 148 ? -3.174 -47.062 3.939 1 90 148 ASN B CA 1
ATOM 6967 C C . ASN B 1 148 ? -2.984 -45.562 4.039 1 90 148 ASN B C 1
ATOM 6969 O O . ASN B 1 148 ? -2.33 -44.938 3.188 1 90 148 ASN B O 1
ATOM 6973 N N . ILE B 1 149 ? -3.576 -45.031 5.07 1 92.19 149 ILE B N 1
ATOM 6974 C CA . ILE B 1 149 ? -3.52 -43.625 5.316 1 92.19 149 ILE B CA 1
ATOM 6975 C C . ILE B 1 149 ? -2.066 -43.156 5.449 1 92.19 149 ILE B C 1
ATOM 6977 O O . ILE B 1 149 ? -1.692 -42.094 4.973 1 92.19 149 ILE B O 1
ATOM 6981 N N . ARG B 1 150 ? -1.244 -43.875 6.02 1 91.31 150 ARG B N 1
ATOM 6982 C CA . ARG B 1 150 ? 0.147 -43.531 6.273 1 91.31 150 ARG B CA 1
ATOM 6983 C C . ARG B 1 150 ? 0.942 -43.469 4.977 1 91.31 150 ARG B C 1
ATOM 6985 O O . ARG B 1 150 ? 2.014 -42.844 4.926 1 91.31 150 ARG B O 1
ATOM 6992 N N . ASP B 1 151 ? 0.333 -44.062 3.926 1 88.94 151 ASP B N 1
ATOM 6993 C CA . ASP B 1 151 ? 1.007 -44.094 2.631 1 88.94 151 ASP B CA 1
ATOM 6994 C C . ASP B 1 151 ? 0.621 -42.875 1.796 1 88.94 151 ASP B C 1
ATOM 6996 O O . ASP B 1 151 ? 1.219 -42.625 0.749 1 88.94 151 ASP B O 1
ATOM 7000 N N . THR B 1 152 ? -0.329 -42.219 2.256 1 90.62 152 THR B N 1
ATOM 7001 C CA . THR B 1 152 ? -0.821 -41.094 1.468 1 90.62 152 THR B CA 1
ATOM 7002 C C . THR B 1 152 ? 0.219 -39.969 1.406 1 90.62 152 THR B C 1
ATOM 7004 O O . THR B 1 152 ? 1.037 -39.844 2.316 1 90.62 152 THR B O 1
ATOM 7007 N N . PRO B 1 153 ? 0.183 -39.188 0.328 1 91.12 153 PRO B N 1
ATOM 7008 C CA . PRO B 1 153 ? 1.127 -38.094 0.17 1 91.12 153 PRO B CA 1
ATOM 7009 C C . PRO B 1 153 ? 1.021 -37.062 1.292 1 91.12 153 PRO B C 1
ATOM 7011 O O . PRO B 1 153 ? 2.012 -36.406 1.636 1 91.12 153 PRO B O 1
ATOM 7014 N N . PHE B 1 154 ? -0.07 -36.938 1.914 1 93.19 154 PHE B N 1
ATOM 7015 C CA . PHE B 1 154 ? -0.313 -35.938 2.943 1 93.19 154 PHE B CA 1
ATOM 7016 C C . PHE B 1 154 ? 0.497 -36.219 4.199 1 93.19 154 PHE B C 1
ATOM 7018 O O . PHE B 1 154 ? 1.169 -35.344 4.738 1 93.19 154 PHE B O 1
ATOM 7025 N N . VAL B 1 155 ? 0.429 -37.469 4.547 1 93.94 155 VAL B N 1
ATOM 7026 C CA . VAL B 1 155 ? 1.149 -37.906 5.738 1 93.94 155 VAL B CA 1
ATOM 7027 C C . VAL B 1 155 ? 2.654 -37.812 5.496 1 93.94 155 VAL B C 1
ATOM 7029 O O . VAL B 1 155 ? 3.404 -37.375 6.367 1 93.94 155 VAL B O 1
ATOM 7032 N N . GLN B 1 156 ? 3.029 -38.156 4.355 1 93.88 156 GLN B N 1
ATOM 7033 C CA . GLN B 1 156 ? 4.445 -38.125 4.004 1 93.88 156 GLN B CA 1
ATOM 7034 C C . GLN B 1 156 ? 4.965 -36.688 3.992 1 93.88 156 GLN B C 1
ATOM 7036 O O . GLN B 1 156 ? 6.078 -36.406 4.449 1 93.88 156 GLN B O 1
ATOM 7041 N N . ALA B 1 157 ? 4.203 -35.844 3.436 1 95.62 157 ALA B N 1
ATOM 7042 C CA . ALA B 1 157 ? 4.578 -34.438 3.389 1 95.62 157 ALA B CA 1
ATOM 7043 C C . ALA B 1 157 ? 4.711 -33.844 4.797 1 95.62 157 ALA B C 1
ATOM 7045 O O . ALA B 1 157 ? 5.633 -33.062 5.07 1 95.62 157 ALA B O 1
ATOM 7046 N N . ILE B 1 158 ? 3.828 -34.219 5.684 1 96 158 ILE B N 1
ATOM 7047 C CA . ILE B 1 158 ? 3.852 -33.719 7.059 1 96 158 ILE B CA 1
ATOM 7048 C C . ILE B 1 158 ? 5.109 -34.219 7.766 1 96 158 ILE B C 1
ATOM 7050 O O . ILE B 1 158 ? 5.746 -33.469 8.516 1 96 158 ILE B O 1
ATOM 7054 N N . GLN B 1 159 ? 5.461 -35.406 7.504 1 94.38 159 GLN B N 1
ATOM 7055 C CA . GLN B 1 159 ? 6.641 -36 8.125 1 94.38 159 GLN B CA 1
ATOM 7056 C C . GLN B 1 159 ? 7.906 -35.25 7.734 1 94.38 159 GLN B C 1
ATOM 7058 O O . GLN B 1 159 ? 8.82 -35.094 8.547 1 94.38 159 GLN B O 1
ATOM 7063 N N . GLN B 1 160 ? 7.891 -34.75 6.602 1 94.06 160 GLN B N 1
ATOM 7064 C CA . GLN B 1 160 ? 9.094 -34.125 6.078 1 94.06 160 GLN B CA 1
ATOM 7065 C C . GLN B 1 160 ? 9.117 -32.625 6.391 1 94.06 160 GLN B C 1
ATOM 7067 O O . GLN B 1 160 ? 10.188 -32.031 6.57 1 94.06 160 GLN B O 1
ATOM 7072 N N . ALA B 1 161 ? 8.016 -32 6.426 1 95.38 161 ALA B N 1
ATOM 7073 C CA . ALA B 1 161 ? 7.926 -30.562 6.605 1 95.38 161 ALA B CA 1
ATOM 7074 C C . ALA B 1 161 ? 8.25 -30.172 8.047 1 95.38 161 ALA B C 1
ATOM 7076 O O . ALA B 1 161 ? 8.062 -30.969 8.969 1 95.38 161 ALA B O 1
ATOM 7077 N N . ASP B 1 162 ? 8.672 -28.953 8.203 1 91.69 162 ASP B N 1
ATOM 7078 C CA . ASP B 1 162 ? 8.977 -28.438 9.531 1 91.69 162 ASP B CA 1
ATOM 7079 C C . ASP B 1 162 ? 7.703 -28.109 10.305 1 91.69 162 ASP B C 1
ATOM 7081 O O . ASP B 1 162 ? 7.672 -28.203 11.531 1 91.69 162 ASP B O 1
ATOM 7085 N N . ALA B 1 163 ? 6.816 -27.656 9.578 1 94.25 163 ALA B N 1
ATOM 7086 C CA . ALA B 1 163 ? 5.562 -27.234 10.195 1 94.25 163 ALA B CA 1
ATOM 7087 C C . ALA B 1 163 ? 4.395 -27.375 9.219 1 94.25 163 ALA B C 1
ATOM 7089 O O . ALA B 1 163 ? 4.598 -27.484 8.008 1 94.25 163 ALA B O 1
ATOM 7090 N N . THR B 1 164 ? 3.205 -27.453 9.758 1 95.19 164 THR B N 1
ATOM 7091 C CA . THR B 1 164 ? 1.973 -27.469 8.977 1 95.19 164 THR B CA 1
ATOM 7092 C C . THR B 1 164 ? 1.187 -26.172 9.172 1 95.19 164 THR B C 1
ATOM 7094 O O . THR B 1 164 ? 0.981 -25.734 10.305 1 95.19 164 THR B O 1
ATOM 7097 N N . ILE B 1 165 ? 0.815 -25.656 8.062 1 95 165 ILE B N 1
ATOM 7098 C CA . ILE B 1 165 ? -0.022 -24.453 8.086 1 95 165 ILE B CA 1
ATOM 7099 C C . ILE B 1 165 ? -1.431 -24.812 7.609 1 95 165 ILE B C 1
ATOM 7101 O O . ILE B 1 165 ? -1.605 -25.375 6.527 1 95 165 ILE B O 1
ATOM 7105 N N . LEU B 1 166 ? -2.354 -24.516 8.367 1 91.12 166 LEU B N 1
ATOM 7106 C CA . LEU B 1 166 ? -3.738 -24.594 7.918 1 91.12 166 LEU B CA 1
ATOM 7107 C C . LEU B 1 166 ? -4.25 -23.234 7.461 1 91.12 166 LEU B C 1
ATOM 7109 O O . LEU B 1 166 ? -4.293 -22.297 8.25 1 91.12 166 LEU B O 1
ATOM 7113 N N . MET B 1 167 ? -4.613 -23.188 6.23 1 90.06 167 MET B N 1
ATOM 7114 C CA . MET B 1 167 ? -5.219 -21.969 5.703 1 90.06 167 MET B CA 1
ATOM 7115 C C . MET B 1 167 ? -6.734 -21.984 5.879 1 90.06 167 MET B C 1
ATOM 7117 O O . MET B 1 167 ? -7.398 -22.938 5.449 1 90.06 167 MET B O 1
ATOM 7121 N N . VAL B 1 168 ? -7.102 -20.938 6.488 1 78.19 168 VAL B N 1
ATOM 7122 C CA . VAL B 1 168 ? -8.531 -20.891 6.773 1 78.19 168 VAL B CA 1
ATOM 7123 C C . VAL B 1 168 ? -9.164 -19.719 6.016 1 78.19 168 VAL B C 1
ATOM 7125 O O . VAL B 1 168 ? -8.734 -18.578 6.156 1 78.19 168 VAL B O 1
ATOM 7128 N N . ASP B 1 169 ? -10.07 -20.062 5.148 1 71.81 169 ASP B N 1
ATOM 7129 C CA . ASP B 1 169 ? -10.805 -19.031 4.422 1 71.81 169 ASP B CA 1
ATOM 7130 C C . ASP B 1 169 ? -11.898 -18.406 5.293 1 71.81 169 ASP B C 1
ATOM 7132 O O . ASP B 1 169 ? -12.055 -18.797 6.457 1 71.81 169 ASP B O 1
ATOM 7136 N N . ARG B 1 170 ? -12.672 -17.5 4.805 1 62.75 170 ARG B N 1
ATOM 7137 C CA . ARG B 1 170 ? -13.672 -16.734 5.547 1 62.75 170 ARG B CA 1
ATOM 7138 C C . ARG B 1 170 ? -14.781 -17.641 6.066 1 62.75 170 ARG B C 1
ATOM 7140 O O . ARG B 1 170 ? -15.352 -17.391 7.125 1 62.75 170 ARG B O 1
ATOM 7147 N N . ASP B 1 171 ? -14.938 -18.766 5.316 1 65.12 171 ASP B N 1
ATOM 7148 C CA . ASP B 1 171 ? -16.016 -19.688 5.691 1 65.12 171 ASP B CA 1
ATOM 7149 C C . ASP B 1 171 ? -15.461 -20.906 6.422 1 65.12 171 ASP B C 1
ATOM 7151 O O . ASP B 1 171 ? -16.203 -21.844 6.734 1 65.12 171 ASP B O 1
ATOM 7155 N N . ALA B 1 172 ? -14.203 -20.891 6.691 1 76.19 172 ALA B N 1
ATOM 7156 C CA . ALA B 1 172 ? -13.516 -22 7.34 1 76.19 172 ALA B CA 1
ATOM 7157 C C . ALA B 1 172 ? -13.797 -23.328 6.621 1 76.19 172 ALA B C 1
ATOM 7159 O O . ALA B 1 172 ? -14.047 -24.344 7.262 1 76.19 172 ALA B O 1
ATOM 7160 N N . GLY B 1 173 ? -13.867 -23.234 5.379 1 78.5 173 GLY B N 1
ATOM 7161 C CA . GLY B 1 173 ? -14.141 -24.406 4.566 1 78.5 173 GLY B CA 1
ATOM 7162 C C . GLY B 1 173 ? -13.109 -25.516 4.758 1 78.5 173 GLY B C 1
ATOM 7163 O O . GLY B 1 173 ? -13.438 -26.688 4.672 1 78.5 173 GLY B O 1
ATOM 7164 N N . SER B 1 174 ? -11.906 -25.125 5.043 1 86.94 174 SER B N 1
ATOM 7165 C CA . SER B 1 174 ? -10.836 -26.109 5.211 1 86.94 174 SER B CA 1
ATOM 7166 C C . SER B 1 174 ? -11.109 -27.031 6.395 1 86.94 174 SER B C 1
ATOM 7168 O O . SER B 1 174 ? -10.789 -28.219 6.352 1 86.94 174 SER B O 1
ATOM 7170 N N . LEU B 1 175 ? -11.75 -26.547 7.375 1 84.44 175 LEU B N 1
ATOM 7171 C CA . LEU B 1 175 ? -12.023 -27.328 8.57 1 84.44 175 LEU B CA 1
ATOM 7172 C C . LEU B 1 175 ? -13.164 -28.312 8.336 1 84.44 175 LEU B C 1
ATOM 7174 O O . LEU B 1 175 ? -13.359 -29.25 9.117 1 84.44 175 LEU B O 1
ATOM 7178 N N . ARG B 1 176 ? -13.805 -28.125 7.258 1 86.19 176 ARG B N 1
ATOM 7179 C CA . ARG B 1 176 ? -14.914 -29 6.941 1 86.19 176 ARG B CA 1
ATOM 7180 C C . ARG B 1 176 ? -14.5 -30.078 5.938 1 86.19 176 ARG B C 1
ATOM 7182 O O . ARG B 1 176 ? -15.336 -30.844 5.461 1 86.19 176 ARG B O 1
ATOM 7189 N N . ARG B 1 177 ? -13.32 -30.141 5.707 1 91.25 177 ARG B N 1
ATOM 7190 C CA . ARG B 1 177 ? -12.812 -31.141 4.766 1 91.25 177 ARG B CA 1
ATOM 7191 C C . ARG B 1 177 ? -12.055 -32.25 5.492 1 91.25 177 ARG B C 1
ATOM 7193 O O . ARG B 1 177 ? -11.125 -31.969 6.25 1 91.25 177 ARG B O 1
ATOM 7200 N N . SER B 1 178 ? -12.406 -33.5 5.184 1 92.88 178 SER B N 1
ATOM 7201 C CA . SER B 1 178 ? -11.867 -34.625 5.906 1 92.88 178 SER B CA 1
ATOM 7202 C C . SER B 1 178 ? -10.352 -34.719 5.746 1 92.88 178 SER B C 1
ATOM 7204 O O . SER B 1 178 ? -9.641 -35.094 6.684 1 92.88 178 SER B O 1
ATOM 7206 N N . TRP B 1 179 ? -9.906 -34.438 4.609 1 93.44 179 TRP B N 1
ATOM 7207 C CA . TRP B 1 179 ? -8.469 -34.531 4.375 1 93.44 179 TRP B CA 1
ATOM 7208 C C . TRP B 1 179 ? -7.723 -33.5 5.234 1 93.44 179 TRP B C 1
ATOM 7210 O O . TRP B 1 179 ? -6.641 -33.812 5.75 1 93.44 179 TRP B O 1
ATOM 7220 N N . CYS B 1 180 ? -8.227 -32.312 5.352 1 92.31 180 CYS B N 1
ATOM 7221 C CA . CYS B 1 180 ? -7.629 -31.312 6.227 1 92.31 180 CYS B CA 1
ATOM 7222 C C . CYS B 1 180 ? -7.633 -31.781 7.676 1 92.31 180 CYS B C 1
ATOM 7224 O O . CYS B 1 180 ? -6.672 -31.547 8.414 1 92.31 180 CYS B O 1
ATOM 7226 N N . CYS B 1 181 ? -8.672 -32.438 8 1 91.44 181 CYS B N 1
ATOM 7227 C CA . CYS B 1 181 ? -8.766 -32.969 9.359 1 91.44 181 CYS B CA 1
ATOM 7228 C C . CYS B 1 181 ? -7.68 -34.031 9.602 1 91.44 181 CYS B C 1
ATOM 7230 O O . CYS B 1 181 ? -7.102 -34.062 10.688 1 91.44 181 CYS B O 1
ATOM 7232 N N . LEU B 1 182 ? -7.527 -34.844 8.633 1 93.62 182 LEU B N 1
ATOM 7233 C CA . LEU B 1 182 ? -6.449 -35.844 8.719 1 93.62 182 LEU B CA 1
ATOM 7234 C C . LEU B 1 182 ? -5.105 -35.156 8.938 1 93.62 182 LEU B C 1
ATOM 7236 O O . LEU B 1 182 ? -4.316 -35.562 9.789 1 93.62 182 LEU B O 1
ATOM 7240 N N . GLU B 1 183 ? -4.891 -34.125 8.164 1 94 183 GLU B N 1
ATOM 7241 C CA . GLU B 1 183 ? -3.635 -33.375 8.25 1 94 183 GLU B CA 1
ATOM 7242 C C . GLU B 1 183 ? -3.449 -32.781 9.641 1 94 183 GLU B C 1
ATOM 7244 O O . GLU B 1 183 ? -2.352 -32.812 10.195 1 94 183 GLU B O 1
ATOM 7249 N N . LEU B 1 184 ? -4.477 -32.25 10.141 1 90.94 184 LEU B N 1
ATOM 7250 C CA . LEU B 1 184 ? -4.43 -31.688 11.492 1 90.94 184 LEU B CA 1
ATOM 7251 C C . LEU B 1 184 ? -4.109 -32.781 12.516 1 90.94 184 LEU B C 1
ATOM 7253 O O . LEU B 1 184 ? -3.211 -32.594 13.344 1 90.94 184 LEU B O 1
ATOM 7257 N N . HIS B 1 185 ? -4.824 -33.812 12.445 1 91 185 HIS B N 1
ATOM 7258 C CA . HIS B 1 185 ? -4.664 -34.906 13.383 1 91 185 HIS B CA 1
ATOM 7259 C C . HIS B 1 185 ? -3.244 -35.469 13.359 1 91 185 HIS B C 1
ATOM 7261 O O . HIS B 1 185 ? -2.621 -35.625 14.406 1 91 185 HIS B O 1
ATOM 7267 N N . TYR B 1 186 ? -2.842 -35.688 12.195 1 93.69 186 TYR B N 1
ATOM 7268 C CA . TYR B 1 186 ? -1.525 -36.312 12.07 1 93.69 186 TYR B CA 1
ATOM 7269 C C . TYR B 1 186 ? -0.429 -35.344 12.508 1 93.69 186 TYR B C 1
ATOM 7271 O O . TYR B 1 186 ? 0.581 -35.781 13.078 1 93.69 186 TYR B O 1
ATOM 7279 N N . THR B 1 187 ? -0.509 -34.125 12.195 1 93.69 187 THR B N 1
ATOM 7280 C CA . THR B 1 187 ? 0.447 -33.125 12.656 1 93.69 187 THR B CA 1
ATOM 7281 C C . THR B 1 187 ? 0.55 -33.125 14.18 1 93.69 187 THR B C 1
ATOM 7283 O O . THR B 1 187 ? 1.651 -33.094 14.727 1 93.69 187 THR B O 1
ATOM 7286 N N . ILE B 1 188 ? -0.536 -33.156 14.82 1 88.44 188 ILE B N 1
ATOM 7287 C CA . ILE B 1 188 ? -0.581 -33.188 16.281 1 88.44 188 ILE B CA 1
ATOM 7288 C C . ILE B 1 188 ? 0.035 -34.469 16.797 1 88.44 188 ILE B C 1
ATOM 7290 O O . ILE B 1 188 ? 0.8 -34.469 17.766 1 88.44 188 ILE B O 1
ATOM 7294 N N . LEU B 1 189 ? -0.327 -35.531 16.125 1 87.38 189 LEU B N 1
ATOM 7295 C CA . LEU B 1 189 ? 0.204 -36.844 16.5 1 87.38 189 LEU B CA 1
ATOM 7296 C C . LEU B 1 189 ? 1.728 -36.844 16.438 1 87.38 189 LEU B C 1
ATOM 7298 O O . LEU B 1 189 ? 2.387 -37.469 17.266 1 87.38 189 LEU B O 1
ATOM 7302 N N . GLN B 1 190 ? 2.232 -36.156 15.453 1 91.25 190 GLN B N 1
ATOM 7303 C CA . GLN B 1 190 ? 3.676 -36.094 15.25 1 91.25 190 GLN B CA 1
ATOM 7304 C C . GLN B 1 190 ? 4.312 -35 16.109 1 91.25 190 GLN B C 1
ATOM 7306 O O . GLN B 1 190 ? 5.523 -34.781 16.047 1 91.25 190 GLN B O 1
ATOM 7311 N N . GLU B 1 191 ? 3.582 -34.219 16.812 1 88.69 191 GLU B N 1
ATOM 7312 C CA . GLU B 1 191 ? 4.039 -33.125 17.672 1 88.69 191 GLU B CA 1
ATOM 7313 C C . GLU B 1 191 ? 4.793 -32.062 16.859 1 88.69 191 GLU B C 1
ATOM 7315 O O . GLU B 1 191 ? 5.848 -31.594 17.297 1 88.69 191 GLU B O 1
ATOM 7320 N N . LYS B 1 192 ? 4.297 -31.906 15.734 1 90.69 192 LYS B N 1
ATOM 7321 C CA . LYS B 1 192 ? 4.852 -30.844 14.891 1 90.69 192 LYS B CA 1
ATOM 7322 C C . LYS B 1 192 ? 4.109 -29.531 15.102 1 90.69 192 LYS B C 1
ATOM 7324 O O . LYS B 1 192 ? 2.979 -29.531 15.594 1 90.69 192 LYS B O 1
ATOM 7329 N N . SER B 1 193 ? 4.766 -28.5 14.719 1 90.31 193 SER B N 1
ATOM 7330 C CA . SER B 1 193 ? 4.156 -27.172 14.844 1 90.31 193 SER B CA 1
ATOM 7331 C C . SER B 1 193 ? 2.963 -27.031 13.906 1 90.31 193 SER B C 1
ATOM 7333 O O . SER B 1 193 ? 3.033 -27.406 12.734 1 90.31 193 SER B O 1
ATOM 7335 N N . LEU B 1 194 ? 1.86 -26.609 14.469 1 90.19 194 LEU B N 1
ATOM 7336 C CA . LEU B 1 194 ? 0.629 -26.328 13.734 1 90.19 194 LEU B CA 1
ATOM 7337 C C . LEU B 1 194 ? 0.246 -24.859 13.859 1 90.19 194 LEU B C 1
ATOM 7339 O O . LEU B 1 194 ? 0.074 -24.344 14.961 1 90.19 194 LEU B O 1
ATOM 7343 N N . GLU B 1 195 ? 0.123 -24.203 12.727 1 88.56 195 GLU B N 1
ATOM 7344 C CA . GLU B 1 195 ? -0.207 -22.781 12.711 1 88.56 195 GLU B CA 1
ATOM 7345 C C . GLU B 1 195 ? -1.423 -22.5 11.836 1 88.56 195 GLU B C 1
ATOM 7347 O O . GLU B 1 195 ? -1.677 -23.234 10.867 1 88.56 195 GLU B O 1
ATOM 7352 N N . PHE B 1 196 ? -2.139 -21.469 12.125 1 86.69 196 PHE B N 1
ATOM 7353 C CA . PHE B 1 196 ? -3.361 -21.125 11.414 1 86.69 196 PHE B CA 1
ATOM 7354 C C . PHE B 1 196 ? -3.236 -19.734 10.781 1 86.69 196 PHE B C 1
ATOM 7356 O O . PHE B 1 196 ? -2.869 -18.766 11.453 1 86.69 196 PHE B O 1
ATOM 7363 N N . TYR B 1 197 ? -3.533 -19.672 9.492 1 87.88 197 TYR B N 1
ATOM 7364 C CA . TYR B 1 197 ? -3.432 -18.406 8.789 1 87.88 197 TYR B CA 1
ATOM 7365 C C . TYR B 1 197 ? -4.703 -18.125 7.996 1 87.88 197 TYR B C 1
ATOM 7367 O O . TYR B 1 197 ? -5.316 -19.031 7.441 1 87.88 197 TYR B O 1
ATOM 7375 N N . THR B 1 198 ? -5.113 -16.906 7.91 1 85.44 198 THR B N 1
ATOM 7376 C CA . THR B 1 198 ? -6.078 -16.391 6.949 1 85.44 198 THR B CA 1
ATOM 7377 C C . THR B 1 198 ? -5.402 -15.453 5.953 1 85.44 198 THR B C 1
ATOM 7379 O O . THR B 1 198 ? -4.191 -15.219 6.039 1 85.44 198 THR B O 1
ATOM 7382 N N . SER B 1 199 ? -6.199 -14.953 4.992 1 84.69 199 SER B N 1
ATOM 7383 C CA . SER B 1 199 ? -5.66 -13.992 4.043 1 84.69 199 SER B CA 1
ATOM 7384 C C . SER B 1 199 ? -5.25 -12.695 4.742 1 84.69 199 SER B C 1
ATOM 7386 O O . SER B 1 199 ? -4.465 -11.914 4.203 1 84.69 199 SER B O 1
ATOM 7388 N N . ALA B 1 200 ? -5.723 -12.484 5.98 1 81.31 200 ALA B N 1
ATOM 7389 C CA . ALA B 1 200 ? -5.426 -11.258 6.711 1 81.31 200 ALA B CA 1
ATOM 7390 C C . ALA B 1 200 ? -4.234 -11.445 7.645 1 81.31 200 ALA B C 1
ATOM 7392 O O . ALA B 1 200 ? -3.662 -10.469 8.133 1 81.31 200 ALA B O 1
ATOM 7393 N N . GLY B 1 201 ? -3.869 -12.75 7.938 1 83 201 GLY B N 1
ATOM 7394 C CA . GLY B 1 201 ? -2.756 -13.016 8.836 1 83 201 GLY B CA 1
ATOM 7395 C C . GLY B 1 201 ? -2.994 -14.211 9.742 1 83 201 GLY B C 1
ATOM 7396 O O . GLY B 1 201 ? -3.961 -14.953 9.555 1 83 201 GLY B O 1
ATOM 7397 N N . PRO B 1 202 ? -2.066 -14.359 10.633 1 84.56 202 PRO B N 1
ATOM 7398 C CA . PRO B 1 202 ? -2.217 -15.5 11.547 1 84.56 202 PRO B CA 1
ATOM 7399 C C . PRO B 1 202 ? -3.346 -15.312 12.555 1 84.56 202 PRO B C 1
ATOM 7401 O O . PRO B 1 202 ? -3.559 -14.195 13.039 1 84.56 202 PRO B O 1
ATOM 7404 N N . ILE B 1 203 ? -3.947 -16.312 12.805 1 81.25 203 ILE B N 1
ATOM 7405 C CA . ILE B 1 203 ? -5.008 -16.281 13.805 1 81.25 203 ILE B CA 1
ATOM 7406 C C . ILE B 1 203 ? -4.418 -15.953 15.172 1 81.25 203 ILE B C 1
ATOM 7408 O O . ILE B 1 203 ? -3.379 -16.5 15.555 1 81.25 203 ILE B O 1
ATOM 7412 N N . GLY B 1 204 ? -5.074 -15.07 15.883 1 75.44 204 GLY B N 1
ATOM 7413 C CA . GLY B 1 204 ? -4.59 -14.656 17.188 1 75.44 204 GLY B CA 1
ATOM 7414 C C . GLY B 1 204 ? -3.803 -13.359 17.156 1 75.44 204 GLY B C 1
ATOM 7415 O O . GLY B 1 204 ? -3.516 -12.766 18.188 1 75.44 204 GLY B O 1
ATOM 7416 N N . SER B 1 205 ? -3.447 -12.969 15.938 1 74.44 205 SER B N 1
ATOM 7417 C CA . SER B 1 205 ? -2.811 -11.664 15.781 1 74.44 205 SER B CA 1
ATOM 7418 C C . SER B 1 205 ? -3.814 -10.531 15.969 1 74.44 205 SER B C 1
ATOM 7420 O O . SER B 1 205 ? -5.016 -10.781 16.094 1 74.44 205 SER B O 1
ATOM 7422 N N . LYS B 1 206 ? -3.295 -9.344 15.977 1 68.88 206 LYS B N 1
ATOM 7423 C CA . LYS B 1 206 ? -4.168 -8.18 16.094 1 68.88 206 LYS B CA 1
ATOM 7424 C C . LYS B 1 206 ? -5.074 -8.047 14.867 1 68.88 206 LYS B C 1
ATOM 7426 O O . LYS B 1 206 ? -6.148 -7.445 14.945 1 68.88 206 LYS B O 1
ATOM 7431 N N . THR B 1 207 ? -4.645 -8.625 13.836 1 72.56 207 THR B N 1
ATOM 7432 C CA . THR B 1 207 ? -5.398 -8.508 12.594 1 72.56 207 THR B CA 1
ATOM 7433 C C . THR B 1 207 ? -6.559 -9.492 12.57 1 72.56 207 THR B C 1
ATOM 7435 O O . THR B 1 207 ? -7.598 -9.227 11.961 1 72.56 207 THR B O 1
ATOM 7438 N N . VAL B 1 208 ? -6.297 -10.648 13.164 1 75.75 208 VAL B N 1
ATOM 7439 C CA . VAL B 1 208 ? -7.32 -11.688 13.156 1 75.75 208 VAL B CA 1
ATOM 7440 C C . VAL B 1 208 ? -7.547 -12.203 14.578 1 75.75 208 VAL B C 1
ATOM 7442 O O . VAL B 1 208 ? -6.984 -13.219 14.977 1 75.75 208 VAL B O 1
ATOM 7445 N N . SER B 1 209 ? -8.219 -11.547 15.367 1 63.84 209 SER B N 1
ATOM 7446 C CA . SER B 1 209 ? -8.391 -11.922 16.766 1 63.84 209 SER B CA 1
ATOM 7447 C C . SER B 1 209 ? -9.82 -12.391 17.031 1 63.84 209 SER B C 1
ATOM 7449 O O . SER B 1 209 ? -10.094 -12.969 18.094 1 63.84 209 SER B O 1
ATOM 7451 N N . SER B 1 210 ? -10.648 -11.977 16.141 1 62.72 210 SER B N 1
ATOM 7452 C CA . SER B 1 210 ? -12.055 -12.336 16.297 1 62.72 210 SER B CA 1
ATOM 7453 C C . SER B 1 210 ? -12.703 -12.609 14.945 1 62.72 210 SER B C 1
ATOM 7455 O O . SER B 1 210 ? -12.023 -12.625 13.914 1 62.72 210 SER B O 1
ATOM 7457 N N . GLY B 1 211 ? -13.844 -13.312 14.883 1 57.53 211 GLY B N 1
ATOM 7458 C CA . GLY B 1 211 ? -14.594 -13.398 13.641 1 57.53 211 GLY B CA 1
ATOM 7459 C C . GLY B 1 211 ? -15.078 -14.805 13.328 1 57.53 211 GLY B C 1
ATOM 7460 O O . GLY B 1 211 ? -14.992 -15.695 14.172 1 57.53 211 GLY B O 1
ATOM 7461 N N . LEU B 1 212 ? -15.633 -14.82 12.172 1 59.12 212 LEU B N 1
ATOM 7462 C CA . LEU B 1 212 ? -16.297 -16.016 11.672 1 59.12 212 LEU B CA 1
ATOM 7463 C C . LEU B 1 212 ? -15.352 -17.219 11.758 1 59.12 212 LEU B C 1
ATOM 7465 O O . LEU B 1 212 ? -15.766 -18.312 12.148 1 59.12 212 LEU B O 1
ATOM 7469 N N . LEU B 1 213 ? -14.109 -16.828 11.734 1 63.59 213 LEU B N 1
ATOM 7470 C CA . LEU B 1 213 ? -13.172 -17.938 11.625 1 63.59 213 LEU B CA 1
ATOM 7471 C C . LEU B 1 213 ? -12.867 -18.531 13 1 63.59 213 LEU B C 1
ATOM 7473 O O . LEU B 1 213 ? -12.844 -19.75 13.164 1 63.59 213 LEU B O 1
ATOM 7477 N N . VAL B 1 214 ? -12.734 -17.641 13.984 1 65.44 214 VAL B N 1
ATOM 7478 C CA . VAL B 1 214 ? -12.422 -18.125 15.328 1 65.44 214 VAL B CA 1
ATOM 7479 C C . VAL B 1 214 ? -13.617 -18.891 15.898 1 65.44 214 VAL B C 1
ATOM 7481 O O . VAL B 1 214 ? -13.445 -19.953 16.5 1 65.44 214 VAL B O 1
ATOM 7484 N N . ASP B 1 215 ? -14.664 -18.5 15.477 1 65.94 215 ASP B N 1
ATOM 7485 C CA . ASP B 1 215 ? -15.875 -19.172 15.93 1 65.94 215 ASP B CA 1
ATOM 7486 C C . ASP B 1 215 ? -16.047 -20.516 15.234 1 65.94 215 ASP B C 1
ATOM 7488 O O . ASP B 1 215 ? -16.422 -21.5 15.867 1 65.94 215 ASP B O 1
ATOM 7492 N N . ALA B 1 216 ? -15.75 -20.391 13.977 1 69.88 216 ALA B N 1
ATOM 7493 C CA . ALA B 1 216 ? -15.867 -21.641 13.227 1 69.88 216 ALA B CA 1
ATOM 7494 C C . ALA B 1 216 ? -14.945 -22.719 13.805 1 69.88 216 ALA B C 1
ATOM 7496 O O . ALA B 1 216 ? -15.32 -23.891 13.891 1 69.88 216 ALA B O 1
ATOM 7497 N N . ILE B 1 217 ? -13.898 -22.281 14.297 1 71.38 217 ILE B N 1
ATOM 7498 C CA . ILE B 1 217 ? -12.938 -23.234 14.859 1 71.38 217 ILE B CA 1
ATOM 7499 C C . ILE B 1 217 ? -13.422 -23.703 16.219 1 71.38 217 ILE B C 1
ATOM 7501 O O . ILE B 1 217 ? -13.289 -24.891 16.562 1 71.38 217 ILE B O 1
ATOM 7505 N N . SER B 1 218 ? -14.109 -22.797 16.875 1 69.62 218 SER B N 1
ATOM 7506 C CA . SER B 1 218 ? -14.617 -23.172 18.203 1 69.62 218 SER B CA 1
ATOM 7507 C C . SER B 1 218 ? -15.766 -24.156 18.094 1 69.62 218 SER B C 1
ATOM 7509 O O . SER B 1 218 ? -15.961 -24.984 18.984 1 69.62 218 SER B O 1
ATOM 7511 N N . GLU B 1 219 ? -16.422 -24.062 17.031 1 74.69 219 GLU B N 1
ATOM 7512 C CA . GLU B 1 219 ? -17.578 -24.938 16.844 1 74.69 219 GLU B CA 1
ATOM 7513 C C . GLU B 1 219 ? -17.25 -26.125 15.945 1 74.69 219 GLU B C 1
ATOM 7515 O O . GLU B 1 219 ? -18.109 -26.969 15.688 1 74.69 219 GLU B O 1
ATOM 7520 N N . TRP B 1 220 ? -16.172 -26.172 15.586 1 82 220 TRP B N 1
ATOM 7521 C CA . TRP B 1 220 ? -15.742 -27.172 14.617 1 82 220 TRP B CA 1
ATOM 7522 C C . TRP B 1 220 ? -15.844 -28.578 15.203 1 82 220 TRP B C 1
ATOM 7524 O O . TRP B 1 220 ? -15.484 -28.797 16.359 1 82 220 TRP B O 1
ATOM 7534 N N . ASP B 1 221 ? -16.391 -29.453 14.43 1 87.75 221 ASP B N 1
ATOM 7535 C CA . ASP B 1 221 ? -16.5 -30.875 14.75 1 87.75 221 ASP B CA 1
ATOM 7536 C C . ASP B 1 221 ? -16.047 -31.75 13.578 1 87.75 221 ASP B C 1
ATOM 7538 O O . ASP B 1 221 ? -16.656 -31.734 12.508 1 87.75 221 ASP B O 1
ATOM 7542 N N . VAL B 1 222 ? -15.031 -32.562 13.828 1 90.5 222 VAL B N 1
ATOM 7543 C CA . VAL B 1 222 ? -14.414 -33.375 12.789 1 90.5 222 VAL B CA 1
ATOM 7544 C C . VAL B 1 222 ? -15.445 -34.344 12.227 1 90.5 222 VAL B C 1
ATOM 7546 O O . VAL B 1 222 ? -15.359 -34.75 11.055 1 90.5 222 VAL B O 1
ATOM 7549 N N . ARG B 1 223 ? -16.469 -34.719 12.961 1 89.31 223 ARG B N 1
ATOM 7550 C CA . ARG B 1 223 ? -17.484 -35.688 12.57 1 89.31 223 ARG B CA 1
ATOM 7551 C C . ARG B 1 223 ? -18.344 -35.156 11.422 1 89.31 223 ARG B C 1
ATOM 7553 O O . ARG B 1 223 ? -18.938 -35.938 10.68 1 89.31 223 ARG B O 1
ATOM 7560 N N . GLU B 1 224 ? -18.281 -33.812 11.289 1 89.12 224 GLU B N 1
ATOM 7561 C CA . GLU B 1 224 ? -19.094 -33.188 10.258 1 89.12 224 GLU B CA 1
ATOM 7562 C C . GLU B 1 224 ? -18.281 -32.938 8.992 1 89.12 224 GLU B C 1
ATOM 7564 O O . GLU B 1 224 ? -18.781 -32.344 8.031 1 89.12 224 GLU B O 1
ATOM 7569 N N . SER B 1 225 ? -17.109 -33.375 8.969 1 90.62 225 SER B N 1
ATOM 7570 C CA . SER B 1 225 ? -16.25 -33.156 7.805 1 90.62 225 SER B CA 1
ATOM 7571 C C . SER B 1 225 ? -16.719 -33.969 6.602 1 90.62 225 SER B C 1
ATOM 7573 O O . SER B 1 225 ? -17.391 -34.969 6.766 1 90.62 225 SER B O 1
ATOM 7575 N N . ALA B 1 226 ? -16.406 -33.438 5.434 1 91.44 226 ALA B N 1
ATOM 7576 C CA . ALA B 1 226 ? -16.812 -34.094 4.195 1 91.44 226 ALA B CA 1
ATOM 7577 C C . ALA B 1 226 ? -15.609 -34.312 3.281 1 91.44 226 ALA B C 1
ATOM 7579 O O . ALA B 1 226 ? -14.586 -33.656 3.414 1 91.44 226 ALA B O 1
ATOM 7580 N N . ALA B 1 227 ? -15.68 -35.344 2.486 1 90.38 227 ALA B N 1
ATOM 7581 C CA . ALA B 1 227 ? -14.719 -35.625 1.422 1 90.38 227 ALA B CA 1
ATOM 7582 C C . ALA B 1 227 ? -15.422 -35.875 0.091 1 90.38 227 ALA B C 1
ATOM 7584 O O . ALA B 1 227 ? -16.609 -36.188 0.062 1 90.38 227 ALA B O 1
ATOM 7585 N N . SER B 1 228 ? -14.766 -35.625 -0.927 1 85.12 228 SER B N 1
ATOM 7586 C CA . SER B 1 228 ? -15.352 -35.844 -2.244 1 85.12 228 SER B CA 1
ATOM 7587 C C . SER B 1 228 ? -15.766 -37.281 -2.416 1 85.12 228 SER B C 1
ATOM 7589 O O . SER B 1 228 ? -16.797 -37.594 -3.043 1 85.12 228 SER B O 1
ATOM 7591 N N . GLU B 1 229 ? -14.961 -38.188 -1.864 1 87.31 229 GLU B N 1
ATOM 7592 C CA . GLU B 1 229 ? -15.266 -39.625 -1.851 1 87.31 229 GLU B CA 1
ATOM 7593 C C . GLU B 1 229 ? -15.539 -40.125 -0.432 1 87.31 229 GLU B C 1
ATOM 7595 O O . GLU B 1 229 ? -14.672 -40.031 0.44 1 87.31 229 GLU B O 1
ATOM 7600 N N . GLU B 1 230 ? -16.594 -40.688 -0.351 1 89.62 230 GLU B N 1
ATOM 7601 C CA . GLU B 1 230 ? -17.047 -41.125 0.97 1 89.62 230 GLU B CA 1
ATOM 7602 C C . GLU B 1 230 ? -16.141 -42.188 1.543 1 89.62 230 GLU B C 1
ATOM 7604 O O . GLU B 1 230 ? -15.938 -42.281 2.758 1 89.62 230 GLU B O 1
ATOM 7609 N N . ALA B 1 231 ? -15.633 -43 0.689 1 90.94 231 ALA B N 1
ATOM 7610 C CA . ALA B 1 231 ? -14.766 -44.062 1.154 1 90.94 231 ALA B CA 1
ATOM 7611 C C . ALA B 1 231 ? -13.523 -43.5 1.847 1 90.94 231 ALA B C 1
ATOM 7613 O O . ALA B 1 231 ? -13.07 -44.062 2.854 1 90.94 231 ALA B O 1
ATOM 7614 N N . TYR B 1 232 ? -13.031 -42.5 1.321 1 91.62 232 TYR B N 1
ATOM 7615 C CA . TYR B 1 232 ? -11.875 -41.906 1.954 1 91.62 232 TYR B CA 1
ATOM 7616 C C . TYR B 1 232 ? -12.258 -41.25 3.281 1 91.62 232 TYR B C 1
ATOM 7618 O O . TYR B 1 232 ? -11.484 -41.281 4.242 1 91.62 232 TYR B O 1
ATOM 7626 N N . ARG B 1 233 ? -13.375 -40.562 3.279 1 93.75 233 ARG B N 1
ATOM 7627 C CA . ARG B 1 233 ? -13.844 -40 4.543 1 93.75 233 ARG B CA 1
ATOM 7628 C C . ARG B 1 233 ? -13.883 -41.062 5.633 1 93.75 233 ARG B C 1
ATOM 7630 O O . ARG B 1 233 ? -13.383 -40.844 6.742 1 93.75 233 ARG B O 1
ATOM 7637 N N . ARG B 1 234 ? -14.422 -42.156 5.328 1 92.25 234 ARG B N 1
ATOM 7638 C CA . ARG B 1 234 ? -14.523 -43.281 6.273 1 92.25 234 ARG B CA 1
ATOM 7639 C C . ARG B 1 234 ? -13.141 -43.75 6.715 1 92.25 234 ARG B C 1
ATOM 7641 O O . ARG B 1 234 ? -12.906 -43.938 7.906 1 92.25 234 ARG B O 1
ATOM 7648 N N . GLN B 1 235 ? -12.352 -43.938 5.793 1 93.31 235 GLN B N 1
ATOM 7649 C CA . GLN B 1 235 ? -11 -44.406 6.102 1 93.31 235 GLN B CA 1
ATOM 7650 C C . GLN B 1 235 ? -10.281 -43.406 7.023 1 93.31 235 GLN B C 1
ATOM 7652 O O . GLN B 1 235 ? -9.617 -43.812 7.973 1 93.31 235 GLN B O 1
ATOM 7657 N N . ILE B 1 236 ? -10.375 -42.188 6.73 1 94.75 236 ILE B N 1
ATOM 7658 C CA . ILE B 1 236 ? -9.734 -41.125 7.508 1 94.75 236 ILE B CA 1
ATOM 7659 C C . ILE B 1 236 ? -10.289 -41.125 8.93 1 94.75 236 ILE B C 1
ATOM 7661 O O . ILE B 1 236 ? -9.531 -41.062 9.898 1 94.75 236 ILE B O 1
ATOM 7665 N N . LEU B 1 237 ? -11.57 -41.188 9.023 1 94.12 237 LEU B N 1
ATOM 7666 C CA . LEU B 1 237 ? -12.203 -41.188 10.344 1 94.12 237 LEU B CA 1
ATOM 7667 C C . LEU B 1 237 ? -11.812 -42.438 11.133 1 94.12 237 LEU B C 1
ATOM 7669 O O . LEU B 1 237 ? -11.648 -42.375 12.352 1 94.12 237 LEU B O 1
ATOM 7673 N N . ASN B 1 238 ? -11.711 -43.562 10.477 1 94.25 238 ASN B N 1
ATOM 7674 C CA . ASN B 1 238 ? -11.203 -44.75 11.133 1 94.25 238 ASN B CA 1
ATOM 7675 C C . ASN B 1 238 ? -9.812 -44.531 11.711 1 94.25 238 ASN B C 1
ATOM 7677 O O . ASN B 1 238 ? -9.531 -44.938 12.844 1 94.25 238 ASN B O 1
ATOM 7681 N N . PHE B 1 239 ? -9.039 -43.938 10.898 1 94.5 239 PHE B N 1
ATOM 7682 C CA . PHE B 1 239 ? -7.672 -43.656 11.312 1 94.5 239 PHE B CA 1
ATOM 7683 C C . PHE B 1 239 ? -7.641 -42.75 12.516 1 94.5 239 PHE B C 1
ATOM 7685 O O . PHE B 1 239 ? -6.898 -42.969 13.477 1 94.5 239 PHE B O 1
ATOM 7692 N N . ILE B 1 240 ? -8.406 -41.75 12.508 1 93.44 240 ILE B N 1
ATOM 7693 C CA . ILE B 1 240 ? -8.469 -40.75 13.586 1 93.44 240 ILE B CA 1
ATOM 7694 C C . ILE B 1 240 ? -8.969 -41.438 14.859 1 93.44 240 ILE B C 1
ATOM 7696 O O . ILE B 1 240 ? -8.461 -41.156 15.953 1 93.44 240 ILE B O 1
ATOM 7700 N N . ALA B 1 241 ? -9.891 -42.344 14.68 1 93.19 241 ALA B N 1
ATOM 7701 C CA . ALA B 1 241 ? -10.5 -43.031 15.812 1 93.19 241 ALA B CA 1
ATOM 7702 C C . ALA B 1 241 ? -9.641 -44.188 16.281 1 93.19 241 ALA B C 1
ATOM 7704 O O . ALA B 1 241 ? -9.953 -44.844 17.281 1 93.19 241 ALA B O 1
ATOM 7705 N N . GLU B 1 242 ? -8.656 -44.531 15.586 1 91.44 242 GLU B N 1
ATOM 7706 C CA . GLU B 1 242 ? -7.746 -45.625 15.898 1 91.44 242 GLU B CA 1
ATOM 7707 C C . GLU B 1 242 ? -8.469 -46.969 15.852 1 91.44 242 GLU B C 1
ATOM 7709 O O . GLU B 1 242 ? -8.344 -47.781 16.781 1 91.44 242 GLU B O 1
ATOM 7714 N N . VAL B 1 243 ? -9.289 -47.094 14.922 1 92.56 243 VAL B N 1
ATOM 7715 C CA . VAL B 1 243 ? -9.906 -48.375 14.602 1 92.56 243 VAL B CA 1
ATOM 7716 C C . VAL B 1 243 ? -9.312 -48.938 13.305 1 92.56 243 VAL B C 1
ATOM 7718 O O . VAL B 1 243 ? -8.555 -48.219 12.625 1 92.56 243 VAL B O 1
ATOM 7721 N N . PRO B 1 244 ? -9.516 -50.188 13.078 1 89.44 244 PRO B N 1
ATOM 7722 C CA . PRO B 1 244 ? -8.945 -50.719 11.836 1 89.44 244 PRO B CA 1
ATOM 7723 C C . PRO B 1 244 ? -9.32 -49.844 10.625 1 89.44 244 PRO B C 1
ATOM 7725 O O . PRO B 1 244 ? -10.508 -49.625 10.383 1 89.44 244 PRO B O 1
ATOM 7728 N N . GLU B 1 245 ? -8.445 -49.438 9.906 1 91.06 245 GLU B N 1
ATOM 7729 C CA . GLU B 1 245 ? -8.531 -48.406 8.859 1 91.06 245 GLU B CA 1
ATOM 7730 C C . GLU B 1 245 ? -9.539 -48.812 7.789 1 91.06 245 GLU B C 1
ATOM 7732 O O . GLU B 1 245 ? -10.148 -47.938 7.152 1 91.06 245 GLU B O 1
ATOM 7737 N N . HIS B 1 246 ? -9.727 -50.094 7.602 1 91.06 246 HIS B N 1
ATOM 7738 C CA . HIS B 1 246 ? -10.555 -50.531 6.48 1 91.06 246 HIS B CA 1
ATOM 7739 C C . HIS B 1 246 ? -11.938 -50.969 6.949 1 91.06 246 HIS B C 1
ATOM 7741 O O . HIS B 1 246 ? -12.719 -51.531 6.164 1 91.06 246 HIS B O 1
ATOM 7747 N N . SER B 1 247 ? -12.148 -50.688 8.195 1 89 247 SER B N 1
ATOM 7748 C CA . SER B 1 247 ? -13.477 -51 8.719 1 89 247 SER B CA 1
ATOM 7749 C C . SER B 1 247 ? -14.562 -50.25 7.953 1 89 247 SER B C 1
ATOM 7751 O O . SER B 1 247 ? -14.477 -49.031 7.781 1 89 247 SER B O 1
ATOM 7753 N N . GLY B 1 248 ? -15.609 -51 7.508 1 88.12 248 GLY B N 1
ATOM 7754 C CA . GLY B 1 248 ? -16.734 -50.406 6.801 1 88.12 248 GLY B CA 1
ATOM 7755 C C . GLY B 1 248 ? -16.469 -50.219 5.32 1 88.12 248 GLY B C 1
ATOM 7756 O O . GLY B 1 248 ? -17.312 -49.688 4.602 1 88.12 248 GLY B O 1
ATOM 7757 N N . LEU B 1 249 ? -15.367 -50.562 4.859 1 92.81 249 LEU B N 1
ATOM 7758 C CA . LEU B 1 249 ? -15.008 -50.469 3.449 1 92.81 249 LEU B CA 1
ATOM 7759 C C . LEU B 1 249 ? -15.078 -51.844 2.787 1 92.81 249 LEU B C 1
ATOM 7761 O O . LEU B 1 249 ? -15.172 -52.875 3.473 1 92.81 249 LEU B O 1
ATOM 7765 N N . LEU B 1 250 ? -15.102 -51.812 1.479 1 91.44 250 LEU B N 1
ATOM 7766 C CA . LEU B 1 250 ? -15.188 -53.062 0.733 1 91.44 250 LEU B CA 1
ATOM 7767 C C . LEU B 1 250 ? -13.859 -53.812 0.779 1 91.44 250 LEU B C 1
ATOM 7769 O O . LEU B 1 250 ? -12.828 -53.281 0.367 1 91.44 250 LEU B O 1
ATOM 7773 N N . THR B 1 251 ? -13.883 -54.969 1.442 1 89.56 251 THR B N 1
ATOM 7774 C CA . THR B 1 251 ? -12.68 -55.781 1.564 1 89.56 251 THR B CA 1
ATOM 7775 C C . THR B 1 251 ? -12.922 -57.188 1.013 1 89.56 251 THR B C 1
ATOM 7777 O O . THR B 1 251 ? -14.07 -57.625 0.92 1 89.56 251 THR B O 1
ATOM 7780 N N . ALA B 1 252 ? -11.922 -57.781 0.424 1 85.44 252 ALA B N 1
ATOM 7781 C CA . ALA B 1 252 ? -11.93 -59.188 0.007 1 85.44 252 ALA B CA 1
ATOM 7782 C C . ALA B 1 252 ? -10.812 -59.969 0.699 1 85.44 252 ALA B C 1
ATOM 7784 O O . ALA B 1 252 ? -9.633 -59.656 0.527 1 85.44 252 ALA B O 1
ATOM 7785 N N . SER B 1 253 ? -11.133 -61.062 1.411 1 84.25 253 SER B N 1
ATOM 7786 C CA . SER B 1 253 ? -10.195 -61.875 2.154 1 84.25 253 SER B CA 1
ATOM 7787 C C . SER B 1 253 ? -9.312 -61.031 3.074 1 84.25 253 SER B C 1
ATOM 7789 O O . SER B 1 253 ? -8.102 -61.25 3.139 1 84.25 253 SER B O 1
ATOM 7791 N N . GLY B 1 254 ? -9.867 -59.938 3.623 1 78.06 254 GLY B N 1
ATOM 7792 C CA . GLY B 1 254 ? -9.172 -59.094 4.602 1 78.06 254 GLY B CA 1
ATOM 7793 C C . GLY B 1 254 ? -8.398 -57.969 3.98 1 78.06 254 GLY B C 1
ATOM 7794 O O . GLY B 1 254 ? -7.773 -57.156 4.691 1 78.06 254 GLY B O 1
ATOM 7795 N N . LYS B 1 255 ? -8.383 -57.906 2.691 1 85.81 255 LYS B N 1
ATOM 7796 C CA . LYS B 1 255 ? -7.641 -56.844 2.012 1 85.81 255 LYS B CA 1
ATOM 7797 C C . LYS B 1 255 ? -8.594 -55.844 1.347 1 85.81 255 LYS B C 1
ATOM 7799 O O . LYS B 1 255 ? -9.656 -56.25 0.851 1 85.81 255 LYS B O 1
ATOM 7804 N N . LEU B 1 256 ? -8.18 -54.594 1.465 1 88.75 256 LEU B N 1
ATOM 7805 C CA . LEU B 1 256 ? -8.977 -53.531 0.875 1 88.75 256 LEU B CA 1
ATOM 7806 C C . LEU B 1 256 ? -9.133 -53.75 -0.628 1 88.75 256 LEU B C 1
ATOM 7808 O O . LEU B 1 256 ? -8.156 -54 -1.328 1 88.75 256 LEU B O 1
ATOM 7812 N N . LEU B 1 257 ? -10.359 -53.719 -1.133 1 86 257 LEU B N 1
ATOM 7813 C CA . LEU B 1 257 ? -10.633 -53.812 -2.564 1 86 257 LEU B CA 1
ATOM 7814 C C . LEU B 1 257 ? -10.711 -52.406 -3.186 1 86 257 LEU B C 1
ATOM 7816 O O . LEU B 1 257 ? -11.555 -51.594 -2.789 1 86 257 LEU B O 1
ATOM 7820 N N . LEU B 1 258 ? -9.859 -52.156 -4.074 1 85.06 258 LEU B N 1
ATOM 7821 C CA . LEU B 1 258 ? -9.805 -50.844 -4.719 1 85.06 258 LEU B CA 1
ATOM 7822 C C . LEU B 1 258 ? -10.57 -50.844 -6.043 1 85.06 258 LEU B C 1
ATOM 7824 O O . LEU B 1 258 ? -10.664 -51.906 -6.691 1 85.06 258 LEU B O 1
ATOM 7828 N N . SER B 1 259 ? -11.18 -49.812 -6.383 1 83 259 SER B N 1
ATOM 7829 C CA . SER B 1 259 ? -11.844 -49.656 -7.672 1 83 259 SER B CA 1
ATOM 7830 C C . SER B 1 259 ? -10.836 -49.625 -8.812 1 83 259 SER B C 1
ATOM 7832 O O . SER B 1 259 ? -9.625 -49.688 -8.586 1 83 259 SER B O 1
ATOM 7834 N N . ASP B 1 260 ? -11.336 -49.531 -9.992 1 74.38 260 ASP B N 1
ATOM 7835 C CA . ASP B 1 260 ? -10.5 -49.469 -11.188 1 74.38 260 ASP B CA 1
ATOM 7836 C C . ASP B 1 260 ? -9.594 -48.25 -11.164 1 74.38 260 ASP B C 1
ATOM 7838 O O . ASP B 1 260 ? -8.484 -48.281 -11.703 1 74.38 260 ASP B O 1
ATOM 7842 N N . ASP B 1 261 ? -10.016 -47.312 -10.43 1 74.38 261 ASP B N 1
ATOM 7843 C CA . ASP B 1 261 ? -9.234 -46.094 -10.328 1 74.38 261 ASP B CA 1
ATOM 7844 C C . ASP B 1 261 ? -8.336 -46.094 -9.094 1 74.38 261 ASP B C 1
ATOM 7846 O O . ASP B 1 261 ? -7.836 -45.062 -8.664 1 74.38 261 ASP B O 1
ATOM 7850 N N . GLN B 1 262 ? -8.273 -47.312 -8.492 1 77.94 262 GLN B N 1
ATOM 7851 C CA . GLN B 1 262 ? -7.402 -47.562 -7.348 1 77.94 262 GLN B CA 1
ATOM 7852 C C . GLN B 1 262 ? -7.855 -46.75 -6.133 1 77.94 262 GLN B C 1
ATOM 7854 O O . GLN B 1 262 ? -7.035 -46.156 -5.438 1 77.94 262 GLN B O 1
ATOM 7859 N N . ARG B 1 263 ? -9.133 -46.688 -6.004 1 85.12 263 ARG B N 1
ATOM 7860 C CA . ARG B 1 263 ? -9.719 -45.969 -4.875 1 85.12 263 ARG B CA 1
ATOM 7861 C C . ARG B 1 263 ? -10.508 -46.906 -3.973 1 85.12 263 ARG B C 1
ATOM 7863 O O . ARG B 1 263 ? -11.07 -47.906 -4.445 1 85.12 263 ARG B O 1
ATOM 7870 N N . PRO B 1 264 ? -10.484 -46.594 -2.744 1 88.44 264 PRO B N 1
ATOM 7871 C CA . PRO B 1 264 ? -11.305 -47.438 -1.855 1 88.44 264 PRO B CA 1
ATOM 7872 C C . PRO B 1 264 ? -12.805 -47.281 -2.127 1 88.44 264 PRO B C 1
ATOM 7874 O O . PRO B 1 264 ? -13.219 -46.312 -2.762 1 88.44 264 PRO B O 1
ATOM 7877 N N . GLN B 1 265 ? -13.547 -48.281 -1.74 1 90.19 265 GLN B N 1
ATOM 7878 C CA . GLN B 1 265 ? -15 -48.25 -1.901 1 90.19 265 GLN B CA 1
ATOM 7879 C C . GLN B 1 265 ? -15.703 -48.594 -0.592 1 90.19 265 GLN B C 1
ATOM 7881 O O . GLN B 1 265 ? -15.188 -49.406 0.2 1 90.19 265 GLN B O 1
ATOM 7886 N N . VAL B 1 266 ? -16.812 -48.031 -0.431 1 91.12 266 VAL B N 1
ATOM 7887 C CA . VAL B 1 266 ? -17.609 -48.375 0.75 1 91.12 266 VAL B CA 1
ATOM 7888 C C . VAL B 1 266 ? -18.281 -49.719 0.555 1 91.12 266 VAL B C 1
ATOM 7890 O O . VAL B 1 266 ? -18.641 -50.094 -0.566 1 91.12 266 VAL B O 1
ATOM 7893 N N . ASP B 1 267 ? -18.438 -50.406 1.636 1 87.88 267 ASP B N 1
ATOM 7894 C CA . ASP B 1 267 ? -19.141 -51.688 1.595 1 87.88 267 ASP B CA 1
ATOM 7895 C C . ASP B 1 267 ? -20.625 -51.469 1.327 1 87.88 267 ASP B C 1
ATOM 7897 O O . ASP B 1 267 ? -21.344 -50.938 2.166 1 87.88 267 ASP B O 1
ATOM 7901 N N . PRO B 1 268 ? -21.078 -51.875 0.162 1 84.88 268 PRO B N 1
ATOM 7902 C CA . PRO B 1 268 ? -22.484 -51.625 -0.177 1 84.88 268 PRO B CA 1
ATOM 7903 C C . PRO B 1 268 ? -23.438 -52.438 0.685 1 84.88 268 PRO B C 1
ATOM 7905 O O . PRO B 1 268 ? -24.641 -52.156 0.75 1 84.88 268 PRO B O 1
ATOM 7908 N N . SER B 1 269 ? -22.969 -53.469 1.398 1 83.62 269 SER B N 1
ATOM 7909 C CA . SER B 1 269 ? -23.812 -54.344 2.186 1 83.62 269 SER B CA 1
ATOM 7910 C C . SER B 1 269 ? -24.203 -53.719 3.518 1 83.62 269 SER B C 1
ATOM 7912 O O . SER B 1 269 ? -25.125 -54.156 4.184 1 83.62 269 SER B O 1
ATOM 7914 N N . VAL B 1 270 ? -23.531 -52.719 3.824 1 80.69 270 VAL B N 1
ATOM 7915 C CA . VAL B 1 270 ? -23.75 -52.094 5.121 1 80.69 270 VAL B CA 1
ATOM 7916 C C . VAL B 1 270 ? -24.609 -50.844 4.953 1 80.69 270 VAL B C 1
ATOM 7918 O O . VAL B 1 270 ? -24.453 -50.125 3.98 1 80.69 270 VAL B O 1
ATOM 7921 N N . ASN B 1 271 ? -25.641 -50.719 5.781 1 85.38 271 ASN B N 1
ATOM 7922 C CA . ASN B 1 271 ? -26.359 -49.438 5.844 1 85.38 271 ASN B CA 1
ATOM 7923 C C . ASN B 1 271 ? -25.453 -48.312 6.309 1 85.38 271 ASN B C 1
ATOM 7925 O O . ASN B 1 271 ? -25.156 -48.188 7.5 1 85.38 271 ASN B O 1
ATOM 7929 N N . GLN B 1 272 ? -25.172 -47.531 5.367 1 84.75 272 GLN B N 1
ATOM 7930 C CA . GLN B 1 272 ? -24.141 -46.531 5.605 1 84.75 272 GLN B CA 1
ATOM 7931 C C . GLN B 1 272 ? -24.562 -45.531 6.688 1 84.75 272 GLN B C 1
ATOM 7933 O O . GLN B 1 272 ? -23.75 -45.125 7.516 1 84.75 272 GLN B O 1
ATOM 7938 N N . GLU B 1 273 ? -25.797 -45.125 6.684 1 85.69 273 GLU B N 1
ATOM 7939 C CA . GLU B 1 273 ? -26.297 -44.156 7.652 1 85.69 273 GLU B CA 1
ATOM 7940 C C . GLU B 1 273 ? -26.25 -44.719 9.07 1 85.69 273 GLU B C 1
ATOM 7942 O O . GLU B 1 273 ? -25.812 -44.031 10 1 85.69 273 GLU B O 1
ATOM 7947 N N . GLN B 1 274 ? -26.734 -45.906 9.219 1 85.88 274 GLN B N 1
ATOM 7948 C CA . GLN B 1 274 ? -26.719 -46.531 10.531 1 85.88 274 GLN B CA 1
ATOM 7949 C C . GLN B 1 274 ? -25.297 -46.812 11.016 1 85.88 274 GLN B C 1
ATOM 7951 O O . GLN B 1 274 ? -24.984 -46.594 12.188 1 85.88 274 GLN B O 1
ATOM 7956 N N . TYR B 1 275 ? -24.531 -47.25 10.172 1 87.19 275 TYR B N 1
ATOM 7957 C CA . TYR B 1 275 ? -23.141 -47.531 10.508 1 87.19 275 TYR B CA 1
ATOM 7958 C C . TYR B 1 275 ? -22.438 -46.281 11.016 1 87.19 275 TYR B C 1
ATOM 7960 O O . TYR B 1 275 ? -21.734 -46.312 12.016 1 87.19 275 TYR B O 1
ATOM 7968 N N . GLU B 1 276 ? -22.656 -45.281 10.266 1 88.38 276 GLU B N 1
ATOM 7969 C CA . GLU B 1 276 ? -22 -44 10.617 1 88.38 276 GLU B CA 1
ATOM 7970 C C . GLU B 1 276 ? -22.469 -43.5 11.984 1 88.38 276 GLU B C 1
ATOM 7972 O O . GLU B 1 276 ? -21.656 -43.031 12.781 1 88.38 276 GLU B O 1
ATOM 7977 N N . ARG B 1 277 ? -23.719 -43.562 12.203 1 88.25 277 ARG B N 1
ATOM 7978 C CA . ARG B 1 277 ? -24.25 -43.125 13.484 1 88.25 277 ARG B CA 1
ATOM 7979 C C . ARG B 1 277 ? -23.672 -43.906 14.641 1 88.25 277 ARG B C 1
ATOM 7981 O O . ARG B 1 277 ? -23.266 -43.344 15.648 1 88.25 277 ARG B O 1
ATOM 7988 N N . GLU B 1 278 ? -23.641 -45.188 14.484 1 88.25 278 GLU B N 1
ATOM 7989 C CA . GLU B 1 278 ? -23.094 -46.031 15.523 1 88.25 278 GLU B CA 1
ATOM 7990 C C . GLU B 1 278 ? -21.609 -45.812 15.711 1 88.25 278 GLU B C 1
ATOM 7992 O O . GLU B 1 278 ? -21.109 -45.781 16.844 1 88.25 278 GLU B O 1
ATOM 7997 N N . PHE B 1 279 ? -21.016 -45.688 14.602 1 90.06 279 PHE B N 1
ATOM 7998 C CA . PHE B 1 279 ? -19.578 -45.438 14.617 1 90.06 279 PHE B CA 1
ATOM 7999 C C . PHE B 1 279 ? -19.266 -44.125 15.328 1 90.06 279 PHE B C 1
ATOM 8001 O O . PHE B 1 279 ? -18.375 -44.094 16.172 1 90.06 279 PHE B O 1
ATOM 8008 N N . MET B 1 280 ? -19.984 -43.094 15.07 1 90.5 280 MET B N 1
ATOM 8009 C CA . MET B 1 280 ? -19.781 -41.781 15.672 1 90.5 280 MET B CA 1
ATOM 8010 C C . MET B 1 280 ? -20.031 -41.812 17.172 1 90.5 280 MET B C 1
ATOM 8012 O O . MET B 1 280 ? -19.344 -41.156 17.938 1 90.5 280 MET B O 1
ATOM 8016 N N . ASP B 1 281 ? -20.969 -42.625 17.5 1 89.06 281 ASP B N 1
ATOM 8017 C CA . ASP B 1 281 ? -21.297 -42.719 18.906 1 89.06 281 ASP B CA 1
ATOM 8018 C C . ASP B 1 281 ? -20.266 -43.562 19.656 1 89.06 281 ASP B C 1
ATOM 8020 O O . ASP B 1 281 ? -19.859 -43.219 20.766 1 89.06 281 ASP B O 1
ATOM 8024 N N . SER B 1 282 ? -19.875 -44.594 19.094 1 89.94 282 SER B N 1
ATOM 8025 C CA . SER B 1 282 ? -18.953 -45.531 19.734 1 89.94 282 SER B CA 1
ATOM 8026 C C . SER B 1 282 ? -17.562 -44.906 19.875 1 89.94 282 SER B C 1
ATOM 8028 O O . SER B 1 282 ? -16.844 -45.188 20.844 1 89.94 282 SER B O 1
ATOM 8030 N N . GLN B 1 283 ? -17.172 -44.125 18.938 1 90.75 283 GLN B N 1
ATOM 8031 C CA . GLN B 1 283 ? -15.836 -43.531 18.953 1 90.75 283 GLN B CA 1
ATOM 8032 C C . GLN B 1 283 ? -15.875 -42.062 19.281 1 90.75 283 GLN B C 1
ATOM 8034 O O . GLN B 1 283 ? -15.016 -41.281 18.859 1 90.75 283 GLN B O 1
ATOM 8039 N N . ARG B 1 284 ? -16.828 -41.656 19.953 1 89.69 284 ARG B N 1
ATOM 8040 C CA . ARG B 1 284 ? -17.078 -40.25 20.281 1 89.69 284 ARG B CA 1
ATOM 8041 C C . ARG B 1 284 ? -15.883 -39.625 21 1 89.69 284 ARG B C 1
ATOM 8043 O O . ARG B 1 284 ? -15.523 -38.469 20.75 1 89.69 284 ARG B O 1
ATOM 8050 N N . LYS B 1 285 ? -15.258 -40.344 21.781 1 89.25 285 LYS B N 1
ATOM 8051 C CA . LYS B 1 285 ? -14.156 -39.812 22.578 1 89.25 285 LYS B CA 1
ATOM 8052 C C . LYS B 1 285 ? -12.969 -39.438 21.719 1 89.25 285 LYS B C 1
ATOM 8054 O O . LYS B 1 285 ? -12.359 -38.406 21.906 1 89.25 285 LYS B O 1
ATOM 8059 N N . ALA B 1 286 ? -12.641 -40.281 20.797 1 89.06 286 ALA B N 1
ATOM 8060 C CA . ALA B 1 286 ? -11.508 -40 19.922 1 89.06 286 ALA B CA 1
ATOM 8061 C C . ALA B 1 286 ? -11.719 -38.719 19.125 1 89.06 286 ALA B C 1
ATOM 8063 O O . ALA B 1 286 ? -10.797 -37.938 18.953 1 89.06 286 ALA B O 1
ATOM 8064 N N . PHE B 1 287 ? -12.883 -38.562 18.641 1 91.94 287 PHE B N 1
ATOM 8065 C CA . PHE B 1 287 ? -13.203 -37.375 17.844 1 91.94 287 PHE B CA 1
ATOM 8066 C C . PHE B 1 287 ? -13.219 -36.125 18.703 1 91.94 287 PHE B C 1
ATOM 8068 O O . PHE B 1 287 ? -12.711 -35.094 18.297 1 91.94 287 PHE B O 1
ATOM 8075 N N . GLU B 1 288 ? -13.703 -36.25 19.875 1 89.25 288 GLU B N 1
ATOM 8076 C CA . GLU B 1 288 ? -13.742 -35.125 20.781 1 89.25 288 GLU B CA 1
ATOM 8077 C C . GLU B 1 288 ? -12.344 -34.719 21.219 1 89.25 288 GLU B C 1
ATOM 8079 O O . GLU B 1 288 ? -12.07 -33.531 21.438 1 89.25 288 GLU B O 1
ATOM 8084 N N . ASP B 1 289 ? -11.555 -35.656 21.344 1 86.44 289 ASP B N 1
ATOM 8085 C CA . ASP B 1 289 ? -10.172 -35.375 21.688 1 86.44 289 ASP B CA 1
ATOM 8086 C C . ASP B 1 289 ? -9.508 -34.531 20.609 1 86.44 289 ASP B C 1
ATOM 8088 O O . ASP B 1 289 ? -8.82 -33.531 20.922 1 86.44 289 ASP B O 1
ATOM 8092 N N . LEU B 1 290 ? -9.719 -34.969 19.406 1 85.44 290 LEU B N 1
ATOM 8093 C CA . LEU B 1 290 ? -9.164 -34.156 18.328 1 85.44 290 LEU B CA 1
ATOM 8094 C C . LEU B 1 290 ? -9.766 -32.781 18.297 1 85.44 290 LEU B C 1
ATOM 8096 O O . LEU B 1 290 ? -9.055 -31.781 18.141 1 85.44 290 LEU B O 1
ATOM 8100 N N . ASN B 1 291 ? -11.023 -32.688 18.453 1 86.69 291 ASN B N 1
ATOM 8101 C CA . ASN B 1 291 ? -11.703 -31.406 18.484 1 86.69 291 ASN B CA 1
ATOM 8102 C C . ASN B 1 291 ? -11.125 -30.5 19.562 1 86.69 291 ASN B C 1
ATOM 8104 O O . ASN B 1 291 ? -10.836 -29.328 19.312 1 86.69 291 ASN B O 1
ATOM 8108 N N . MET B 1 292 ? -10.891 -31.031 20.641 1 84.12 292 MET B N 1
ATOM 8109 C CA . MET B 1 292 ? -10.391 -30.266 21.766 1 84.12 292 MET B CA 1
ATOM 8110 C C . MET B 1 292 ? -8.961 -29.812 21.531 1 84.12 292 MET B C 1
ATOM 8112 O O . MET B 1 292 ? -8.602 -28.672 21.859 1 84.12 292 MET B O 1
ATOM 8116 N N . ASN B 1 293 ? -8.211 -30.641 21.016 1 82.56 293 ASN B N 1
ATOM 8117 C CA . ASN B 1 293 ? -6.824 -30.297 20.734 1 82.56 293 ASN B CA 1
ATOM 8118 C C . ASN B 1 293 ? -6.723 -29.125 19.766 1 82.56 293 ASN B C 1
ATOM 8120 O O . ASN B 1 293 ? -5.914 -28.219 19.969 1 82.56 293 ASN B O 1
ATOM 8124 N N . VAL B 1 294 ? -7.508 -29.266 18.781 1 79.25 294 VAL B N 1
ATOM 8125 C CA . VAL B 1 294 ? -7.504 -28.203 17.797 1 79.25 294 VAL B CA 1
ATOM 8126 C C . VAL B 1 294 ? -8.023 -26.906 18.422 1 79.25 294 VAL B C 1
ATOM 8128 O O . VAL B 1 294 ? -7.422 -25.844 18.25 1 79.25 294 VAL B O 1
ATOM 8131 N N . ARG B 1 295 ? -9.039 -26.953 19.156 1 78.62 295 ARG B N 1
ATOM 8132 C CA . ARG B 1 295 ? -9.609 -25.797 19.828 1 78.62 295 ARG B CA 1
ATOM 8133 C C . ARG B 1 295 ? -8.609 -25.172 20.812 1 78.62 295 ARG B C 1
ATOM 8135 O O . ARG B 1 295 ? -8.461 -23.953 20.859 1 78.62 295 ARG B O 1
ATOM 8142 N N . PHE B 1 296 ? -7.906 -26.016 21.422 1 76.38 296 PHE B N 1
ATOM 8143 C CA . PHE B 1 296 ? -6.918 -25.531 22.391 1 76.38 296 PHE B CA 1
ATOM 8144 C C . PHE B 1 296 ? -5.781 -24.812 21.688 1 76.38 296 PHE B C 1
ATOM 8146 O O . PHE B 1 296 ? -5.277 -23.797 22.188 1 76.38 296 PHE B O 1
ATOM 8153 N N . SER B 1 297 ? -5.418 -25.375 20.641 1 73.75 297 SER B N 1
ATOM 8154 C CA . SER B 1 297 ? -4.336 -24.75 19.891 1 73.75 297 SER B CA 1
ATOM 8155 C C . SER B 1 297 ? -4.734 -23.359 19.406 1 73.75 297 SER B C 1
ATOM 8157 O O . SER B 1 297 ? -3.924 -22.422 19.438 1 73.75 297 SER B O 1
ATOM 8159 N N . VAL B 1 298 ? -5.914 -23.234 19 1 72.25 298 VAL B N 1
ATOM 8160 C CA . VAL B 1 298 ? -6.398 -21.953 18.484 1 72.25 298 VAL B CA 1
ATOM 8161 C C . VAL B 1 298 ? -6.613 -20.984 19.641 1 72.25 298 VAL B C 1
ATOM 8163 O O . VAL B 1 298 ? -6.211 -19.828 19.578 1 72.25 298 VAL B O 1
ATOM 8166 N N . ILE B 1 299 ? -7.23 -21.438 20.656 1 68.75 299 ILE B N 1
ATOM 8167 C CA . ILE B 1 299 ? -7.5 -20.609 21.812 1 68.75 299 ILE B CA 1
ATOM 8168 C C . ILE B 1 299 ? -6.184 -20.125 22.422 1 68.75 299 ILE B C 1
ATOM 8170 O O . ILE B 1 299 ? -6.074 -18.984 22.859 1 68.75 299 ILE B O 1
ATOM 8174 N N . GLY B 1 300 ? -5.301 -21.016 22.391 1 69.12 300 GLY B N 1
ATOM 8175 C CA . GLY B 1 300 ? -3.986 -20.625 22.875 1 69.12 300 GLY B CA 1
ATOM 8176 C C . GLY B 1 300 ? -3.35 -19.516 22.078 1 69.12 300 GLY B C 1
ATOM 8177 O O . GLY B 1 300 ? -2.684 -18.641 22.641 1 69.12 300 GLY B O 1
ATOM 8178 N N . SER B 1 301 ? -3.635 -19.516 20.906 1 69.69 301 SER B N 1
ATOM 8179 C CA . SER B 1 301 ? -3.055 -18.5 20.031 1 69.69 301 SER B CA 1
ATOM 8180 C C . SER B 1 301 ? -3.766 -17.156 20.188 1 69.69 301 SER B C 1
ATOM 8182 O O . SER B 1 301 ? -3.156 -16.109 20 1 69.69 301 SER B O 1
ATOM 8184 N N . ILE B 1 302 ? -5.023 -17.141 20.359 1 68.88 302 ILE B N 1
ATOM 8185 C CA . ILE B 1 302 ? -5.812 -15.93 20.469 1 68.88 302 ILE B CA 1
ATOM 8186 C C . ILE B 1 302 ? -5.609 -15.312 21.859 1 68.88 302 ILE B C 1
ATOM 8188 O O . ILE B 1 302 ? -5.641 -14.086 22 1 68.88 302 ILE B O 1
ATOM 8192 N N . GLY B 1 303 ? -5.102 -16.031 22.75 1 61.03 303 GLY B N 1
ATOM 8193 C CA . GLY B 1 303 ? -4.949 -15.539 24.109 1 61.03 303 GLY B CA 1
ATOM 8194 C C . GLY B 1 303 ? -6.273 -15.383 24.828 1 61.03 303 GLY B C 1
ATOM 8195 O O . GLY B 1 303 ? -7.32 -15.773 24.312 1 61.03 303 GLY B O 1
ATOM 8196 N N . ARG B 1 304 ? -6.234 -14.898 26.109 1 56.66 304 ARG B N 1
ATOM 8197 C CA . ARG B 1 304 ? -7.414 -14.719 26.953 1 56.66 304 ARG B CA 1
ATOM 8198 C C . ARG B 1 304 ? -8.32 -13.625 26.406 1 56.66 304 ARG B C 1
ATOM 8200 O O . ARG B 1 304 ? -7.855 -12.516 26.109 1 56.66 304 ARG B O 1
ATOM 8207 N N . GLN B 1 305 ? -9.531 -14.008 25.875 1 58.09 305 GLN B N 1
ATOM 8208 C CA . GLN B 1 305 ? -10.508 -13.008 25.453 1 58.09 305 GLN B CA 1
ATOM 8209 C C . GLN B 1 305 ? -11.312 -12.484 26.641 1 58.09 305 GLN B C 1
ATOM 8211 O O . GLN B 1 305 ? -11.844 -13.266 27.422 1 58.09 305 GLN B O 1
ATOM 8216 N N . ASN B 1 306 ? -11.07 -11.281 26.953 1 58.31 306 ASN B N 1
ATOM 8217 C CA . ASN B 1 306 ? -11.883 -10.688 28.016 1 58.31 306 ASN B CA 1
ATOM 8218 C C . ASN B 1 306 ? -13.266 -10.281 27.516 1 58.31 306 ASN B C 1
ATOM 8220 O O . ASN B 1 306 ? -13.383 -9.695 26.438 1 58.31 306 ASN B O 1
ATOM 8224 N N . ARG B 1 307 ? -14.281 -10.883 28.141 1 62.97 307 ARG B N 1
ATOM 8225 C CA . ARG B 1 307 ? -15.633 -10.43 27.844 1 62.97 307 ARG B CA 1
ATOM 8226 C C . ARG B 1 307 ? -15.844 -8.992 28.297 1 62.97 307 ARG B C 1
ATOM 8228 O O . ARG B 1 307 ? -15.578 -8.656 29.453 1 62.97 307 ARG B O 1
ATOM 8235 N N . ALA B 1 308 ? -16.266 -8.219 27.281 1 73.12 308 ALA B N 1
ATOM 8236 C CA . ALA B 1 308 ? -16.531 -6.824 27.625 1 73.12 308 ALA B CA 1
ATOM 8237 C C . ALA B 1 308 ? -17.688 -6.711 28.609 1 73.12 308 ALA B C 1
ATOM 8239 O O . ALA B 1 308 ? -18.703 -7.418 28.484 1 73.12 308 ALA B O 1
ATOM 8240 N N . LYS B 1 309 ? -17.594 -6.109 29.688 1 76.31 309 LYS B N 1
ATOM 8241 C CA . LYS B 1 309 ? -18.625 -5.918 30.703 1 76.31 309 LYS B CA 1
ATOM 8242 C C . LYS B 1 309 ? -19.641 -4.879 30.266 1 76.31 309 LYS B C 1
ATOM 8244 O O . LYS B 1 309 ? -20.734 -4.781 30.828 1 76.31 309 LYS B O 1
ATOM 8249 N N . GLY B 1 310 ? -19.484 -4.266 29.125 1 82.5 310 GLY B N 1
ATOM 8250 C CA . GLY B 1 310 ? -20.375 -3.186 28.719 1 82.5 310 GLY B CA 1
ATOM 8251 C C . GLY B 1 310 ? -20.156 -1.905 29.5 1 82.5 310 GLY B C 1
ATOM 8252 O O . GLY B 1 310 ? -19.641 -1.938 30.625 1 82.5 310 GLY B O 1
ATOM 8253 N N . CYS B 1 311 ? -20.438 -0.782 28.969 1 88.06 311 CYS B N 1
ATOM 8254 C CA . CYS B 1 311 ? -20.297 0.503 29.641 1 88.06 311 CYS B CA 1
ATOM 8255 C C . CYS B 1 311 ? -21.172 1.562 28.984 1 88.06 311 CYS B C 1
ATOM 8257 O O . CYS B 1 311 ? -21.516 1.463 27.812 1 88.06 311 CYS B O 1
ATOM 8259 N N . ARG B 1 312 ? -21.578 2.418 29.844 1 89.69 312 ARG B N 1
ATOM 8260 C CA . ARG B 1 312 ? -22.375 3.527 29.328 1 89.69 312 ARG B CA 1
ATOM 8261 C C . ARG B 1 312 ? -21.5 4.523 28.578 1 89.69 312 ARG B C 1
ATOM 8263 O O . ARG B 1 312 ? -20.438 4.926 29.078 1 89.69 312 ARG B O 1
ATOM 8270 N N . ILE B 1 313 ? -21.969 4.875 27.438 1 91.19 313 ILE B N 1
ATOM 8271 C CA . ILE B 1 313 ? -21.312 5.867 26.609 1 91.19 313 ILE B CA 1
ATOM 8272 C C . ILE B 1 313 ? -22.312 6.941 26.188 1 91.19 313 ILE B C 1
ATOM 8274 O O . ILE B 1 313 ? -23.047 6.77 25.203 1 91.19 313 ILE B O 1
ATOM 8278 N N . PRO B 1 314 ? -22.281 8 26.844 1 89.31 314 PRO B N 1
ATOM 8279 C CA . PRO B 1 314 ? -23.344 8.992 26.625 1 89.31 314 PRO B CA 1
ATOM 8280 C C . PRO B 1 314 ? -23.297 9.602 25.219 1 89.31 314 PRO B C 1
ATOM 8282 O O . PRO B 1 314 ? -24.344 9.867 24.625 1 89.31 314 PRO B O 1
ATOM 8285 N N . ASP B 1 315 ? -22.172 9.797 24.672 1 89.69 315 ASP B N 1
ATOM 8286 C CA . ASP B 1 315 ? -22.016 10.398 23.359 1 89.69 315 ASP B CA 1
ATOM 8287 C C . ASP B 1 315 ? -22.109 9.352 22.25 1 89.69 315 ASP B C 1
ATOM 8289 O O . ASP B 1 315 ? -21.188 8.555 22.062 1 89.69 315 ASP B O 1
ATOM 8293 N N . ALA B 1 316 ? -23.156 9.414 21.484 1 92.44 316 ALA B N 1
ATOM 8294 C CA . ALA B 1 316 ? -23.406 8.406 20.453 1 92.44 316 ALA B CA 1
ATOM 8295 C C . ALA B 1 316 ? -22.312 8.406 19.391 1 92.44 316 ALA B C 1
ATOM 8297 O O . ALA B 1 316 ? -22.094 7.395 18.734 1 92.44 316 ALA B O 1
ATOM 8298 N N . SER B 1 317 ? -21.656 9.539 19.234 1 89.94 317 SER B N 1
ATOM 8299 C CA . SER B 1 317 ? -20.594 9.641 18.234 1 89.94 317 SER B CA 1
ATOM 8300 C C . SER B 1 317 ? -19.391 8.781 18.609 1 89.94 317 SER B C 1
ATOM 8302 O O . SER B 1 317 ? -18.547 8.5 17.766 1 89.94 317 SER B O 1
ATOM 8304 N N . GLN B 1 318 ? -19.375 8.289 19.875 1 88.69 318 GLN B N 1
ATOM 8305 C CA . GLN B 1 318 ? -18.266 7.477 20.375 1 88.69 318 GLN B CA 1
ATOM 8306 C C . GLN B 1 318 ? -18.688 6.012 20.5 1 88.69 318 GLN B C 1
ATOM 8308 O O . GLN B 1 318 ? -17.969 5.211 21.109 1 88.69 318 GLN B O 1
ATOM 8313 N N . ARG B 1 319 ? -19.812 5.746 19.984 1 94.5 319 ARG B N 1
ATOM 8314 C CA . ARG B 1 319 ? -20.328 4.379 20.031 1 94.5 319 ARG B CA 1
ATOM 8315 C C . ARG B 1 319 ? -20.047 3.633 18.734 1 94.5 319 ARG B C 1
ATOM 8317 O O . ARG B 1 319 ? -20.938 3.039 18.141 1 94.5 319 ARG B O 1
ATOM 8324 N N . GLY B 1 320 ? -18.719 3.646 18.344 1 93.69 320 GLY B N 1
ATOM 8325 C CA . GLY B 1 320 ? -18.281 2.816 17.234 1 93.69 320 GLY B CA 1
ATOM 8326 C C . GLY B 1 320 ? -18.172 1.348 17.594 1 93.69 320 GLY B C 1
ATOM 8327 O O . GLY B 1 320 ? -18.172 0.99 18.766 1 93.69 320 GLY B O 1
ATOM 8328 N N . ILE B 1 321 ? -18.172 0.529 16.609 1 94.56 321 ILE B N 1
ATOM 8329 C CA . ILE B 1 321 ? -18.062 -0.912 16.812 1 94.56 321 ILE B CA 1
ATOM 8330 C C . ILE B 1 321 ? -16.844 -1.436 16.047 1 94.56 321 ILE B C 1
ATOM 8332 O O . ILE B 1 321 ? -16.656 -1.112 14.867 1 94.56 321 ILE B O 1
ATOM 8336 N N . THR B 1 322 ? -16.016 -2.225 16.688 1 89.06 322 THR B N 1
ATOM 8337 C CA . THR B 1 322 ? -14.867 -2.781 16 1 89.06 322 THR B CA 1
ATOM 8338 C C . THR B 1 322 ? -15.297 -3.832 14.984 1 89.06 322 THR B C 1
ATOM 8340 O O . THR B 1 322 ? -16.375 -4.414 15.102 1 89.06 322 THR B O 1
ATOM 8343 N N . LEU B 1 323 ? -14.508 -4.027 13.992 1 90 323 LEU B N 1
ATOM 8344 C CA . LEU B 1 323 ? -14.797 -5.051 12.992 1 90 323 LEU B CA 1
ATOM 8345 C C . LEU B 1 323 ? -14.977 -6.414 13.656 1 90 323 LEU B C 1
ATOM 8347 O O . LEU B 1 323 ? -15.875 -7.176 13.281 1 90 323 LEU B O 1
ATOM 8351 N N . GLY B 1 324 ? -14.117 -6.711 14.633 1 84 324 GLY B N 1
ATOM 8352 C CA . GLY B 1 324 ? -14.266 -7.957 15.367 1 84 324 GLY B CA 1
ATOM 8353 C C . GLY B 1 324 ? -15.609 -8.078 16.078 1 84 324 GLY B C 1
ATOM 8354 O O . GLY B 1 324 ? -16.25 -9.117 16.016 1 84 324 GLY B O 1
ATOM 8355 N N . GLN B 1 325 ? -16.016 -7.016 16.734 1 87.31 325 GLN B N 1
ATOM 8356 C CA . GLN B 1 325 ? -17.281 -6.996 17.438 1 87.31 325 GLN B CA 1
ATOM 8357 C C . GLN B 1 325 ? -18.453 -7.109 16.453 1 87.31 325 GLN B C 1
ATOM 8359 O O . GLN B 1 325 ? -19.469 -7.75 16.766 1 87.31 325 GLN B O 1
ATOM 8364 N N . LEU B 1 326 ? -18.344 -6.473 15.359 1 92.62 326 LEU B N 1
ATOM 8365 C CA . LEU B 1 326 ? -19.391 -6.516 14.344 1 92.62 326 LEU B CA 1
ATOM 8366 C C . LEU B 1 326 ? -19.547 -7.93 13.789 1 92.62 326 LEU B C 1
ATOM 8368 O O . LEU B 1 326 ? -20.672 -8.406 13.602 1 92.62 326 LEU B O 1
ATOM 8372 N N . ARG B 1 327 ? -18.484 -8.539 13.539 1 86.56 327 ARG B N 1
ATOM 8373 C CA . ARG B 1 327 ? -18.516 -9.93 13.078 1 86.56 327 ARG B CA 1
ATOM 8374 C C . ARG B 1 327 ? -19.172 -10.836 14.117 1 86.56 327 ARG B C 1
ATOM 8376 O O . ARG B 1 327 ? -19.969 -11.703 13.766 1 86.56 327 ARG B O 1
ATOM 8383 N N . THR B 1 328 ? -18.828 -10.625 15.336 1 84 328 THR B N 1
ATOM 8384 C CA . THR B 1 328 ? -19.422 -11.383 16.422 1 84 328 THR B CA 1
ATOM 8385 C C . THR B 1 328 ? -20.938 -11.133 16.484 1 84 328 THR B C 1
ATOM 8387 O O . THR B 1 328 ? -21.719 -12.062 16.672 1 84 328 THR B O 1
ATOM 8390 N N . PHE B 1 329 ? -21.281 -9.938 16.406 1 92.06 329 PHE B N 1
ATOM 8391 C CA . PHE B 1 329 ? -22.703 -9.578 16.391 1 92.06 329 PHE B CA 1
ATOM 8392 C C . PHE B 1 329 ? -23.438 -10.344 15.289 1 92.06 329 PHE B C 1
ATOM 8394 O O . PHE B 1 329 ? -24.484 -10.93 15.539 1 92.06 329 PHE B O 1
ATOM 8401 N N . ALA B 1 330 ? -22.922 -10.266 14.047 1 90.56 330 ALA B N 1
ATOM 8402 C CA . ALA B 1 330 ? -23.562 -10.922 12.906 1 90.56 330 ALA B CA 1
ATOM 8403 C C . ALA B 1 330 ? -23.734 -12.414 13.164 1 90.56 330 ALA B C 1
ATOM 8405 O O . ALA B 1 330 ? -24.781 -12.984 12.836 1 90.56 330 ALA B O 1
ATOM 8406 N N . ARG B 1 331 ? -22.875 -12.992 13.742 1 84 331 ARG B N 1
ATOM 8407 C CA . ARG B 1 331 ? -22.938 -14.414 14.055 1 84 331 ARG B CA 1
ATOM 8408 C C . ARG B 1 331 ? -24.031 -14.695 15.094 1 84 331 ARG B C 1
ATOM 8410 O O . ARG B 1 331 ? -24.812 -15.641 14.938 1 84 331 ARG B O 1
ATOM 8417 N N . LYS B 1 332 ? -23.938 -13.961 16.141 1 87.12 332 LYS B N 1
ATOM 8418 C CA . LYS B 1 332 ? -24.938 -14.141 17.203 1 87.12 332 LYS B CA 1
ATOM 8419 C C . LYS B 1 332 ? -26.359 -13.938 16.656 1 87.12 332 LYS B C 1
ATOM 8421 O O . LYS B 1 332 ? -27.266 -14.688 17 1 87.12 332 LYS B O 1
ATOM 8426 N N . ALA B 1 333 ? -26.453 -12.953 15.883 1 93.38 333 ALA B N 1
ATOM 8427 C CA . ALA B 1 333 ? -27.75 -12.688 15.281 1 93.38 333 ALA B CA 1
ATOM 8428 C C . ALA B 1 333 ? -28.188 -13.836 14.375 1 93.38 333 ALA B C 1
ATOM 8430 O O . ALA B 1 333 ? -29.344 -14.281 14.438 1 93.38 333 ALA B O 1
ATOM 8431 N N . SER B 1 334 ? -27.328 -14.289 13.531 1 90.62 334 SER B N 1
ATOM 8432 C CA . SER B 1 334 ? -27.641 -15.391 12.625 1 90.62 334 SER B CA 1
ATOM 8433 C C . SER B 1 334 ? -28.062 -16.641 13.391 1 90.62 334 SER B C 1
ATOM 8435 O O . SER B 1 334 ? -29.047 -17.297 13.031 1 90.62 334 SER B O 1
ATOM 8437 N N . ARG B 1 335 ? -27.375 -16.953 14.422 1 86.25 335 ARG B N 1
ATOM 8438 C CA . ARG B 1 335 ? -27.688 -18.109 15.242 1 86.25 335 ARG B CA 1
ATOM 8439 C C . ARG B 1 335 ? -29.062 -17.953 15.898 1 86.25 335 ARG B C 1
ATOM 8441 O O . ARG B 1 335 ? -29.828 -18.922 15.977 1 86.25 335 ARG B O 1
ATOM 8448 N N . ALA B 1 336 ? -29.234 -16.812 16.453 1 92.38 336 ALA B N 1
ATOM 8449 C CA . ALA B 1 336 ? -30.516 -16.547 17.094 1 92.38 336 ALA B CA 1
ATOM 8450 C C . ALA B 1 336 ? -31.672 -16.719 16.109 1 92.38 336 ALA B C 1
ATOM 8452 O O . ALA B 1 336 ? -32.719 -17.297 16.438 1 92.38 336 ALA B O 1
ATOM 8453 N N . PHE B 1 337 ? -31.547 -16.266 14.914 1 94 337 PHE B N 1
ATOM 8454 C CA . PHE B 1 337 ? -32.594 -16.375 13.906 1 94 337 PHE B CA 1
ATOM 8455 C C . PHE B 1 337 ? -32.781 -17.812 13.469 1 94 337 PHE B C 1
ATOM 8457 O O . PHE B 1 337 ? -33.906 -18.25 13.211 1 94 337 PHE B O 1
ATOM 8464 N N . LYS B 1 338 ? -31.688 -18.531 13.383 1 90.31 338 LYS B N 1
ATOM 8465 C CA . LYS B 1 338 ? -31.797 -19.953 13.031 1 90.31 338 LYS B CA 1
ATOM 8466 C C . LYS B 1 338 ? -32.562 -20.719 14.086 1 90.31 338 LYS B C 1
ATOM 8468 O O . LYS B 1 338 ? -33.312 -21.656 13.758 1 90.31 338 LYS B O 1
ATOM 8473 N N . LYS B 1 339 ? -32.438 -20.344 15.273 1 91.69 339 LYS B N 1
ATOM 8474 C CA . LYS B 1 339 ? -33.156 -20.984 16.375 1 91.69 339 LYS B CA 1
ATOM 8475 C C . LYS B 1 339 ? -34.625 -20.578 16.375 1 91.69 339 LYS B C 1
ATOM 8477 O O . LYS B 1 339 ? -35.5 -21.406 16.578 1 91.69 339 LYS B O 1
ATOM 8482 N N . MET B 1 340 ? -34.844 -19.297 16.172 1 92.56 340 MET B N 1
ATOM 8483 C CA . MET B 1 340 ? -36.188 -18.734 16.219 1 92.56 340 MET B CA 1
ATOM 8484 C C . MET B 1 340 ? -37 -19.156 15.008 1 92.56 340 MET B C 1
ATOM 8486 O O . MET B 1 340 ? -38.188 -19.5 15.117 1 92.56 340 MET B O 1
ATOM 8490 N N . TRP B 1 341 ? -36.344 -19.109 13.836 1 93 341 TRP B N 1
ATOM 8491 C CA . TRP B 1 341 ? -37.031 -19.422 12.57 1 93 341 TRP B CA 1
ATOM 8492 C C . TRP B 1 341 ? -36.156 -20.312 11.695 1 93 341 TRP B C 1
ATOM 8494 O O . TRP B 1 341 ? -35.531 -19.844 10.727 1 93 341 TRP B O 1
ATOM 8504 N N . PRO B 1 342 ? -36.156 -21.547 11.922 1 88.88 342 PRO B N 1
ATOM 8505 C CA . PRO B 1 342 ? -35.25 -22.469 11.195 1 88.88 342 PRO B CA 1
ATOM 8506 C C . PRO B 1 342 ? -35.531 -22.5 9.695 1 88.88 342 PRO B C 1
ATOM 8508 O O . PRO B 1 342 ? -34.656 -22.828 8.906 1 88.88 342 PRO B O 1
ATOM 8511 N N . GLU B 1 343 ? -36.688 -22.078 9.281 1 90.19 343 GLU B N 1
ATOM 8512 C CA . GLU B 1 343 ? -37.062 -22.188 7.883 1 90.19 343 GLU B CA 1
ATOM 8513 C C . GLU B 1 343 ? -36.625 -20.953 7.094 1 90.19 343 GLU B C 1
ATOM 8515 O O . GLU B 1 343 ? -36.594 -20.969 5.859 1 90.19 343 GLU B O 1
ATOM 8520 N N . VAL B 1 344 ? -36.312 -19.938 7.812 1 90.75 344 VAL B N 1
ATOM 8521 C CA . VAL B 1 344 ? -35.969 -18.688 7.141 1 90.75 344 VAL B CA 1
ATOM 8522 C C . VAL B 1 344 ? -34.469 -18.688 6.797 1 90.75 344 VAL B C 1
ATOM 8524 O O . VAL B 1 344 ? -33.656 -19 7.648 1 90.75 344 VAL B O 1
ATOM 8527 N N . ASP B 1 345 ? -34.281 -18.359 5.551 1 91.81 345 ASP B N 1
ATOM 8528 C CA . ASP B 1 345 ? -32.906 -18.234 5.082 1 91.81 345 ASP B CA 1
ATOM 8529 C C . ASP B 1 345 ? -32.25 -16.953 5.602 1 91.81 345 ASP B C 1
ATOM 8531 O O . ASP B 1 345 ? -32.75 -15.852 5.352 1 91.81 345 ASP B O 1
ATOM 8535 N N . TRP B 1 346 ? -31.203 -17.031 6.297 1 91.38 346 TRP B N 1
ATOM 8536 C CA . TRP B 1 346 ? -30.484 -15.898 6.871 1 91.38 346 TRP B CA 1
ATOM 8537 C C . TRP B 1 346 ? -30.156 -14.867 5.797 1 91.38 346 TRP B C 1
ATOM 8539 O O . TRP B 1 346 ? -30.172 -13.664 6.062 1 91.38 346 TRP B O 1
ATOM 8549 N N . GLN B 1 347 ? -29.938 -15.359 4.594 1 90 347 GLN B N 1
ATOM 8550 C CA . GLN B 1 347 ? -29.562 -14.484 3.492 1 90 347 GLN B CA 1
ATOM 8551 C C . GLN B 1 347 ? -30.719 -13.594 3.064 1 90 347 GLN B C 1
ATOM 8553 O O . GLN B 1 347 ? -30.531 -12.617 2.332 1 90 347 GLN B O 1
ATOM 8558 N N . LYS B 1 348 ? -31.859 -13.891 3.625 1 90.69 348 LYS B N 1
ATOM 8559 C CA . LYS B 1 348 ? -33.031 -13.133 3.238 1 90.69 348 LYS B CA 1
ATOM 8560 C C . LYS B 1 348 ? -33.625 -12.398 4.434 1 90.69 348 LYS B C 1
ATOM 8562 O O . LYS B 1 348 ? -34.781 -11.93 4.375 1 90.69 348 LYS B O 1
ATOM 8567 N N . VAL B 1 349 ? -32.875 -12.32 5.488 1 94.31 349 VAL B N 1
ATOM 8568 C CA . VAL B 1 349 ? -33.344 -11.57 6.652 1 94.31 349 VAL B CA 1
ATOM 8569 C C . VAL B 1 349 ? -32.969 -10.094 6.5 1 94.31 349 VAL B C 1
ATOM 8571 O O . VAL B 1 349 ? -31.797 -9.758 6.297 1 94.31 349 VAL B O 1
ATOM 8574 N N . SER B 1 350 ? -33.938 -9.25 6.613 1 92.38 350 SER B N 1
ATOM 8575 C CA . SER B 1 350 ? -33.719 -7.82 6.445 1 92.38 350 SER B CA 1
ATOM 8576 C C . SER B 1 350 ? -33.094 -7.211 7.699 1 92.38 350 SER B C 1
ATOM 8578 O O . SER B 1 350 ? -33.156 -7.797 8.781 1 92.38 350 SER B O 1
ATOM 8580 N N . THR B 1 351 ? -32.5 -6.043 7.566 1 94 351 THR B N 1
ATOM 8581 C CA . THR B 1 351 ? -31.891 -5.336 8.695 1 94 351 THR B CA 1
ATOM 8582 C C . THR B 1 351 ? -32.969 -4.871 9.672 1 94 351 THR B C 1
ATOM 8584 O O . THR B 1 351 ? -32.75 -4.852 10.883 1 94 351 THR B O 1
ATOM 8587 N N . ASP B 1 352 ? -34.094 -4.566 9.164 1 94.25 352 ASP B N 1
ATOM 8588 C CA . ASP B 1 352 ? -35.25 -4.227 10.008 1 94.25 352 ASP B CA 1
ATOM 8589 C C . ASP B 1 352 ? -35.625 -5.395 10.922 1 94.25 352 ASP B C 1
ATOM 8591 O O . ASP B 1 352 ? -35.906 -5.199 12.102 1 94.25 352 ASP B O 1
ATOM 8595 N N . GLN B 1 353 ? -35.625 -6.523 10.359 1 95.62 353 GLN B N 1
ATOM 8596 C CA . GLN B 1 353 ? -35.938 -7.719 11.141 1 95.62 353 GLN B CA 1
ATOM 8597 C C . GLN B 1 353 ? -34.875 -7.977 12.203 1 95.62 353 GLN B C 1
ATOM 8599 O O . GLN B 1 353 ? -35.188 -8.375 13.328 1 95.62 353 GLN B O 1
ATOM 8604 N N . VAL B 1 354 ? -33.656 -7.766 11.852 1 97.25 354 VAL B N 1
ATOM 8605 C CA . VAL B 1 354 ? -32.562 -7.934 12.828 1 97.25 354 VAL B CA 1
ATOM 8606 C C . VAL B 1 354 ? -32.75 -6.938 13.969 1 97.25 354 VAL B C 1
ATOM 8608 O O . VAL B 1 354 ? -32.562 -7.285 15.141 1 97.25 354 VAL B O 1
ATOM 8611 N N . CYS B 1 355 ? -33.094 -5.695 13.625 1 97 355 CYS B N 1
ATOM 8612 C CA . CYS B 1 355 ? -33.312 -4.676 14.641 1 97 355 CYS B CA 1
ATOM 8613 C C . CYS B 1 355 ? -34.469 -5.078 15.57 1 97 355 CYS B C 1
ATOM 8615 O O . CYS B 1 355 ? -34.312 -5.059 16.797 1 97 355 CYS B O 1
ATOM 8617 N N . GLU B 1 356 ? -35.5 -5.574 15.023 1 96.25 356 GLU B N 1
ATOM 8618 C CA . GLU B 1 356 ? -36.75 -5.844 15.766 1 96.25 356 GLU B CA 1
ATOM 8619 C C . GLU B 1 356 ? -36.594 -7.105 16.609 1 96.25 356 GLU B C 1
ATOM 8621 O O . GLU B 1 356 ? -37.094 -7.152 17.75 1 96.25 356 GLU B O 1
ATOM 8626 N N . HIS B 1 357 ? -35.969 -8.047 16.047 1 96.19 357 HIS B N 1
ATOM 8627 C CA . HIS B 1 357 ? -36.062 -9.359 16.688 1 96.19 357 HIS B CA 1
ATOM 8628 C C . HIS B 1 357 ? -34.781 -9.734 17.391 1 96.19 357 HIS B C 1
ATOM 8630 O O . HIS B 1 357 ? -34.719 -10.727 18.109 1 96.19 357 HIS B O 1
ATOM 8636 N N . PHE B 1 358 ? -33.781 -8.93 17.266 1 96.56 358 PHE B N 1
ATOM 8637 C CA . PHE B 1 358 ? -32.531 -9.281 17.938 1 96.56 358 PHE B CA 1
ATOM 8638 C C . PHE B 1 358 ? -32 -8.094 18.75 1 96.56 358 PHE B C 1
ATOM 8640 O O . PHE B 1 358 ? -31.766 -8.211 19.953 1 96.56 358 PHE B O 1
ATOM 8647 N N . VAL B 1 359 ? -31.844 -6.906 18.125 1 96.94 359 VAL B N 1
ATOM 8648 C CA . VAL B 1 359 ? -31.203 -5.758 18.766 1 96.94 359 VAL B CA 1
ATOM 8649 C C . VAL B 1 359 ? -32.094 -5.246 19.906 1 96.94 359 VAL B C 1
ATOM 8651 O O . VAL B 1 359 ? -31.641 -5.102 21.047 1 96.94 359 VAL B O 1
ATOM 8654 N N . LEU B 1 360 ? -33.344 -5.016 19.625 1 95 360 LEU B N 1
ATOM 8655 C CA . LEU B 1 360 ? -34.25 -4.434 20.609 1 95 360 LEU B CA 1
ATOM 8656 C C . LEU B 1 360 ? -34.406 -5.352 21.812 1 95 360 LEU B C 1
ATOM 8658 O O . LEU B 1 360 ? -34.281 -4.91 22.953 1 95 360 LEU B O 1
ATOM 8662 N N . PRO B 1 361 ? -34.531 -6.637 21.531 1 92.88 361 PRO B N 1
ATOM 8663 C CA . PRO B 1 361 ? -34.656 -7.516 22.703 1 92.88 361 PRO B CA 1
ATOM 8664 C C . PRO B 1 361 ? -33.375 -7.562 23.531 1 92.88 361 PRO B C 1
ATOM 8666 O O . PRO B 1 361 ? -33.438 -7.66 24.75 1 92.88 361 PRO B O 1
ATOM 8669 N N . GLN B 1 362 ? -32.25 -7.48 22.938 1 92.06 362 GLN B N 1
ATOM 8670 C CA . GLN B 1 362 ? -30.969 -7.598 23.641 1 92.06 362 GLN B CA 1
ATOM 8671 C C . GLN B 1 362 ? -30.656 -6.328 24.438 1 92.06 362 GLN B C 1
ATOM 8673 O O . GLN B 1 362 ? -29.938 -6.371 25.422 1 92.06 362 GLN B O 1
ATOM 8678 N N . THR B 1 363 ? -31.219 -5.18 24 1 93.06 363 THR B N 1
ATOM 8679 C CA . THR B 1 363 ? -30.797 -3.9 24.562 1 93.06 363 THR B CA 1
ATOM 8680 C C . THR B 1 363 ? -31.859 -3.338 25.5 1 93.06 363 THR B C 1
ATOM 8682 O O . THR B 1 363 ? -31.766 -2.189 25.938 1 93.06 363 THR B O 1
ATOM 8685 N N . ARG B 1 364 ? -32.844 -4.062 25.703 1 87.12 364 ARG B N 1
ATOM 8686 C CA . ARG B 1 364 ? -33.938 -3.604 26.531 1 87.12 364 ARG B CA 1
ATOM 8687 C C . ARG B 1 364 ? -33.531 -3.424 27.984 1 87.12 364 ARG B C 1
ATOM 8689 O O . ARG B 1 364 ? -33.969 -2.484 28.656 1 87.12 364 ARG B O 1
ATOM 8696 N N . HIS B 1 365 ? -32.719 -4.41 28.422 1 75.31 365 HIS B N 1
ATOM 8697 C CA . HIS B 1 365 ? -32.312 -4.375 29.828 1 75.31 365 HIS B CA 1
ATOM 8698 C C . HIS B 1 365 ? -30.844 -4.094 30 1 75.31 365 HIS B C 1
ATOM 8700 O O . HIS B 1 365 ? -30 -4.836 29.484 1 75.31 365 HIS B O 1
ATOM 8706 N N . PHE B 1 366 ? -30.469 -2.863 30.188 1 66.06 366 PHE B N 1
ATOM 8707 C CA . PHE B 1 366 ? -29.062 -2.535 30.391 1 66.06 366 PHE B CA 1
ATOM 8708 C C . PHE B 1 366 ? -28.844 -2 31.797 1 66.06 366 PHE B C 1
ATOM 8710 O O . PHE B 1 366 ? -29.312 -0.911 32.156 1 66.06 366 PHE B O 1
ATOM 8717 N N . GLN B 1 367 ? -28.047 -2.641 32.531 1 62.47 367 GLN B N 1
ATOM 8718 C CA . GLN B 1 367 ? -27.641 -2.283 33.875 1 62.47 367 GLN B CA 1
ATOM 8719 C C . GLN B 1 367 ? -28.828 -1.727 34.656 1 62.47 367 GLN B C 1
ATOM 8721 O O . GLN B 1 367 ? -29.922 -2.295 34.625 1 62.47 367 GLN B O 1
ATOM 8726 N N . SER B 1 368 ? -28.641 -0.6 35.469 1 57.81 368 SER B N 1
ATOM 8727 C CA . SER B 1 368 ? -29.578 -0.078 36.469 1 57.81 368 SER B CA 1
ATOM 8728 C C . SER B 1 368 ? -30.578 0.888 35.844 1 57.81 368 SER B C 1
ATOM 8730 O O . SER B 1 368 ? -31.281 1.597 36.562 1 57.81 368 SER B O 1
ATOM 8732 N N . LEU B 1 369 ? -30.5 0.892 34.5 1 60 369 LEU B N 1
ATOM 8733 C CA . LEU B 1 369 ? -31.406 1.883 33.938 1 60 369 LEU B CA 1
ATOM 8734 C C . LEU B 1 369 ? -32.812 1.312 33.844 1 60 369 LEU B C 1
ATOM 8736 O O . LEU B 1 369 ? -33 0.101 33.656 1 60 369 LEU B O 1
ATOM 8740 N N . PRO B 1 370 ? -33.812 2.148 34.156 1 59.84 370 PRO B N 1
ATOM 8741 C CA . PRO B 1 370 ? -35.156 1.671 33.938 1 59.84 370 PRO B CA 1
ATOM 8742 C C . PRO B 1 370 ? -35.375 1.095 32.531 1 59.84 370 PRO B C 1
ATOM 8744 O O . PRO B 1 370 ? -34.75 1.558 31.578 1 59.84 370 PRO B O 1
ATOM 8747 N N . PRO B 1 371 ? -36 -0.047 32.469 1 55.66 371 PRO B N 1
ATOM 8748 C CA . PRO B 1 371 ? -36.219 -0.791 31.234 1 55.66 371 PRO B CA 1
ATOM 8749 C C . PRO B 1 371 ? -36.625 0.107 30.078 1 55.66 371 PRO B C 1
ATOM 8751 O O . PRO B 1 371 ? -36.344 -0.198 28.922 1 55.66 371 PRO B O 1
ATOM 8754 N N . HIS B 1 372 ? -37.281 1.262 30.297 1 60.59 372 HIS B N 1
ATOM 8755 C CA . HIS B 1 372 ? -37.812 2.082 29.203 1 60.59 372 HIS B CA 1
ATOM 8756 C C . HIS B 1 372 ? -36.688 2.885 28.531 1 60.59 372 HIS B C 1
ATOM 8758 O O . HIS B 1 372 ? -36.844 3.355 27.406 1 60.59 372 HIS B O 1
ATOM 8764 N N . VAL B 1 373 ? -35.594 2.918 29.109 1 72.31 373 VAL B N 1
ATOM 8765 C CA . VAL B 1 373 ? -34.594 3.803 28.562 1 72.31 373 VAL B CA 1
ATOM 8766 C C . VAL B 1 373 ? -33.688 3.023 27.594 1 72.31 373 VAL B C 1
ATOM 8768 O O . VAL B 1 373 ? -33.344 3.523 26.516 1 72.31 373 VAL B O 1
ATOM 8771 N N . GLY B 1 374 ? -33.531 1.782 27.719 1 87.88 374 GLY B N 1
ATOM 8772 C CA . GLY B 1 374 ? -32.719 0.909 26.891 1 87.88 374 GLY B CA 1
ATOM 8773 C C . GLY B 1 374 ? -31.312 1.455 26.656 1 87.88 374 GLY B C 1
ATOM 8774 O O . GLY B 1 374 ? -30.859 2.363 27.359 1 87.88 374 GLY B O 1
ATOM 8775 N N . CYS B 1 375 ? -30.5 0.819 25.906 1 92.44 375 CYS B N 1
ATOM 8776 C CA . CYS B 1 375 ? -29.156 1.24 25.547 1 92.44 375 CYS B CA 1
ATOM 8777 C C . CYS B 1 375 ? -28.828 0.826 24.109 1 92.44 375 CYS B C 1
ATOM 8779 O O . CYS B 1 375 ? -29.656 0.209 23.438 1 92.44 375 CYS B O 1
ATOM 8781 N N . SER B 1 376 ? -27.828 1.34 23.641 1 94.75 376 SER B N 1
ATOM 8782 C CA . SER B 1 376 ? -27.344 0.879 22.344 1 94.75 376 SER B CA 1
ATOM 8783 C C . SER B 1 376 ? -26.641 -0.463 22.469 1 94.75 376 SER B C 1
ATOM 8785 O O . SER B 1 376 ? -26.188 -0.839 23.547 1 94.75 376 SER B O 1
ATOM 8787 N N . TYR B 1 377 ? -26.547 -1.188 21.391 1 96.19 377 TYR B N 1
ATOM 8788 C CA . TYR B 1 377 ? -25.859 -2.479 21.422 1 96.19 377 TYR B CA 1
ATOM 8789 C C . TYR B 1 377 ? -24.391 -2.307 21.75 1 96.19 377 TYR B C 1
ATOM 8791 O O . TYR B 1 377 ? -23.781 -3.15 22.422 1 96.19 377 TYR B O 1
ATOM 8799 N N . VAL B 1 378 ? -23.766 -1.248 21.25 1 95.62 378 VAL B N 1
ATOM 8800 C CA . VAL B 1 378 ? -22.344 -0.995 21.484 1 95.62 378 VAL B CA 1
ATOM 8801 C C . VAL B 1 378 ? -22.078 -0.863 22.984 1 95.62 378 VAL B C 1
ATOM 8803 O O . VAL B 1 378 ? -21.047 -1.321 23.484 1 95.62 378 VAL B O 1
ATOM 8806 N N . GLU B 1 379 ? -22.953 -0.328 23.688 1 93.81 379 GLU B N 1
ATOM 8807 C CA . GLU B 1 379 ? -22.781 -0.141 25.125 1 93.81 379 GLU B CA 1
ATOM 8808 C C . GLU B 1 379 ? -22.797 -1.479 25.859 1 93.81 379 GLU B C 1
ATOM 8810 O O . GLU B 1 379 ? -22.344 -1.569 27 1 93.81 379 GLU B O 1
ATOM 8815 N N . LEU B 1 380 ? -23.297 -2.508 25.25 1 91.81 380 LEU B N 1
ATOM 8816 C CA . LEU B 1 380 ? -23.297 -3.846 25.828 1 91.81 380 LEU B CA 1
ATOM 8817 C C . LEU B 1 380 ? -21.938 -4.52 25.656 1 91.81 380 LEU B C 1
ATOM 8819 O O . LEU B 1 380 ? -21.562 -5.383 26.453 1 91.81 380 LEU B O 1
ATOM 8823 N N . VAL B 1 381 ? -21.234 -4.105 24.578 1 90.75 381 VAL B N 1
ATOM 8824 C CA . VAL B 1 381 ? -20.094 -4.934 24.219 1 90.75 381 VAL B CA 1
ATOM 8825 C C . VAL B 1 381 ? -18.797 -4.121 24.344 1 90.75 381 VAL B C 1
ATOM 8827 O O . VAL B 1 381 ? -17.703 -4.664 24.203 1 90.75 381 VAL B O 1
ATOM 8830 N N . ALA B 1 382 ? -18.891 -2.867 24.531 1 88.81 382 ALA B N 1
ATOM 8831 C CA . ALA B 1 382 ? -17.703 -2.018 24.625 1 88.81 382 ALA B CA 1
ATOM 8832 C C . ALA B 1 382 ? -17.281 -1.8 26.078 1 88.81 382 ALA B C 1
ATOM 8834 O O . ALA B 1 382 ? -18.141 -1.771 26.969 1 88.81 382 ALA B O 1
ATOM 8835 N N . ASP B 1 383 ? -15.992 -1.615 26.297 1 86.19 383 ASP B N 1
ATOM 8836 C CA . ASP B 1 383 ? -15.469 -1.335 27.625 1 86.19 383 ASP B CA 1
ATOM 8837 C C . ASP B 1 383 ? -15.234 0.161 27.828 1 86.19 383 ASP B C 1
ATOM 8839 O O . ASP B 1 383 ? -14.789 0.591 28.891 1 86.19 383 ASP B O 1
ATOM 8843 N N . GLY B 1 384 ? -15.539 0.89 26.828 1 83.94 384 GLY B N 1
ATOM 8844 C CA . GLY B 1 384 ? -15.375 2.334 26.797 1 83.94 384 GLY B CA 1
ATOM 8845 C C . GLY B 1 384 ? -15.68 2.945 25.438 1 83.94 384 GLY B C 1
ATOM 8846 O O . GLY B 1 384 ? -16.188 2.262 24.547 1 83.94 384 GLY B O 1
ATOM 8847 N N . PRO B 1 385 ? -15.406 4.227 25.391 1 86.06 385 PRO B N 1
ATOM 8848 C CA . PRO B 1 385 ? -15.664 4.879 24.109 1 86.06 385 PRO B CA 1
ATOM 8849 C C . PRO B 1 385 ? -14.844 4.285 22.969 1 86.06 385 PRO B C 1
ATOM 8851 O O . PRO B 1 385 ? -13.68 3.926 23.156 1 86.06 385 PRO B O 1
ATOM 8854 N N . GLN B 1 386 ? -15.469 4.09 21.844 1 88 386 GLN B N 1
ATOM 8855 C CA . GLN B 1 386 ? -14.836 3.623 20.609 1 88 386 GLN B CA 1
ATOM 8856 C C . GLN B 1 386 ? -15.023 4.629 19.484 1 88 386 GLN B C 1
ATOM 8858 O O . GLN B 1 386 ? -16.109 4.73 18.906 1 88 386 GLN B O 1
ATOM 8863 N N . PHE B 1 387 ? -14.039 5.301 19.094 1 85.62 387 PHE B N 1
ATOM 8864 C CA . PHE B 1 387 ? -14.117 6.344 18.078 1 85.62 387 PHE B CA 1
ATOM 8865 C C . PHE B 1 387 ? -14.094 5.738 16.688 1 85.62 387 PHE B C 1
ATOM 8867 O O . PHE B 1 387 ? -13.109 5.098 16.297 1 85.62 387 PHE B O 1
ATOM 8874 N N . PRO B 1 388 ? -15.117 5.988 15.922 1 91.44 388 PRO B N 1
ATOM 8875 C CA . PRO B 1 388 ? -15.188 5.336 14.609 1 91.44 388 PRO B CA 1
ATOM 8876 C C . PRO B 1 388 ? -14.297 6.016 13.57 1 91.44 388 PRO B C 1
ATOM 8878 O O . PRO B 1 388 ? -14.047 7.219 13.656 1 91.44 388 PRO B O 1
ATOM 8881 N N . SER B 1 389 ? -13.875 5.219 12.578 1 90.19 389 SER B N 1
ATOM 8882 C CA . SER B 1 389 ? -13.07 5.719 11.469 1 90.19 389 SER B CA 1
ATOM 8883 C C . SER B 1 389 ? -13.805 5.578 10.141 1 90.19 389 SER B C 1
ATOM 8885 O O . SER B 1 389 ? -13.469 6.254 9.164 1 90.19 389 SER B O 1
ATOM 8887 N N . ILE B 1 390 ? -14.758 4.664 10.078 1 95.06 390 ILE B N 1
ATOM 8888 C CA . ILE B 1 390 ? -15.5 4.402 8.852 1 95.06 390 ILE B CA 1
ATOM 8889 C C . ILE B 1 390 ? -17 4.457 9.125 1 95.06 390 ILE B C 1
ATOM 8891 O O . ILE B 1 390 ? -17.5 3.762 10.016 1 95.06 390 ILE B O 1
ATOM 8895 N N . TYR B 1 391 ? -17.688 5.254 8.406 1 96.62 391 TYR B N 1
ATOM 8896 C CA . TYR B 1 391 ? -19.125 5.395 8.547 1 96.62 391 TYR B CA 1
ATOM 8897 C C . TYR B 1 391 ? -19.859 4.492 7.566 1 96.62 391 TYR B C 1
ATOM 8899 O O . TYR B 1 391 ? -19.609 4.543 6.359 1 96.62 391 TYR B O 1
ATOM 8907 N N . ILE B 1 392 ? -20.766 3.688 8.023 1 97.19 392 ILE B N 1
ATOM 8908 C CA . ILE B 1 392 ? -21.547 2.795 7.172 1 97.19 392 ILE B CA 1
ATOM 8909 C C . ILE B 1 392 ? -22.891 3.436 6.84 1 97.19 392 ILE B C 1
ATOM 8911 O O . ILE B 1 392 ? -23.688 3.701 7.738 1 97.19 392 ILE B O 1
ATOM 8915 N N . ASP B 1 393 ? -23.109 3.688 5.621 1 95.5 393 ASP B N 1
ATOM 8916 C CA . ASP B 1 393 ? -24.438 4.078 5.137 1 95.5 393 ASP B CA 1
ATOM 8917 C C . ASP B 1 393 ? -25.172 2.889 4.523 1 95.5 393 ASP B C 1
ATOM 8919 O O . ASP B 1 393 ? -24.641 2.213 3.641 1 95.5 393 ASP B O 1
ATOM 8923 N N . TYR B 1 394 ? -26.344 2.646 4.992 1 92.75 394 TYR B N 1
ATOM 8924 C CA . TYR B 1 394 ? -27.156 1.498 4.594 1 92.75 394 TYR B CA 1
ATOM 8925 C C . TYR B 1 394 ? -28.641 1.809 4.707 1 92.75 394 TYR B C 1
ATOM 8927 O O . TYR B 1 394 ? -29.031 2.924 5.066 1 92.75 394 TYR B O 1
ATOM 8935 N N . GLN B 1 395 ? -29.453 0.869 4.316 1 88.62 395 GLN B N 1
ATOM 8936 C CA . GLN B 1 395 ? -30.891 0.96 4.492 1 88.62 395 GLN B CA 1
ATOM 8937 C C . GLN B 1 395 ? -31.422 -0.211 5.316 1 88.62 395 GLN B C 1
ATOM 8939 O O . GLN B 1 395 ? -30.938 -1.339 5.18 1 88.62 395 GLN B O 1
ATOM 8944 N N . PHE B 1 396 ? -32.438 0.042 6.059 1 89.88 396 PHE B N 1
ATOM 8945 C CA . PHE B 1 396 ? -33 -0.974 6.941 1 89.88 396 PHE B CA 1
ATOM 8946 C C . PHE B 1 396 ? -33.656 -2.076 6.137 1 89.88 396 PHE B C 1
ATOM 8948 O O . PHE B 1 396 ? -33.844 -3.197 6.625 1 89.88 396 PHE B O 1
ATOM 8955 N N . SER B 1 397 ? -34.062 -1.775 4.895 1 86.69 397 SER B N 1
ATOM 8956 C CA . SER B 1 397 ? -34.719 -2.754 4.051 1 86.69 397 SER B CA 1
ATOM 8957 C C . SER B 1 397 ? -33.75 -3.74 3.439 1 86.69 397 SER B C 1
ATOM 8959 O O . SER B 1 397 ? -34.125 -4.777 2.91 1 86.69 397 SER B O 1
ATOM 8961 N N . MET B 1 398 ? -32.438 -3.506 3.484 1 89.56 398 MET B N 1
ATOM 8962 C CA . MET B 1 398 ? -31.422 -4.387 2.932 1 89.56 398 MET B CA 1
ATOM 8963 C C . MET B 1 398 ? -31.297 -5.66 3.758 1 89.56 398 MET B C 1
ATOM 8965 O O . MET B 1 398 ? -31.578 -5.656 4.961 1 89.56 398 MET B O 1
ATOM 8969 N N . PHE B 1 399 ? -30.969 -6.648 3.033 1 92.25 399 PHE B N 1
ATOM 8970 C CA . PHE B 1 399 ? -30.609 -7.859 3.762 1 92.25 399 PHE B CA 1
ATOM 8971 C C . PHE B 1 399 ? -29.359 -7.633 4.598 1 92.25 399 PHE B C 1
ATOM 8973 O O . PHE B 1 399 ? -28.375 -7.043 4.125 1 92.25 399 PHE B O 1
ATOM 8980 N N . PHE B 1 400 ? -29.438 -8.094 5.801 1 94.69 400 PHE B N 1
ATOM 8981 C CA . PHE B 1 400 ? -28.328 -7.859 6.711 1 94.69 400 PHE B CA 1
ATOM 8982 C C . PHE B 1 400 ? -27.062 -8.547 6.211 1 94.69 400 PHE B C 1
ATOM 8984 O O . PHE B 1 400 ? -25.969 -7.992 6.312 1 94.69 400 PHE B O 1
ATOM 8991 N N . ALA B 1 401 ? -27.219 -9.711 5.648 1 92.31 401 ALA B N 1
ATOM 8992 C CA . ALA B 1 401 ? -26.078 -10.453 5.109 1 92.31 401 ALA B CA 1
ATOM 8993 C C . ALA B 1 401 ? -25.391 -9.672 3.998 1 92.31 401 ALA B C 1
ATOM 8995 O O . ALA B 1 401 ? -24.172 -9.758 3.844 1 92.31 401 ALA B O 1
ATOM 8996 N N . ASP B 1 402 ? -26.125 -8.898 3.244 1 92 402 ASP B N 1
ATOM 8997 C CA . ASP B 1 402 ? -25.547 -8.078 2.186 1 92 402 ASP B CA 1
ATOM 8998 C C . ASP B 1 402 ? -24.703 -6.953 2.766 1 92 402 ASP B C 1
ATOM 9000 O O . ASP B 1 402 ? -23.625 -6.637 2.232 1 92 402 ASP B O 1
ATOM 9004 N N . ILE B 1 403 ? -25.188 -6.383 3.83 1 94.94 403 ILE B N 1
ATOM 9005 C CA . ILE B 1 403 ? -24.438 -5.309 4.473 1 94.94 403 ILE B CA 1
ATOM 9006 C C . ILE B 1 403 ? -23.109 -5.855 5.008 1 94.94 403 ILE B C 1
ATOM 9008 O O . ILE B 1 403 ? -22.062 -5.234 4.832 1 94.94 403 ILE B O 1
ATOM 9012 N N . MET B 1 404 ? -23.172 -7.008 5.578 1 93.31 404 MET B N 1
ATOM 9013 C CA . MET B 1 404 ? -21.969 -7.617 6.121 1 93.31 404 MET B CA 1
ATOM 9014 C C . MET B 1 404 ? -20.984 -7.961 5.004 1 93.31 404 MET B C 1
ATOM 9016 O O . MET B 1 404 ? -19.766 -7.812 5.172 1 93.31 404 MET B O 1
ATOM 9020 N N . ALA B 1 405 ? -21.562 -8.445 3.922 1 91.5 405 ALA B N 1
ATOM 9021 C CA . ALA B 1 405 ? -20.703 -8.727 2.775 1 91.5 405 ALA B CA 1
ATOM 9022 C C . ALA B 1 405 ? -19.984 -7.465 2.301 1 91.5 405 ALA B C 1
ATOM 9024 O O . ALA B 1 405 ? -18.797 -7.5 1.974 1 91.5 405 ALA B O 1
ATOM 9025 N N . CYS B 1 406 ? -20.719 -6.359 2.281 1 94.88 406 CYS B N 1
ATOM 9026 C CA . CYS B 1 406 ? -20.141 -5.078 1.898 1 94.88 406 CYS B CA 1
ATOM 9027 C C . CYS B 1 406 ? -18.984 -4.695 2.826 1 94.88 406 CYS B C 1
ATOM 9029 O O . CYS B 1 406 ? -17.922 -4.289 2.365 1 94.88 406 CYS B O 1
ATOM 9031 N N . VAL B 1 407 ? -19.219 -4.871 4.094 1 95.25 407 VAL B N 1
ATOM 9032 C CA . VAL B 1 407 ? -18.219 -4.527 5.098 1 95.25 407 VAL B CA 1
ATOM 9033 C C . VAL B 1 407 ? -16.969 -5.395 4.91 1 95.25 407 VAL B C 1
ATOM 9035 O O . VAL B 1 407 ? -15.844 -4.902 4.984 1 95.25 407 VAL B O 1
ATOM 9038 N N . GLU B 1 408 ? -17.156 -6.625 4.609 1 89.25 408 GLU B N 1
ATOM 9039 C CA . GLU B 1 408 ? -16.047 -7.555 4.461 1 89.25 408 GLU B CA 1
ATOM 9040 C C . GLU B 1 408 ? -15.211 -7.227 3.225 1 89.25 408 GLU B C 1
ATOM 9042 O O . GLU B 1 408 ? -13.984 -7.309 3.256 1 89.25 408 GLU B O 1
ATOM 9047 N N . TRP B 1 409 ? -15.898 -6.898 2.176 1 91.69 409 TRP B N 1
ATOM 9048 C CA . TRP B 1 409 ? -15.172 -6.52 0.971 1 91.69 409 TRP B CA 1
ATOM 9049 C C . TRP B 1 409 ? -14.328 -5.27 1.214 1 91.69 409 TRP B C 1
ATOM 9051 O O . TRP B 1 409 ? -13.188 -5.184 0.758 1 91.69 409 TRP B O 1
ATOM 9061 N N . LEU B 1 410 ? -14.914 -4.324 1.92 1 95.56 410 LEU B N 1
ATOM 9062 C CA . LEU B 1 410 ? -14.156 -3.117 2.229 1 95.56 410 LEU B CA 1
ATOM 9063 C C . LEU B 1 410 ? -12.977 -3.438 3.141 1 95.56 410 LEU B C 1
ATOM 9065 O O . LEU B 1 410 ? -11.875 -2.912 2.947 1 95.56 410 LEU B O 1
ATOM 9069 N N . ALA B 1 411 ? -13.25 -4.281 4.137 1 91.06 411 ALA B N 1
ATOM 9070 C CA . ALA B 1 411 ? -12.203 -4.648 5.086 1 91.06 411 ALA B CA 1
ATOM 9071 C C . ALA B 1 411 ? -11.016 -5.293 4.371 1 91.06 411 ALA B C 1
ATOM 9073 O O . ALA B 1 411 ? -9.859 -5 4.691 1 91.06 411 ALA B O 1
ATOM 9074 N N . GLU B 1 412 ? -11.297 -6.094 3.416 1 87.25 412 GLU B N 1
ATOM 9075 C CA . GLU B 1 412 ? -10.234 -6.734 2.646 1 87.25 412 GLU B CA 1
ATOM 9076 C C . GLU B 1 412 ? -9.5 -5.723 1.77 1 87.25 412 GLU B C 1
ATOM 9078 O O . GLU B 1 412 ? -8.273 -5.734 1.696 1 87.25 412 GLU B O 1
ATOM 9083 N N . ALA B 1 413 ? -10.242 -4.914 1.096 1 91.88 413 ALA B N 1
ATOM 9084 C CA . ALA B 1 413 ? -9.656 -3.938 0.179 1 91.88 413 ALA B CA 1
ATOM 9085 C C . ALA B 1 413 ? -8.734 -2.973 0.92 1 91.88 413 ALA B C 1
ATOM 9087 O O . ALA B 1 413 ? -7.691 -2.58 0.399 1 91.88 413 ALA B O 1
ATOM 9088 N N . LEU B 1 414 ? -9.156 -2.66 2.182 1 92.75 414 LEU B N 1
ATOM 9089 C CA . LEU B 1 414 ? -8.398 -1.683 2.959 1 92.75 414 LEU B CA 1
ATOM 9090 C C . LEU B 1 414 ? -7.438 -2.377 3.914 1 92.75 414 LEU B C 1
ATOM 9092 O O . LEU B 1 414 ? -6.703 -1.715 4.652 1 92.75 414 LEU B O 1
ATOM 9096 N N . ARG B 1 415 ? -7.488 -3.678 3.996 1 85.25 415 ARG B N 1
ATOM 9097 C CA . ARG B 1 415 ? -6.656 -4.457 4.906 1 85.25 415 ARG B CA 1
ATOM 9098 C C . ARG B 1 415 ? -6.902 -4.051 6.355 1 85.25 415 ARG B C 1
ATOM 9100 O O . ARG B 1 415 ? -5.961 -3.75 7.09 1 85.25 415 ARG B O 1
ATOM 9107 N N . LEU B 1 416 ? -8.117 -4.02 6.719 1 88.5 416 LEU B N 1
ATOM 9108 C CA . LEU B 1 416 ? -8.5 -3.59 8.062 1 88.5 416 LEU B CA 1
ATOM 9109 C C . LEU B 1 416 ? -8.227 -4.688 9.078 1 88.5 416 LEU B C 1
ATOM 9111 O O . LEU B 1 416 ? -8.273 -5.875 8.75 1 88.5 416 LEU B O 1
ATOM 9115 N N . LYS B 1 417 ? -7.965 -4.281 10.32 1 83.31 417 LYS B N 1
ATOM 9116 C CA . LYS B 1 417 ? -7.812 -5.176 11.469 1 83.31 417 LYS B CA 1
ATOM 9117 C C . LYS B 1 417 ? -9.125 -5.32 12.227 1 83.31 417 LYS B C 1
ATOM 9119 O O . LYS B 1 417 ? -10.039 -4.504 12.07 1 83.31 417 LYS B O 1
ATOM 9124 N N . ASP B 1 418 ? -9.133 -6.273 13 1 84 418 ASP B N 1
ATOM 9125 C CA . ASP B 1 418 ? -10.32 -6.496 13.82 1 84 418 ASP B CA 1
ATOM 9126 C C . ASP B 1 418 ? -10.547 -5.324 14.773 1 84 418 ASP B C 1
ATOM 9128 O O . ASP B 1 418 ? -11.68 -5.094 15.219 1 84 418 ASP B O 1
ATOM 9132 N N . SER B 1 419 ? -9.562 -4.582 15.031 1 81.94 419 SER B N 1
ATOM 9133 C CA . SER B 1 419 ? -9.656 -3.482 15.984 1 81.94 419 SER B CA 1
ATOM 9134 C C . SER B 1 419 ? -10.141 -2.205 15.305 1 81.94 419 SER B C 1
ATOM 9136 O O . SER B 1 419 ? -10.477 -1.228 15.977 1 81.94 419 SER B O 1
ATOM 9138 N N . ASP B 1 420 ? -10.188 -2.24 13.984 1 87.94 420 ASP B N 1
ATOM 9139 C CA . ASP B 1 420 ? -10.703 -1.054 13.305 1 87.94 420 ASP B CA 1
ATOM 9140 C C . ASP B 1 420 ? -12.164 -0.808 13.648 1 87.94 420 ASP B C 1
ATOM 9142 O O . ASP B 1 420 ? -12.93 -1.756 13.836 1 87.94 420 ASP B O 1
ATOM 9146 N N . VAL B 1 421 ? -12.555 0.453 13.695 1 91.69 421 VAL B N 1
ATOM 9147 C CA . VAL B 1 421 ? -13.852 0.798 14.273 1 91.69 421 VAL B CA 1
ATOM 9148 C C . VAL B 1 421 ? -14.75 1.407 13.203 1 91.69 421 VAL B C 1
ATOM 9150 O O . VAL B 1 421 ? -14.344 2.334 12.5 1 91.69 421 VAL B O 1
ATOM 9153 N N . PHE B 1 422 ? -15.93 0.874 13.078 1 95.31 422 PHE B N 1
ATOM 9154 C CA . PHE B 1 422 ? -16.984 1.387 12.211 1 95.31 422 PHE B CA 1
ATOM 9155 C C . PHE B 1 422 ? -18.031 2.135 13.016 1 95.31 422 PHE B C 1
ATOM 9157 O O . PHE B 1 422 ? -18.156 1.928 14.227 1 95.31 422 PHE B O 1
ATOM 9164 N N . TYR B 1 423 ? -18.656 3.041 12.398 1 96.5 423 TYR B N 1
ATOM 9165 C CA . TYR B 1 423 ? -19.906 3.533 12.953 1 96.5 423 TYR B CA 1
ATOM 9166 C C . TYR B 1 423 ? -21.109 2.934 12.219 1 96.5 423 TYR B C 1
ATOM 9168 O O . TYR B 1 423 ? -21.266 3.139 11.016 1 96.5 423 TYR B O 1
ATOM 9176 N N . PHE B 1 424 ? -21.844 2.225 12.891 1 97.75 424 PHE B N 1
ATOM 9177 C CA . PHE B 1 424 ? -23.062 1.553 12.422 1 97.75 424 PHE B CA 1
ATOM 9178 C C . PHE B 1 424 ? -24.266 1.949 13.273 1 97.75 424 PHE B C 1
ATOM 9180 O O . PHE B 1 424 ? -24.438 1.43 14.375 1 97.75 424 PHE B O 1
ATOM 9187 N N . ASN B 1 425 ? -25.062 2.852 12.742 1 95.25 425 ASN B N 1
ATOM 9188 C CA . ASN B 1 425 ? -26.078 3.465 13.586 1 95.25 425 ASN B CA 1
ATOM 9189 C C . ASN B 1 425 ? -27.078 2.428 14.109 1 95.25 425 ASN B C 1
ATOM 9191 O O . ASN B 1 425 ? -27.703 2.641 15.141 1 95.25 425 ASN B O 1
ATOM 9195 N N . LEU B 1 426 ? -27.234 1.287 13.414 1 96.69 426 LEU B N 1
ATOM 9196 C CA . LEU B 1 426 ? -28.062 0.2 13.938 1 96.69 426 LEU B CA 1
ATOM 9197 C C . LEU B 1 426 ? -27.594 -0.211 15.328 1 96.69 426 LEU B C 1
ATOM 9199 O O . LEU B 1 426 ? -28.422 -0.531 16.188 1 96.69 426 LEU B O 1
ATOM 9203 N N . LEU B 1 427 ? -26.297 -0.174 15.508 1 97.69 427 LEU B N 1
ATOM 9204 C CA . LEU B 1 427 ? -25.734 -0.686 16.75 1 97.69 427 LEU B CA 1
ATOM 9205 C C . LEU B 1 427 ? -25.281 0.457 17.656 1 97.69 427 LEU B C 1
ATOM 9207 O O . LEU B 1 427 ? -25.125 0.273 18.859 1 97.69 427 LEU B O 1
ATOM 9211 N N . GLY B 1 428 ? -25.062 1.58 17.062 1 96.38 428 GLY B N 1
ATOM 9212 C CA . GLY B 1 428 ? -24.562 2.725 17.812 1 96.38 428 GLY B CA 1
ATOM 9213 C C . GLY B 1 428 ? -25.656 3.535 18.469 1 96.38 428 GLY B C 1
ATOM 9214 O O . GLY B 1 428 ? -25.453 4.133 19.531 1 96.38 428 GLY B O 1
ATOM 9215 N N . TYR B 1 429 ? -26.812 3.57 17.891 1 95.5 429 TYR B N 1
ATOM 9216 C CA . TYR B 1 429 ? -27.953 4.281 18.469 1 95.5 429 TYR B CA 1
ATOM 9217 C C . TYR B 1 429 ? -28.719 3.389 19.438 1 95.5 429 TYR B C 1
ATOM 9219 O O . TYR B 1 429 ? -28.766 2.168 19.25 1 95.5 429 TYR B O 1
ATOM 9227 N N . ASN B 1 430 ? -29.297 4.055 20.422 1 94.62 430 ASN B N 1
ATOM 9228 C CA . ASN B 1 430 ? -30.359 3.398 21.188 1 94.62 430 ASN B CA 1
ATOM 9229 C C . ASN B 1 430 ? -31.641 3.287 20.391 1 94.62 430 ASN B C 1
ATOM 9231 O O . ASN B 1 430 ? -32.375 4.266 20.234 1 94.62 430 ASN B O 1
ATOM 9235 N N . GLN B 1 431 ? -31.922 2.086 19.969 1 94.19 431 GLN B N 1
ATOM 9236 C CA . GLN B 1 431 ? -33.031 1.876 19.031 1 94.19 431 GLN B CA 1
ATOM 9237 C C . GLN B 1 431 ? -34.375 2.047 19.719 1 94.19 431 GLN B C 1
ATOM 9239 O O . GLN B 1 431 ? -35.406 2.162 19.062 1 94.19 431 GLN B O 1
ATOM 9244 N N . HIS B 1 432 ? -34.375 2.133 21.047 1 92.19 432 HIS B N 1
ATOM 9245 C CA . HIS B 1 432 ? -35.625 2.389 21.797 1 92.19 432 HIS B CA 1
ATOM 9246 C C . HIS B 1 432 ? -36 3.865 21.734 1 92.19 432 HIS B C 1
ATOM 9248 O O . HIS B 1 432 ? -37.156 4.219 21.969 1 92.19 432 HIS B O 1
ATOM 9254 N N . CYS B 1 433 ? -35 4.719 21.484 1 91.19 433 CYS B N 1
ATOM 9255 C CA . CYS B 1 433 ? -35.219 6.156 21.359 1 91.19 433 CYS B CA 1
ATOM 9256 C C . CYS B 1 433 ? -34.438 6.723 20.172 1 91.19 433 CYS B C 1
ATOM 9258 O O . CYS B 1 433 ? -33.688 7.688 20.328 1 91.19 433 CYS B O 1
ATOM 9260 N N . VAL B 1 434 ? -34.656 6.152 19.047 1 90.19 434 VAL B N 1
ATOM 9261 C CA . VAL B 1 434 ? -33.844 6.453 17.875 1 90.19 434 VAL B CA 1
ATOM 9262 C C . VAL B 1 434 ? -34.094 7.887 17.422 1 90.19 434 VAL B C 1
ATOM 9264 O O . VAL B 1 434 ? -33.188 8.57 16.953 1 90.19 434 VAL B O 1
ATOM 9267 N N . GLY B 1 435 ? -35.281 8.375 17.531 1 86.88 435 GLY B N 1
ATOM 9268 C CA . GLY B 1 435 ? -35.594 9.75 17.172 1 86.88 435 GLY B CA 1
ATOM 9269 C C . GLY B 1 435 ? -34.781 10.766 17.938 1 86.88 435 GLY B C 1
ATOM 9270 O O . GLY B 1 435 ? -34.281 11.742 17.359 1 86.88 435 GLY B O 1
ATOM 9271 N N . GLU B 1 436 ? -34.656 10.5 19.172 1 88.88 436 GLU B N 1
ATOM 9272 C CA . GLU B 1 436 ? -33.875 11.391 20.016 1 88.88 436 GLU B CA 1
ATOM 9273 C C . GLU B 1 436 ? -32.375 11.328 19.656 1 88.88 436 GLU B C 1
ATOM 9275 O O . GLU B 1 436 ? -31.688 12.352 19.672 1 88.88 436 GLU B O 1
ATOM 9280 N N . GLU B 1 437 ? -31.953 10.172 19.391 1 91.44 437 GLU B N 1
ATOM 9281 C CA . GLU B 1 437 ? -30.562 9.984 19.016 1 91.44 437 GLU B CA 1
ATOM 9282 C C . GLU B 1 437 ? -30.234 10.734 17.719 1 91.44 437 GLU B C 1
ATOM 9284 O O . GLU B 1 437 ? -29.203 11.398 17.641 1 91.44 437 GLU B O 1
ATOM 9289 N N . ILE B 1 438 ? -31.094 10.648 16.781 1 88.44 438 ILE B N 1
ATOM 9290 C CA . ILE B 1 438 ? -30.906 11.305 15.492 1 88.44 438 ILE B CA 1
ATOM 9291 C C . ILE B 1 438 ? -30.891 12.82 15.68 1 88.44 438 ILE B C 1
ATOM 9293 O O . ILE B 1 438 ? -30.031 13.516 15.117 1 88.44 438 ILE B O 1
ATOM 9297 N N . ARG B 1 439 ? -31.766 13.281 16.484 1 88.44 439 ARG B N 1
ATOM 9298 C CA . ARG B 1 439 ? -31.828 14.719 16.719 1 88.44 439 ARG B CA 1
ATOM 9299 C C . ARG B 1 439 ? -30.578 15.211 17.422 1 88.44 439 ARG B C 1
ATOM 9301 O O . ARG B 1 439 ? -30.031 16.266 17.078 1 88.44 439 ARG B O 1
ATOM 9308 N N . ALA B 1 440 ? -30.125 14.484 18.281 1 88.62 440 ALA B N 1
ATOM 9309 C CA . ALA B 1 440 ? -28.938 14.867 19.047 1 88.62 440 ALA B CA 1
ATOM 9310 C C . ALA B 1 440 ? -27.688 14.836 18.172 1 88.62 440 ALA B C 1
ATOM 9312 O O . ALA B 1 440 ? -26.766 15.625 18.375 1 88.62 440 ALA B O 1
ATOM 9313 N N . ASN B 1 441 ? -27.672 14.008 17.188 1 89.62 441 ASN B N 1
ATOM 9314 C CA . ASN B 1 441 ? -26.438 13.781 16.438 1 89.62 441 ASN B CA 1
ATOM 9315 C C . ASN B 1 441 ? -26.453 14.516 15.109 1 89.62 441 ASN B C 1
ATOM 9317 O O . ASN B 1 441 ? -25.391 14.758 14.523 1 89.62 441 ASN B O 1
ATOM 9321 N N . SER B 1 442 ? -27.609 14.883 14.609 1 88.81 442 SER B N 1
ATOM 9322 C CA . SER B 1 442 ? -27.688 15.414 13.25 1 88.81 442 SER B CA 1
ATOM 9323 C C . SER B 1 442 ? -28.328 16.797 13.219 1 88.81 442 SER B C 1
ATOM 9325 O O . SER B 1 442 ? -28.609 17.328 12.148 1 88.81 442 SER B O 1
ATOM 9327 N N . TYR B 1 443 ? -28.625 17.344 14.398 1 89.06 443 TYR B N 1
ATOM 9328 C CA . TYR B 1 443 ? -29.188 18.688 14.5 1 89.06 443 TYR B CA 1
ATOM 9329 C C . TYR B 1 443 ? -28.438 19.531 15.523 1 89.06 443 TYR B C 1
ATOM 9331 O O . TYR B 1 443 ? -27.938 19 16.516 1 89.06 443 TYR B O 1
ATOM 9339 N N . ASP B 1 444 ? -28.344 20.781 15.195 1 86.94 444 ASP B N 1
ATOM 9340 C CA . ASP B 1 444 ? -27.703 21.672 16.156 1 86.94 444 ASP B CA 1
ATOM 9341 C C . ASP B 1 444 ? -28.703 22.219 17.172 1 86.94 444 ASP B C 1
ATOM 9343 O O . ASP B 1 444 ? -29.844 21.75 17.219 1 86.94 444 ASP B O 1
ATOM 9347 N N . GLN B 1 445 ? -28.234 23.141 18.016 1 83.75 445 GLN B N 1
ATOM 9348 C CA . GLN B 1 445 ? -29.047 23.672 19.094 1 83.75 445 GLN B CA 1
ATOM 9349 C C . GLN B 1 445 ? -30.234 24.469 18.547 1 83.75 445 GLN B C 1
ATOM 9351 O O . GLN B 1 445 ? -31.281 24.547 19.203 1 83.75 445 GLN B O 1
ATOM 9356 N N . ASP B 1 446 ? -30.109 24.938 17.312 1 86.62 446 ASP B N 1
ATOM 9357 C CA . ASP B 1 446 ? -31.172 25.734 16.703 1 86.62 446 ASP B CA 1
ATOM 9358 C C . ASP B 1 446 ? -32.031 24.859 15.797 1 86.62 446 ASP B C 1
ATOM 9360 O O . ASP B 1 446 ? -32.812 25.375 14.969 1 86.62 446 ASP B O 1
ATOM 9364 N N . ASN B 1 447 ? -31.859 23.531 15.844 1 85.81 447 ASN B N 1
ATOM 9365 C CA . ASN B 1 447 ? -32.656 22.547 15.109 1 85.81 447 ASN B CA 1
ATOM 9366 C C . ASN B 1 447 ? -32.375 22.625 13.609 1 85.81 447 ASN B C 1
ATOM 9368 O O . ASN B 1 447 ? -33.25 22.375 12.797 1 85.81 447 ASN B O 1
ATOM 9372 N N . ASN B 1 448 ? -31.234 23.062 13.281 1 88.69 448 ASN B N 1
ATOM 9373 C CA . ASN B 1 448 ? -30.781 22.984 11.898 1 88.69 448 ASN B CA 1
ATOM 9374 C C . ASN B 1 448 ? -30 21.703 11.641 1 88.69 448 ASN B C 1
ATOM 9376 O O . ASN B 1 448 ? -29.359 21.156 12.555 1 88.69 448 ASN B O 1
ATOM 9380 N N . LEU B 1 449 ? -30.125 21.312 10.422 1 90.25 449 LEU B N 1
ATOM 9381 C CA . LEU B 1 449 ? -29.375 20.109 10.039 1 90.25 449 LEU B CA 1
ATOM 9382 C C . LEU B 1 449 ? -27.875 20.328 10.219 1 90.25 449 LEU B C 1
ATOM 9384 O O . LEU B 1 449 ? -27.359 21.406 9.891 1 90.25 449 LEU B O 1
ATOM 9388 N N . ALA B 1 450 ? -27.281 19.406 10.844 1 89.62 450 ALA B N 1
ATOM 9389 C CA . ALA B 1 450 ? -25.828 19.375 11 1 89.62 450 ALA B CA 1
ATOM 9390 C C . ALA B 1 450 ? -25.266 18.016 10.602 1 89.62 450 ALA B C 1
ATOM 9392 O O . ALA B 1 450 ? -25.984 17.016 10.57 1 89.62 450 ALA B O 1
ATOM 9393 N N . VAL B 1 451 ? -24.047 18.031 10.227 1 88.62 451 VAL B N 1
ATOM 9394 C CA . VAL B 1 451 ? -23.391 16.766 9.922 1 88.62 451 VAL B CA 1
ATOM 9395 C C . VAL B 1 451 ? -23.438 15.852 11.148 1 88.62 451 VAL B C 1
ATOM 9397 O O . VAL B 1 451 ? -23.234 16.297 12.273 1 88.62 451 VAL B O 1
ATOM 9400 N N . ASP B 1 452 ? -23.781 14.594 10.852 1 90 452 ASP B N 1
ATOM 9401 C CA . ASP B 1 452 ? -23.766 13.602 11.922 1 90 452 ASP B CA 1
ATOM 9402 C C . ASP B 1 452 ? -22.438 13.617 12.672 1 90 452 ASP B C 1
ATOM 9404 O O . ASP B 1 452 ? -21.375 13.547 12.062 1 90 452 ASP B O 1
ATOM 9408 N N . LYS B 1 453 ? -22.531 13.711 13.945 1 87.88 453 LYS B N 1
ATOM 9409 C CA . LYS B 1 453 ? -21.328 13.852 14.766 1 87.88 453 LYS B CA 1
ATOM 9410 C C . LYS B 1 453 ? -20.391 12.664 14.594 1 87.88 453 LYS B C 1
ATOM 9412 O O . LYS B 1 453 ? -19.172 12.812 14.625 1 87.88 453 LYS B O 1
ATOM 9417 N N . ALA B 1 454 ? -20.922 11.516 14.469 1 90.31 454 ALA B N 1
ATOM 9418 C CA . ALA B 1 454 ? -20.109 10.328 14.242 1 90.31 454 ALA B CA 1
ATOM 9419 C C . ALA B 1 454 ? -19.438 10.375 12.867 1 90.31 454 ALA B C 1
ATOM 9421 O O . ALA B 1 454 ? -18.266 10.047 12.727 1 90.31 454 ALA B O 1
ATOM 9422 N N . GLN B 1 455 ? -20.219 10.781 11.898 1 91.75 455 GLN B N 1
ATOM 9423 C CA . GLN B 1 455 ? -19.688 10.875 10.547 1 91.75 455 GLN B CA 1
ATOM 9424 C C . GLN B 1 455 ? -18.547 11.898 10.469 1 91.75 455 GLN B C 1
ATOM 9426 O O . GLN B 1 455 ? -17.578 11.688 9.75 1 91.75 455 GLN B O 1
ATOM 9431 N N . SER B 1 456 ? -18.688 12.922 11.203 1 87.06 456 SER B N 1
ATOM 9432 C CA . SER B 1 456 ? -17.703 14 11.18 1 87.06 456 SER B CA 1
ATOM 9433 C C . SER B 1 456 ? -16.328 13.508 11.641 1 87.06 456 SER B C 1
ATOM 9435 O O . SER B 1 456 ? -15.297 14.047 11.234 1 87.06 456 SER B O 1
ATOM 9437 N N . GLY B 1 457 ? -16.375 12.508 12.469 1 82.38 457 GLY B N 1
ATOM 9438 C CA . GLY B 1 457 ? -15.133 11.992 13.008 1 82.38 457 GLY B CA 1
ATOM 9439 C C . GLY B 1 457 ? -14.547 10.867 12.172 1 82.38 457 GLY B C 1
ATOM 9440 O O . GLY B 1 457 ? -13.469 10.352 12.484 1 82.38 457 GLY B O 1
ATOM 9441 N N . CYS B 1 458 ? -15.117 10.539 11.055 1 90.06 458 CYS B N 1
ATOM 9442 C CA . CYS B 1 458 ? -14.656 9.43 10.234 1 90.06 458 CYS B CA 1
ATOM 9443 C C . CYS B 1 458 ? -13.812 9.922 9.062 1 90.06 458 CYS B C 1
ATOM 9445 O O . CYS B 1 458 ? -13.945 11.07 8.641 1 90.06 458 CYS B O 1
ATOM 9447 N N . HIS B 1 459 ? -12.914 9.094 8.625 1 89.19 459 HIS B N 1
ATOM 9448 C CA . HIS B 1 459 ? -12.117 9.469 7.469 1 89.19 459 HIS B CA 1
ATOM 9449 C C . HIS B 1 459 ? -12.617 8.781 6.203 1 89.19 459 HIS B C 1
ATOM 9451 O O . HIS B 1 459 ? -12.211 9.133 5.098 1 89.19 459 HIS B O 1
ATOM 9457 N N . SER B 1 460 ? -13.508 7.805 6.363 1 93.94 460 SER B N 1
ATOM 9458 C CA . SER B 1 460 ? -14.031 7.062 5.219 1 93.94 460 SER B CA 1
ATOM 9459 C C . SER B 1 460 ? -15.539 6.879 5.32 1 93.94 460 SER B C 1
ATOM 9461 O O . SER B 1 460 ? -16.109 6.91 6.418 1 93.94 460 SER B O 1
ATOM 9463 N N . PHE B 1 461 ? -16.172 6.781 4.207 1 96.62 461 PHE B N 1
ATOM 9464 C CA . PHE B 1 461 ? -17.609 6.621 4.082 1 96.62 461 PHE B CA 1
ATOM 9465 C C . PHE B 1 461 ? -17.953 5.438 3.184 1 96.62 461 PHE B C 1
ATOM 9467 O O . PHE B 1 461 ? -17.594 5.422 2.006 1 96.62 461 PHE B O 1
ATOM 9474 N N . LEU B 1 462 ? -18.625 4.426 3.752 1 97.19 462 LEU B N 1
ATOM 9475 C CA . LEU B 1 462 ? -19.031 3.23 3.02 1 97.19 462 LEU B CA 1
ATOM 9476 C C . LEU B 1 462 ? -20.5 3.314 2.605 1 97.19 462 LEU B C 1
ATOM 9478 O O . LEU B 1 462 ? -21.391 3.344 3.459 1 97.19 462 LEU B O 1
ATOM 9482 N N . LEU B 1 463 ? -20.719 3.357 1.352 1 95.12 463 LEU B N 1
ATOM 9483 C CA . LEU B 1 463 ? -22.062 3.279 0.803 1 95.12 463 LEU B CA 1
ATOM 9484 C C . LEU B 1 463 ? -22.422 1.842 0.442 1 95.12 463 LEU B C 1
ATOM 9486 O O . LEU B 1 463 ? -22.109 1.374 -0.653 1 95.12 463 LEU B O 1
ATOM 9490 N N . ALA B 1 464 ? -23.109 1.18 1.314 1 93.75 464 ALA B N 1
ATOM 9491 C CA . ALA B 1 464 ? -23.531 -0.196 1.06 1 93.75 464 ALA B CA 1
ATOM 9492 C C . ALA B 1 464 ? -24.719 -0.242 0.102 1 93.75 464 ALA B C 1
ATOM 9494 O O . ALA B 1 464 ? -25.672 0.522 0.251 1 93.75 464 ALA B O 1
ATOM 9495 N N . SER B 1 465 ? -24.562 -1.086 -0.928 1 88.12 465 SER B N 1
ATOM 9496 C CA . SER B 1 465 ? -25.641 -1.236 -1.913 1 88.12 465 SER B CA 1
ATOM 9497 C C . SER B 1 465 ? -25.922 -2.707 -2.193 1 88.12 465 SER B C 1
ATOM 9499 O O . SER B 1 465 ? -25.062 -3.564 -1.996 1 88.12 465 SER B O 1
ATOM 9501 N N . SER B 1 466 ? -27.109 -3.072 -2.471 1 81.81 466 SER B N 1
ATOM 9502 C CA . SER B 1 466 ? -27.5 -4.434 -2.811 1 81.81 466 SER B CA 1
ATOM 9503 C C . SER B 1 466 ? -28.422 -4.457 -4.023 1 81.81 466 SER B C 1
ATOM 9505 O O . SER B 1 466 ? -28.969 -3.422 -4.414 1 81.81 466 SER B O 1
ATOM 9507 N N . ALA B 1 467 ? -28.391 -5.766 -4.723 1 66.31 467 ALA B N 1
ATOM 9508 C CA . ALA B 1 467 ? -29.25 -5.938 -5.895 1 66.31 467 ALA B CA 1
ATOM 9509 C C . ALA B 1 467 ? -30.703 -5.672 -5.547 1 66.31 467 ALA B C 1
ATOM 9511 O O . ALA B 1 467 ? -31.125 -5.891 -4.406 1 66.31 467 ALA B O 1
ATOM 9512 N N . ALA B 1 468 ? -31.391 -4.926 -6.453 1 53.91 468 ALA B N 1
ATOM 9513 C CA . ALA B 1 468 ? -32.812 -4.672 -6.316 1 53.91 468 ALA B CA 1
ATOM 9514 C C . ALA B 1 468 ? -33.594 -5.973 -6.129 1 53.91 468 ALA B C 1
ATOM 9516 O O . ALA B 1 468 ? -33.344 -6.965 -6.809 1 53.91 468 ALA B O 1
ATOM 9517 N N . THR B 1 469 ? -33.75 -6.484 -5.016 1 47.47 469 THR B N 1
ATOM 9518 C CA . THR B 1 469 ? -34.656 -7.629 -4.934 1 47.47 469 THR B CA 1
ATOM 9519 C C . THR B 1 469 ? -35.906 -7.406 -5.793 1 47.47 469 THR B C 1
ATOM 9521 O O . THR B 1 469 ? -36.438 -6.297 -5.852 1 47.47 469 THR B O 1
ATOM 9524 N N . ALA B 1 470 ? -36.062 -8.18 -6.902 1 39.97 470 ALA B N 1
ATOM 9525 C CA . ALA B 1 470 ? -37.281 -8.25 -7.688 1 39.97 470 ALA B CA 1
ATOM 9526 C C . ALA B 1 470 ? -38.5 -8.102 -6.801 1 39.97 470 ALA B C 1
ATOM 9528 O O . ALA B 1 470 ? -39.094 -9.102 -6.367 1 39.97 470 ALA B O 1
ATOM 9529 N N . THR B 1 471 ? -38.656 -7.695 -5.734 1 38.44 471 THR B N 1
ATOM 9530 C CA . THR B 1 471 ? -40.062 -7.707 -5.41 1 38.44 471 THR B CA 1
ATOM 9531 C C . THR B 1 471 ? -40.875 -7.023 -6.508 1 38.44 471 THR B C 1
ATOM 9533 O O . THR B 1 471 ? -40.375 -6.145 -7.207 1 38.44 471 THR B O 1
ATOM 9536 N N . ASP B 1 472 ? -41.969 -7.723 -7.031 1 36.5 472 ASP B N 1
ATOM 9537 C CA . ASP B 1 472 ? -42.969 -7.387 -8.031 1 36.5 472 ASP B CA 1
ATOM 9538 C C . ASP B 1 472 ? -43.188 -5.875 -8.117 1 36.5 472 ASP B C 1
ATOM 9540 O O . ASP B 1 472 ? -43.906 -5.391 -8.977 1 36.5 472 ASP B O 1
ATOM 9544 N N . THR B 1 473 ? -43.406 -5.148 -6.902 1 37.62 473 THR B N 1
ATOM 9545 C CA . THR B 1 473 ? -44 -3.818 -7.012 1 37.62 473 THR B CA 1
ATOM 9546 C C . THR B 1 473 ? -42.969 -2.799 -7.457 1 37.62 473 THR B C 1
ATOM 9548 O O . THR B 1 473 ? -41.781 -2.914 -7.109 1 37.62 473 THR B O 1
ATOM 9551 N N . SER B 1 474 ? -43.125 -2.082 -8.547 1 39.91 474 SER B N 1
ATOM 9552 C CA . SER B 1 474 ? -42.562 -0.877 -9.141 1 39.91 474 SER B CA 1
ATOM 9553 C C . SER B 1 474 ? -41.812 -0.043 -8.102 1 39.91 474 SER B C 1
ATOM 9555 O O . SER B 1 474 ? -41.156 0.946 -8.445 1 39.91 474 SER B O 1
ATOM 9557 N N . GLU B 1 475 ? -42.312 -0.052 -6.891 1 40.88 475 GLU B N 1
ATOM 9558 C CA . GLU B 1 475 ? -41.906 0.931 -5.887 1 40.88 475 GLU B CA 1
ATOM 9559 C C . GLU B 1 475 ? -40.406 0.807 -5.551 1 40.88 475 GLU B C 1
ATOM 9561 O O . GLU B 1 475 ? -39.75 1.798 -5.219 1 40.88 475 GLU B O 1
ATOM 9566 N N . GLU B 1 476 ? -39.938 -0.411 -5.121 1 44.22 476 GLU B N 1
ATOM 9567 C CA . GLU B 1 476 ? -38.719 -0.362 -4.301 1 44.22 476 GLU B CA 1
ATOM 9568 C C . GLU B 1 476 ? -37.469 -0.311 -5.168 1 44.22 476 GLU B C 1
ATOM 9570 O O . GLU B 1 476 ? -36.688 -1.254 -5.176 1 44.22 476 GLU B O 1
ATOM 9575 N N . LYS B 1 477 ? -37.656 0.006 -6.402 1 43.69 477 LYS B N 1
ATOM 9576 C CA . LYS B 1 477 ? -36.344 0.127 -7.078 1 43.69 477 LYS B CA 1
ATOM 9577 C C . LYS B 1 477 ? -35.25 0.574 -6.109 1 43.69 477 LYS B C 1
ATOM 9579 O O . LYS B 1 477 ? -35.562 0.982 -4.984 1 43.69 477 LYS B O 1
ATOM 9584 N N . TRP B 1 478 ? -34.344 1.55 -6.594 1 48.41 478 TRP B N 1
ATOM 9585 C CA . TRP B 1 478 ? -33.031 1.857 -6.066 1 48.41 478 TRP B CA 1
ATOM 9586 C C . TRP B 1 478 ? -33.125 2.604 -4.742 1 48.41 478 TRP B C 1
ATOM 9588 O O . TRP B 1 478 ? -33.781 3.639 -4.652 1 48.41 478 TRP B O 1
ATOM 9598 N N . THR B 1 479 ? -33.125 1.908 -3.678 1 57.72 479 THR B N 1
ATOM 9599 C CA . THR B 1 479 ? -32.812 2.273 -2.301 1 57.72 479 THR B CA 1
ATOM 9600 C C . THR B 1 479 ? -31.703 3.314 -2.258 1 57.72 479 THR B C 1
ATOM 9602 O O . THR B 1 479 ? -31.391 3.855 -1.193 1 57.72 479 THR B O 1
ATOM 9605 N N . LEU B 1 480 ? -31.141 3.752 -3.389 1 62.91 480 LEU B N 1
ATOM 9606 C CA . LEU B 1 480 ? -30.016 4.668 -3.219 1 62.91 480 LEU B CA 1
ATOM 9607 C C . LEU B 1 480 ? -30.5 6.094 -2.992 1 62.91 480 LEU B C 1
ATOM 9609 O O . LEU B 1 480 ? -29.891 6.852 -2.238 1 62.91 480 LEU B O 1
ATOM 9613 N N . CYS B 1 481 ? -31.703 6.352 -3.648 1 78.25 481 CYS B N 1
ATOM 9614 C CA . CYS B 1 481 ? -32.094 7.754 -3.566 1 78.25 481 CYS B CA 1
ATOM 9615 C C . CYS B 1 481 ? -33 8 -2.365 1 78.25 481 CYS B C 1
ATOM 9617 O O . CYS B 1 481 ? -34.219 8.102 -2.512 1 78.25 481 CYS B O 1
ATOM 9619 N N . ARG B 1 482 ? -32.438 7.992 -1.332 1 89.44 482 ARG B N 1
ATOM 9620 C CA . ARG B 1 482 ? -33.094 8.398 -0.089 1 89.44 482 ARG B CA 1
ATOM 9621 C C . ARG B 1 482 ? -32.5 9.719 0.417 1 89.44 482 ARG B C 1
ATOM 9623 O O . ARG B 1 482 ? -31.312 9.977 0.279 1 89.44 482 ARG B O 1
ATOM 9630 N N . ALA B 1 483 ? -33.375 10.461 0.991 1 92.25 483 ALA B N 1
ATOM 9631 C CA . ALA B 1 483 ? -33 11.828 1.356 1 92.25 483 ALA B CA 1
ATOM 9632 C C . ALA B 1 483 ? -31.812 11.82 2.301 1 92.25 483 ALA B C 1
ATOM 9634 O O . ALA B 1 483 ? -30.812 12.5 2.051 1 92.25 483 ALA B O 1
ATOM 9635 N N . TRP B 1 484 ? -31.875 11 3.342 1 92 484 TRP B N 1
ATOM 9636 C CA . TRP B 1 484 ? -30.797 10.977 4.32 1 92 484 TRP B CA 1
ATOM 9637 C C . TRP B 1 484 ? -29.5 10.484 3.689 1 92 484 TRP B C 1
ATOM 9639 O O . TRP B 1 484 ? -28.406 10.977 4.02 1 92 484 TRP B O 1
ATOM 9649 N N . ARG B 1 485 ? -29.578 9.539 2.814 1 92.31 485 ARG B N 1
ATOM 9650 C CA . ARG B 1 485 ? -28.391 9.031 2.125 1 92.31 485 ARG B CA 1
ATOM 9651 C C . ARG B 1 485 ? -27.734 10.125 1.291 1 92.31 485 ARG B C 1
ATOM 9653 O O . ARG B 1 485 ? -26.5 10.281 1.322 1 92.31 485 ARG B O 1
ATOM 9660 N N . LEU B 1 486 ? -28.547 10.805 0.573 1 93.81 486 LEU B N 1
ATOM 9661 C CA . LEU B 1 486 ? -28.031 11.883 -0.267 1 93.81 486 LEU B CA 1
ATOM 9662 C C . LEU B 1 486 ? -27.391 12.977 0.582 1 93.81 486 LEU B C 1
ATOM 9664 O O . LEU B 1 486 ? -26.344 13.508 0.223 1 93.81 486 LEU B O 1
ATOM 9668 N N . TYR B 1 487 ? -28.062 13.258 1.688 1 94.19 487 TYR B N 1
ATOM 9669 C CA . TYR B 1 487 ? -27.516 14.227 2.627 1 94.19 487 TYR B CA 1
ATOM 9670 C C . TYR B 1 487 ? -26.156 13.781 3.156 1 94.19 487 TYR B C 1
ATOM 9672 O O . TYR B 1 487 ? -25.203 14.555 3.164 1 94.19 487 TYR B O 1
ATOM 9680 N N . ASN B 1 488 ? -26.062 12.539 3.549 1 93.94 488 ASN B N 1
ATOM 9681 C CA . ASN B 1 488 ? -24.828 11.992 4.109 1 93.94 488 ASN B CA 1
ATOM 9682 C C . ASN B 1 488 ? -23.703 11.969 3.074 1 93.94 488 ASN B C 1
ATOM 9684 O O . ASN B 1 488 ? -22.547 12.164 3.414 1 93.94 488 ASN B O 1
ATOM 9688 N N . ILE B 1 489 ? -24.016 11.703 1.859 1 93.88 489 ILE B N 1
ATOM 9689 C CA . ILE B 1 489 ? -23.031 11.695 0.785 1 93.88 489 ILE B CA 1
ATOM 9690 C C . ILE B 1 489 ? -22.422 13.086 0.632 1 93.88 489 ILE B C 1
ATOM 9692 O O . ILE B 1 489 ? -21.188 13.242 0.601 1 93.88 489 ILE B O 1
ATOM 9696 N N . GLU B 1 490 ? -23.234 14.062 0.609 1 92.38 490 GLU B N 1
ATOM 9697 C CA . GLU B 1 490 ? -22.75 15.43 0.442 1 92.38 490 GLU B CA 1
ATOM 9698 C C . GLU B 1 490 ? -21.922 15.867 1.64 1 92.38 490 GLU B C 1
ATOM 9700 O O . GLU B 1 490 ? -20.906 16.578 1.48 1 92.38 490 GLU B O 1
ATOM 9705 N N . CYS B 1 491 ? -22.375 15.469 2.805 1 92 491 CYS B N 1
ATOM 9706 C CA . CYS B 1 491 ? -21.609 15.781 4 1 92 491 CYS B CA 1
ATOM 9707 C C . CYS B 1 491 ? -20.234 15.125 3.949 1 92 491 CYS B C 1
ATOM 9709 O O . CYS B 1 491 ? -19.219 15.758 4.266 1 92 491 CYS B O 1
ATOM 9711 N N . ALA B 1 492 ? -20.172 13.859 3.531 1 93.38 492 ALA B N 1
ATOM 9712 C CA . ALA B 1 492 ? -18.922 13.117 3.465 1 93.38 492 ALA B CA 1
ATOM 9713 C C . ALA B 1 492 ? -17.953 13.773 2.484 1 93.38 492 ALA B C 1
ATOM 9715 O O . ALA B 1 492 ? -16.766 13.914 2.779 1 93.38 492 ALA B O 1
ATOM 9716 N N . VAL B 1 493 ? -18.453 14.195 1.392 1 90.81 493 VAL B N 1
ATOM 9717 C CA . VAL B 1 493 ? -17.625 14.828 0.372 1 90.81 493 VAL B CA 1
ATOM 9718 C C . VAL B 1 493 ? -17.078 16.156 0.901 1 90.81 493 VAL B C 1
ATOM 9720 O O . VAL B 1 493 ? -15.906 16.453 0.719 1 90.81 493 VAL B O 1
ATOM 9723 N N . SER B 1 494 ? -17.938 16.875 1.54 1 83.75 494 SER B N 1
ATOM 9724 C CA . SER B 1 494 ? -17.547 18.172 2.076 1 83.75 494 SER B CA 1
ATOM 9725 C C . SER B 1 494 ? -16.469 18.016 3.143 1 83.75 494 SER B C 1
ATOM 9727 O O . SER B 1 494 ? -15.641 18.922 3.332 1 83.75 494 SER B O 1
ATOM 9729 N N . LEU B 1 495 ? -16.516 16.891 3.773 1 84.12 495 LEU B N 1
ATOM 9730 C CA . LEU B 1 495 ? -15.539 16.625 4.828 1 84.12 495 LEU B CA 1
ATOM 9731 C C . LEU B 1 495 ? -14.258 16.016 4.246 1 84.12 495 LEU B C 1
ATOM 9733 O O . LEU B 1 495 ? -13.289 15.789 4.973 1 84.12 495 LEU B O 1
ATOM 9737 N N . GLY B 1 496 ? -14.242 15.727 2.953 1 84.69 496 GLY B N 1
ATOM 9738 C CA . GLY B 1 496 ? -13.07 15.141 2.311 1 84.69 496 GLY B CA 1
ATOM 9739 C C . GLY B 1 496 ? -12.875 13.68 2.656 1 84.69 496 GLY B C 1
ATOM 9740 O O . GLY B 1 496 ? -11.742 13.18 2.65 1 84.69 496 GLY B O 1
ATOM 9741 N N . GLN B 1 497 ? -13.875 12.945 2.992 1 90.88 497 GLN B N 1
ATOM 9742 C CA . GLN B 1 497 ? -13.781 11.539 3.348 1 90.88 497 GLN B CA 1
ATOM 9743 C C . GLN B 1 497 ? -13.586 10.672 2.109 1 90.88 497 GLN B C 1
ATOM 9745 O O . GLN B 1 497 ? -14.008 11.039 1.011 1 90.88 497 GLN B O 1
ATOM 9750 N N . ALA B 1 498 ? -12.891 9.562 2.299 1 94 498 ALA B N 1
ATOM 9751 C CA . ALA B 1 498 ? -12.789 8.586 1.222 1 94 498 ALA B CA 1
ATOM 9752 C C . ALA B 1 498 ? -14.125 7.891 0.978 1 94 498 ALA B C 1
ATOM 9754 O O . ALA B 1 498 ? -14.703 7.312 1.898 1 94 498 ALA B O 1
ATOM 9755 N N . MET B 1 499 ? -14.578 7.941 -0.25 1 96.12 499 MET B N 1
ATOM 9756 C CA . MET B 1 499 ? -15.891 7.398 -0.595 1 96.12 499 MET B CA 1
ATOM 9757 C C . MET B 1 499 ? -15.758 6.031 -1.25 1 96.12 499 MET B C 1
ATOM 9759 O O . MET B 1 499 ? -15.031 5.875 -2.234 1 96.12 499 MET B O 1
ATOM 9763 N N . TYR B 1 500 ? -16.516 5.031 -0.742 1 96.94 500 TYR B N 1
ATOM 9764 C CA . TYR B 1 500 ? -16.547 3.686 -1.305 1 96.94 500 TYR B CA 1
ATOM 9765 C C . TYR B 1 500 ? -17.969 3.229 -1.581 1 96.94 500 TYR B C 1
ATOM 9767 O O . TYR B 1 500 ? -18.844 3.35 -0.72 1 96.94 500 TYR B O 1
ATOM 9775 N N . ILE B 1 501 ? -18.234 2.789 -2.771 1 95.38 501 ILE B N 1
ATOM 9776 C CA . ILE B 1 501 ? -19.484 2.135 -3.109 1 95.38 501 ILE B CA 1
ATOM 9777 C C . ILE B 1 501 ? -19.297 0.62 -3.098 1 95.38 501 ILE B C 1
ATOM 9779 O O . ILE B 1 501 ? -18.422 0.091 -3.773 1 95.38 501 ILE B O 1
ATOM 9783 N N . THR B 1 502 ? -20.125 -0.025 -2.318 1 94.44 502 THR B N 1
ATOM 9784 C CA . THR B 1 502 ? -19.938 -1.462 -2.148 1 94.44 502 THR B CA 1
ATOM 9785 C C . THR B 1 502 ? -21.219 -2.217 -2.49 1 94.44 502 THR B C 1
ATOM 9787 O O . THR B 1 502 ? -22.312 -1.653 -2.428 1 94.44 502 THR B O 1
ATOM 9790 N N . CYS B 1 503 ? -21.078 -3.375 -2.971 1 92.19 503 CYS B N 1
ATOM 9791 C CA . CYS B 1 503 ? -22.125 -4.371 -3.154 1 92.19 503 CYS B CA 1
ATOM 9792 C C . CYS B 1 503 ? -21.688 -5.727 -2.604 1 92.19 503 CYS B C 1
ATOM 9794 O O . CYS B 1 503 ? -20.578 -5.875 -2.117 1 92.19 503 CYS B O 1
ATOM 9796 N N . PRO B 1 504 ? -22.516 -6.699 -2.582 1 89.81 504 PRO B N 1
ATOM 9797 C CA . PRO B 1 504 ? -22.203 -7.961 -1.912 1 89.81 504 PRO B CA 1
ATOM 9798 C C . PRO B 1 504 ? -21.078 -8.727 -2.596 1 89.81 504 PRO B C 1
ATOM 9800 O O . PRO B 1 504 ? -20.531 -9.68 -2.025 1 89.81 504 PRO B O 1
ATOM 9803 N N . SER B 1 505 ? -20.719 -8.266 -3.795 1 89.06 505 SER B N 1
ATOM 9804 C CA . SER B 1 505 ? -19.719 -9.023 -4.523 1 89.06 505 SER B CA 1
ATOM 9805 C C . SER B 1 505 ? -18.438 -8.211 -4.695 1 89.06 505 SER B C 1
ATOM 9807 O O . SER B 1 505 ? -17.453 -8.703 -5.254 1 89.06 505 SER B O 1
ATOM 9809 N N . GLY B 1 506 ? -18.5 -6.984 -4.25 1 91.62 506 GLY B N 1
ATOM 9810 C CA . GLY B 1 506 ? -17.281 -6.203 -4.453 1 91.62 506 GLY B CA 1
ATOM 9811 C C . GLY B 1 506 ? -17.406 -4.773 -3.955 1 91.62 506 GLY B C 1
ATOM 9812 O O . GLY B 1 506 ? -18.422 -4.406 -3.357 1 91.62 506 GLY B O 1
ATOM 9813 N N . VAL B 1 507 ? -16.344 -3.988 -4.109 1 95.5 507 VAL B N 1
ATOM 9814 C CA . VAL B 1 507 ? -16.281 -2.604 -3.652 1 95.5 507 VAL B CA 1
ATOM 9815 C C . VAL B 1 507 ? -15.5 -1.764 -4.66 1 95.5 507 VAL B C 1
ATOM 9817 O O . VAL B 1 507 ? -14.57 -2.258 -5.305 1 95.5 507 VAL B O 1
ATOM 9820 N N . MET B 1 508 ? -15.914 -0.562 -4.848 1 95.94 508 MET B N 1
ATOM 9821 C CA . MET B 1 508 ? -15.211 0.366 -5.73 1 95.94 508 MET B CA 1
ATOM 9822 C C . MET B 1 508 ? -14.859 1.656 -4.996 1 95.94 508 MET B C 1
ATOM 9824 O O . MET B 1 508 ? -15.672 2.18 -4.23 1 95.94 508 MET B O 1
ATOM 9828 N N . ALA B 1 509 ? -13.656 2.111 -5.16 1 96.12 509 ALA B N 1
ATOM 9829 C CA . ALA B 1 509 ? -13.195 3.391 -4.633 1 96.12 509 ALA B CA 1
ATOM 9830 C C . ALA B 1 509 ? -13.609 4.543 -5.547 1 96.12 509 ALA B C 1
ATOM 9832 O O . ALA B 1 509 ? -13.43 4.477 -6.766 1 96.12 509 ALA B O 1
ATOM 9833 N N . CYS B 1 510 ? -14.102 5.598 -4.945 1 95.06 510 CYS B N 1
ATOM 9834 C CA . CYS B 1 510 ? -14.625 6.691 -5.75 1 95.06 510 CYS B CA 1
ATOM 9835 C C . CYS B 1 510 ? -13.734 7.922 -5.648 1 95.06 510 CYS B C 1
ATOM 9837 O O . CYS B 1 510 ? -13.656 8.719 -6.586 1 95.06 510 CYS B O 1
ATOM 9839 N N . THR B 1 511 ? -13.094 8.094 -4.5 1 93.81 511 THR B N 1
ATOM 9840 C CA . THR B 1 511 ? -12.328 9.328 -4.32 1 93.81 511 THR B CA 1
ATOM 9841 C C . THR B 1 511 ? -10.891 9.016 -3.904 1 93.81 511 THR B C 1
ATOM 9843 O O . THR B 1 511 ? -9.992 9.828 -4.129 1 93.81 511 THR B O 1
ATOM 9846 N N . LYS B 1 512 ? -10.688 7.918 -3.26 1 92.44 512 LYS B N 1
ATOM 9847 C CA . LYS B 1 512 ? -9.359 7.488 -2.83 1 92.44 512 LYS B CA 1
ATOM 9848 C C . LYS B 1 512 ? -9.125 6.02 -3.156 1 92.44 512 LYS B C 1
ATOM 9850 O O . LYS B 1 512 ? -9.953 5.164 -2.842 1 92.44 512 LYS B O 1
ATOM 9855 N N . LEU B 1 513 ? -7.988 5.777 -3.721 1 93.19 513 LEU B N 1
ATOM 9856 C CA . LEU B 1 513 ? -7.66 4.41 -4.121 1 93.19 513 LEU B CA 1
ATOM 9857 C C . LEU B 1 513 ? -7.406 3.533 -2.898 1 93.19 513 LEU B C 1
ATOM 9859 O O . LEU B 1 513 ? -7.117 4.043 -1.812 1 93.19 513 LEU B O 1
ATOM 9863 N N . PHE B 1 514 ? -7.543 2.234 -3.086 1 93.06 514 PHE B N 1
ATOM 9864 C CA . PHE B 1 514 ? -7.164 1.274 -2.057 1 93.06 514 PHE B CA 1
ATOM 9865 C C . PHE B 1 514 ? -5.652 1.27 -1.854 1 93.06 514 PHE B C 1
ATOM 9867 O O . PHE B 1 514 ? -4.906 1.774 -2.695 1 93.06 514 PHE B O 1
ATOM 9874 N N . PRO B 1 515 ? -5.188 0.667 -0.723 1 86.06 515 PRO B N 1
ATOM 9875 C CA . PRO B 1 515 ? -3.746 0.645 -0.453 1 86.06 515 PRO B CA 1
ATOM 9876 C C . PRO B 1 515 ? -2.951 -0.058 -1.551 1 86.06 515 PRO B C 1
ATOM 9878 O O . PRO B 1 515 ? -1.78 0.262 -1.771 1 86.06 515 PRO B O 1
ATOM 9881 N N . ASN B 1 516 ? -3.539 -0.895 -2.275 1 83.69 516 ASN B N 1
ATOM 9882 C CA . ASN B 1 516 ? -2.82 -1.615 -3.322 1 83.69 516 ASN B CA 1
ATOM 9883 C C . ASN B 1 516 ? -2.752 -0.806 -4.613 1 83.69 516 ASN B C 1
ATOM 9885 O O . ASN B 1 516 ? -2.236 -1.286 -5.625 1 83.69 516 ASN B O 1
ATOM 9889 N N . GLY B 1 517 ? -3.34 0.359 -4.594 1 87 517 GLY B N 1
ATOM 9890 C CA . GLY B 1 517 ? -3.244 1.256 -5.734 1 87 517 GLY B CA 1
ATOM 9891 C C . GLY B 1 517 ? -4.367 1.067 -6.734 1 87 517 GLY B C 1
ATOM 9892 O O . GLY B 1 517 ? -4.418 1.757 -7.758 1 87 517 GLY B O 1
ATOM 9893 N N . HIS B 1 518 ? -5.316 0.205 -6.449 1 90.94 518 HIS B N 1
ATOM 9894 C CA . HIS B 1 518 ? -6.418 -0.044 -7.375 1 90.94 518 HIS B CA 1
ATOM 9895 C C . HIS B 1 518 ? -7.719 0.562 -6.855 1 90.94 518 HIS B C 1
ATOM 9897 O O . HIS B 1 518 ? -7.785 1.013 -5.711 1 90.94 518 HIS B O 1
ATOM 9903 N N . SER B 1 519 ? -8.703 0.604 -7.773 1 93.81 519 SER B N 1
ATOM 9904 C CA . SER B 1 519 ? -9.961 1.241 -7.406 1 93.81 519 SER B CA 1
ATOM 9905 C C . SER B 1 519 ? -11.086 0.218 -7.305 1 93.81 519 SER B C 1
ATOM 9907 O O . SER B 1 519 ? -12.195 0.547 -6.871 1 93.81 519 SER B O 1
ATOM 9909 N N . LYS B 1 520 ? -10.82 -1.008 -7.742 1 94 520 LYS B N 1
ATOM 9910 C CA . LYS B 1 520 ? -11.828 -2.061 -7.699 1 94 520 LYS B CA 1
ATOM 9911 C C . LYS B 1 520 ? -11.312 -3.291 -6.957 1 94 520 LYS B C 1
ATOM 9913 O O . LYS B 1 520 ? -10.148 -3.668 -7.105 1 94 520 LYS B O 1
ATOM 9918 N N . PHE B 1 521 ? -12.117 -3.863 -6.18 1 92.12 521 PHE B N 1
ATOM 9919 C CA . PHE B 1 521 ? -11.836 -5.102 -5.465 1 92.12 521 PHE B CA 1
ATOM 9920 C C . PHE B 1 521 ? -13.047 -6.027 -5.477 1 92.12 521 PHE B C 1
ATOM 9922 O O . PHE B 1 521 ? -14.172 -5.586 -5.23 1 92.12 521 PHE B O 1
ATOM 9929 N N . GLY B 1 522 ? -12.82 -7.23 -5.93 1 89.56 522 GLY B N 1
ATOM 9930 C CA . GLY B 1 522 ? -13.945 -8.125 -6.152 1 89.56 522 GLY B CA 1
ATOM 9931 C C . GLY B 1 522 ? -14.633 -7.906 -7.488 1 89.56 522 GLY B C 1
ATOM 9932 O O . GLY B 1 522 ? -13.977 -7.586 -8.484 1 89.56 522 GLY B O 1
ATOM 9933 N N . THR B 1 523 ? -15.938 -8.227 -7.488 1 88.75 523 THR B N 1
ATOM 9934 C CA . THR B 1 523 ? -16.75 -8.039 -8.688 1 88.75 523 THR B CA 1
ATOM 9935 C C . THR B 1 523 ? -17.875 -7.047 -8.43 1 88.75 523 THR B C 1
ATOM 9937 O O . THR B 1 523 ? -18.953 -7.426 -7.957 1 88.75 523 THR B O 1
ATOM 9940 N N . VAL B 1 524 ? -17.656 -5.863 -8.898 1 89.75 524 VAL B N 1
ATOM 9941 C CA . VAL B 1 524 ? -18.672 -4.836 -8.703 1 89.75 524 VAL B CA 1
ATOM 9942 C C . VAL B 1 524 ? -19.828 -5.07 -9.672 1 89.75 524 VAL B C 1
ATOM 9944 O O . VAL B 1 524 ? -19.625 -5.121 -10.891 1 89.75 524 VAL B O 1
ATOM 9947 N N . ASP B 1 525 ? -20.953 -5.203 -9.195 1 87.19 525 ASP B N 1
ATOM 9948 C CA . ASP B 1 525 ? -22.141 -5.484 -10 1 87.19 525 ASP B CA 1
ATOM 9949 C C . ASP B 1 525 ? -22.5 -4.301 -10.891 1 87.19 525 ASP B C 1
ATOM 9951 O O . ASP B 1 525 ? -22.891 -3.242 -10.398 1 87.19 525 ASP B O 1
ATOM 9955 N N . PRO B 1 526 ? -22.469 -4.457 -12.141 1 86.56 526 PRO B N 1
ATOM 9956 C CA . PRO B 1 526 ? -22.719 -3.33 -13.047 1 86.56 526 PRO B CA 1
ATOM 9957 C C . PRO B 1 526 ? -24.156 -2.826 -12.953 1 86.56 526 PRO B C 1
ATOM 9959 O O . PRO B 1 526 ? -24.422 -1.646 -13.203 1 86.56 526 PRO B O 1
ATOM 9962 N N . SER B 1 527 ? -25.078 -3.646 -12.586 1 84.81 527 SER B N 1
ATOM 9963 C CA . SER B 1 527 ? -26.484 -3.227 -12.508 1 84.81 527 SER B CA 1
ATOM 9964 C C . SER B 1 527 ? -26.688 -2.189 -11.414 1 84.81 527 SER B C 1
ATOM 9966 O O . SER B 1 527 ? -27.453 -1.242 -11.578 1 84.81 527 SER B O 1
ATOM 9968 N N . ILE B 1 528 ? -26.016 -2.391 -10.352 1 85 528 ILE B N 1
ATOM 9969 C CA . ILE B 1 528 ? -26.094 -1.45 -9.242 1 85 528 ILE B CA 1
ATOM 9970 C C . ILE B 1 528 ? -25.469 -0.117 -9.641 1 85 528 ILE B C 1
ATOM 9972 O O . ILE B 1 528 ? -26.047 0.945 -9.406 1 85 528 ILE B O 1
ATOM 9976 N N . ILE B 1 529 ? -24.375 -0.145 -10.344 1 87.44 529 ILE B N 1
ATOM 9977 C CA . ILE B 1 529 ? -23.656 1.054 -10.75 1 87.44 529 ILE B CA 1
ATOM 9978 C C . ILE B 1 529 ? -24.438 1.794 -11.828 1 87.44 529 ILE B C 1
ATOM 9980 O O . ILE B 1 529 ? -24.469 3.027 -11.852 1 87.44 529 ILE B O 1
ATOM 9984 N N . LYS B 1 530 ? -25.078 1.035 -12.656 1 87.38 530 LYS B N 1
ATOM 9985 C CA . LYS B 1 530 ? -25.922 1.644 -13.68 1 87.38 530 LYS B CA 1
ATOM 9986 C C . LYS B 1 530 ? -27.094 2.408 -13.055 1 87.38 530 LYS B C 1
ATOM 9988 O O . LYS B 1 530 ? -27.469 3.479 -13.539 1 87.38 530 LYS B O 1
ATOM 9993 N N . THR B 1 531 ? -27.609 1.871 -12.016 1 86.38 531 THR B N 1
ATOM 9994 C CA . THR B 1 531 ? -28.703 2.541 -11.32 1 86.38 531 THR B CA 1
ATOM 9995 C C . THR B 1 531 ? -28.25 3.879 -10.75 1 86.38 531 THR B C 1
ATOM 9997 O O . THR B 1 531 ? -28.984 4.867 -10.805 1 86.38 531 THR B O 1
ATOM 10000 N N . ILE B 1 532 ? -27.141 3.918 -10.227 1 88.38 532 ILE B N 1
ATOM 10001 C CA . ILE B 1 532 ? -26.578 5.156 -9.695 1 88.38 532 ILE B CA 1
ATOM 10002 C C . ILE B 1 532 ? -26.328 6.141 -10.836 1 88.38 532 ILE B C 1
ATOM 10004 O O . ILE B 1 532 ? -26.641 7.332 -10.719 1 88.38 532 ILE B O 1
ATOM 10008 N N . PHE B 1 533 ? -25.859 5.625 -11.922 1 89.31 533 PHE B N 1
ATOM 10009 C CA . PHE B 1 533 ? -25.562 6.449 -13.086 1 89.31 533 PHE B CA 1
ATOM 10010 C C . PHE B 1 533 ? -26.828 7.094 -13.641 1 89.31 533 PHE B C 1
ATOM 10012 O O . PHE B 1 533 ? -26.797 8.234 -14.109 1 89.31 533 PHE B O 1
ATOM 10019 N N . GLU B 1 534 ? -27.938 6.418 -13.547 1 88.19 534 GLU B N 1
ATOM 10020 C CA . GLU B 1 534 ? -29.188 6.844 -14.164 1 88.19 534 GLU B CA 1
ATOM 10021 C C . GLU B 1 534 ? -30 7.723 -13.219 1 88.19 534 GLU B C 1
ATOM 10023 O O . GLU B 1 534 ? -31.109 8.164 -13.57 1 88.19 534 GLU B O 1
ATOM 10028 N N . THR B 1 535 ? -29.484 7.977 -12.086 1 89.12 535 THR B N 1
ATOM 10029 C CA . THR B 1 535 ? -30.172 8.883 -11.156 1 89.12 535 THR B CA 1
ATOM 10030 C C . THR B 1 535 ? -30.297 10.273 -11.766 1 89.12 535 THR B C 1
ATOM 10032 O O . THR B 1 535 ? -29.312 10.852 -12.242 1 89.12 535 THR B O 1
ATOM 10035 N N . THR B 1 536 ? -31.516 10.836 -11.734 1 90.19 536 THR B N 1
ATOM 10036 C CA . THR B 1 536 ? -31.781 12.156 -12.305 1 90.19 536 THR B CA 1
ATOM 10037 C C . THR B 1 536 ? -31.969 13.188 -11.203 1 90.19 536 THR B C 1
ATOM 10039 O O . THR B 1 536 ? -32.062 12.844 -10.023 1 90.19 536 THR B O 1
ATOM 10042 N N . GLU B 1 537 ? -32 14.453 -11.656 1 90.81 537 GLU B N 1
ATOM 10043 C CA . GLU B 1 537 ? -32.312 15.516 -10.703 1 90.81 537 GLU B CA 1
ATOM 10044 C C . GLU B 1 537 ? -33.688 15.312 -10.078 1 90.81 537 GLU B C 1
ATOM 10046 O O . GLU B 1 537 ? -33.906 15.594 -8.898 1 90.81 537 GLU B O 1
ATOM 10051 N N . ALA B 1 538 ? -34.625 14.836 -10.898 1 91.19 538 ALA B N 1
ATOM 10052 C CA . ALA B 1 538 ? -35.969 14.57 -10.414 1 91.19 538 ALA B CA 1
ATOM 10053 C C . ALA B 1 538 ? -35.969 13.5 -9.32 1 91.19 538 ALA B C 1
ATOM 10055 O O . ALA B 1 538 ? -36.688 13.609 -8.344 1 91.19 538 ALA B O 1
ATOM 10056 N N . ASP B 1 539 ? -35.156 12.484 -9.508 1 90.38 539 ASP B N 1
ATOM 10057 C CA . ASP B 1 539 ? -35.031 11.438 -8.5 1 90.38 539 ASP B CA 1
ATOM 10058 C C . ASP B 1 539 ? -34.531 12.008 -7.172 1 90.38 539 ASP B C 1
ATOM 10060 O O . ASP B 1 539 ? -35 11.625 -6.105 1 90.38 539 ASP B O 1
ATOM 10064 N N . ILE B 1 540 ? -33.562 12.93 -7.234 1 92.31 540 ILE B N 1
ATOM 10065 C CA . ILE B 1 540 ? -32.969 13.547 -6.051 1 92.31 540 ILE B CA 1
ATOM 10066 C C . ILE B 1 540 ? -34 14.414 -5.352 1 92.31 540 ILE B C 1
ATOM 10068 O O . ILE B 1 540 ? -34.188 14.336 -4.133 1 92.31 540 ILE B O 1
ATOM 10072 N N . LEU B 1 541 ? -34.781 15.133 -6.109 1 92.38 541 LEU B N 1
ATOM 10073 C CA . LEU B 1 541 ? -35.75 16.062 -5.555 1 92.38 541 LEU B CA 1
ATOM 10074 C C . LEU B 1 541 ? -36.938 15.32 -4.98 1 92.38 541 LEU B C 1
ATOM 10076 O O . LEU B 1 541 ? -37.656 15.852 -4.125 1 92.38 541 LEU B O 1
ATOM 10080 N N . GLN B 1 542 ? -37.188 14.086 -5.383 1 91.12 542 GLN B N 1
ATOM 10081 C CA . GLN B 1 542 ? -38.312 13.305 -4.918 1 91.12 542 GLN B CA 1
ATOM 10082 C C . GLN B 1 542 ? -37.875 12.227 -3.93 1 91.12 542 GLN B C 1
ATOM 10084 O O . GLN B 1 542 ? -38.656 11.336 -3.588 1 91.12 542 GLN B O 1
ATOM 10089 N N . ALA B 1 543 ? -36.688 12.289 -3.529 1 91.31 543 ALA B N 1
ATOM 10090 C CA . ALA B 1 543 ? -36.156 11.266 -2.631 1 91.31 543 ALA B CA 1
ATOM 10091 C C . ALA B 1 543 ? -36.969 11.18 -1.354 1 91.31 543 ALA B C 1
ATOM 10093 O O . ALA B 1 543 ? -37.188 12.188 -0.678 1 91.31 543 ALA B O 1
ATOM 10094 N N . PRO B 1 544 ? -37.375 10.031 -0.973 1 88.94 544 PRO B N 1
ATOM 10095 C CA . PRO B 1 544 ? -38.25 9.891 0.197 1 88.94 544 PRO B CA 1
ATOM 10096 C C . PRO B 1 544 ? -37.5 9.953 1.515 1 88.94 544 PRO B C 1
ATOM 10098 O O . PRO B 1 544 ? -36.281 9.758 1.533 1 88.94 544 PRO B O 1
ATOM 10101 N N . CYS B 1 545 ? -38.219 10.297 2.525 1 89.38 545 CYS B N 1
ATOM 10102 C CA . CYS B 1 545 ? -37.75 10.328 3.912 1 89.38 545 CYS B CA 1
ATOM 10103 C C . CYS B 1 545 ? -38.875 9.898 4.859 1 89.38 545 CYS B C 1
ATOM 10105 O O . CYS B 1 545 ? -40.062 10.133 4.582 1 89.38 545 CYS B O 1
ATOM 10107 N N . ALA B 1 546 ? -38.5 9.242 5.895 1 84.62 546 ALA B N 1
ATOM 10108 C CA . ALA B 1 546 ? -39.5 8.797 6.855 1 84.62 546 ALA B CA 1
ATOM 10109 C C . ALA B 1 546 ? -40.281 9.984 7.441 1 84.62 546 ALA B C 1
ATOM 10111 O O . ALA B 1 546 ? -41.5 9.93 7.617 1 84.62 546 ALA B O 1
ATOM 10112 N N . LEU B 1 547 ? -39.594 11.047 7.793 1 89.12 547 LEU B N 1
ATOM 10113 C CA . LEU B 1 547 ? -40.188 12.25 8.344 1 89.12 547 LEU B CA 1
ATOM 10114 C C . LEU B 1 547 ? -40.188 13.383 7.316 1 89.12 547 LEU B C 1
ATOM 10116 O O . LEU B 1 547 ? -39.125 13.758 6.82 1 89.12 547 LEU B O 1
ATOM 10120 N N . GLU B 1 548 ? -41.281 13.898 7.148 1 92.06 548 GLU B N 1
ATOM 10121 C CA . GLU B 1 548 ? -41.438 14.938 6.129 1 92.06 548 GLU B CA 1
ATOM 10122 C C . GLU B 1 548 ? -40.656 16.188 6.496 1 92.06 548 GLU B C 1
ATOM 10124 O O . GLU B 1 548 ? -40.156 16.875 5.617 1 92.06 548 GLU B O 1
ATOM 10129 N N . GLU B 1 549 ? -40.594 16.5 7.703 1 90.81 549 GLU B N 1
ATOM 10130 C CA . GLU B 1 549 ? -39.875 17.672 8.141 1 90.81 549 GLU B CA 1
ATOM 10131 C C . GLU B 1 549 ? -38.375 17.547 7.824 1 90.81 549 GLU B C 1
ATOM 10133 O O . GLU B 1 549 ? -37.75 18.516 7.41 1 90.81 549 GLU B O 1
ATOM 10138 N N . ASP B 1 550 ? -37.938 16.391 8.047 1 91.5 550 ASP B N 1
ATOM 10139 C CA . ASP B 1 550 ? -36.531 16.125 7.707 1 91.5 550 ASP B CA 1
ATOM 10140 C C . ASP B 1 550 ? -36.312 16.234 6.203 1 91.5 550 ASP B C 1
ATOM 10142 O O . ASP B 1 550 ? -35.281 16.781 5.762 1 91.5 550 ASP B O 1
ATOM 10146 N N . ARG B 1 551 ? -37.219 15.719 5.5 1 93.44 551 ARG B N 1
ATOM 10147 C CA . ARG B 1 551 ? -37.125 15.742 4.047 1 93.44 551 ARG B CA 1
ATOM 10148 C C . ARG B 1 551 ? -37 17.172 3.529 1 93.44 551 ARG B C 1
ATOM 10150 O O . ARG B 1 551 ? -36.125 17.469 2.695 1 93.44 551 ARG B O 1
ATOM 10157 N N . LYS B 1 552 ? -37.844 18.016 4.039 1 94.25 552 LYS B N 1
ATOM 10158 C CA . LYS B 1 552 ? -37.844 19.406 3.611 1 94.25 552 LYS B CA 1
ATOM 10159 C C . LYS B 1 552 ? -36.5 20.078 3.914 1 94.25 552 LYS B C 1
ATOM 10161 O O . LYS B 1 552 ? -35.969 20.812 3.078 1 94.25 552 LYS B O 1
ATOM 10166 N N . LYS B 1 553 ? -36 19.844 5.02 1 94.31 553 LYS B N 1
ATOM 10167 C CA . LYS B 1 553 ? -34.719 20.453 5.422 1 94.31 553 LYS B CA 1
ATOM 10168 C C . LYS B 1 553 ? -33.594 19.922 4.562 1 94.31 553 LYS B C 1
ATOM 10170 O O . LYS B 1 553 ? -32.719 20.703 4.16 1 94.31 553 LYS B O 1
ATOM 10175 N N . ILE B 1 554 ? -33.594 18.656 4.32 1 94.31 554 ILE B N 1
ATOM 10176 C CA . ILE B 1 554 ? -32.531 18.031 3.527 1 94.31 554 ILE B CA 1
ATOM 10177 C C . ILE B 1 554 ? -32.562 18.578 2.098 1 94.31 554 ILE B C 1
ATOM 10179 O O . ILE B 1 554 ? -31.547 18.938 1.535 1 94.31 554 ILE B O 1
ATOM 10183 N N . LEU B 1 555 ? -33.75 18.672 1.575 1 94.25 555 LEU B N 1
ATOM 10184 C CA . LEU B 1 555 ? -33.906 19.156 0.209 1 94.25 555 LEU B CA 1
ATOM 10185 C C . LEU B 1 555 ? -33.469 20.625 0.111 1 94.25 555 LEU B C 1
ATOM 10187 O O . LEU B 1 555 ? -32.875 21.031 -0.884 1 94.25 555 LEU B O 1
ATOM 10191 N N . ALA B 1 556 ? -33.781 21.375 1.121 1 94 556 ALA B N 1
ATOM 10192 C CA . ALA B 1 556 ? -33.344 22.766 1.151 1 94 556 ALA B CA 1
ATOM 10193 C C . ALA B 1 556 ? -31.828 22.859 1.176 1 94 556 ALA B C 1
ATOM 10195 O O . ALA B 1 556 ? -31.25 23.703 0.498 1 94 556 ALA B O 1
ATOM 10196 N N . PHE B 1 557 ? -31.266 22.047 1.924 1 92.94 557 PHE B N 1
ATOM 10197 C CA . PHE B 1 557 ? -29.812 21.984 1.999 1 92.94 557 PHE B CA 1
ATOM 10198 C C . PHE B 1 557 ? -29.219 21.625 0.643 1 92.94 557 PHE B C 1
ATOM 10200 O O . PHE B 1 557 ? -28.281 22.281 0.183 1 92.94 557 PHE B O 1
ATOM 10207 N N . LEU B 1 558 ? -29.719 20.641 0.019 1 92.25 558 LEU B N 1
ATOM 10208 C CA . LEU B 1 558 ? -29.203 20.172 -1.26 1 92.25 558 LEU B CA 1
ATOM 10209 C C . LEU B 1 558 ? -29.391 21.234 -2.342 1 92.25 558 LEU B C 1
ATOM 10211 O O . LEU B 1 558 ? -28.469 21.484 -3.129 1 92.25 558 LEU B O 1
ATOM 10215 N N . GLN B 1 559 ? -30.531 21.828 -2.328 1 91.5 559 GLN B N 1
ATOM 10216 C CA . GLN B 1 559 ? -30.844 22.828 -3.342 1 91.5 559 GLN B CA 1
ATOM 10217 C C . GLN B 1 559 ? -30.031 24.094 -3.131 1 91.5 559 GLN B C 1
ATOM 10219 O O . GLN B 1 559 ? -29.656 24.766 -4.094 1 91.5 559 GLN B O 1
ATOM 10224 N N . GLY B 1 560 ? -29.75 24.422 -1.908 1 85.69 560 GLY B N 1
ATOM 10225 C CA . GLY B 1 560 ? -29.031 25.656 -1.576 1 85.69 560 GLY B CA 1
ATOM 10226 C C . GLY B 1 560 ? -27.531 25.547 -1.776 1 85.69 560 GLY B C 1
ATOM 10227 O O . GLY B 1 560 ? -26.828 26.547 -1.837 1 85.69 560 GLY B O 1
ATOM 10228 N N . GLY B 1 561 ? -27.109 24.359 -2.006 1 80.5 561 GLY B N 1
ATOM 10229 C CA . GLY B 1 561 ? -25.688 24.156 -2.156 1 80.5 561 GLY B CA 1
ATOM 10230 C C . GLY B 1 561 ? -25.141 24.703 -3.459 1 80.5 561 GLY B C 1
ATOM 10231 O O . GLY B 1 561 ? -25.844 24.75 -4.465 1 80.5 561 GLY B O 1
ATOM 10232 N N . HIS B 1 562 ? -23.859 25.125 -3.406 1 77.38 562 HIS B N 1
ATOM 10233 C CA . HIS B 1 562 ? -23.125 25.594 -4.578 1 77.38 562 HIS B CA 1
ATOM 10234 C C . HIS B 1 562 ? -23.891 26.672 -5.32 1 77.38 562 HIS B C 1
ATOM 10236 O O . HIS B 1 562 ? -24.125 26.562 -6.531 1 77.38 562 HIS B O 1
ATOM 10242 N N . LYS B 1 563 ? -24.422 27.594 -4.664 1 77.88 563 LYS B N 1
ATOM 10243 C CA . LYS B 1 563 ? -25.141 28.75 -5.188 1 77.88 563 LYS B CA 1
ATOM 10244 C C . LYS B 1 563 ? -26.344 28.328 -6.02 1 77.88 563 LYS B C 1
ATOM 10246 O O . LYS B 1 563 ? -26.547 28.797 -7.141 1 77.88 563 LYS B O 1
ATOM 10251 N N . GLY B 1 564 ? -27 27.312 -5.559 1 80.88 564 GLY B N 1
ATOM 10252 C CA . GLY B 1 564 ? -28.234 26.891 -6.184 1 80.88 564 GLY B CA 1
ATOM 10253 C C . GLY B 1 564 ? -28.047 25.734 -7.148 1 80.88 564 GLY B C 1
ATOM 10254 O O . GLY B 1 564 ? -29.016 25.203 -7.695 1 80.88 564 GLY B O 1
ATOM 10255 N N . LEU B 1 565 ? -26.859 25.266 -7.375 1 83.88 565 LEU B N 1
ATOM 10256 C CA . LEU B 1 565 ? -26.594 24.172 -8.312 1 83.88 565 LEU B CA 1
ATOM 10257 C C . LEU B 1 565 ? -26.281 22.875 -7.57 1 83.88 565 LEU B C 1
ATOM 10259 O O . LEU B 1 565 ? -25.703 21.953 -8.148 1 83.88 565 LEU B O 1
ATOM 10263 N N . GLY B 1 566 ? -26.703 22.844 -6.328 1 88.06 566 GLY B N 1
ATOM 10264 C CA . GLY B 1 566 ? -26.328 21.719 -5.484 1 88.06 566 GLY B CA 1
ATOM 10265 C C . GLY B 1 566 ? -26.844 20.391 -6 1 88.06 566 GLY B C 1
ATOM 10266 O O . GLY B 1 566 ? -26.125 19.391 -5.996 1 88.06 566 GLY B O 1
ATOM 10267 N N . VAL B 1 567 ? -28.062 20.375 -6.477 1 91.56 567 VAL B N 1
ATOM 10268 C CA . VAL B 1 567 ? -28.703 19.141 -6.941 1 91.56 567 VAL B CA 1
ATOM 10269 C C . VAL B 1 567 ? -28.016 18.672 -8.227 1 91.56 567 VAL B C 1
ATOM 10271 O O . VAL B 1 567 ? -27.734 17.484 -8.375 1 91.56 567 VAL B O 1
ATOM 10274 N N . GLN B 1 568 ? -27.797 19.562 -9.109 1 88.88 568 GLN B N 1
ATOM 10275 C CA . GLN B 1 568 ? -27.125 19.219 -10.359 1 88.88 568 GLN B CA 1
ATOM 10276 C C . GLN B 1 568 ? -25.719 18.703 -10.102 1 88.88 568 GLN B C 1
ATOM 10278 O O . GLN B 1 568 ? -25.281 17.734 -10.742 1 88.88 568 GLN B O 1
ATOM 10283 N N . ARG B 1 569 ? -25.062 19.344 -9.219 1 89.31 569 ARG B N 1
ATOM 10284 C CA . ARG B 1 569 ? -23.703 18.922 -8.867 1 89.31 569 ARG B CA 1
ATOM 10285 C C . ARG B 1 569 ? -23.703 17.516 -8.281 1 89.31 569 ARG B C 1
ATOM 10287 O O . ARG B 1 569 ? -22.828 16.703 -8.594 1 89.31 569 ARG B O 1
ATOM 10294 N N . LEU B 1 570 ? -24.609 17.297 -7.383 1 92.19 570 LEU B N 1
ATOM 10295 C CA . LEU B 1 570 ? -24.703 15.984 -6.777 1 92.19 570 LEU B CA 1
ATOM 10296 C C . LEU B 1 570 ? -24.984 14.914 -7.832 1 92.19 570 LEU B C 1
ATOM 10298 O O . LEU B 1 570 ? -24.391 13.836 -7.805 1 92.19 570 LEU B O 1
ATOM 10302 N N . GLN B 1 571 ? -25.875 15.211 -8.719 1 91.56 571 GLN B N 1
ATOM 10303 C CA . GLN B 1 571 ? -26.188 14.281 -9.797 1 91.56 571 GLN B CA 1
ATOM 10304 C C . GLN B 1 571 ? -24.953 13.977 -10.633 1 91.56 571 GLN B C 1
ATOM 10306 O O . GLN B 1 571 ? -24.656 12.812 -10.922 1 91.56 571 GLN B O 1
ATOM 10311 N N . LEU B 1 572 ? -24.234 14.984 -11.023 1 90.44 572 LEU B N 1
ATOM 10312 C CA . LEU B 1 572 ? -23.031 14.82 -11.844 1 90.44 572 LEU B CA 1
ATOM 10313 C C . LEU B 1 572 ? -21.984 14.016 -11.094 1 90.44 572 LEU B C 1
ATOM 10315 O O . LEU B 1 572 ? -21.25 13.227 -11.695 1 90.44 572 LEU B O 1
ATOM 10319 N N . ARG B 1 573 ? -21.875 14.289 -9.852 1 92 573 ARG B N 1
ATOM 10320 C CA . ARG B 1 573 ? -20.938 13.547 -9.016 1 92 573 ARG B CA 1
ATOM 10321 C C . ARG B 1 573 ? -21.25 12.055 -9.023 1 92 573 ARG B C 1
ATOM 10323 O O . ARG B 1 573 ? -20.344 11.234 -9.227 1 92 573 ARG B O 1
ATOM 10330 N N . LEU B 1 574 ? -22.469 11.727 -8.797 1 92.31 574 LEU B N 1
ATOM 10331 C CA . LEU B 1 574 ? -22.891 10.328 -8.812 1 92.31 574 LEU B CA 1
ATOM 10332 C C . LEU B 1 574 ? -22.641 9.703 -10.188 1 92.31 574 LEU B C 1
ATOM 10334 O O . LEU B 1 574 ? -22.203 8.562 -10.281 1 92.31 574 LEU B O 1
ATOM 10338 N N . GLN B 1 575 ? -22.906 10.445 -11.203 1 92.31 575 GLN B N 1
ATOM 10339 C CA . GLN B 1 575 ? -22.656 9.969 -12.555 1 92.31 575 GLN B CA 1
ATOM 10340 C C . GLN B 1 575 ? -21.172 9.719 -12.797 1 92.31 575 GLN B C 1
ATOM 10342 O O . GLN B 1 575 ? -20.797 8.703 -13.383 1 92.31 575 GLN B O 1
ATOM 10347 N N . ARG B 1 576 ? -20.422 10.617 -12.352 1 92.94 576 ARG B N 1
ATOM 10348 C CA . ARG B 1 576 ? -18.984 10.484 -12.539 1 92.94 576 ARG B CA 1
ATOM 10349 C C . ARG B 1 576 ? -18.453 9.25 -11.812 1 92.94 576 ARG B C 1
ATOM 10351 O O . ARG B 1 576 ? -17.703 8.453 -12.398 1 92.94 576 ARG B O 1
ATOM 10358 N N . TRP B 1 577 ? -18.828 9.094 -10.578 1 93.56 577 TRP B N 1
ATOM 10359 C CA . TRP B 1 577 ? -18.375 7.941 -9.797 1 93.56 577 TRP B CA 1
ATOM 10360 C C . TRP B 1 577 ? -18.766 6.637 -10.484 1 93.56 577 TRP B C 1
ATOM 10362 O O . TRP B 1 577 ? -17.953 5.715 -10.586 1 93.56 577 TRP B O 1
ATOM 10372 N N . SER B 1 578 ? -19.984 6.582 -10.969 1 92.69 578 SER B N 1
ATOM 10373 C CA . SER B 1 578 ? -20.484 5.383 -11.633 1 92.69 578 SER B CA 1
ATOM 10374 C C . SER B 1 578 ? -19.797 5.16 -12.969 1 92.69 578 SER B C 1
ATOM 10376 O O . SER B 1 578 ? -19.531 4.02 -13.359 1 92.69 578 SER B O 1
ATOM 10378 N N . ALA B 1 579 ? -19.516 6.219 -13.617 1 93.5 579 ALA B N 1
ATOM 10379 C CA . ALA B 1 579 ? -18.922 6.156 -14.953 1 93.5 579 ALA B CA 1
ATOM 10380 C C . ALA B 1 579 ? -17.562 5.473 -14.914 1 93.5 579 ALA B C 1
ATOM 10382 O O . ALA B 1 579 ? -17.172 4.789 -15.867 1 93.5 579 ALA B O 1
ATOM 10383 N N . PHE B 1 580 ? -16.859 5.613 -13.844 1 93.06 580 PHE B N 1
ATOM 10384 C CA . PHE B 1 580 ? -15.531 5.023 -13.711 1 93.06 580 PHE B CA 1
ATOM 10385 C C . PHE B 1 580 ? -15.586 3.514 -13.93 1 93.06 580 PHE B C 1
ATOM 10387 O O . PHE B 1 580 ? -14.68 2.932 -14.531 1 93.06 580 PHE B O 1
ATOM 10394 N N . HIS B 1 581 ? -16.609 2.906 -13.438 1 93 581 HIS B N 1
ATOM 10395 C CA . HIS B 1 581 ? -16.75 1.462 -13.594 1 93 581 HIS B CA 1
ATOM 10396 C C . HIS B 1 581 ? -17.5 1.112 -14.875 1 93 581 HIS B C 1
ATOM 10398 O O . HIS B 1 581 ? -17.109 0.181 -15.586 1 93 581 HIS B O 1
ATOM 10404 N N . LEU B 1 582 ? -18.5 1.854 -15.219 1 92.31 582 LEU B N 1
ATOM 10405 C CA . LEU B 1 582 ? -19.359 1.548 -16.359 1 92.31 582 LEU B CA 1
ATOM 10406 C C . LEU B 1 582 ? -18.578 1.66 -17.672 1 92.31 582 LEU B C 1
ATOM 10408 O O . LEU B 1 582 ? -18.828 0.912 -18.625 1 92.31 582 LEU B O 1
ATOM 10412 N N . ALA B 1 583 ? -17.688 2.594 -17.719 1 92.69 583 ALA B N 1
ATOM 10413 C CA . ALA B 1 583 ? -16.891 2.754 -18.922 1 92.69 583 ALA B CA 1
ATOM 10414 C C . ALA B 1 583 ? -16.078 1.487 -19.219 1 92.69 583 ALA B C 1
ATOM 10416 O O . ALA B 1 583 ? -15.969 1.075 -20.375 1 92.69 583 ALA B O 1
ATOM 10417 N N . LEU B 1 584 ? -15.555 0.863 -18.234 1 92.5 584 LEU B N 1
ATOM 10418 C CA . LEU B 1 584 ? -14.773 -0.357 -18.391 1 92.5 584 LEU B CA 1
ATOM 10419 C C . LEU B 1 584 ? -15.656 -1.519 -18.828 1 92.5 584 LEU B C 1
ATOM 10421 O O . LEU B 1 584 ? -15.281 -2.285 -19.719 1 92.5 584 LEU B O 1
ATOM 10425 N N . VAL B 1 585 ? -16.797 -1.579 -18.172 1 91.69 585 VAL B N 1
ATOM 10426 C CA . VAL B 1 585 ? -17.734 -2.652 -18.484 1 91.69 585 VAL B CA 1
ATOM 10427 C C . VAL B 1 585 ? -18.188 -2.537 -19.938 1 91.69 585 VAL B C 1
ATOM 10429 O O . VAL B 1 585 ? -18.156 -3.521 -20.688 1 91.69 585 VAL B O 1
ATOM 10432 N N . LEU B 1 586 ? -18.516 -1.4 -20.328 1 91.75 586 LEU B N 1
ATOM 10433 C CA . LEU B 1 586 ? -19.047 -1.168 -21.656 1 91.75 586 LEU B CA 1
ATOM 10434 C C . LEU B 1 586 ? -17.953 -1.344 -22.719 1 91.75 586 LEU B C 1
ATOM 10436 O O . LEU B 1 586 ? -18.219 -1.801 -23.828 1 91.75 586 LEU B O 1
ATOM 10440 N N . ALA B 1 587 ? -16.734 -0.958 -22.359 1 92.75 587 ALA B N 1
ATOM 10441 C CA . ALA B 1 587 ? -15.625 -1.088 -23.297 1 92.75 587 ALA B CA 1
ATOM 10442 C C . ALA B 1 587 ? -15.375 -2.551 -23.656 1 92.75 587 ALA B C 1
ATOM 10444 O O . ALA B 1 587 ? -15.031 -2.873 -24.797 1 92.75 587 ALA B O 1
ATOM 10445 N N . GLY B 1 588 ? -15.57 -3.418 -22.719 1 90.5 588 GLY B N 1
ATOM 10446 C CA . GLY B 1 588 ? -15.242 -4.82 -22.922 1 90.5 588 GLY B CA 1
ATOM 10447 C C . GLY B 1 588 ? -16.406 -5.637 -23.453 1 90.5 588 GLY B C 1
ATOM 10448 O O . GLY B 1 588 ? -16.25 -6.805 -23.812 1 90.5 588 GLY B O 1
ATOM 10449 N N . ASN B 1 589 ? -17.547 -5.055 -23.453 1 83.69 589 ASN B N 1
ATOM 10450 C CA . ASN B 1 589 ? -18.734 -5.812 -23.812 1 83.69 589 ASN B CA 1
ATOM 10451 C C . ASN B 1 589 ? -19.312 -5.34 -25.156 1 83.69 589 ASN B C 1
ATOM 10453 O O . ASN B 1 589 ? -18.859 -4.328 -25.703 1 83.69 589 ASN B O 1
ATOM 10457 N N . ARG B 1 590 ? -20.125 -6.148 -25.766 1 68.44 590 ARG B N 1
ATOM 10458 C CA . ARG B 1 590 ? -20.656 -5.973 -27.109 1 68.44 590 ARG B CA 1
ATOM 10459 C C . ARG B 1 590 ? -21.703 -4.863 -27.141 1 68.44 590 ARG B C 1
ATOM 10461 O O . ARG B 1 590 ? -22.375 -4.668 -28.156 1 68.44 590 ARG B O 1
ATOM 10468 N N . ASP B 1 591 ? -21.656 -4.109 -26.203 1 64.5 591 ASP B N 1
ATOM 10469 C CA . ASP B 1 591 ? -22.719 -3.121 -26.109 1 64.5 591 ASP B CA 1
ATOM 10470 C C . ASP B 1 591 ? -22.5 -1.982 -27.109 1 64.5 591 ASP B C 1
ATOM 10472 O O . ASP B 1 591 ? -21.438 -1.901 -27.734 1 64.5 591 ASP B O 1
ATOM 10476 N N . ASP B 1 592 ? -23.5 -1.352 -27.516 1 65.88 592 ASP B N 1
ATOM 10477 C CA . ASP B 1 592 ? -23.578 -0.161 -28.359 1 65.88 592 ASP B CA 1
ATOM 10478 C C . ASP B 1 592 ? -22.594 0.908 -27.875 1 65.88 592 ASP B C 1
ATOM 10480 O O . ASP B 1 592 ? -22.641 1.335 -26.719 1 65.88 592 ASP B O 1
ATOM 10484 N N . PRO B 1 593 ? -21.562 1.2 -28.609 1 77.56 593 PRO B N 1
ATOM 10485 C CA . PRO B 1 593 ? -20.562 2.205 -28.297 1 77.56 593 PRO B CA 1
ATOM 10486 C C . PRO B 1 593 ? -21.156 3.566 -27.953 1 77.56 593 PRO B C 1
ATOM 10488 O O . PRO B 1 593 ? -20.484 4.426 -27.391 1 77.56 593 PRO B O 1
ATOM 10491 N N . SER B 1 594 ? -22.5 3.736 -28.188 1 79.38 594 SER B N 1
ATOM 10492 C CA . SER B 1 594 ? -23.125 5.035 -27.984 1 79.38 594 SER B CA 1
ATOM 10493 C C . SER B 1 594 ? -23.156 5.398 -26.5 1 79.38 594 SER B C 1
ATOM 10495 O O . SER B 1 594 ? -22.906 6.547 -26.125 1 79.38 594 SER B O 1
ATOM 10497 N N . LEU B 1 595 ? -23.453 4.414 -25.734 1 80.94 595 LEU B N 1
ATOM 10498 C CA . LEU B 1 595 ? -23.484 4.684 -24.297 1 80.94 595 LEU B CA 1
ATOM 10499 C C . LEU B 1 595 ? -22.094 5.035 -23.781 1 80.94 595 LEU B C 1
ATOM 10501 O O . LEU B 1 595 ? -21.953 5.887 -22.891 1 80.94 595 LEU B O 1
ATOM 10505 N N . LEU B 1 596 ? -21.141 4.359 -24.281 1 88.12 596 LEU B N 1
ATOM 10506 C CA . LEU B 1 596 ? -19.766 4.66 -23.891 1 88.12 596 LEU B CA 1
ATOM 10507 C C . LEU B 1 596 ? -19.391 6.082 -24.281 1 88.12 596 LEU B C 1
ATOM 10509 O O . LEU B 1 596 ? -18.75 6.797 -23.5 1 88.12 596 LEU B O 1
ATOM 10513 N N . GLN B 1 597 ? -19.812 6.461 -25.406 1 85 597 GLN B N 1
ATOM 10514 C CA . GLN B 1 597 ? -19.547 7.824 -25.844 1 85 597 GLN B CA 1
ATOM 10515 C C . GLN B 1 597 ? -20.219 8.844 -24.938 1 85 597 GLN B C 1
ATOM 10517 O O . GLN B 1 597 ? -19.641 9.891 -24.625 1 85 597 GLN B O 1
ATOM 10522 N N . LYS B 1 598 ? -21.391 8.5 -24.547 1 81.25 598 LYS B N 1
ATOM 10523 C CA . LYS B 1 598 ? -22.109 9.375 -23.625 1 81.25 598 LYS B CA 1
ATOM 10524 C C . LYS B 1 598 ? -21.375 9.492 -22.281 1 81.25 598 LYS B C 1
ATOM 10526 O O . LYS B 1 598 ? -21.266 10.586 -21.719 1 81.25 598 LYS B O 1
ATOM 10531 N N . ILE B 1 599 ? -20.938 8.453 -21.859 1 87.88 599 ILE B N 1
ATOM 10532 C CA . ILE B 1 599 ? -20.219 8.414 -20.594 1 87.88 599 ILE B CA 1
ATOM 10533 C C . ILE B 1 599 ? -18.938 9.242 -20.688 1 87.88 599 ILE B C 1
ATOM 10535 O O . ILE B 1 599 ? -18.609 9.992 -19.766 1 87.88 599 ILE B O 1
ATOM 10539 N N . LEU B 1 600 ? -18.297 9.18 -21.812 1 85.5 600 LEU B N 1
ATOM 10540 C CA . LEU B 1 600 ? -17.016 9.844 -21.984 1 85.5 600 LEU B CA 1
ATOM 10541 C C . LEU B 1 600 ? -17.203 11.359 -22.109 1 85.5 600 LEU B C 1
ATOM 10543 O O . LEU B 1 600 ? -16.25 12.117 -21.938 1 85.5 600 LEU B O 1
ATOM 10547 N N . SER B 1 601 ? -18.438 11.781 -22.297 1 83.19 601 SER B N 1
ATOM 10548 C CA . SER B 1 601 ? -18.703 13.195 -22.5 1 83.19 601 SER B CA 1
ATOM 10549 C C . SER B 1 601 ? -19.234 13.844 -21.219 1 83.19 601 SER B C 1
ATOM 10551 O O . SER B 1 601 ? -19.469 15.055 -21.188 1 83.19 601 SER B O 1
ATOM 10553 N N . ILE B 1 602 ? -19.344 13.109 -20.188 1 86.69 602 ILE B N 1
ATOM 10554 C CA . ILE B 1 602 ? -19.844 13.656 -18.938 1 86.69 602 ILE B CA 1
ATOM 10555 C C . ILE B 1 602 ? -18.844 14.672 -18.375 1 86.69 602 ILE B C 1
ATOM 10557 O O . ILE B 1 602 ? -17.656 14.375 -18.25 1 86.69 602 ILE B O 1
ATOM 10561 N N . PRO B 1 603 ? -19.391 15.875 -18.031 1 87.75 603 PRO B N 1
ATOM 10562 C CA . PRO B 1 603 ? -18.484 16.859 -17.422 1 87.75 603 PRO B CA 1
ATOM 10563 C C . PRO B 1 603 ? -17.828 16.344 -16.156 1 87.75 603 PRO B C 1
ATOM 10565 O O . PRO B 1 603 ? -18.484 15.711 -15.32 1 87.75 603 PRO B O 1
ATOM 10568 N N . GLY B 1 604 ? -16.531 16.594 -16.109 1 89.12 604 GLY B N 1
ATOM 10569 C CA . GLY B 1 604 ? -15.797 16.219 -14.914 1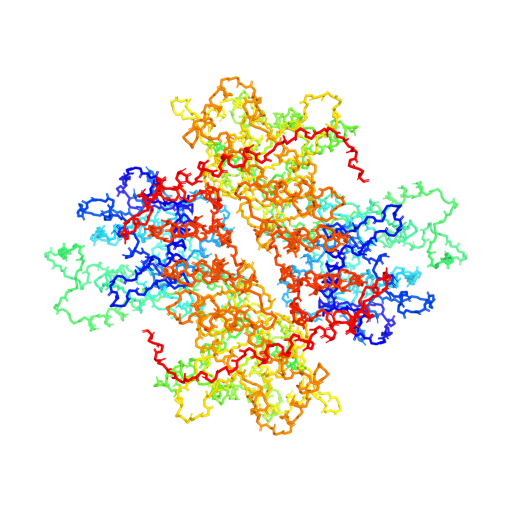 89.12 604 GLY B CA 1
ATOM 10570 C C . GLY B 1 604 ? -15.258 14.805 -14.961 1 89.12 604 GLY B C 1
ATOM 10571 O O . GLY B 1 604 ? -14.5 14.391 -14.078 1 89.12 604 GLY B O 1
ATOM 10572 N N . PHE B 1 605 ? -15.602 14.086 -15.969 1 90.5 605 PHE B N 1
ATOM 10573 C CA . PHE B 1 605 ? -15.141 12.711 -16.078 1 90.5 605 PHE B CA 1
ATOM 10574 C C . PHE B 1 605 ? -13.906 12.625 -16.969 1 90.5 605 PHE B C 1
ATOM 10576 O O . PHE B 1 605 ? -13.844 13.289 -18.016 1 90.5 605 PHE B O 1
ATOM 10583 N N . SER B 1 606 ? -12.93 11.922 -16.516 1 87.81 606 SER B N 1
ATOM 10584 C CA . SER B 1 606 ? -11.758 11.625 -17.344 1 87.81 606 SER B CA 1
ATOM 10585 C C . SER B 1 606 ? -11.516 10.125 -17.422 1 87.81 606 SER B C 1
ATOM 10587 O O . SER B 1 606 ? -11.297 9.469 -16.391 1 87.81 606 SER B O 1
ATOM 10589 N N . ILE B 1 607 ? -11.461 9.594 -18.578 1 88.56 607 ILE B N 1
ATOM 10590 C CA . ILE B 1 607 ? -11.25 8.172 -18.797 1 88.56 607 ILE B CA 1
ATOM 10591 C C . ILE B 1 607 ? -9.812 7.801 -18.438 1 88.56 607 ILE B C 1
ATOM 10593 O O . ILE B 1 607 ? -9.484 6.617 -18.297 1 88.56 607 ILE B O 1
ATOM 10597 N N . HIS B 1 608 ? -8.938 8.836 -18.25 1 83.38 608 HIS B N 1
ATOM 10598 C CA . HIS B 1 608 ? -7.531 8.617 -17.922 1 83.38 608 HIS B CA 1
ATOM 10599 C C . HIS B 1 608 ? -7.32 8.5 -16.422 1 83.38 608 HIS B C 1
ATOM 10601 O O . HIS B 1 608 ? -6.223 8.164 -15.969 1 83.38 608 HIS B O 1
ATOM 10607 N N . SER B 1 609 ? -8.383 8.711 -15.711 1 88.44 609 SER B N 1
ATOM 10608 C CA . SER B 1 609 ? -8.281 8.648 -14.25 1 88.44 609 SER B CA 1
ATOM 10609 C C . SER B 1 609 ? -7.938 7.242 -13.781 1 88.44 609 SER B C 1
ATOM 10611 O O . SER B 1 609 ? -8.367 6.254 -14.383 1 88.44 609 SER B O 1
ATOM 10613 N N . GLU B 1 610 ? -7.16 7.164 -12.648 1 89.69 610 GLU B N 1
ATOM 10614 C CA . GLU B 1 610 ? -6.84 5.875 -12.047 1 89.69 610 GLU B CA 1
ATOM 10615 C C . GLU B 1 610 ? -8.102 5.164 -11.562 1 89.69 610 GLU B C 1
ATOM 10617 O O . GLU B 1 610 ? -8.125 3.938 -11.453 1 89.69 610 GLU B O 1
ATOM 10622 N N . PHE B 1 611 ? -9.172 5.883 -11.344 1 93.75 611 PHE B N 1
ATOM 10623 C CA . PHE B 1 611 ? -10.43 5.305 -10.883 1 93.75 611 PHE B CA 1
ATOM 10624 C C . PHE B 1 611 ? -11.164 4.617 -12.023 1 93.75 611 PHE B C 1
ATOM 10626 O O . PHE B 1 611 ? -12.086 3.836 -11.789 1 93.75 611 PHE B O 1
ATOM 10633 N N . ALA B 1 612 ? -10.773 4.938 -13.258 1 92.75 612 ALA B N 1
ATOM 10634 C CA . ALA B 1 612 ? -11.367 4.32 -14.438 1 92.75 612 ALA B CA 1
ATOM 10635 C C . ALA B 1 612 ? -10.555 3.113 -14.898 1 92.75 612 ALA B C 1
ATOM 10637 O O . ALA B 1 612 ? -10.602 2.732 -16.062 1 92.75 612 ALA B O 1
ATOM 10638 N N . LYS B 1 613 ? -9.773 2.541 -14.039 1 93.25 613 LYS B N 1
ATOM 10639 C CA . LYS B 1 613 ? -9 1.34 -14.359 1 93.25 613 LYS B CA 1
ATOM 10640 C C . LYS B 1 613 ?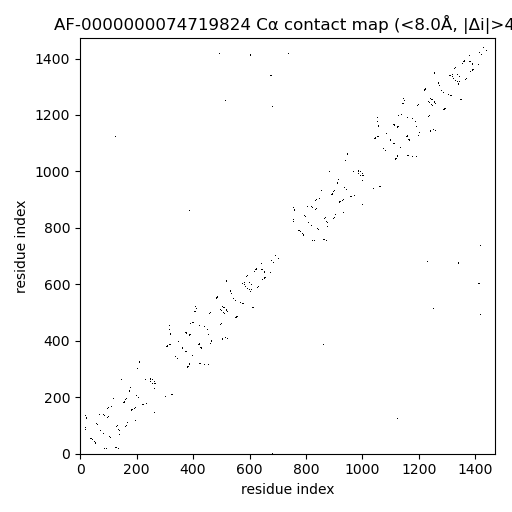 -9.586 0.115 -13.656 1 93.25 613 LYS B C 1
ATOM 10642 O O . LYS B 1 613 ? -10.359 0.245 -12.711 1 93.25 613 LYS B O 1
ATOM 10647 N N . GLY B 1 614 ? -9.227 -1.006 -14.227 1 92.25 614 GLY B N 1
ATOM 10648 C CA . GLY B 1 614 ? -9.742 -2.26 -13.695 1 92.25 614 GLY B CA 1
ATOM 10649 C C . GLY B 1 614 ? -8.984 -2.746 -12.477 1 92.25 614 GLY B C 1
ATOM 10650 O O . GLY B 1 614 ? -8.203 -1.998 -11.883 1 92.25 614 GLY B O 1
ATOM 10651 N N . ALA B 1 615 ? -9.312 -3.947 -12.031 1 89.5 615 ALA B N 1
ATOM 10652 C CA . ALA B 1 615 ? -8.805 -4.52 -10.789 1 89.5 615 ALA B CA 1
ATOM 10653 C C . ALA B 1 615 ? -7.309 -4.805 -10.891 1 89.5 615 ALA B C 1
ATOM 10655 O O . ALA B 1 615 ? -6.633 -4.961 -9.867 1 89.5 615 ALA B O 1
ATOM 10656 N N . LEU B 1 616 ? -6.789 -4.871 -12.086 1 91.56 616 LEU B N 1
ATOM 10657 C CA . LEU B 1 616 ? -5.367 -5.117 -12.281 1 91.56 616 LEU B CA 1
ATOM 10658 C C . LEU B 1 616 ? -4.73 -4.012 -13.117 1 91.56 616 LEU B C 1
ATOM 10660 O O . LEU B 1 616 ? -3.783 -4.262 -13.867 1 91.56 616 LEU B O 1
ATOM 10664 N N . GLY B 1 617 ? -5.367 -2.869 -13.094 1 92 617 GLY B N 1
ATOM 10665 C CA . GLY B 1 617 ? -4.812 -1.671 -13.703 1 92 617 GLY B CA 1
ATOM 10666 C C . GLY B 1 617 ? -5.156 -1.538 -15.172 1 92 617 GLY B C 1
ATOM 10667 O O . GLY B 1 617 ? -4.559 -0.728 -15.883 1 92 617 GLY B O 1
ATOM 10668 N N . GLU B 1 618 ? -6.121 -2.262 -15.719 1 95.38 618 GLU B N 1
ATOM 10669 C CA . GLU B 1 618 ? -6.508 -2.227 -17.125 1 95.38 618 GLU B CA 1
ATOM 10670 C C . GLU B 1 618 ? -7.266 -0.947 -17.453 1 95.38 618 GLU B C 1
ATOM 10672 O O . GLU B 1 618 ? -8.188 -0.557 -16.734 1 95.38 618 GLU B O 1
ATOM 10677 N N . SER B 1 619 ? -6.895 -0.384 -18.516 1 94.5 619 SER B N 1
ATOM 10678 C CA . SER B 1 619 ? -7.668 0.736 -19.047 1 94.5 619 SER B CA 1
ATOM 10679 C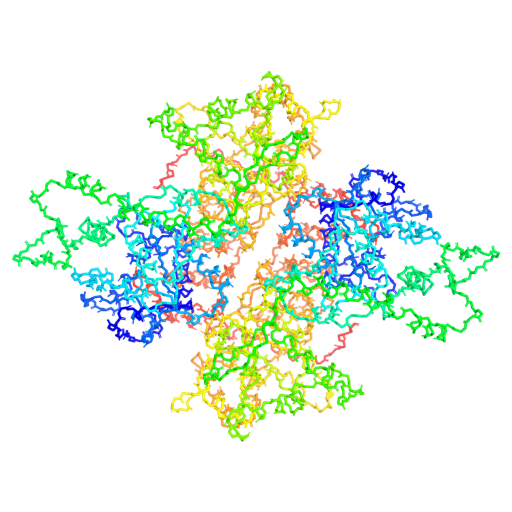 C . SER B 1 619 ? -8.844 0.249 -19.891 1 94.5 619 SER B C 1
ATOM 10681 O O . SER B 1 619 ? -8.969 -0.948 -20.156 1 94.5 619 SER B O 1
ATOM 10683 N N . ALA B 1 620 ? -9.703 1.198 -20.297 1 94.06 620 ALA B N 1
ATOM 10684 C CA . ALA B 1 620 ? -10.828 0.868 -21.156 1 94.06 620 ALA B CA 1
ATOM 10685 C C . ALA B 1 620 ? -10.344 0.261 -22.469 1 94.06 620 ALA B C 1
ATOM 10687 O O . ALA B 1 620 ? -10.984 -0.64 -23.016 1 94.06 620 ALA B O 1
ATOM 10688 N N . LEU B 1 621 ? -9.219 0.708 -22.938 1 96.12 621 LEU B N 1
ATOM 10689 C CA . LEU B 1 621 ? -8.672 0.173 -24.172 1 96.12 621 LEU B CA 1
ATOM 10690 C C . LEU B 1 621 ? -8.234 -1.277 -24 1 96.12 621 LEU B C 1
ATOM 10692 O O . LEU B 1 621 ? -8.461 -2.111 -24.875 1 96.12 621 LEU B O 1
ATOM 10696 N N . HIS B 1 622 ? -7.578 -1.591 -22.875 1 97.12 622 HIS B N 1
ATOM 10697 C CA . HIS B 1 622 ? -7.238 -2.977 -22.578 1 97.12 622 HIS B CA 1
ATOM 10698 C C . HIS B 1 622 ? -8.477 -3.865 -22.609 1 97.12 622 HIS B C 1
ATOM 10700 O O . HIS B 1 622 ? -8.453 -4.953 -23.188 1 97.12 622 HIS B O 1
ATOM 10706 N N . LYS B 1 623 ? -9.516 -3.342 -21.922 1 95.94 623 LYS B N 1
ATOM 10707 C CA . LYS B 1 623 ? -10.758 -4.109 -21.844 1 95.94 623 LYS B CA 1
ATOM 10708 C C . LYS B 1 623 ? -11.352 -4.355 -23.219 1 95.94 623 LYS B C 1
ATOM 10710 O O . LYS B 1 623 ? -11.828 -5.453 -23.516 1 95.94 623 LYS B O 1
ATOM 10715 N N . ALA B 1 624 ? -11.367 -3.348 -24.031 1 96.25 624 ALA B N 1
ATOM 10716 C CA . ALA B 1 624 ? -11.891 -3.471 -25.375 1 96.25 624 ALA B CA 1
ATOM 10717 C C . ALA B 1 624 ? -11.094 -4.48 -26.188 1 96.25 624 ALA B C 1
ATOM 10719 O O . ALA B 1 624 ? -11.664 -5.277 -26.938 1 96.25 624 ALA B O 1
ATOM 10720 N N . VAL B 1 625 ? -9.75 -4.457 -26.094 1 97.5 625 VAL B N 1
ATOM 10721 C CA . VAL B 1 625 ? -8.875 -5.391 -26.797 1 97.5 625 VAL B CA 1
ATOM 10722 C C . VAL B 1 625 ? -9.109 -6.809 -26.281 1 97.5 625 VAL B C 1
ATOM 10724 O O . VAL B 1 625 ? -9.25 -7.746 -27.078 1 97.5 625 VAL B O 1
ATOM 10727 N N . ALA B 1 626 ? -9.195 -6.961 -25 1 96.38 626 ALA B N 1
ATOM 10728 C CA . ALA B 1 626 ? -9.422 -8.266 -24.391 1 96.38 626 ALA B CA 1
ATOM 10729 C C . ALA B 1 626 ? -10.766 -8.844 -24.828 1 96.38 626 ALA B C 1
ATOM 10731 O O . ALA B 1 626 ? -10.914 -10.062 -24.969 1 96.38 626 ALA B O 1
ATOM 10732 N N . GLY B 1 627 ? -11.742 -7.965 -25.016 1 93.94 627 GLY B N 1
ATOM 10733 C CA . GLY B 1 627 ? -13.062 -8.391 -25.453 1 93.94 627 GLY B CA 1
ATOM 10734 C C . GLY B 1 627 ? -13.172 -8.539 -26.969 1 93.94 627 GLY B C 1
ATOM 10735 O O . GLY B 1 627 ? -14.25 -8.844 -27.484 1 93.94 627 GLY B O 1
ATOM 10736 N N . ASN B 1 628 ? -12.102 -8.281 -27.734 1 94.12 628 ASN B N 1
ATOM 10737 C CA . ASN B 1 628 ? -12.055 -8.352 -29.188 1 94.12 628 ASN B CA 1
ATOM 10738 C C . ASN B 1 628 ? -13.094 -7.438 -29.828 1 94.12 628 ASN B C 1
ATOM 10740 O O . ASN B 1 628 ? -13.875 -7.875 -30.672 1 94.12 628 ASN B O 1
ATOM 10744 N N . ARG B 1 629 ? -13.117 -6.234 -29.328 1 93.69 629 ARG B N 1
ATOM 10745 C CA . ARG B 1 629 ? -14.078 -5.246 -29.812 1 93.69 629 ARG B CA 1
ATOM 10746 C C . ARG B 1 629 ? -13.398 -4.23 -30.734 1 93.69 629 ARG B C 1
ATOM 10748 O O . ARG B 1 629 ? -13.164 -3.088 -30.328 1 93.69 629 ARG B O 1
ATOM 10755 N N . LEU B 1 630 ? -13.234 -4.535 -31.953 1 93.88 630 LEU B N 1
ATOM 10756 C CA . LEU B 1 630 ? -12.461 -3.742 -32.906 1 93.88 630 LEU B CA 1
ATOM 10757 C C . LEU B 1 630 ? -13.047 -2.34 -33.062 1 93.88 630 LEU B C 1
ATOM 10759 O O . LEU B 1 630 ? -12.312 -1.351 -33.031 1 93.88 630 LEU B O 1
ATOM 10763 N N . ARG B 1 631 ? -14.352 -2.244 -33.125 1 91.38 631 ARG B N 1
ATOM 10764 C CA . ARG B 1 631 ? -15 -0.953 -33.312 1 91.38 631 ARG B CA 1
ATOM 10765 C C . ARG B 1 631 ? -14.82 -0.068 -32.062 1 91.38 631 ARG B C 1
ATOM 10767 O O . ARG B 1 631 ? -14.594 1.139 -32.188 1 91.38 631 ARG B O 1
ATOM 10774 N N . THR B 1 632 ? -14.977 -0.683 -30.922 1 93.5 632 THR B N 1
ATOM 10775 C CA . THR B 1 632 ? -14.789 0.064 -29.672 1 93.5 632 THR B CA 1
ATOM 10776 C C . THR B 1 632 ? -13.344 0.539 -29.547 1 93.5 632 THR B C 1
ATOM 10778 O O . THR B 1 632 ? -13.094 1.654 -29.094 1 93.5 632 THR B O 1
ATOM 10781 N N . VAL B 1 633 ? -12.391 -0.321 -29.953 1 95.44 633 VAL B N 1
ATOM 10782 C CA . VAL B 1 633 ? -10.977 0.041 -29.906 1 95.44 633 VAL B CA 1
ATOM 10783 C C . VAL B 1 633 ? -10.719 1.258 -30.797 1 95.44 633 VAL B C 1
ATOM 10785 O O . VAL B 1 633 ? -10.102 2.23 -30.359 1 95.44 633 VAL B O 1
ATOM 10788 N N . GLU B 1 634 ? -11.273 1.242 -31.984 1 94 634 GLU B N 1
ATOM 10789 C CA . GLU B 1 634 ? -11.117 2.359 -32.906 1 94 634 GLU B CA 1
ATOM 10790 C C . GLU B 1 634 ? -11.719 3.641 -32.344 1 94 634 GLU B C 1
ATOM 10792 O O . GLU B 1 634 ? -11.102 4.707 -32.406 1 94 634 GLU B O 1
ATOM 10797 N N . MET B 1 635 ? -12.828 3.494 -31.766 1 90.94 635 MET B N 1
ATOM 10798 C CA . MET B 1 635 ? -13.508 4.645 -31.188 1 90.94 635 MET B CA 1
ATOM 10799 C C . MET B 1 635 ? -12.688 5.254 -30.062 1 90.94 635 MET B C 1
ATOM 10801 O O . MET B 1 635 ? -12.523 6.473 -30 1 90.94 635 MET B O 1
ATOM 10805 N N . LEU B 1 636 ? -12.188 4.402 -29.172 1 92.06 636 LEU B N 1
ATOM 10806 C CA . LEU B 1 636 ? -11.414 4.879 -28.016 1 92.06 636 LEU B CA 1
ATOM 10807 C C . LEU B 1 636 ? -10.133 5.562 -28.469 1 92.06 636 LEU B C 1
ATOM 10809 O O . LEU B 1 636 ? -9.727 6.574 -27.906 1 92.06 636 LEU B O 1
ATOM 10813 N N . LEU B 1 637 ? -9.523 5.031 -29.5 1 92.5 637 LEU B N 1
ATOM 10814 C CA . LEU B 1 637 ? -8.312 5.637 -30.062 1 92.5 637 LEU B CA 1
ATOM 10815 C C . LEU B 1 637 ? -8.625 6.98 -30.703 1 92.5 637 LEU B C 1
ATOM 10817 O O . LEU B 1 637 ? -7.863 7.934 -30.578 1 92.5 637 LEU B O 1
ATOM 10821 N N . ASP B 1 638 ? -9.766 7.074 -31.359 1 89.25 638 ASP B N 1
ATOM 10822 C CA . ASP B 1 638 ? -10.195 8.32 -31.984 1 89.25 638 ASP B CA 1
ATOM 10823 C C . ASP B 1 638 ? -10.461 9.398 -30.953 1 89.25 638 ASP B C 1
ATOM 10825 O O . ASP B 1 638 ? -10.266 10.586 -31.203 1 89.25 638 ASP B O 1
ATOM 10829 N N . LEU B 1 639 ? -10.828 8.938 -29.812 1 81.88 639 LEU B N 1
ATOM 10830 C CA . LEU B 1 639 ? -11.141 9.867 -28.734 1 81.88 639 LEU B CA 1
ATOM 10831 C C . LEU B 1 639 ? -9.867 10.305 -28.016 1 81.88 639 LEU B C 1
ATOM 10833 O O . LEU B 1 639 ? -9.922 11.125 -27.094 1 81.88 639 LEU B O 1
ATOM 10837 N N . GLY B 1 640 ? -8.766 9.703 -28.359 1 80.38 640 GLY B N 1
ATOM 10838 C CA . GLY B 1 640 ? -7.496 10.219 -27.875 1 80.38 640 GLY B CA 1
ATOM 10839 C C . GLY B 1 640 ? -6.852 9.336 -26.828 1 80.38 640 GLY B C 1
ATOM 10840 O O . GLY B 1 640 ? -5.816 9.688 -26.25 1 80.38 640 GLY B O 1
ATOM 10841 N N . LEU B 1 641 ? -7.441 8.203 -26.5 1 86.5 641 LEU B N 1
ATOM 10842 C CA . LEU B 1 641 ? -6.75 7.293 -25.594 1 86.5 641 LEU B CA 1
ATOM 10843 C C . LEU B 1 641 ? -5.461 6.773 -26.219 1 86.5 641 LEU B C 1
ATOM 10845 O O . LEU B 1 641 ? -5.438 6.438 -27.406 1 86.5 641 LEU B O 1
ATOM 10849 N N . SER B 1 642 ? -4.441 6.742 -25.422 1 89.12 642 SER B N 1
ATOM 10850 C CA . SER B 1 642 ? -3.141 6.309 -25.938 1 89.12 642 SER B CA 1
ATOM 10851 C C . SER B 1 642 ? -3.125 4.809 -26.203 1 89.12 642 SER B C 1
ATOM 10853 O O . SER B 1 642 ? -3.525 4.012 -25.344 1 89.12 642 SER B O 1
ATOM 10855 N N . PRO B 1 643 ? -2.676 4.422 -27.359 1 93.94 643 PRO B N 1
ATOM 10856 C CA . PRO B 1 643 ? -2.508 2.99 -27.625 1 93.94 643 PRO B CA 1
ATOM 10857 C C . PRO B 1 643 ? -1.434 2.355 -26.734 1 93.94 643 PRO B C 1
ATOM 10859 O O . PRO B 1 643 ? -1.303 1.129 -26.703 1 93.94 643 PRO B O 1
ATOM 10862 N N . ASN B 1 644 ? -0.687 3.227 -25.984 1 93.31 644 ASN B N 1
ATOM 10863 C CA . ASN B 1 644 ? 0.427 2.732 -25.188 1 93.31 644 ASN B CA 1
ATOM 10864 C C . ASN B 1 644 ? 0.133 2.844 -23.688 1 93.31 644 ASN B C 1
ATOM 10866 O O . ASN B 1 644 ? 1.055 2.932 -22.875 1 93.31 644 ASN B O 1
ATOM 10870 N N . SER B 1 645 ? -1.175 2.918 -23.391 1 91.5 645 SER B N 1
ATOM 10871 C CA . SER B 1 645 ? -1.54 2.828 -21.969 1 91.5 645 SER B CA 1
ATOM 10872 C C . SER B 1 645 ? -1.037 1.529 -21.359 1 91.5 645 SER B C 1
ATOM 10874 O O . SER B 1 645 ? -0.956 0.502 -22.031 1 91.5 645 SER B O 1
ATOM 10876 N N . THR B 1 646 ? -0.667 1.593 -20.109 1 93 646 THR B N 1
ATOM 10877 C CA . THR B 1 646 ? -0.134 0.394 -19.469 1 93 646 THR B CA 1
ATOM 10878 C C . THR B 1 646 ? -0.991 -0.009 -18.266 1 93 646 THR B C 1
ATOM 10880 O O . THR B 1 646 ? -1.607 0.843 -17.625 1 93 646 THR B O 1
ATOM 10883 N N . ASP B 1 647 ? -1.087 -1.285 -18.047 1 93.81 647 ASP B N 1
ATOM 10884 C CA . ASP B 1 647 ? -1.739 -1.798 -16.844 1 93.81 647 ASP B CA 1
ATOM 10885 C C . ASP B 1 647 ? -0.744 -1.929 -15.695 1 93.81 647 ASP B C 1
ATOM 10887 O O . ASP B 1 647 ? 0.331 -1.325 -15.719 1 93.81 647 ASP B O 1
ATOM 10891 N N . ALA B 1 648 ? -1.104 -2.654 -14.641 1 91.44 648 ALA B N 1
ATOM 10892 C CA . ALA B 1 648 ? -0.285 -2.74 -13.438 1 91.44 648 ALA B CA 1
ATOM 10893 C C . ALA B 1 648 ? 1.013 -3.496 -13.703 1 91.44 648 ALA B C 1
ATOM 10895 O O . ALA B 1 648 ? 1.987 -3.354 -12.961 1 91.44 648 ALA B O 1
ATOM 10896 N N . MET B 1 649 ? 1.08 -4.305 -14.742 1 92.62 649 MET B N 1
ATOM 10897 C CA . MET B 1 649 ? 2.279 -5.043 -15.133 1 92.62 649 MET B CA 1
ATOM 10898 C C . MET B 1 649 ? 2.988 -4.355 -16.297 1 92.62 649 MET B C 1
ATOM 10900 O O . MET B 1 649 ? 3.818 -4.969 -16.969 1 92.62 649 MET B O 1
ATOM 10904 N N . GLN B 1 650 ? 2.551 -3.182 -16.594 1 92.31 650 GLN B N 1
ATOM 10905 C CA . GLN B 1 650 ? 3.094 -2.363 -17.672 1 92.31 650 GLN B CA 1
ATOM 10906 C C . GLN B 1 650 ? 2.861 -3.018 -19.031 1 92.31 650 GLN B C 1
ATOM 10908 O O . GLN B 1 650 ? 3.682 -2.879 -19.938 1 92.31 650 GLN B O 1
ATOM 10913 N N . GLU B 1 651 ? 1.899 -3.775 -19.094 1 95.31 651 GLU B N 1
ATOM 10914 C CA . GLU B 1 651 ? 1.522 -4.352 -20.391 1 95.31 651 GLU B CA 1
ATOM 10915 C C . GLU B 1 651 ? 0.587 -3.42 -21.156 1 95.31 651 GLU B C 1
ATOM 10917 O O . GLU B 1 651 ? -0.287 -2.783 -20.562 1 95.31 651 GLU B O 1
ATOM 10922 N N . THR B 1 652 ? 0.822 -3.332 -22.422 1 96.69 652 THR B N 1
ATOM 10923 C CA . THR B 1 652 ? 0.016 -2.479 -23.281 1 96.69 652 THR B CA 1
ATOM 10924 C C . THR B 1 652 ? -1.088 -3.287 -23.969 1 96.69 652 THR B C 1
ATOM 10926 O O . THR B 1 652 ? -1.082 -4.52 -23.922 1 96.69 652 THR B O 1
ATOM 10929 N N . PRO B 1 653 ? -2.059 -2.557 -24.594 1 97.62 653 PRO B N 1
ATOM 10930 C CA . PRO B 1 653 ? -3.068 -3.273 -25.375 1 97.62 653 PRO B CA 1
ATOM 10931 C C . PRO B 1 653 ? -2.455 -4.188 -26.438 1 97.62 653 PRO B C 1
ATOM 10933 O O . PRO B 1 653 ? -2.996 -5.258 -26.719 1 97.62 653 PRO B O 1
ATOM 10936 N N . LEU B 1 654 ? -1.304 -3.83 -26.984 1 97.94 654 LEU B N 1
ATOM 10937 C CA . LEU B 1 654 ? -0.625 -4.672 -27.969 1 97.94 654 LEU B CA 1
ATOM 10938 C C . LEU B 1 654 ? -0.21 -6 -27.344 1 97.94 654 LEU B C 1
ATOM 10940 O O . LEU B 1 654 ? -0.365 -7.055 -27.969 1 97.94 654 LEU B O 1
ATOM 10944 N N . HIS B 1 655 ? 0.315 -5.965 -26.125 1 97.38 655 HIS B N 1
ATOM 10945 C CA . HIS B 1 655 ? 0.642 -7.199 -25.422 1 97.38 655 HIS B CA 1
ATOM 10946 C C . HIS B 1 655 ? -0.573 -8.117 -25.312 1 97.38 655 HIS B C 1
ATOM 10948 O O . HIS B 1 655 ? -0.459 -9.328 -25.5 1 97.38 655 HIS B O 1
ATOM 10954 N N . TYR B 1 656 ? -1.724 -7.488 -24.953 1 98 656 TYR B N 1
ATOM 10955 C CA . TYR B 1 656 ? -2.965 -8.25 -24.828 1 98 656 TYR B CA 1
ATOM 10956 C C . TYR B 1 656 ? -3.334 -8.914 -26.141 1 98 656 TYR B C 1
ATOM 10958 O O . TYR B 1 656 ? -3.65 -10.109 -26.172 1 98 656 TYR B O 1
ATOM 10966 N N . ALA B 1 657 ? -3.334 -8.133 -27.219 1 98.25 657 ALA B N 1
ATOM 10967 C CA . ALA B 1 657 ? -3.707 -8.625 -28.547 1 98.25 657 ALA B CA 1
ATOM 10968 C C . ALA B 1 657 ? -2.801 -9.773 -28.984 1 98.25 657 ALA B C 1
ATOM 10970 O O . ALA B 1 657 ? -3.27 -10.758 -29.547 1 98.25 657 ALA B O 1
ATOM 10971 N N . VAL B 1 658 ? -1.544 -9.633 -28.703 1 98 658 VAL B N 1
ATOM 10972 C CA . VAL B 1 658 ? -0.563 -10.641 -29.094 1 98 658 VAL B CA 1
ATOM 10973 C C . VAL B 1 658 ? -0.786 -11.922 -28.297 1 98 658 VAL B C 1
ATOM 10975 O O . VAL B 1 658 ? -0.793 -13.016 -28.844 1 98 658 VAL B O 1
ATOM 10978 N N . LEU B 1 659 ? -0.939 -11.805 -26.969 1 97 659 LEU B N 1
ATOM 10979 C CA . LEU B 1 659 ? -1.182 -12.977 -26.141 1 97 659 LEU B CA 1
ATOM 10980 C C . LEU B 1 659 ? -2.402 -13.75 -26.625 1 97 659 LEU B C 1
ATOM 10982 O O . LEU B 1 659 ? -2.418 -14.984 -26.578 1 97 659 LEU B O 1
ATOM 10986 N N . ALA B 1 660 ? -3.412 -13.008 -27.125 1 96.81 660 ALA B N 1
ATOM 10987 C CA . ALA B 1 660 ? -4.656 -13.609 -27.609 1 96.81 660 ALA B CA 1
ATOM 10988 C C . ALA B 1 660 ? -4.484 -14.18 -29 1 96.81 660 ALA B C 1
ATOM 10990 O O . ALA B 1 660 ? -5.375 -14.867 -29.516 1 96.81 660 ALA B O 1
ATOM 10991 N N . GLY B 1 661 ? -3.359 -13.883 -29.672 1 96.75 661 GLY B N 1
ATOM 10992 C CA . GLY B 1 661 ? -3.131 -14.336 -31.031 1 96.75 661 GLY B CA 1
ATOM 10993 C C . GLY B 1 661 ? -4.039 -13.664 -32.031 1 96.75 661 GLY B C 1
ATOM 10994 O O . GLY B 1 661 ? -4.406 -14.273 -33.062 1 96.75 661 GLY B O 1
ATOM 10995 N N . ASP B 1 662 ? -4.512 -12.492 -31.812 1 96.31 662 ASP B N 1
ATOM 10996 C CA . ASP B 1 662 ? -5.469 -11.773 -32.656 1 96.31 662 ASP B CA 1
ATOM 10997 C C . ASP B 1 662 ? -4.754 -10.914 -33.688 1 96.31 662 ASP B C 1
ATOM 10999 O O . ASP B 1 662 ? -4.52 -9.727 -33.438 1 96.31 662 ASP B O 1
ATOM 11003 N N . ALA B 1 663 ? -4.566 -11.398 -34.844 1 96.56 663 ALA B N 1
ATOM 11004 C CA . ALA B 1 663 ? -3.787 -10.734 -35.875 1 96.56 663 ALA B CA 1
ATOM 11005 C C . ALA B 1 663 ? -4.441 -9.422 -36.312 1 96.56 663 ALA B C 1
ATOM 11007 O O . ALA B 1 663 ? -3.752 -8.43 -36.531 1 96.56 663 ALA B O 1
ATOM 11008 N N . ALA B 1 664 ? -5.723 -9.43 -36.406 1 96.75 664 ALA B N 1
ATOM 11009 C CA . ALA B 1 664 ? -6.445 -8.234 -36.844 1 96.75 664 ALA B CA 1
ATOM 11010 C C . ALA B 1 664 ? -6.27 -7.098 -35.844 1 96.75 664 ALA B C 1
ATOM 11012 O O . ALA B 1 664 ? -6.059 -5.945 -36.219 1 96.75 664 ALA B O 1
ATOM 11013 N N . MET B 1 665 ? -6.398 -7.426 -34.562 1 97.44 665 MET B N 1
ATOM 11014 C CA . MET B 1 665 ? -6.227 -6.438 -33.5 1 97.44 665 MET B CA 1
ATOM 11015 C C . MET B 1 665 ? -4.797 -5.906 -33.5 1 97.44 665 MET B C 1
ATOM 11017 O O . MET B 1 665 ? -4.578 -4.711 -33.281 1 97.44 665 MET B O 1
ATOM 11021 N N . VAL B 1 666 ? -3.814 -6.793 -33.656 1 97.88 666 VAL B N 1
ATOM 11022 C CA . VAL B 1 666 ? -2.408 -6.398 -33.719 1 97.88 666 VAL B CA 1
ATOM 11023 C C . VAL B 1 666 ? -2.178 -5.414 -34.844 1 97.88 666 VAL B C 1
ATOM 11025 O O . VAL B 1 666 ? -1.553 -4.371 -34.656 1 97.88 666 VAL B O 1
ATOM 11028 N N . ASP B 1 667 ? -2.752 -5.73 -36 1 96.5 667 ASP B N 1
ATOM 11029 C CA . ASP B 1 667 ? -2.627 -4.863 -37.156 1 96.5 667 ASP B CA 1
ATOM 11030 C C . ASP B 1 667 ? -3.219 -3.482 -36.906 1 96.5 667 ASP B C 1
ATOM 11032 O O . ASP B 1 667 ? -2.604 -2.463 -37.219 1 96.5 667 ASP B O 1
ATOM 11036 N N . LEU B 1 668 ? -4.332 -3.482 -36.281 1 96.88 668 LEU B N 1
ATOM 11037 C CA . LEU B 1 668 ? -5.016 -2.23 -35.969 1 96.88 668 LEU B CA 1
ATOM 11038 C C . LEU B 1 668 ? -4.18 -1.377 -35.031 1 96.88 668 LEU B C 1
ATOM 11040 O O . LEU B 1 668 ? -3.99 -0.182 -35.281 1 96.88 668 LEU B O 1
ATOM 11044 N N . LEU B 1 669 ? -3.699 -1.977 -33.969 1 97.56 669 LEU B N 1
ATOM 11045 C CA . LEU B 1 669 ? -2.943 -1.242 -32.969 1 97.56 669 LEU B CA 1
ATOM 11046 C C . LEU B 1 669 ? -1.647 -0.693 -33.562 1 97.56 669 LEU B C 1
ATOM 11048 O O . LEU B 1 669 ? -1.28 0.455 -33.281 1 97.56 669 LEU B O 1
ATOM 11052 N N . ILE B 1 670 ? -0.973 -1.5 -34.375 1 95.81 670 ILE B N 1
ATOM 11053 C CA . ILE B 1 670 ? 0.266 -1.059 -35 1 95.81 670 ILE B CA 1
ATOM 11054 C C . ILE B 1 670 ? -0.026 0.096 -35.969 1 95.81 670 ILE B C 1
ATOM 11056 O O . ILE B 1 670 ? 0.696 1.096 -35.969 1 95.81 670 ILE B O 1
ATOM 11060 N N . ALA B 1 671 ? -1.082 -0.019 -36.688 1 94.94 671 ALA B N 1
ATOM 11061 C CA . ALA B 1 671 ? -1.484 1.036 -37.625 1 94.94 671 ALA B CA 1
ATOM 11062 C C . ALA B 1 671 ? -1.803 2.328 -36.875 1 94.94 671 ALA B C 1
ATOM 11064 O O . ALA B 1 671 ? -1.619 3.424 -37.406 1 94.94 671 ALA B O 1
ATOM 11065 N N . ARG B 1 672 ? -2.291 2.145 -35.656 1 95.31 672 ARG B N 1
ATOM 11066 C CA . ARG B 1 672 ? -2.666 3.297 -34.844 1 95.31 672 ARG B CA 1
ATOM 11067 C C . ARG B 1 672 ? -1.532 3.699 -33.906 1 95.31 672 ARG B C 1
ATOM 11069 O O . ARG B 1 672 ? -1.774 4.254 -32.844 1 95.31 672 ARG B O 1
ATOM 11076 N N . LYS B 1 673 ? -0.324 3.268 -34.188 1 91.44 673 LYS B N 1
ATOM 11077 C CA . LYS B 1 673 ? 0.932 3.766 -33.625 1 91.44 673 LYS B CA 1
ATOM 11078 C C . LYS B 1 673 ? 1.202 3.168 -32.25 1 91.44 673 LYS B C 1
ATOM 11080 O O . LYS B 1 673 ? 1.797 3.82 -31.375 1 91.44 673 LYS B O 1
ATOM 11085 N N . ALA B 1 674 ? 0.655 2.012 -31.953 1 95.31 674 ALA B N 1
ATOM 11086 C CA . ALA B 1 674 ? 1.15 1.285 -30.797 1 95.31 674 ALA B CA 1
ATOM 11087 C C . ALA B 1 674 ? 2.65 1.025 -30.906 1 95.31 674 ALA B C 1
ATOM 11089 O O . ALA B 1 674 ? 3.141 0.629 -31.969 1 95.31 674 ALA B O 1
ATOM 11090 N N . ASP B 1 675 ? 3.416 1.309 -29.844 1 94.31 675 ASP B N 1
ATOM 11091 C CA . ASP B 1 675 ? 4.867 1.146 -29.844 1 94.31 675 ASP B CA 1
ATOM 11092 C C . ASP B 1 675 ? 5.254 -0.311 -29.594 1 94.31 675 ASP B C 1
ATOM 11094 O O . ASP B 1 675 ? 5.082 -0.833 -28.5 1 94.31 675 ASP B O 1
ATOM 11098 N N . PRO B 1 676 ? 5.816 -0.996 -30.562 1 94.25 676 PRO B N 1
ATOM 11099 C CA . PRO B 1 676 ? 6.121 -2.422 -30.422 1 94.25 676 PRO B CA 1
ATOM 11100 C C . PRO B 1 676 ? 7.309 -2.686 -29.5 1 94.25 676 PRO B C 1
ATOM 11102 O O . PRO B 1 676 ? 7.57 -3.836 -29.141 1 94.25 676 PRO B O 1
ATOM 11105 N N . ILE B 1 677 ? 8.008 -1.696 -29.062 1 92.06 677 ILE B N 1
ATOM 11106 C CA . ILE B 1 677 ? 9.219 -1.93 -28.281 1 92.06 677 ILE B CA 1
ATOM 11107 C C . ILE B 1 677 ? 8.93 -1.697 -26.797 1 92.06 677 ILE B C 1
ATOM 11109 O O . ILE B 1 677 ? 9.805 -1.887 -25.953 1 92.06 677 ILE B O 1
ATOM 11113 N N . MET B 1 678 ? 7.68 -1.279 -26.453 1 93.06 678 MET B N 1
ATOM 11114 C CA . MET B 1 678 ? 7.316 -1.14 -25.047 1 93.06 678 MET B CA 1
ATOM 11115 C C . MET B 1 678 ? 7.539 -2.447 -24.297 1 93.06 678 MET B C 1
ATOM 11117 O O . MET B 1 678 ? 7.234 -3.523 -24.812 1 93.06 678 MET B O 1
ATOM 11121 N N . GLU B 1 679 ? 8.078 -2.326 -23.078 1 92.31 679 GLU B N 1
ATOM 11122 C CA . GLU B 1 679 ? 8.359 -3.506 -22.266 1 92.31 679 GLU B CA 1
ATOM 11123 C C . GLU B 1 679 ? 7.402 -3.609 -21.094 1 92.31 679 GLU B C 1
ATOM 11125 O O . GLU B 1 679 ? 7.012 -2.594 -20.516 1 92.31 679 GLU B O 1
ATOM 11130 N N . SER B 1 680 ? 7.008 -4.84 -20.781 1 92.94 680 SER B N 1
ATOM 11131 C CA . SER B 1 680 ? 6.297 -5.105 -19.531 1 92.94 680 SER B CA 1
ATOM 11132 C C . SER B 1 680 ? 7.238 -5.02 -18.328 1 92.94 680 SER B C 1
ATOM 11134 O O . SER B 1 680 ? 8.438 -4.777 -18.484 1 92.94 680 SER B O 1
ATOM 11136 N N . THR B 1 681 ? 6.715 -5.254 -17.156 1 90.62 681 THR B N 1
ATOM 11137 C CA . THR B 1 681 ? 7.512 -5.25 -15.93 1 90.62 681 THR B CA 1
ATOM 11138 C C . THR B 1 681 ? 8.531 -6.387 -15.945 1 90.62 681 THR B C 1
ATOM 11140 O O . THR B 1 681 ? 9.492 -6.371 -15.172 1 90.62 681 THR B O 1
ATOM 11143 N N . PHE B 1 682 ? 8.367 -7.297 -16.875 1 89.25 682 PHE B N 1
ATOM 11144 C CA . PHE B 1 682 ? 9.25 -8.453 -16.953 1 89.25 682 PHE B CA 1
ATOM 11145 C C . PHE B 1 682 ? 10.25 -8.289 -18.094 1 89.25 682 PHE B C 1
ATOM 11147 O O . PHE B 1 682 ? 10.883 -9.25 -18.516 1 89.25 682 PHE B O 1
ATOM 11154 N N . GLY B 1 683 ? 10.234 -7.109 -18.688 1 87.62 683 GLY B N 1
ATOM 11155 C CA . GLY B 1 683 ? 11.188 -6.797 -19.734 1 87.62 683 GLY B CA 1
ATOM 11156 C C . GLY B 1 683 ? 10.805 -7.383 -21.078 1 87.62 683 GLY B C 1
ATOM 11157 O O . GLY B 1 683 ? 11.641 -7.488 -21.984 1 87.62 683 GLY B O 1
ATOM 11158 N N . GLU B 1 684 ? 9.594 -7.746 -21.25 1 91.31 684 GLU B N 1
ATOM 11159 C CA . GLU B 1 684 ? 9.18 -8.383 -22.5 1 91.31 684 GLU B CA 1
ATOM 11160 C C . GLU B 1 684 ? 8.461 -7.395 -23.406 1 91.31 684 GLU B C 1
ATOM 11162 O O . GLU B 1 684 ? 7.562 -6.676 -22.969 1 91.31 684 GLU B O 1
ATOM 11167 N N . THR B 1 685 ? 8.836 -7.41 -24.641 1 92.69 685 THR B N 1
ATOM 11168 C CA . THR B 1 685 ? 8.086 -6.707 -25.672 1 92.69 685 THR B CA 1
ATOM 11169 C C . THR B 1 685 ? 6.957 -7.582 -26.219 1 92.69 685 THR B C 1
ATOM 11171 O O . THR B 1 685 ? 6.859 -8.758 -25.859 1 92.69 685 THR B O 1
ATOM 11174 N N . ALA B 1 686 ? 6.117 -6.969 -27.062 1 95.31 686 ALA B N 1
ATOM 11175 C CA . ALA B 1 686 ? 5.047 -7.738 -27.688 1 95.31 686 ALA B CA 1
ATOM 11176 C C . ALA B 1 686 ? 5.613 -8.883 -28.531 1 95.31 686 ALA B C 1
ATOM 11178 O O . ALA B 1 686 ? 5.012 -9.953 -28.625 1 95.31 686 ALA B O 1
ATOM 11179 N N . LEU B 1 687 ? 6.777 -8.695 -29.172 1 94.12 687 LEU B N 1
ATOM 11180 C CA . LEU B 1 687 ? 7.43 -9.734 -29.969 1 94.12 687 LEU B CA 1
ATOM 11181 C C . LEU B 1 687 ? 7.805 -10.93 -29.094 1 94.12 687 LEU B C 1
ATOM 11183 O O . LEU B 1 687 ? 7.598 -12.078 -29.484 1 94.12 687 LEU B O 1
ATOM 11187 N N . GLU B 1 688 ? 8.344 -10.641 -27.953 1 91.56 688 GLU B N 1
ATOM 11188 C CA . GLU B 1 688 ? 8.742 -11.719 -27.047 1 91.56 688 GLU B CA 1
ATOM 11189 C C . GLU B 1 688 ? 7.527 -12.484 -26.531 1 91.56 688 GLU B C 1
ATOM 11191 O O . GLU B 1 688 ? 7.59 -13.695 -26.344 1 91.56 688 GLU B O 1
ATOM 11196 N N . VAL B 1 689 ? 6.445 -11.75 -26.266 1 94.31 689 VAL B N 1
ATOM 11197 C CA . VAL B 1 689 ? 5.199 -12.398 -25.859 1 94.31 689 VAL B CA 1
ATOM 11198 C C . VAL B 1 689 ? 4.727 -13.336 -26.969 1 94.31 689 VAL B C 1
ATOM 11200 O O . VAL B 1 689 ? 4.301 -14.461 -26.703 1 94.31 689 VAL B O 1
ATOM 11203 N N . ALA B 1 690 ? 4.789 -12.875 -28.188 1 95.69 690 ALA B N 1
ATOM 11204 C CA . ALA B 1 690 ? 4.395 -13.695 -29.344 1 95.69 690 ALA B CA 1
ATOM 11205 C C . ALA B 1 690 ? 5.242 -14.961 -29.422 1 95.69 690 ALA B C 1
ATOM 11207 O O . ALA B 1 690 ? 4.719 -16.062 -29.641 1 95.69 690 ALA B O 1
ATOM 11208 N N . ALA B 1 691 ? 6.504 -14.805 -29.234 1 91.62 691 ALA B N 1
ATOM 11209 C CA . ALA B 1 691 ? 7.441 -15.922 -29.344 1 91.62 691 ALA B CA 1
ATOM 11210 C C . ALA B 1 691 ? 7.199 -16.969 -28.266 1 91.62 691 ALA B C 1
ATOM 11212 O O . ALA B 1 691 ? 7.379 -18.156 -28.5 1 91.62 691 ALA B O 1
ATOM 11213 N N . GLN B 1 692 ? 6.824 -16.562 -27.141 1 91.12 692 GLN B N 1
ATOM 11214 C CA . GLN B 1 692 ? 6.574 -17.469 -26.016 1 91.12 692 GLN B CA 1
ATOM 11215 C C . GLN B 1 692 ? 5.352 -18.344 -26.281 1 91.12 692 GLN B C 1
ATOM 11217 O O . GLN B 1 692 ? 5.289 -19.484 -25.844 1 91.12 692 GLN B O 1
ATOM 11222 N N . ASN B 1 693 ? 4.332 -17.797 -26.938 1 95.12 693 ASN B N 1
ATOM 11223 C CA . ASN B 1 693 ? 3.111 -18.531 -27.281 1 95.12 693 ASN B CA 1
ATOM 11224 C C . ASN B 1 693 ? 2.494 -19.203 -26.062 1 95.12 693 ASN B C 1
ATOM 11226 O O . ASN B 1 693 ? 2.137 -20.375 -26.109 1 95.12 693 ASN B O 1
ATOM 11230 N N . ALA B 1 694 ? 2.381 -18.469 -24.984 1 93.88 694 ALA B N 1
ATOM 11231 C CA . ALA B 1 694 ? 2.064 -19 -23.656 1 93.88 694 ALA B CA 1
ATOM 11232 C C . ALA B 1 694 ? 0.625 -19.5 -23.594 1 93.88 694 ALA B C 1
ATOM 11234 O O . ALA B 1 694 ? 0.307 -20.391 -22.812 1 93.88 694 ALA B O 1
ATOM 11235 N N . ALA B 1 695 ? -0.312 -18.969 -24.375 1 95.5 695 ALA B N 1
ATOM 11236 C CA . ALA B 1 695 ? -1.727 -19.328 -24.297 1 95.5 695 ALA B CA 1
ATOM 11237 C C . ALA B 1 695 ? -2.098 -20.359 -25.359 1 95.5 695 ALA B C 1
ATOM 11239 O O . ALA B 1 695 ? -3.281 -20.609 -25.594 1 95.5 695 ALA B O 1
ATOM 11240 N N . ALA B 1 696 ? -1.127 -20.984 -25.953 1 94.5 696 ALA B N 1
ATOM 11241 C CA . ALA B 1 696 ? -1.372 -21.938 -27.031 1 94.5 696 ALA B CA 1
ATOM 11242 C C . ALA B 1 696 ? -2.184 -23.141 -26.516 1 94.5 696 ALA B C 1
ATOM 11244 O O . ALA B 1 696 ? -2.996 -23.703 -27.266 1 94.5 696 ALA B O 1
ATOM 11245 N N . PHE B 1 697 ? -2.021 -23.547 -25.234 1 93.19 697 PHE B N 1
ATOM 11246 C CA . PHE B 1 697 ? -2.721 -24.688 -24.672 1 93.19 697 PHE B CA 1
ATOM 11247 C C . PHE B 1 697 ? -4.219 -24.422 -24.594 1 93.19 697 PHE B C 1
ATOM 11249 O O . PHE B 1 697 ? -5.016 -25.359 -24.484 1 93.19 697 PHE B O 1
ATOM 11256 N N . LEU B 1 698 ? -4.625 -23.188 -24.703 1 94.12 698 LEU B N 1
ATOM 11257 C CA . LEU B 1 698 ? -6.031 -22.797 -24.703 1 94.12 698 LEU B CA 1
ATOM 11258 C C . LEU B 1 698 ? -6.539 -22.594 -26.125 1 94.12 698 LEU B C 1
ATOM 11260 O O . LEU B 1 698 ? -7.684 -22.172 -26.328 1 94.12 698 LEU B O 1
ATOM 11264 N N . GLY B 1 699 ? -5.66 -22.75 -27.062 1 93.31 699 GLY B N 1
ATOM 11265 C CA . GLY B 1 699 ? -6.047 -22.609 -28.453 1 93.31 699 GLY B CA 1
ATOM 11266 C C . GLY B 1 699 ? -5.703 -21.25 -29.031 1 93.31 699 GLY B C 1
ATOM 11267 O O . GLY B 1 699 ? -6.07 -20.938 -30.172 1 93.31 699 GLY B O 1
ATOM 11268 N N . HIS B 1 700 ? -5.02 -20.391 -28.312 1 94.94 700 HIS B N 1
ATOM 11269 C CA . HIS B 1 700 ? -4.594 -19.078 -28.797 1 94.94 700 HIS B CA 1
ATOM 11270 C C . HIS B 1 700 ? -3.131 -19.094 -29.234 1 94.94 700 HIS B C 1
ATOM 11272 O O . HIS B 1 700 ? -2.229 -18.969 -28.391 1 94.94 700 HIS B O 1
ATOM 11278 N N . GLU B 1 701 ? -2.895 -19.094 -30.484 1 95.5 701 GLU B N 1
ATOM 11279 C CA . GLU B 1 701 ? -1.542 -19.172 -31.031 1 95.5 701 GLU B CA 1
ATOM 11280 C C . GLU B 1 701 ? -1.005 -17.797 -31.375 1 95.5 701 GLU B C 1
ATOM 11282 O O . GLU B 1 701 ? -1.511 -17.141 -32.281 1 95.5 701 GLU B O 1
ATOM 11287 N N . SER B 1 702 ? -0 -17.422 -30.703 1 95.44 702 SER B N 1
ATOM 11288 C CA . SER B 1 702 ? 0.554 -16.094 -30.938 1 95.44 702 SER B CA 1
ATOM 11289 C C . SER B 1 702 ? 1.827 -16.172 -31.781 1 95.44 702 SER B C 1
ATOM 11291 O O . SER B 1 702 ? 2.277 -15.156 -32.312 1 95.44 702 SER B O 1
ATOM 11293 N N . ALA B 1 703 ? 2.455 -17.266 -32.031 1 94.19 703 ALA B N 1
ATOM 11294 C CA . ALA B 1 703 ? 3.738 -17.453 -32.719 1 94.19 703 ALA B CA 1
ATOM 11295 C C . ALA B 1 703 ? 3.697 -16.906 -34.125 1 94.19 703 ALA B C 1
ATOM 11297 O O . ALA B 1 703 ? 4.656 -16.281 -34.594 1 94.19 703 ALA B O 1
ATOM 11298 N N . PRO B 1 704 ? 2.633 -17.016 -34.781 1 94.75 704 PRO B N 1
ATOM 11299 C CA . PRO B 1 704 ? 2.58 -16.516 -36.156 1 94.75 704 PRO B CA 1
ATOM 11300 C C . PRO B 1 704 ? 2.678 -14.992 -36.219 1 94.75 704 PRO B C 1
ATOM 11302 O O . PRO B 1 704 ? 3 -14.438 -37.281 1 94.75 704 PRO B O 1
ATOM 11305 N N . LEU B 1 705 ? 2.389 -14.344 -35.125 1 96.62 705 LEU B N 1
ATOM 11306 C CA . LEU B 1 705 ? 2.406 -12.891 -35.094 1 96.62 705 LEU B CA 1
ATOM 11307 C C . LEU B 1 705 ? 3.834 -12.359 -35.031 1 96.62 705 LEU B C 1
ATOM 11309 O O . LEU B 1 705 ? 4.074 -11.164 -35.219 1 96.62 705 LEU B O 1
ATOM 11313 N N . ALA B 1 706 ? 4.84 -13.211 -34.75 1 94.31 706 ALA B N 1
ATOM 11314 C CA . ALA B 1 706 ? 6.219 -12.82 -34.469 1 94.31 706 ALA B CA 1
ATOM 11315 C C . ALA B 1 706 ? 6.824 -12.094 -35.688 1 94.31 706 ALA B C 1
ATOM 11317 O O . ALA B 1 706 ? 7.531 -11.094 -35.5 1 94.31 706 ALA B O 1
ATOM 11318 N N . ARG B 1 707 ? 6.555 -12.547 -36.812 1 91.12 707 ARG B N 1
ATOM 11319 C CA . ARG B 1 707 ? 7.141 -11.945 -38.031 1 91.12 707 ARG B CA 1
ATOM 11320 C C . ARG B 1 707 ? 6.68 -10.508 -38.188 1 91.12 707 ARG B C 1
ATOM 11322 O O . ARG B 1 707 ? 7.496 -9.609 -38.406 1 91.12 707 ARG B O 1
ATOM 11329 N N . GLN B 1 708 ? 5.441 -10.336 -38.062 1 92.31 708 GLN B N 1
ATOM 11330 C CA . GLN B 1 708 ? 4.875 -8.992 -38.188 1 92.31 708 GLN B CA 1
ATOM 11331 C C . GLN B 1 708 ? 5.426 -8.07 -37.094 1 92.31 708 GLN B C 1
ATOM 11333 O O . GLN B 1 708 ? 5.719 -6.902 -37.375 1 92.31 708 GLN B O 1
ATOM 11338 N N . LEU B 1 709 ? 5.531 -8.531 -36 1 94.62 709 LEU B N 1
ATOM 11339 C CA . LEU B 1 709 ? 6.023 -7.742 -34.875 1 94.62 709 LEU B CA 1
ATOM 11340 C C . LEU B 1 709 ? 7.508 -7.441 -35.031 1 94.62 709 LEU B C 1
ATOM 11342 O O . LEU B 1 709 ? 7.98 -6.375 -34.594 1 94.62 709 LEU B O 1
ATOM 11346 N N . GLU B 1 710 ? 8.258 -8.398 -35.562 1 91.75 710 GLU B N 1
ATOM 11347 C CA . GLU B 1 710 ? 9.672 -8.172 -35.844 1 91.75 710 GLU B CA 1
ATOM 11348 C C . GLU B 1 710 ? 9.859 -7.004 -36.812 1 91.75 710 GLU B C 1
ATOM 11350 O O . GLU B 1 710 ? 10.742 -6.172 -36.625 1 91.75 710 GLU B O 1
ATOM 11355 N N . GLU B 1 711 ? 9.039 -6.973 -37.812 1 90.5 711 GLU B N 1
ATOM 11356 C CA . GLU B 1 711 ? 9.094 -5.875 -38.781 1 90.5 711 GLU B CA 1
ATOM 11357 C C . GLU B 1 711 ? 8.742 -4.547 -38.094 1 90.5 711 GLU B C 1
ATOM 11359 O O . GLU B 1 711 ? 9.383 -3.527 -38.375 1 90.5 711 GLU B O 1
ATOM 11364 N N . ALA B 1 712 ? 7.75 -4.598 -37.312 1 90.62 712 ALA B N 1
ATOM 11365 C CA . ALA B 1 712 ? 7.336 -3.387 -36.594 1 90.62 712 ALA B CA 1
ATOM 11366 C C . ALA B 1 712 ? 8.438 -2.887 -35.656 1 90.62 712 ALA B C 1
ATOM 11368 O O . ALA B 1 712 ? 8.664 -1.681 -35.562 1 90.62 712 ALA B O 1
ATOM 11369 N N . GLU B 1 713 ? 9.094 -3.775 -34.969 1 88.44 713 GLU B N 1
ATOM 11370 C CA . GLU B 1 713 ? 10.18 -3.412 -34.062 1 88.44 713 GLU B CA 1
ATOM 11371 C C . GLU B 1 713 ? 11.359 -2.814 -34.844 1 88.44 713 GLU B C 1
ATOM 11373 O O . GLU B 1 713 ? 11.961 -1.835 -34.375 1 88.44 713 GLU B O 1
ATOM 11378 N N . GLN B 1 714 ? 11.68 -3.4 -35.938 1 83.75 714 GLN B N 1
ATOM 11379 C CA . GLN B 1 714 ? 12.781 -2.908 -36.75 1 83.75 714 GLN B CA 1
ATOM 11380 C C . GLN B 1 714 ? 12.5 -1.498 -37.25 1 83.75 714 GLN B C 1
ATOM 11382 O O . GLN B 1 714 ? 13.391 -0.646 -37.25 1 83.75 714 GLN B O 1
ATOM 11387 N N . ARG B 1 715 ? 11.328 -1.308 -37.625 1 84.75 715 ARG B N 1
ATOM 11388 C CA . ARG B 1 715 ? 10.938 0.021 -38.094 1 84.75 715 ARG B CA 1
ATOM 11389 C C . ARG B 1 715 ? 11.047 1.044 -36.969 1 84.75 715 ARG B C 1
ATOM 11391 O O . ARG B 1 715 ? 11.492 2.174 -37.188 1 84.75 715 ARG B O 1
ATOM 11398 N N . ALA B 1 716 ? 10.617 0.649 -35.812 1 82.44 716 ALA B N 1
ATOM 11399 C CA . ALA B 1 716 ? 10.672 1.548 -34.656 1 82.44 716 ALA B CA 1
ATOM 11400 C C . ALA B 1 716 ? 12.109 1.912 -34.312 1 82.44 716 ALA B C 1
ATOM 11402 O O . ALA B 1 716 ? 12.398 3.057 -33.969 1 82.44 716 ALA B O 1
ATOM 11403 N N . PHE B 1 717 ? 13.023 0.977 -34.406 1 78.19 717 PHE B N 1
ATOM 11404 C CA . PHE B 1 717 ? 14.438 1.212 -34.094 1 78.19 717 PHE B CA 1
ATOM 11405 C C . PHE B 1 717 ? 15.062 2.137 -35.156 1 78.19 717 PHE B C 1
ATOM 11407 O O . PHE B 1 717 ? 15.844 3.021 -34.812 1 78.19 717 PHE B O 1
ATOM 11414 N N . LEU B 1 718 ? 14.688 1.994 -36.344 1 77.44 718 LEU B N 1
ATOM 11415 C CA . LEU B 1 718 ? 15.234 2.803 -37.438 1 77.44 718 LEU B CA 1
ATOM 11416 C C . LEU B 1 718 ? 14.773 4.25 -37.312 1 77.44 718 LEU B C 1
ATOM 11418 O O . LEU B 1 718 ? 15.539 5.176 -37.594 1 77.44 718 LEU B O 1
ATOM 11422 N N . GLU B 1 719 ? 13.57 4.438 -36.906 1 75.25 719 GLU B N 1
ATOM 11423 C CA . GLU B 1 719 ? 13.031 5.781 -36.75 1 75.25 719 GLU B CA 1
ATOM 11424 C C . GLU B 1 719 ? 13.703 6.504 -35.594 1 75.25 719 GLU B C 1
ATOM 11426 O O . GLU B 1 719 ? 13.852 7.727 -35.625 1 75.25 719 GLU B O 1
ATOM 11431 N N . SER B 1 720 ? 14.094 5.805 -34.562 1 70.56 720 SER B N 1
ATOM 11432 C CA . SER B 1 720 ? 14.758 6.387 -33.375 1 70.56 720 SER B CA 1
ATOM 11433 C C . SER B 1 720 ? 16.156 6.867 -33.75 1 70.56 720 SER B C 1
ATOM 11435 O O . SER B 1 720 ? 16.609 7.898 -33.219 1 70.56 720 SER B O 1
ATOM 11437 N N . GLU B 1 721 ? 16.906 6.16 -34.406 1 65 721 GLU B N 1
ATOM 11438 C CA . GLU B 1 721 ? 18.266 6.512 -34.812 1 65 721 GLU B CA 1
ATOM 11439 C C . GLU B 1 721 ? 18.266 7.777 -35.688 1 65 721 GLU B C 1
ATOM 11441 O O . GLU B 1 721 ? 19.156 8.609 -35.562 1 65 721 GLU B O 1
ATOM 11446 N N . SER B 1 722 ? 17.203 7.93 -36.375 1 57.69 722 SER B N 1
ATOM 11447 C CA . SER B 1 722 ? 17.125 9.102 -37.219 1 57.69 722 SER B CA 1
ATOM 11448 C C . SER B 1 722 ? 16.797 10.359 -36.438 1 57.69 722 SER B C 1
ATOM 11450 O O . SER B 1 722 ? 17.234 11.453 -36.781 1 57.69 722 SER B O 1
ATOM 11452 N N . ALA B 1 723 ? 16.078 10.273 -35.281 1 52.38 723 ALA B N 1
ATOM 11453 C CA . ALA B 1 723 ? 15.695 11.422 -34.469 1 52.38 723 ALA B CA 1
ATOM 11454 C C . ALA B 1 723 ? 16.844 11.875 -33.562 1 52.38 723 ALA B C 1
ATOM 11456 O O . ALA B 1 723 ? 16.875 13.016 -33.094 1 52.38 723 ALA B O 1
ATOM 11457 N N . SER B 1 724 ? 17.672 11.156 -32.906 1 50.19 724 SER B N 1
ATOM 11458 C CA . SER B 1 724 ? 18.719 11.5 -31.953 1 50.19 724 SER B CA 1
ATOM 11459 C C . SER B 1 724 ? 19.609 12.625 -32.5 1 50.19 724 SER B C 1
ATOM 11461 O O . SER B 1 724 ? 19.844 13.609 -31.812 1 50.19 724 SER B O 1
ATOM 11463 N N . PHE B 1 725 ? 20.875 12.406 -33.094 1 40.66 725 PHE B N 1
ATOM 11464 C CA . PHE B 1 725 ? 22.078 13.148 -32.781 1 40.66 725 PHE B CA 1
ATOM 11465 C C . PHE B 1 725 ? 22.109 14.484 -33.5 1 40.66 725 PHE B C 1
ATOM 11467 O O . PHE B 1 725 ? 22.594 14.562 -34.656 1 40.66 725 PHE B O 1
ATOM 11474 N N . PRO B 1 726 ? 21.172 15.305 -33.531 1 35.25 726 PRO B N 1
ATOM 11475 C CA . PRO B 1 726 ? 21.953 16.5 -33.844 1 35.25 726 PRO B CA 1
ATOM 11476 C C . PRO B 1 726 ? 23.016 16.797 -32.781 1 35.25 726 PRO B C 1
ATOM 11478 O O . PRO B 1 726 ? 22.859 16.422 -31.625 1 35.25 726 PRO B O 1
ATOM 11481 N N . SER B 1 727 ? 24.297 16.891 -33.125 1 31.86 727 SER B N 1
ATOM 11482 C CA . SER B 1 727 ? 25.453 17.312 -32.344 1 31.86 727 SER B CA 1
ATOM 11483 C C . SER B 1 727 ? 25.094 18.422 -31.375 1 31.86 727 SER B C 1
ATOM 11485 O O . SER B 1 727 ? 24.766 19.531 -31.797 1 31.86 727 SER B O 1
ATOM 11487 N N . ILE B 1 728 ? 24.469 18.109 -30.391 1 33.97 728 ILE B N 1
ATOM 11488 C CA . ILE B 1 728 ? 24.359 19.156 -29.375 1 33.97 728 ILE B CA 1
ATOM 11489 C C . ILE B 1 728 ? 25.734 19.781 -29.141 1 33.97 728 ILE B C 1
ATOM 11491 O O . ILE B 1 728 ? 26.688 19.078 -28.766 1 33.97 728 ILE B O 1
ATOM 11495 N N . SER B 1 729 ? 25.938 20.891 -29.688 1 27.3 729 SER B N 1
ATOM 11496 C CA . SER B 1 729 ? 27.031 21.734 -29.203 1 27.3 729 SER B CA 1
ATOM 11497 C C . SER B 1 729 ? 26.984 21.875 -27.688 1 27.3 729 SER B C 1
ATOM 11499 O O . SER B 1 729 ? 25.906 21.969 -27.094 1 27.3 729 SER B O 1
ATOM 11501 N N . PRO B 1 730 ? 28.078 21.562 -26.984 1 31.19 730 PRO B N 1
ATOM 11502 C CA . PRO B 1 730 ? 28.359 21.672 -25.547 1 31.19 730 PRO B CA 1
ATOM 11503 C C . PRO B 1 730 ? 27.844 22.984 -24.953 1 31.19 730 PRO B C 1
ATOM 11505 O O . PRO B 1 730 ? 28.281 23.391 -23.891 1 31.19 730 PRO B O 1
ATOM 11508 N N . SER B 1 731 ? 26.812 23.656 -25.453 1 26.75 731 SER B N 1
ATOM 11509 C CA . SER B 1 731 ? 26.828 24.953 -24.766 1 26.75 731 SER B CA 1
ATOM 11510 C C . SER B 1 731 ? 26.703 24.781 -23.266 1 26.75 731 SER B C 1
ATOM 11512 O O . SER B 1 731 ? 26.438 23.688 -22.781 1 26.75 731 SER B O 1
ATOM 11514 N N . SER B 1 732 ? 25.859 25.859 -22.531 1 26.31 732 SER B N 1
ATOM 11515 C CA . SER B 1 732 ? 25.984 26.625 -21.297 1 26.31 732 SER B CA 1
ATOM 11516 C C . SER B 1 732 ? 25.594 25.797 -20.078 1 26.31 732 SER B C 1
ATOM 11518 O O . SER B 1 732 ? 24.906 24.781 -20.219 1 26.31 732 SER B O 1
ATOM 11520 N N . THR B 1 733 ? 26.109 26.203 -18.844 1 26.44 733 THR B N 1
ATOM 11521 C CA . THR B 1 733 ? 26.172 26.047 -17.406 1 26.44 733 THR B CA 1
ATOM 11522 C C . THR B 1 733 ? 24.766 25.875 -16.812 1 26.44 733 THR B C 1
ATOM 11524 O O . THR B 1 733 ? 23.906 26.734 -17.016 1 26.44 733 THR B O 1
ATOM 11527 N N . PHE B 1 734 ? 24.234 24.766 -16.844 1 27.38 734 PHE B N 1
ATOM 11528 C CA . PHE B 1 734 ? 23.047 24.5 -16.031 1 27.38 734 PHE B CA 1
ATOM 11529 C C . PHE B 1 734 ? 23.172 25.172 -14.664 1 27.38 734 PHE B C 1
ATOM 11531 O O . PHE B 1 734 ? 24.016 24.766 -13.852 1 27.38 734 PHE B O 1
ATOM 11538 N N . GLY B 1 735 ? 23.078 26.516 -14.656 1 22.48 735 GLY B N 1
ATOM 11539 C CA . GLY B 1 735 ? 23.047 27.172 -13.352 1 22.48 735 GLY B CA 1
ATOM 11540 C C . GLY B 1 735 ? 22.172 26.453 -12.344 1 22.48 735 GLY B C 1
ATOM 11541 O O . GLY B 1 735 ? 21.031 26.094 -12.648 1 22.48 735 GLY B O 1
ATOM 11542 N N . VAL B 1 736 ? 22.844 25.844 -11.445 1 22.36 736 VAL B N 1
ATOM 11543 C CA . VAL B 1 736 ? 22.344 25.406 -10.141 1 22.36 736 VAL B CA 1
ATOM 11544 C C . VAL B 1 736 ? 21.562 26.547 -9.484 1 22.36 736 VAL B C 1
ATOM 11546 O O . VAL B 1 736 ? 22.016 27.688 -9.461 1 22.36 736 VAL B O 1
#

Foldseek 3Di:
DLLQLPPDPDFADAPQLLQLWDFLLSVVSLLVVVQLCQLLQLFFDPVDPDRGRDHQQQDFQVSCLVGPFVLSQCVSVVNDQPGAFQSRRRPPYGHHAQEEEQEDRRARVLFVNLQVVQVCVVVVNDRGHTYDDCSRSAGPSAGAQDQAVCSGSLVVNLVRYQAYEYEAEQQRLRLQALVSLLNLLSNVVVVHHYWYATSLGTEQDQFHLAANNLVCLLPGFSLNHDYPAVQVSQLSVCVLLVHDSCPQWDADPRGFDADPSRHTGGDPVDDPVVVSVVVCVVSVPSRVVSSVVSNCVNCVSNDDDDFAQFADDPQLLQLWDFQRRVNVLLVVLLVVCCVVPVPDDLQQAFLLNSLVPPFCVVFQDDPPDPSLVTAFQSRRGDNDGHQAAEEEDDDRRHRPLWSNLQVVQVCVLQSHGRRHTYNDCSRSPRPSPNVVVCQVQQADPVRAGHAGSNLLRYQAYEYRFEDQDPDDDPPRQGPCQALVNLLNVVVCVVSVHWYWYTTSFWIATQRDHGPVLAGITGDDDLVNLVSLLPQDLVSNLPHDDPDPVSNVSSNCVQCPPPPRCSSVVSSLSSNQSSLLDVLLVCLQDPDDCVVNVVSCPRPPHDQPDSSSADPQFHGSLLNNLSSVPLVSNVVCVVVPDDQQDATNQSDGSLLSNLLQQPLVSNVVSVVSPHQQCRQTNVGDGSLNSLCPQSSVSSVRHNVVCNVVSVVSNVVNVVVVVVPDDPPPDPDDDPPD/DLLQLPPDPDFADAPQLLQLWDFLQSVVSLLVVVQLCQLLQLFFDPVDPDRGRDHQQQDFQVSCLVGPFVLSQCVSVVNDQPGAFQSRRRPPYGHHAQEEEQEDRRARVLFVNLQVVQVCVVVVNDRGHTYDDCSRSARPSAGAQDQAVCSGSLVVNLVRYQAYEYEAEQQRLRLQALVSLLNLLSNVVVVHHYWYATSLGTQLDQFHLAANNLVCLLPGFSLNHDYPAVQVSQLSVCVLLVHDSCPQWDADPRGFDAPPSRHTGGDPVDDPVVVSVVVCVVSVPSRVVSSVVSNCVNCVSNDDDDFAQFADDPQLLQLWDFQRRVNVLLVVLLVVCCVVPVPDDLQQAFLLNSLVPPFCVVFQDDPPDPSLVTAFQSRRGDNDGHQAAEEEDDDRRHRPLWSNLQVVQVCVLQSHGRRHTYNDCSRSPRPSPNVVVCQVQQADPVRAGHAGSNLLRYQAYEYGFEDPPPPPDPPPPGPCQALVNLLNVVVCVVSNHWYWYTTSFWIATQRDHGPVLAGITGDDDLVNLVVLLPQDLVSNLPHDDPDPVSNVSSNCVQCPPPPRCSSVVSSLSSNQSSLLDVLLVCLQDPDDCVVNVVSCPRPPHDQPDSSSADPFFHGSLLNNLSSVPLVSNVVVVVVPDDQQDATNQSDGSLLSNLLQQPLVSNVVSVVSPHQQCRQTNVGDGSLNSLCPQSSVSSVRHNVVCNVVSVVSNVVNVVVVVVPDDPPPDPDDDPPD

Radius of gyration: 33.63 Å; Cα contacts (8 Å, |Δi|>4): 2804; chains: 2; bounding box: 88×105×84 Å

Secondary structure (DSSP, 8-state):
---GGGS-SSPPP---GGGB-EEHHHHHHHHHHHHHHHHTT--B-SSSSS-PBPPGGG-BHHHHIIIIIHHHHHHHHTT-TT---HHHHH-SS-B--SEEEE--TTSBHHHHHHHHHHHHHHHT--TT-EEE-HHHHS-TT-----SSGGGSHHHHHHHHSSEEEEE--TT-GGGGBHHHHHHHHHHHHTT-EEEEEETTEETTSSSSSSSHHHHHHHH--GGG-B-SSHHHHHHHHHHHHTS-TTTTB-EETTEEPB-TTS-B-B-TTS-HHHHHHHHHHHTHHHHHHHHHHHHHHHHHHH---PPP-------GGGB-EEHHHHHHHHHHHHHHHHHH-TTS-GGG-BHHHHIIIIIHHHHS--TTS-TTT---HHHHH-SS-B--SEEEE--TTSBHHHHHHHHHHHHHHHT--TT-EEE-HHHHS-GGGHHHHHHHHHB-TTS-B---HHHHT-SEEEEE-------SSTT-S-TT--HHHHHHHHHHHHTTPEEEEEETTEEEESSS--TTS-SEEE---HHHHHHHHT--HHHHHT---SSHHHHHHHHHHHHHHHHHTHHHHHHHHHHHHHHHHHHHHHHHSSS-HHHHHHHHTSTT--TTSGGGS-TTS--HHHHHHHTT-HHHHHHHHHTT--TT---TT---HHHHHHHTT-HHHHHHHHHTT--TT---TTS--HHHHHHH-TTGGGT---GGGHHHHHHHHHHHHHHHHHHS------------/---GGGS-SSPPP---GGGB-EEHHHHHHHHHHHHHHHHTT--B-SSSSS-PBPPGGG-BHHHHIIIIIHHHHHHHHTT-TT---HHHHH-SS-B--SEEEE--TTSBHHHHHHHHHHHHHHTT--TT-EEE-HHHHS-TT-----SSGGGSHHHHHHHHSSEEEEE--TT-GGGGBHHHHHHHHHHHHTT-EEEEEETTEETTSSSSSSSHHHHHHHH--GGG-B-SSHHHHHHHHHHHHTS-TTTTB-EETTEEPB-TTS-B-B-TTS-HHHHHHHHHHHTHHHHHHHHHHHHHHHHHHH---PPP-------GGGB-EEHHHHHHHHHHHHHHHHHH-TTS-GGG-BHHHHIIIIIHHHHS--TTS-TTT---SHHHH-SS-B--SEEEE--TTSBHHHHHHHHHHHHHHHT--TT-EEE-HHHHS-GGGHHHHHHHHHB-TTS-B---HHHHT-SEEEEE-------SSTT-S-TT--HHHHHHHHHHHHTTPEEEEEETTEEEESSS--TTS-SEEE---HHHHHHHHT--HHHHHT---SSHHHHHHHHHHHHHHHHHTHHHHHHHHHHHHHHHHHHHHHHHSSS-HHHHHHHHTSTT--TTSGGGS-TTS--HHHHHHHTT-HHHHHHHHHTT--TT---TT---HHHHHHHTT-HHHHHHHHHTT--TT---TTS--HHHHHHHTTTGGGT---GGGHHHHHHHHHHHHHHHHHHH------------

Solvent-accessible surface area (backbone atoms only — not comparable to full-atom values): 76134 Å² total; per-residue (Å²): 101,63,49,50,70,69,75,38,96,58,68,29,89,57,86,57,50,42,25,26,17,40,28,46,49,57,51,51,24,43,50,52,42,51,47,52,35,24,70,36,50,67,38,44,40,80,89,43,94,64,69,49,58,46,51,65,71,67,35,21,46,58,52,46,42,65,61,42,52,51,40,47,51,44,54,70,49,73,69,60,77,80,62,66,23,54,25,28,36,58,32,88,52,76,29,67,23,48,30,23,51,41,63,46,50,83,43,40,42,58,44,54,51,37,26,49,50,42,49,33,61,75,66,58,52,27,38,70,42,22,39,28,37,64,83,37,29,38,26,83,79,65,59,82,39,65,96,44,74,76,58,17,55,67,50,44,25,53,73,64,17,66,31,38,36,40,40,38,48,81,79,32,56,21,69,40,25,34,67,40,46,48,52,51,50,49,36,56,74,66,69,42,54,75,47,52,32,25,53,79,30,44,57,31,36,74,45,31,61,50,32,62,46,59,48,45,51,67,66,48,48,70,89,70,31,44,46,97,46,63,33,56,36,48,30,49,51,22,50,68,50,70,43,66,47,62,63,75,35,31,59,56,98,88,35,80,42,54,46,98,82,61,35,70,35,57,31,83,88,50,59,62,68,61,50,49,53,52,50,52,61,73,40,38,65,44,52,49,50,51,38,47,53,52,38,48,56,49,47,61,46,45,46,88,78,78,80,48,82,28,32,91,60,88,56,56,47,28,28,21,40,28,46,22,56,48,42,48,48,53,48,54,50,50,51,51,44,44,70,74,37,68,84,57,57,65,74,71,36,31,32,50,54,46,42,64,71,43,49,50,67,65,20,30,68,43,86,94,51,61,60,85,60,39,39,22,53,30,33,52,57,25,79,55,80,29,49,16,36,31,29,56,44,75,59,52,80,39,32,42,50,41,49,51,34,18,51,50,40,46,34,60,51,63,64,55,35,24,64,42,28,30,32,42,61,85,37,22,33,31,74,78,46,43,70,59,47,48,46,67,36,29,30,48,97,83,69,38,86,40,72,40,52,38,55,71,38,25,54,30,38,38,40,48,43,72,81,70,72,80,64,91,67,93,77,62,64,67,87,65,50,28,37,66,54,51,48,51,50,55,49,38,34,72,69,42,23,35,36,31,48,21,26,59,53,9,28,34,32,62,47,45,62,35,62,82,58,30,17,39,41,67,51,67,58,61,69,63,38,48,49,48,40,66,50,43,60,66,48,61,76,62,26,51,50,94,46,65,70,56,35,53,53,47,51,49,51,39,39,56,28,77,88,56,43,23,46,61,49,52,36,46,50,41,28,40,53,26,38,26,53,49,45,34,53,45,30,34,40,92,55,69,62,63,60,49,52,53,54,67,59,37,75,51,47,52,80,82,40,71,52,22,24,36,68,64,35,34,41,37,60,36,30,5,48,36,49,69,30,66,68,52,38,52,51,44,46,73,72,61,51,64,54,65,48,52,26,70,55,37,42,30,37,55,39,46,22,29,48,56,34,37,62,68,56,40,52,49,40,50,74,65,65,32,60,54,61,31,46,26,38,29,63,34,27,36,41,54,47,6,64,63,32,78,41,37,67,78,69,20,58,6,49,80,51,28,63,61,38,49,53,49,35,51,52,50,54,54,55,40,67,68,66,54,77,71,80,72,72,81,72,83,79,80,77,126,101,63,48,49,72,68,74,36,96,57,68,28,87,57,86,57,50,42,24,24,18,41,29,47,47,58,51,50,24,44,49,53,44,52,46,51,34,24,70,36,50,68,39,45,42,80,89,43,95,63,69,49,59,45,50,64,71,66,35,20,48,58,52,46,42,65,62,41,52,51,40,46,50,46,54,71,49,72,69,59,78,82,60,66,22,55,26,27,36,58,32,88,53,75,28,67,22,48,29,24,50,40,65,47,50,84,42,40,42,58,45,53,52,38,25,49,52,40,49,33,62,75,66,59,52,27,37,70,43,23,38,28,36,64,84,37,28,39,26,84,82,64,58,83,38,64,95,43,73,77,58,17,54,66,49,44,26,52,72,63,18,66,31,39,34,40,39,37,46,80,79,32,55,20,67,39,24,32,66,39,47,47,52,51,50,51,37,57,74,67,69,42,53,77,46,51,32,24,52,80,29,44,57,31,36,74,47,30,61,51,30,60,45,57,48,44,52,66,66,49,50,70,87,69,31,44,46,98,47,63,34,55,35,46,29,48,52,22,51,66,50,69,44,67,47,62,63,75,36,32,57,56,98,87,36,82,41,55,46,96,81,62,35,68,35,57,30,81,88,49,59,62,69,62,50,48,54,50,48,52,61,74,40,38,64,44,51,48,49,51,37,47,52,53,35,46,56,50,46,61,45,45,46,88,78,76,78,50,81,29,34,90,60,88,54,55,46,30,29,20,40,29,45,23,55,48,40,45,48,55,49,53,50,51,52,52,43,43,69,75,37,70,85,56,55,66,74,70,37,31,33,50,53,45,42,63,72,43,49,50,67,64,19,31,69,43,85,92,49,61,60,83,62,39,38,22,53,31,34,52,58,25,80,54,80,29,49,16,37,32,30,56,42,74,60,53,80,39,34,41,50,41,49,51,34,19,51,50,40,45,35,59,52,63,65,56,36,23,65,42,28,30,32,43,62,84,37,22,33,31,74,79,45,43,70,58,46,47,46,67,37,31,28,47,97,85,70,39,86,40,73,39,53,40,55,70,38,24,55,30,38,38,40,49,44,69,80,67,66,80,59,91,62,86,76,63,52,77,81,66,56,28,37,68,53,52,49,50,51,54,48,39,33,72,69,42,24,34,36,31,48,22,26,58,52,10,28,36,33,63,47,44,62,34,63,84,58,32,17,39,41,67,51,66,57,62,70,60,38,48,52,50,40,66,51,44,62,66,50,62,76,62,27,52,52,97,46,66,70,56,35,53,54,47,50,49,52,39,40,56,26,78,86,57,42,23,47,60,50,52,38,45,50,42,28,39,52,26,38,27,55,49,45,33,54,45,31,34,40,92,57,68,63,62,60,47,52,52,52,66,60,38,75,50,49,53,80,81,38,72,52,21,25,36,68,65,35,33,39,37,57,36,30,5,48,36,47,69,30,65,68,51,39,52,51,44,45,72,73,61,51,65,54,64,48,52,27,71,54,38,41,29,37,54,40,45,21,29,49,56,34,37,63,68,58,40,51,49,39,49,75,64,65,32,60,52,60,31,45,26,38,29,61,34,26,36,41,54,46,6,64,62,31,79,41,38,67,80,71,21,58,7,49,80,51,27,63,62,38,48,53,49,36,51,50,51,52,56,55,40,66,70,66,60,77,69,80,73,71,82,71,85,79,80,78,125

InterPro domains:
  IPR002110 Ankyrin repeat [PF12796] (587-676)
  IPR002110 Ankyrin repeat [PS50088] (616-648)
  IPR002110 Ankyrin repeat [PS50088] (649-681)
  IPR002110 Ankyrin repeat [SM00248] (575-609)
  IPR002110 Ankyrin repeat [SM00248] (616-645)
  IPR002110 Ankyrin repeat [SM00248] (649-678)
  IPR036770 Ankyrin repeat-containing domain superfamily [G3DSA:1.25.40.20] (527-702)
  IPR036770 Ankyrin repeat-containing domain superfamily [SSF48403] (582-693)

Sequence (1472 aa):
MPVPWMLHKHRSYIPHIAERALTVKQLCDLRIFLQRLCKAKLLTRRQASNADPLQWHQLNLYHVTDEVIKPVISFRAKGAHAGYSWAELVAEGPQKPQLMVSHWWGGRFVDFMYAIDRIVDDKALGVGAALWICTFANNQFGEDFGANIRDTPFVQAIQQADATILMVDRDAGSLRRSWCCLELHYTILQEKSLEFYTSAGPIGSKTVSSGLLVDAISEWDVRESAASEEAYRRQILNFIAEVPEHSGLLTASGKLLLSDDQRPQVDPSVNQEQYEREFMDSQRKAFEDLNMNVRFSVIGSIGRQNRAKGCRIPDASQRGITLGQLRTFARKASRAFKKMWPEVDWQKVSTDQVCEHFVLPQTRHFQSLPPHVGCSYVELVADGPQFPSIYIDYQFSMFFADIMACVEWLAEALRLKDSDVFYFNLLGYNQHCVGEEIRANSYDQDNNLAVDKAQSGCHSFLLASSAATATDTSEEKWTLCRAWRLYNIECAVSLGQAMYITCPSGVMACTKLFPNGHSKFGTVDPSIIKTIFETTEADILQAPCALEEDRKKILAFLQGGHKGLGVQRLQLRLQRWSAFHLALVLAGNRDDPSLLQKILSIPGFSIHSEFAKGALGESALHKAVAGNRLRTVEMLLDLGLSPNSTDAMQETPLHYAVLAGDAAMVDLLIARKADPIMESTFGETALEVAAQNAAAFLGHESAPLARQLEEAEQRAFLESESASFPSISPSSTFGVMPVPWMLHKHRSYIPHIAERALTVKQLCDLRIFLQRLCKAKLLTRRQASNADPLQWHQLNLYHVTDEVIKPVISFRAKGAHAGYSWAELVAEGPQKPQLMVSHWWGGRFVDFMYAIDRIVDDKALGVGAALWICTFANNQFGEDFGANIRDTPFVQAIQQADATILMVDRDAGSLRRSWCCLELHYTILQEKSLEFYTSAGPIGSKTVSSGLLVDAISEWDVRESAASEEAYRRQILNFIAEVPEHSGLLTASGKLLLSDDQRPQVDPSVNQEQYEREFMDSQRKAFEDLNMNVRFSVIGSIGRQNRAKGCRIPDASQRGITLGQLRTFARKASRAFKKMWPEVDWQKVSTDQVCEHFVLPQTRHFQSLPPHVGCSYVELVADGPQFPSIYIDYQFSMFFADIMACVEWLAEALRLKDSDVFYFNLLGYNQHCVGEEIRANSYDQDNNLAVDKAQSGCHSFLLASSAATATDTSEEKWTLCRAWRLYNIECAVSLGQAMYITCPSGVMACTKLFPNGHSKFGTVDPSIIKTIFETTEADILQAPCALEEDRKKILAFLQGGHKGLGVQRLQLRLQRWSAFHLALVLAGNRDDPSLLQKILSIPGFSIHSEFAKGALGESALHKAVAGNRLRTVEMLLDLGLSPNSTDAMQETPLHYAVLAGDAAMVDLLIARKADPIMESTFGETALEVAAQNAAAFLGHESAPLARQLEEAEQRAFLESESASFPSISPSSTFGV

pLDDT: mean 86.53, std 12.71, range [22.36, 98.25]

Organism: NCBI:txid2562239

Nearest PDB structures (foldseek):
  7b4u-assembly2_C  TM=8.542E-01  e=4.432E-06  synthetic construct
  7bhf-assembly2_C  TM=8.789E-01  e=8.382E-06  synthetic construct
  6mog-assembly1_B-2  TM=6.650E-01  e=1.509E-05  synthetic construct
  7z72-assembly1_B  TM=6.000E-01  e=3.306E-05  synthetic construct
  1n11-assembly1_A  TM=3.336E-01  e=1.242E-04  Homo sapiens